Protein AF-A0A6M3KDP4-F1 (afdb_monomer_lite)

pLDDT: mean 88.23, std 10.34, range [30.34, 98.0]

Secondary structure (DSSP, 8-state):
------EEEEE---TTEE--SS-TTSPPTTEES-EESEESS-TTT--TT-EEPPEEEESSSPPPTTTPPEEEEEEEEEEEEEEEEEEEE---SSS--TTEEE-TTSSBPPPPPPSSTTSS--S---EEEEE----B-TTS-EEEEEEEE-BTTBEEEEEEEEEEE-SSS--TTTSEEEEEEEEEESEEEEEEEEEEEETTEEEEEEEEEEEEEEE---EEEEEEEETTEEEEEETTEEEEEEEE-TTTS-TT--SEEEEEEEE-STT---EEEEEEEEEEEEEEEEEEEEEEEEEETTEEEEE-SSSEEE-B-SS----SSSPPEEEEETTEEEEE---S--EEEEEEEEEETEEE-TT--TTT--TTTEEEEEES--TT---EEEEEEEE-SSEEEESS--EEEEEEEEEEEPPEEEETTTTEEEE---SEE-PPTT--EEEEETTEEEEEETTEEEEPBTTBTTEE-SS--STTS-EESS-TT--S----S-EEEEEEETTTEEEEEESS-EEEEES-GGGT-EEEEEESS--PPTT-EEEETTTEEEEE-SSSEEEE-TT-SS-EESSTTT-TTTTSS--TTTEEEEEEEETTTTEEEEEEEESSS----EEEEEEEE-TTS-EEEEEEEE---TTT-EEEEEE---TTS-TTPEEEEETTS-EEEEETT-SEETTEEPP-EEEEEEE-SSSTTEEEEEEEEEEEE-TTPPPEEEEEEEESSHHHHHHHHHHS--SEEEEE-SSBPP-B---EEESEEEEEEEESTT---BEEEEEEEEEEEEEPP-

Structure (mmCIF, N/CA/C/O backbone):
data_AF-A0A6M3KDP4-F1
#
_entry.id   AF-A0A6M3KDP4-F1
#
loop_
_atom_site.group_PDB
_atom_site.id
_atom_site.type_symbol
_atom_site.label_atom_id
_atom_site.label_alt_id
_atom_site.label_comp_id
_atom_site.label_asym_id
_atom_site.label_entity_id
_atom_site.label_seq_id
_atom_site.pdbx_PDB_ins_code
_atom_site.Cartn_x
_atom_site.Cartn_y
_atom_site.Cartn_z
_atom_site.occupancy
_atom_site.B_iso_or_equiv
_atom_site.auth_seq_id
_atom_site.auth_comp_id
_atom_site.auth_asym_id
_atom_site.auth_atom_id
_atom_site.pdbx_PDB_model_num
ATOM 1 N N . MET A 1 1 ? 9.951 15.901 -61.927 1.00 41.66 1 MET A N 1
ATOM 2 C CA . MET A 1 1 ? 9.231 15.889 -60.633 1.00 41.66 1 MET A CA 1
ATOM 3 C C . MET A 1 1 ? 10.253 16.107 -59.529 1.00 41.66 1 MET A C 1
ATOM 5 O O . MET A 1 1 ? 11.297 15.463 -59.609 1.00 41.66 1 MET A O 1
ATOM 9 N N . PRO A 1 2 ? 10.034 17.003 -58.552 1.00 43.00 2 PRO A N 1
ATOM 10 C CA . PRO A 1 2 ? 10.955 17.128 -57.426 1.00 43.00 2 PRO A CA 1
ATOM 11 C C . PRO A 1 2 ? 10.996 15.786 -56.688 1.00 43.00 2 PRO A C 1
ATOM 13 O O . PRO A 1 2 ? 9.946 15.179 -56.471 1.00 43.00 2 PRO A O 1
ATOM 16 N N . LYS A 1 3 ? 12.190 15.289 -56.341 1.00 48.66 3 LYS A N 1
ATOM 17 C CA . LYS A 1 3 ? 12.324 14.108 -55.476 1.00 48.66 3 LYS A CA 1
ATOM 18 C C . LYS A 1 3 ? 11.539 14.387 -54.195 1.00 48.66 3 LYS A C 1
ATOM 20 O O . LYS A 1 3 ? 11.833 15.364 -53.514 1.00 48.66 3 LYS A O 1
ATOM 25 N N . SER A 1 4 ? 10.559 13.538 -53.889 1.00 58.06 4 SER A N 1
ATOM 26 C CA . SER A 1 4 ? 9.878 13.513 -52.593 1.00 58.06 4 SER A CA 1
ATOM 27 C C . SER A 1 4 ? 10.952 13.506 -51.497 1.00 58.06 4 SER A C 1
ATOM 29 O O . SER A 1 4 ? 11.669 12.511 -51.353 1.00 58.06 4 SER A O 1
ATOM 31 N N . GLN A 1 5 ? 11.131 14.624 -50.790 1.00 78.31 5 GLN A N 1
ATOM 32 C CA . GLN A 1 5 ? 12.099 14.704 -49.702 1.00 78.31 5 GLN A CA 1
ATOM 33 C C . GLN A 1 5 ? 11.575 13.870 -48.535 1.00 78.31 5 GLN A C 1
ATOM 35 O O . GLN A 1 5 ? 10.487 14.118 -48.017 1.00 78.31 5 GLN A O 1
ATOM 40 N N . LYS A 1 6 ? 12.358 12.862 -48.148 1.00 86.50 6 LYS A N 1
ATOM 41 C CA . LYS A 1 6 ? 12.145 12.120 -46.908 1.00 86.50 6 LYS A CA 1
ATOM 42 C C . LYS A 1 6 ? 12.259 13.080 -45.730 1.00 86.50 6 LYS A C 1
ATOM 44 O O . LYS A 1 6 ? 13.181 13.894 -45.697 1.00 86.50 6 LYS A O 1
ATOM 49 N N . ARG A 1 7 ? 11.361 12.950 -44.760 1.00 89.00 7 ARG A N 1
ATOM 50 C CA . ARG A 1 7 ? 11.374 13.725 -43.518 1.00 89.00 7 ARG A CA 1
ATOM 51 C C . ARG A 1 7 ? 11.596 12.788 -42.339 1.00 89.00 7 ARG A C 1
ATOM 53 O O . ARG A 1 7 ? 10.929 11.764 -42.245 1.00 89.00 7 ARG A O 1
ATOM 60 N N . ALA A 1 8 ? 12.508 13.155 -41.445 1.00 89.62 8 ALA A N 1
ATOM 61 C CA . ALA A 1 8 ? 12.658 12.496 -40.154 1.00 89.62 8 ALA A CA 1
ATOM 62 C C . ALA A 1 8 ? 11.718 13.135 -39.116 1.00 89.62 8 ALA A C 1
ATOM 64 O O . ALA A 1 8 ? 11.529 14.353 -39.111 1.00 89.62 8 ALA A O 1
ATOM 65 N N . LEU A 1 9 ? 11.132 12.310 -38.256 1.00 90.62 9 LEU A N 1
ATOM 66 C CA . LEU A 1 9 ? 10.279 12.682 -37.132 1.00 90.62 9 LEU A CA 1
ATOM 67 C C . LEU A 1 9 ? 10.865 12.056 -35.862 1.00 90.62 9 LEU A C 1
ATOM 69 O O . LEU A 1 9 ? 11.166 10.861 -35.867 1.00 90.62 9 LEU A O 1
ATOM 73 N N . SER A 1 10 ? 11.012 12.852 -34.802 1.00 91.69 10 SER A N 1
ATOM 74 C CA . SER A 1 10 ? 11.234 12.328 -33.450 1.00 91.69 10 SER A CA 1
ATOM 75 C C . SER A 1 10 ? 9.881 11.921 -32.881 1.00 91.69 10 SER A C 1
ATOM 77 O O . SER A 1 10 ? 8.933 12.712 -32.936 1.00 91.69 10 SER A O 1
ATOM 79 N N . LEU A 1 11 ? 9.768 10.681 -32.420 1.00 91.69 11 LEU A N 1
ATOM 80 C CA . LEU A 1 11 ? 8.598 10.189 -31.709 1.00 91.69 11 LEU A CA 1
ATOM 81 C C . LEU A 1 11 ? 8.951 10.158 -30.223 1.00 91.69 11 LEU A C 1
ATOM 83 O O . LEU A 1 11 ? 9.748 9.330 -29.792 1.00 91.69 11 LEU A O 1
ATOM 87 N N . GLU A 1 12 ? 8.371 11.089 -29.474 1.00 90.69 12 GLU A N 1
ATOM 88 C CA . GLU A 1 12 ? 8.623 11.242 -28.041 1.00 90.69 12 GLU A CA 1
ATOM 89 C C . GLU A 1 12 ? 7.745 10.295 -27.217 1.00 90.69 12 GLU A C 1
ATOM 91 O O . GLU A 1 12 ? 6.618 9.971 -27.616 1.00 90.69 12 GLU A O 1
ATOM 96 N N . TRP A 1 13 ? 8.238 9.909 -26.037 1.00 92.38 13 TRP A N 1
ATOM 97 C CA . TRP A 1 13 ? 7.420 9.238 -25.030 1.00 92.38 13 TRP A CA 1
ATOM 98 C C . TRP A 1 13 ? 6.218 10.122 -24.645 1.00 92.38 13 TRP A C 1
ATOM 100 O O . TRP A 1 13 ? 6.388 11.328 -24.420 1.00 92.38 13 TRP A O 1
ATOM 110 N N . PRO A 1 14 ? 4.994 9.568 -24.556 1.00 93.00 14 PRO A N 1
ATOM 111 C CA . PRO A 1 14 ? 3.808 10.338 -24.210 1.00 93.00 14 PRO A CA 1
ATOM 112 C C . PRO A 1 14 ? 3.736 10.625 -22.698 1.00 93.00 14 PRO A C 1
ATOM 114 O O . PRO A 1 14 ? 2.867 10.116 -21.997 1.00 93.00 14 PRO A O 1
ATOM 117 N N . ALA A 1 15 ? 4.629 11.479 -22.189 1.00 91.12 15 ALA A N 1
ATOM 118 C CA . ALA A 1 15 ? 4.729 11.831 -20.766 1.00 91.12 15 ALA A CA 1
ATOM 119 C C . ALA A 1 15 ? 3.471 12.504 -20.169 1.00 91.12 15 ALA A C 1
ATOM 121 O O . ALA A 1 15 ? 3.297 12.508 -18.954 1.00 91.12 15 ALA A O 1
ATOM 122 N N . GLY A 1 16 ? 2.578 13.046 -21.001 1.00 90.56 16 GLY A N 1
ATOM 123 C CA . GLY A 1 16 ? 1.261 13.554 -20.600 1.00 90.56 16 GLY A CA 1
ATOM 124 C C . GLY A 1 16 ? 0.251 12.454 -20.247 1.00 90.56 16 GLY A C 1
ATOM 125 O O . GLY A 1 16 ? -0.832 12.762 -19.753 1.00 90.56 16 GLY A O 1
ATOM 126 N N . GLY A 1 17 ? 0.602 11.184 -20.463 1.00 93.94 17 GLY A N 1
ATOM 127 C CA . GLY A 1 17 ? -0.197 10.033 -20.067 1.00 93.94 17 GLY A CA 1
ATOM 128 C C . GLY A 1 17 ? -1.457 9.839 -20.910 1.00 93.94 17 GLY A C 1
ATOM 129 O O . GLY A 1 17 ? -1.611 10.375 -22.011 1.00 93.94 17 GLY A O 1
ATOM 130 N N . PHE A 1 18 ? -2.354 9.011 -20.393 1.00 94.56 18 PHE A N 1
ATOM 131 C CA . PHE A 1 18 ? -3.574 8.588 -21.064 1.00 94.56 18 PHE A CA 1
ATOM 132 C C . PHE A 1 18 ? -4.620 9.709 -21.136 1.00 94.56 18 PHE A C 1
ATOM 134 O O . PHE A 1 18 ? -4.973 10.310 -20.120 1.00 94.56 18 PHE A O 1
ATOM 141 N N . HIS A 1 19 ? -5.162 9.960 -22.333 1.00 93.25 19 HIS A N 1
ATOM 142 C CA . HIS A 1 19 ? -6.102 11.054 -22.577 1.00 93.25 19 HIS A CA 1
ATOM 143 C C . HIS A 1 19 ? -7.257 10.657 -23.509 1.00 93.25 19 HIS A C 1
ATOM 145 O O . HIS A 1 19 ? -7.076 10.395 -24.702 1.00 93.25 19 HIS A O 1
ATOM 151 N N . ARG A 1 20 ? -8.490 10.702 -22.988 1.00 90.69 20 ARG A N 1
ATOM 152 C CA . ARG A 1 20 ? -9.722 10.400 -23.740 1.00 90.69 20 ARG A CA 1
ATOM 153 C C . ARG A 1 20 ? -10.638 11.593 -23.994 1.00 90.69 20 ARG A C 1
ATOM 155 O O . ARG A 1 20 ? -11.568 11.449 -24.781 1.00 90.69 20 ARG A O 1
ATOM 162 N N . GLY A 1 21 ? -10.411 12.749 -23.369 1.00 86.38 21 GLY A N 1
ATOM 163 C CA . GLY A 1 21 ? -11.327 13.888 -23.529 1.00 86.38 21 GLY A CA 1
ATOM 164 C C . GLY A 1 21 ? -11.230 14.626 -24.864 1.00 86.38 21 GLY A C 1
ATOM 165 O O . GLY A 1 21 ? -12.202 15.229 -25.309 1.00 86.38 21 GLY A O 1
ATOM 166 N N . ALA A 1 22 ? -10.084 14.555 -25.541 1.00 86.81 22 ALA A N 1
ATOM 167 C CA . ALA A 1 22 ? -9.859 15.233 -26.811 1.00 86.81 22 ALA A CA 1
ATOM 168 C C . ALA A 1 22 ? -10.123 14.298 -27.994 1.00 86.81 22 ALA A C 1
ATOM 170 O O . ALA A 1 22 ? -9.804 13.108 -27.956 1.00 86.81 22 ALA A O 1
ATOM 171 N N . ALA A 1 23 ? -10.619 14.860 -29.098 1.00 85.31 23 ALA A N 1
ATOM 172 C CA . ALA A 1 23 ? -10.694 14.137 -30.363 1.00 85.31 23 ALA A CA 1
ATOM 173 C C . ALA A 1 23 ? -9.300 13.630 -30.776 1.00 85.31 23 ALA A C 1
ATOM 175 O O . ALA A 1 23 ? -8.302 14.317 -30.557 1.00 85.31 23 ALA A O 1
ATOM 176 N N . TYR A 1 24 ? -9.212 12.501 -31.489 1.00 84.62 24 TYR A N 1
ATOM 177 C CA . TYR A 1 24 ? -7.933 11.977 -32.006 1.00 84.62 24 TYR A CA 1
ATOM 178 C C . TYR A 1 24 ? -7.146 13.002 -32.845 1.00 84.62 24 TYR A C 1
ATOM 180 O O . TYR A 1 24 ? -5.925 12.923 -32.978 1.00 84.62 24 TYR A O 1
ATOM 188 N N . ARG A 1 25 ? -7.830 14.010 -33.406 1.00 82.31 25 ARG A N 1
ATOM 189 C CA . ARG A 1 25 ? -7.205 15.122 -34.134 1.00 82.31 25 ARG A CA 1
ATOM 190 C C . ARG A 1 25 ? -6.612 16.220 -33.236 1.00 82.31 25 ARG A C 1
ATOM 192 O O . ARG A 1 25 ? -5.725 16.939 -33.684 1.00 82.31 25 ARG A O 1
ATOM 199 N N . GLN A 1 26 ? -7.081 16.363 -32.010 1.00 86.00 26 GLN A N 1
ATOM 200 C CA . GLN A 1 26 ? -6.706 17.441 -31.091 1.00 86.00 26 GLN A CA 1
ATOM 201 C C . GLN A 1 26 ? -6.114 16.890 -29.791 1.00 86.00 26 GLN A C 1
ATOM 203 O O . GLN A 1 26 ? -6.204 17.537 -28.754 1.00 86.00 26 GLN A O 1
ATOM 208 N N . GLN A 1 27 ? -5.516 15.697 -29.851 1.00 85.19 27 GLN A N 1
ATOM 209 C CA . GLN A 1 27 ? -4.798 15.119 -28.721 1.00 85.19 27 GLN A CA 1
ATOM 210 C C . GLN A 1 27 ? -3.760 16.122 -28.194 1.00 85.19 27 GLN A C 1
ATOM 212 O O . GLN A 1 27 ? -3.010 16.685 -29.006 1.00 85.19 27 GLN A O 1
ATOM 217 N N . PRO A 1 28 ? -3.731 16.382 -26.874 1.00 86.31 28 PRO A N 1
ATOM 218 C CA . PRO A 1 28 ? -2.738 17.261 -26.288 1.00 86.31 28 PRO A CA 1
ATOM 219 C C . PRO A 1 28 ? -1.314 16.779 -26.588 1.00 86.31 28 PRO A C 1
ATOM 221 O O . PRO A 1 28 ? -1.090 15.584 -26.813 1.00 86.31 28 PRO A O 1
ATOM 224 N N . PRO A 1 29 ? -0.327 17.689 -26.591 1.00 85.44 29 PRO A N 1
ATOM 225 C CA . PRO A 1 29 ? 1.070 17.302 -26.709 1.00 85.44 29 PRO A CA 1
ATOM 226 C C . PRO A 1 29 ? 1.442 16.242 -25.669 1.00 85.44 29 PRO A C 1
ATOM 228 O O . PRO A 1 29 ? 1.066 16.356 -24.505 1.00 85.44 29 PRO A O 1
ATOM 231 N N . TRP A 1 30 ? 2.195 15.231 -26.107 1.00 88.44 30 TRP A N 1
ATOM 232 C CA . TRP A 1 30 ? 2.697 14.143 -25.262 1.00 88.44 30 TRP A CA 1
ATOM 233 C C . TRP A 1 30 ? 1.613 13.291 -24.587 1.00 88.44 30 TRP A C 1
ATOM 235 O O . TRP A 1 30 ? 1.922 12.599 -23.632 1.00 88.44 30 TRP A O 1
ATOM 245 N N . ALA A 1 31 ? 0.367 13.297 -25.057 1.00 92.75 31 ALA A N 1
ATOM 246 C CA . ALA A 1 31 ? -0.656 12.372 -24.576 1.00 92.75 31 ALA A CA 1
ATOM 247 C C . ALA A 1 31 ? -0.672 11.063 -25.383 1.00 92.75 31 ALA A C 1
ATOM 249 O O . ALA A 1 31 ? -0.193 11.007 -26.520 1.00 92.75 31 ALA A O 1
ATOM 250 N N . THR A 1 32 ? -1.274 10.020 -24.813 1.00 93.25 32 THR A N 1
ATOM 251 C CA . THR A 1 32 ? -1.564 8.763 -25.507 1.00 93.25 32 THR A CA 1
ATOM 252 C C . THR A 1 32 ? -3.054 8.410 -25.451 1.00 93.25 32 THR A C 1
ATOM 254 O O . THR A 1 32 ? -3.699 8.584 -24.415 1.00 93.25 32 THR A O 1
ATOM 257 N N . PRO A 1 33 ? -3.636 7.900 -26.552 1.00 91.62 33 PRO A N 1
ATOM 258 C CA . PRO A 1 33 ? -4.995 7.372 -26.546 1.00 91.62 33 PRO A CA 1
ATOM 259 C C . PRO A 1 33 ? -5.111 5.988 -25.889 1.00 91.62 33 PRO A C 1
ATOM 261 O O . PRO A 1 33 ? -6.238 5.586 -25.591 1.00 91.62 33 PRO A O 1
ATOM 264 N N . ASP A 1 34 ? -4.001 5.256 -25.706 1.00 92.12 34 ASP A N 1
ATOM 265 C CA . ASP A 1 34 ? -4.009 3.918 -25.103 1.00 92.12 34 ASP A CA 1
ATOM 266 C C . ASP A 1 34 ? -2.667 3.520 -24.482 1.00 92.12 34 ASP A C 1
ATOM 268 O O . ASP A 1 34 ? -1.609 3.644 -25.102 1.00 92.12 34 ASP A O 1
ATOM 272 N N . CYS A 1 35 ? -2.723 3.018 -23.256 1.00 94.62 35 CYS A N 1
ATOM 273 C CA . CYS A 1 35 ? -1.593 2.436 -22.547 1.00 94.62 35 CYS A CA 1
ATOM 274 C C . CYS A 1 35 ? -2.090 1.574 -21.382 1.00 94.62 35 CYS A C 1
ATOM 276 O O . CYS A 1 35 ? -3.256 1.672 -20.992 1.00 94.62 35 CYS A O 1
ATOM 278 N N . LEU A 1 36 ? -1.207 0.740 -20.833 1.00 95.31 36 LEU A N 1
ATOM 279 C CA . LEU A 1 36 ? -1.455 -0.074 -19.644 1.00 95.31 36 LEU A CA 1
ATOM 280 C C . LEU A 1 36 ? -0.134 -0.474 -18.982 1.00 95.31 36 LEU A C 1
ATOM 282 O O . LEU A 1 36 ? 0.796 -0.862 -19.688 1.00 95.31 36 LEU A O 1
ATOM 286 N N . ASN A 1 37 ? -0.075 -0.434 -17.644 1.00 95.12 37 ASN A N 1
ATOM 287 C CA . ASN A 1 37 ? 1.069 -0.896 -16.842 1.00 95.12 37 ASN A CA 1
ATOM 288 C C . ASN A 1 37 ? 2.414 -0.288 -17.288 1.00 95.12 37 ASN A C 1
ATOM 290 O O . ASN A 1 37 ? 3.452 -0.950 -17.279 1.00 95.12 37 ASN A O 1
ATOM 294 N N . VAL A 1 38 ? 2.390 0.983 -17.689 1.00 95.00 38 VAL A N 1
ATOM 295 C CA . VAL A 1 38 ? 3.571 1.767 -18.070 1.00 95.00 38 VAL A CA 1
ATOM 296 C C . VAL A 1 38 ? 3.624 3.057 -17.273 1.00 95.00 38 VAL A C 1
ATOM 298 O O . VAL A 1 38 ? 2.578 3.653 -17.013 1.00 95.00 38 VAL A O 1
ATOM 301 N N . TRP A 1 39 ? 4.827 3.496 -16.917 1.00 92.50 39 TRP A N 1
ATOM 302 C CA . TRP A 1 39 ? 5.093 4.699 -16.129 1.00 92.50 39 TRP A CA 1
ATOM 303 C C . TRP A 1 39 ? 5.998 5.675 -16.890 1.00 92.50 39 TRP A C 1
ATOM 305 O O . TRP A 1 39 ? 6.665 5.284 -17.851 1.00 92.50 39 TRP A O 1
ATOM 315 N N . PRO A 1 40 ? 6.002 6.967 -16.508 1.00 90.31 40 PRO A N 1
ATOM 316 C CA . PRO A 1 40 ? 6.829 7.977 -17.165 1.00 90.31 40 PRO A CA 1
ATOM 317 C C . PRO A 1 40 ? 8.316 7.877 -16.801 1.00 90.31 40 PRO A C 1
ATOM 319 O O . PRO A 1 40 ? 9.163 8.264 -17.605 1.00 90.31 40 PRO A O 1
ATOM 322 N N . ASP A 1 41 ? 8.618 7.361 -15.613 1.00 88.12 41 ASP A N 1
ATOM 323 C CA . ASP A 1 41 ? 9.963 7.266 -15.060 1.00 88.12 41 ASP A CA 1
ATOM 324 C C . ASP A 1 41 ? 10.426 5.801 -15.095 1.00 88.12 41 ASP A C 1
ATOM 326 O O . ASP A 1 41 ? 9.638 4.884 -14.864 1.00 88.12 41 ASP A O 1
ATOM 330 N N . ASP A 1 42 ? 11.692 5.583 -15.446 1.00 84.88 42 ASP A N 1
ATOM 331 C CA . ASP A 1 42 ? 12.331 4.271 -15.399 1.00 84.88 42 ASP A CA 1
ATOM 332 C C . ASP A 1 42 ? 12.532 3.835 -13.941 1.00 84.88 42 ASP A C 1
ATOM 334 O O . ASP A 1 42 ? 13.229 4.554 -13.218 1.00 84.88 42 ASP A O 1
ATOM 338 N N . PRO A 1 43 ? 12.009 2.663 -13.538 1.00 73.12 43 PRO A N 1
ATOM 339 C CA . PRO A 1 43 ? 12.153 2.146 -12.181 1.00 73.12 43 PRO A CA 1
ATOM 340 C C . PRO A 1 43 ? 13.597 2.113 -11.666 1.00 73.12 43 PRO A C 1
ATOM 342 O O . PRO A 1 43 ? 13.847 2.450 -10.519 1.00 73.12 43 PRO A O 1
ATOM 345 N N . ILE A 1 44 ? 14.573 1.746 -12.503 1.00 73.88 44 ILE A N 1
ATOM 346 C CA . ILE A 1 44 ? 15.948 1.507 -12.028 1.00 73.88 44 ILE A CA 1
ATOM 347 C C . ILE A 1 44 ? 16.737 2.809 -11.922 1.00 73.88 44 ILE A C 1
ATOM 349 O O . ILE A 1 44 ? 17.430 3.058 -10.939 1.00 73.88 44 ILE A O 1
ATOM 353 N N . THR A 1 45 ? 16.697 3.630 -12.975 1.00 74.62 45 THR A N 1
ATOM 354 C CA . THR A 1 45 ? 17.549 4.828 -13.054 1.00 74.62 45 THR A CA 1
ATOM 355 C C . THR A 1 45 ? 16.852 6.101 -12.580 1.00 74.62 45 THR A C 1
ATOM 357 O O . THR A 1 45 ? 17.501 7.144 -12.480 1.00 74.62 45 THR A O 1
ATOM 360 N N . GLY A 1 46 ? 15.534 6.055 -12.353 1.00 76.31 46 GLY A N 1
ATOM 361 C CA . GLY A 1 46 ? 14.704 7.215 -12.020 1.00 76.31 46 GLY A CA 1
ATOM 362 C C . GLY A 1 46 ? 14.585 8.247 -13.148 1.00 76.31 46 GLY A C 1
ATOM 363 O O . GLY A 1 46 ? 14.101 9.358 -12.929 1.00 76.31 46 GLY A O 1
ATOM 364 N N . ARG A 1 47 ? 15.060 7.936 -14.361 1.00 82.62 47 ARG A N 1
ATOM 365 C CA . ARG A 1 47 ? 15.036 8.865 -15.499 1.00 82.62 47 ARG A CA 1
ATOM 366 C C . ARG A 1 47 ? 13.672 8.869 -16.178 1.00 82.62 47 ARG A C 1
ATOM 368 O O . ARG A 1 47 ? 13.120 7.812 -16.468 1.00 82.62 47 ARG A O 1
ATOM 375 N N . SER A 1 48 ? 13.191 10.051 -16.555 1.00 85.44 48 SER A N 1
ATOM 376 C CA . SER A 1 48 ? 11.937 10.232 -17.301 1.00 85.44 48 SER A CA 1
ATOM 377 C C . SER A 1 48 ? 12.064 9.840 -18.778 1.00 85.44 48 SER A C 1
ATOM 379 O O . SER A 1 48 ? 12.075 10.695 -19.664 1.00 85.44 48 SER A O 1
ATOM 381 N N . ARG A 1 49 ? 12.207 8.540 -19.042 1.00 85.50 49 ARG A N 1
ATOM 382 C CA . ARG A 1 49 ? 12.347 7.962 -20.390 1.00 85.50 49 ARG A CA 1
ATOM 383 C C . ARG A 1 49 ? 11.182 7.038 -20.775 1.00 85.50 49 ARG A C 1
ATOM 385 O O . ARG A 1 49 ? 10.970 6.743 -21.946 1.00 85.50 49 ARG A O 1
ATOM 392 N N . GLY A 1 50 ? 10.351 6.679 -19.798 1.00 90.25 50 GLY A N 1
ATOM 393 C CA . GLY A 1 50 ? 9.184 5.837 -19.998 1.00 90.25 50 GLY A CA 1
ATOM 394 C C . GLY A 1 50 ? 9.504 4.351 -20.120 1.00 90.25 50 GLY A C 1
ATOM 395 O O . GLY A 1 50 ? 10.560 3.950 -20.621 1.00 90.25 50 GLY A O 1
ATOM 396 N N . GLY A 1 51 ? 8.572 3.522 -19.663 1.00 91.81 51 GLY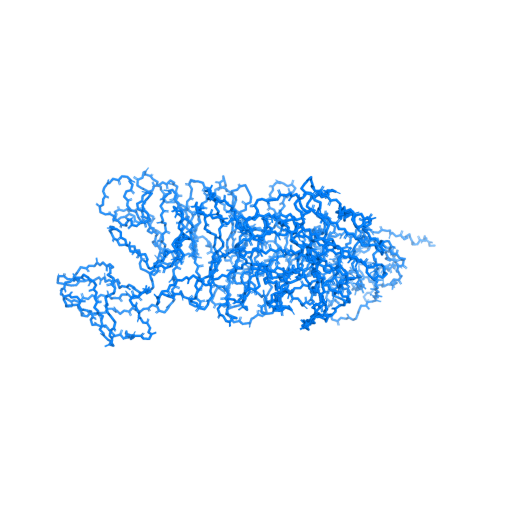 A N 1
ATOM 397 C CA . GLY A 1 51 ? 8.734 2.075 -19.660 1.00 91.81 51 GLY A CA 1
ATOM 398 C C . GLY A 1 51 ? 7.613 1.351 -18.933 1.00 91.81 51 GLY A C 1
ATOM 399 O O . GLY A 1 51 ? 6.608 1.958 -18.563 1.00 91.81 51 GLY A O 1
ATOM 400 N N . SER A 1 52 ? 7.783 0.048 -18.734 1.00 92.94 52 SER A N 1
ATOM 401 C CA . SER A 1 52 ? 6.919 -0.743 -17.854 1.00 92.94 52 SER A CA 1
ATOM 402 C C . SER A 1 52 ? 6.973 -0.229 -16.413 1.00 92.94 52 SER A C 1
ATOM 404 O O . SER A 1 52 ? 8.015 0.239 -15.955 1.00 92.94 52 SER A O 1
ATOM 406 N N . ARG A 1 53 ? 5.862 -0.351 -15.682 1.00 92.50 53 ARG A N 1
ATOM 407 C CA . ARG A 1 53 ? 5.850 -0.105 -14.233 1.00 92.50 53 ARG A CA 1
ATOM 408 C C . ARG A 1 53 ? 6.723 -1.129 -13.478 1.00 92.50 53 ARG A C 1
ATOM 410 O O . ARG A 1 53 ? 6.931 -2.221 -14.011 1.00 92.50 53 ARG A O 1
ATOM 417 N N . PRO A 1 54 ? 7.157 -0.827 -12.242 1.00 89.81 54 PRO A N 1
ATOM 418 C CA . PRO A 1 54 ? 7.736 -1.819 -11.342 1.00 89.81 54 PRO A CA 1
ATOM 419 C C . PRO A 1 54 ? 6.775 -2.983 -11.070 1.00 89.81 54 PRO A C 1
ATOM 421 O O . PRO A 1 54 ? 5.544 -2.813 -11.083 1.00 89.81 54 PRO A O 1
ATOM 424 N N . GLY A 1 55 ? 7.343 -4.149 -10.773 1.00 89.81 55 GLY A N 1
ATOM 425 C CA . GLY A 1 55 ? 6.594 -5.309 -10.307 1.00 89.81 55 GLY A CA 1
ATOM 426 C C . GLY A 1 55 ? 6.205 -5.233 -8.832 1.00 89.81 55 GLY A C 1
ATOM 427 O O . GLY A 1 55 ? 6.724 -4.417 -8.065 1.00 89.81 55 GLY A O 1
ATOM 428 N N . LEU A 1 56 ? 5.264 -6.088 -8.434 1.00 91.44 56 LEU A N 1
ATOM 429 C CA . LEU A 1 56 ? 4.879 -6.284 -7.038 1.00 91.44 56 LEU A CA 1
ATOM 430 C C . LEU A 1 56 ? 5.688 -7.397 -6.375 1.00 91.44 56 LEU A C 1
ATOM 432 O O . LEU A 1 56 ? 5.882 -8.463 -6.946 1.00 91.44 56 LEU A O 1
ATOM 436 N N . VAL A 1 57 ? 6.065 -7.177 -5.119 1.00 90.12 57 VAL A N 1
ATOM 437 C CA . VAL A 1 57 ? 6.688 -8.187 -4.253 1.00 90.12 57 VAL A CA 1
ATOM 438 C C . VAL A 1 57 ? 5.979 -8.233 -2.907 1.00 90.12 57 VAL A C 1
ATOM 440 O O . VAL A 1 57 ? 5.414 -7.233 -2.445 1.00 90.12 57 VAL A O 1
ATOM 443 N N . LYS A 1 58 ? 6.028 -9.386 -2.239 1.00 91.44 58 LYS A N 1
ATOM 444 C CA . LYS A 1 58 ? 5.546 -9.525 -0.861 1.00 91.44 58 LYS A CA 1
ATOM 445 C C . LYS A 1 58 ? 6.402 -8.661 0.074 1.00 91.44 58 LYS A C 1
ATOM 447 O O . LYS A 1 58 ? 7.618 -8.815 0.148 1.00 91.44 58 LYS A O 1
ATOM 452 N N . ALA A 1 59 ? 5.767 -7.729 0.787 1.00 91.25 59 ALA A N 1
ATOM 453 C CA . ALA A 1 59 ? 6.432 -6.941 1.829 1.00 91.25 59 ALA A CA 1
ATOM 454 C C . ALA A 1 59 ? 6.639 -7.777 3.104 1.00 91.25 59 ALA A C 1
ATOM 456 O O . ALA A 1 59 ? 7.610 -7.583 3.833 1.00 91.25 59 ALA A O 1
ATOM 457 N N . PHE A 1 60 ? 5.727 -8.723 3.329 1.00 91.38 60 PHE A N 1
ATOM 458 C CA . PHE A 1 60 ? 5.677 -9.655 4.448 1.00 91.38 60 PHE A CA 1
ATOM 459 C C . PHE A 1 60 ? 5.356 -11.054 3.906 1.00 91.38 60 PHE A C 1
ATOM 461 O O . PHE A 1 60 ? 4.543 -11.176 2.988 1.00 91.38 60 PHE A O 1
ATOM 468 N N . ASP A 1 61 ? 5.983 -12.100 4.454 1.00 89.69 61 ASP A N 1
ATOM 469 C CA . ASP A 1 61 ? 5.756 -13.478 3.987 1.00 89.69 61 ASP A CA 1
ATOM 470 C C . ASP A 1 61 ? 4.415 -14.029 4.507 1.00 89.69 61 ASP A C 1
ATOM 472 O O . ASP A 1 61 ? 3.846 -14.957 3.927 1.00 89.69 61 ASP A O 1
ATOM 476 N N . ALA A 1 62 ? 3.898 -13.461 5.602 1.00 91.94 62 ALA A N 1
ATOM 477 C CA . ALA A 1 62 ? 2.656 -13.880 6.226 1.00 91.94 62 ALA A CA 1
ATOM 478 C C . ALA A 1 62 ? 1.434 -13.645 5.325 1.00 91.94 62 ALA A C 1
ATOM 480 O O . ALA A 1 62 ? 1.145 -12.528 4.892 1.00 91.94 62 ALA A O 1
ATOM 481 N N . VAL A 1 63 ? 0.645 -14.706 5.141 1.00 94.69 63 VAL A N 1
ATOM 482 C CA . VAL A 1 63 ? -0.723 -14.610 4.624 1.00 94.69 63 VAL A CA 1
ATOM 483 C C . VAL A 1 63 ? -1.686 -14.300 5.769 1.00 94.69 63 VAL A C 1
ATOM 485 O O . VAL A 1 63 ? -1.791 -15.044 6.749 1.00 94.69 63 VAL A O 1
ATOM 488 N N . LEU A 1 64 ? -2.415 -13.195 5.658 1.00 95.56 64 LEU A N 1
ATOM 489 C CA . LEU A 1 64 ? -3.328 -12.734 6.697 1.00 95.56 64 LEU A CA 1
ATOM 490 C C . LEU A 1 64 ? -4.727 -13.338 6.520 1.00 95.56 64 LEU A C 1
ATOM 492 O O . LEU A 1 64 ? -5.182 -13.642 5.417 1.00 95.56 64 LEU A O 1
ATOM 496 N N . GLY A 1 65 ? -5.439 -13.534 7.631 1.00 92.81 65 GLY A N 1
ATOM 497 C CA . GLY A 1 65 ? -6.855 -13.904 7.639 1.00 92.81 65 GLY A CA 1
ATOM 498 C C . GLY A 1 65 ? -7.199 -15.231 6.953 1.00 92.81 65 GLY A C 1
ATOM 499 O O . GLY A 1 65 ? -8.365 -15.429 6.616 1.00 92.81 65 GLY A O 1
ATOM 500 N N . SER A 1 66 ? -6.227 -16.135 6.762 1.00 92.75 66 SER A N 1
ATOM 501 C CA . SER A 1 66 ? -6.360 -17.353 5.935 1.00 92.75 66 SER A CA 1
ATOM 502 C C . SER A 1 66 ? -6.689 -17.058 4.465 1.00 92.75 66 SER A C 1
ATOM 504 O O . SER A 1 66 ? -7.555 -17.703 3.878 1.00 92.75 66 SER A O 1
ATOM 506 N N . GLY A 1 67 ? -6.022 -16.062 3.880 1.00 93.12 67 GLY A N 1
ATOM 507 C CA . GLY A 1 67 ? -6.209 -15.683 2.479 1.00 93.12 67 GLY A CA 1
ATOM 508 C C . GLY A 1 67 ? -7.367 -14.707 2.251 1.00 93.12 67 GLY A C 1
ATOM 509 O O . GLY A 1 67 ? -7.881 -14.587 1.141 1.00 93.12 67 GLY A O 1
ATOM 510 N N . ALA A 1 68 ? -7.842 -14.058 3.315 1.00 92.94 68 ALA A N 1
ATOM 511 C CA . ALA A 1 68 ? -8.929 -13.094 3.238 1.00 92.94 68 ALA A CA 1
ATOM 512 C C . ALA A 1 68 ? -8.390 -11.691 2.961 1.00 92.94 68 ALA A C 1
ATOM 514 O O . ALA A 1 68 ? -7.335 -11.322 3.471 1.00 92.94 68 ALA A O 1
ATOM 515 N N . LYS A 1 69 ? -9.181 -10.877 2.255 1.00 93.81 69 LYS A N 1
ATOM 516 C CA . LYS A 1 69 ? -8.831 -9.488 1.938 1.00 93.81 69 LYS A CA 1
ATOM 517 C C . LYS A 1 69 ? -8.363 -8.707 3.165 1.00 93.81 69 LYS A C 1
ATOM 519 O O . LYS A 1 69 ? -9.012 -8.733 4.216 1.00 93.81 69 LYS A O 1
ATOM 524 N N . VAL A 1 70 ? -7.281 -7.957 2.991 1.00 96.06 70 VAL A N 1
ATOM 525 C CA . VAL A 1 70 ? -6.797 -7.012 3.999 1.00 96.06 70 VAL A CA 1
ATOM 526 C C . VAL A 1 70 ? -7.726 -5.797 4.019 1.00 96.06 70 VAL A C 1
ATOM 528 O O . VAL A 1 70 ? -7.870 -5.090 3.022 1.00 96.06 70 VAL A O 1
ATOM 531 N N . ASN A 1 71 ? -8.390 -5.547 5.148 1.00 95.19 71 ASN A N 1
ATOM 532 C CA . ASN A 1 71 ? -9.385 -4.478 5.289 1.00 95.19 71 ASN A CA 1
ATOM 533 C C . ASN A 1 71 ? -8.962 -3.338 6.227 1.00 95.19 71 ASN A C 1
ATOM 535 O O . ASN A 1 71 ? -9.714 -2.369 6.349 1.00 95.19 71 ASN A O 1
ATOM 539 N N . LEU A 1 72 ? -7.765 -3.415 6.811 1.00 96.50 72 LEU A N 1
ATOM 540 C CA . LEU A 1 72 ? -7.079 -2.335 7.524 1.00 96.50 72 LEU A CA 1
ATOM 541 C C . LEU A 1 72 ? -5.581 -2.408 7.222 1.00 96.50 72 LEU A C 1
ATOM 543 O O . LEU A 1 72 ? -5.014 -3.496 7.270 1.00 96.50 72 LEU A O 1
ATOM 547 N N . LEU A 1 73 ? -4.961 -1.257 6.974 1.00 96.31 73 LEU A N 1
ATOM 548 C CA . LEU A 1 73 ? -3.523 -1.037 7.111 1.00 96.31 73 LEU A CA 1
ATOM 549 C C . LEU A 1 73 ? -3.338 0.302 7.822 1.00 96.31 73 LEU A C 1
ATOM 551 O O . LEU A 1 73 ? -3.918 1.295 7.381 1.00 96.31 73 LEU A O 1
ATOM 555 N N . ALA A 1 74 ? -2.583 0.326 8.914 1.00 95.31 74 ALA A N 1
ATOM 556 C CA . ALA A 1 74 ? -2.344 1.540 9.685 1.00 95.31 74 ALA A CA 1
ATOM 557 C C . ALA A 1 74 ? -1.001 1.474 10.408 1.00 95.31 74 ALA A C 1
ATOM 559 O O . ALA A 1 74 ? -0.590 0.410 10.862 1.00 95.31 74 ALA A O 1
ATOM 560 N N . ASN A 1 75 ? -0.344 2.618 10.554 1.00 93.75 75 ASN A N 1
ATOM 561 C CA . ASN A 1 75 ? 0.882 2.729 11.333 1.00 93.75 75 ASN A CA 1
ATOM 562 C C . ASN A 1 75 ? 0.562 3.165 12.765 1.00 93.75 75 ASN A C 1
ATOM 564 O O . ASN A 1 75 ? -0.391 3.904 12.992 1.00 93.75 75 ASN A O 1
ATOM 568 N N . CYS A 1 76 ? 1.383 2.743 13.722 1.00 93.75 76 CYS A N 1
ATOM 569 C CA . CYS A 1 76 ? 1.333 3.223 15.098 1.00 93.75 76 CYS A CA 1
ATOM 570 C C . CYS A 1 76 ? 2.741 3.537 15.584 1.00 93.75 76 CYS A C 1
ATOM 572 O O . CYS A 1 76 ? 3.608 2.659 15.580 1.00 93.75 76 CYS A O 1
ATOM 574 N N . THR A 1 77 ? 2.962 4.767 16.046 1.00 92.62 77 THR A N 1
ATOM 575 C CA . THR A 1 77 ? 4.246 5.165 16.629 1.00 92.62 77 THR A CA 1
ATOM 576 C C . THR A 1 77 ? 4.206 5.042 18.146 1.00 92.62 77 THR A C 1
ATOM 578 O O . THR A 1 77 ? 3.337 5.615 18.791 1.00 92.62 77 THR A O 1
ATOM 581 N N . TYR A 1 78 ? 5.154 4.318 18.737 1.00 91.62 78 TYR A N 1
ATOM 582 C CA . TYR A 1 78 ? 5.270 4.146 20.185 1.00 91.62 78 TYR A CA 1
ATOM 583 C C . TYR A 1 78 ? 6.729 4.153 20.639 1.00 91.62 78 TYR A C 1
ATOM 585 O O . TYR A 1 78 ? 7.650 3.944 19.851 1.00 91.62 78 TYR A O 1
ATOM 593 N N . VAL A 1 79 ? 6.964 4.395 21.927 1.00 90.88 79 VAL A N 1
ATOM 594 C CA . VAL A 1 79 ? 8.301 4.312 22.516 1.00 90.88 79 VAL A CA 1
ATOM 595 C C . VAL A 1 79 ? 8.492 2.925 23.119 1.00 90.88 79 VAL A C 1
ATOM 597 O O . VAL A 1 79 ? 8.042 2.646 24.230 1.00 90.88 79 VAL A O 1
ATOM 600 N N . GLY A 1 80 ? 9.191 2.060 22.385 1.00 83.56 80 GLY A N 1
ATOM 601 C CA . GLY A 1 80 ? 9.561 0.730 22.859 1.00 83.56 80 GLY A CA 1
ATOM 602 C C . GLY A 1 80 ? 10.683 0.786 23.896 1.00 83.56 80 GLY A C 1
ATOM 603 O O . GLY A 1 80 ? 11.599 1.608 23.795 1.00 83.56 80 GLY A O 1
ATOM 604 N N . VAL A 1 81 ? 10.617 -0.104 24.889 1.00 84.88 81 VAL A N 1
ATOM 605 C CA . VAL A 1 81 ? 11.707 -0.384 25.837 1.00 84.88 81 VAL A CA 1
ATOM 606 C C . VAL A 1 81 ? 11.978 -1.880 25.797 1.00 84.88 81 VAL A C 1
ATOM 608 O O . VAL A 1 81 ? 11.426 -2.654 26.576 1.00 84.88 81 VAL A O 1
ATOM 611 N N . ASP A 1 82 ? 12.819 -2.300 24.861 1.00 81.88 82 ASP A N 1
ATOM 612 C CA . ASP A 1 82 ? 13.148 -3.709 24.683 1.00 81.88 82 ASP A CA 1
ATOM 613 C C . ASP A 1 82 ? 14.610 -3.894 24.260 1.00 81.88 82 ASP A C 1
ATOM 615 O O . ASP A 1 82 ? 15.399 -2.946 24.207 1.00 81.88 82 ASP A O 1
ATOM 619 N N . LYS A 1 83 ? 14.990 -5.154 24.052 1.00 85.94 83 LYS A N 1
ATOM 620 C CA . LYS A 1 83 ? 16.342 -5.545 23.649 1.00 85.94 83 LYS A CA 1
ATOM 621 C C . LYS A 1 83 ? 16.482 -5.708 22.139 1.00 85.94 83 LYS A C 1
ATOM 623 O O . LYS A 1 83 ? 17.559 -6.067 21.683 1.00 85.94 83 LYS A O 1
ATOM 628 N N . TRP A 1 84 ? 15.416 -5.528 21.368 1.00 85.06 84 TRP A N 1
ATOM 629 C CA . TRP A 1 84 ? 15.437 -5.778 19.935 1.00 85.06 84 TRP A CA 1
ATOM 630 C C . TRP A 1 84 ? 16.199 -4.669 19.206 1.00 85.06 84 TRP A C 1
ATOM 632 O O . TRP A 1 84 ? 16.046 -3.475 19.485 1.00 85.06 84 TRP A O 1
ATOM 642 N N . ALA A 1 85 ? 17.034 -5.084 18.265 1.00 85.56 85 ALA A N 1
ATOM 643 C CA . ALA A 1 85 ? 17.808 -4.231 17.391 1.00 85.56 85 ALA A CA 1
ATOM 644 C C . ALA A 1 85 ? 17.837 -4.828 15.983 1.00 85.56 85 ALA A C 1
ATOM 646 O O . ALA A 1 85 ? 17.655 -6.030 15.773 1.00 85.56 85 ALA A O 1
ATOM 647 N N . MET A 1 86 ? 18.086 -3.959 15.014 1.00 87.50 86 MET A N 1
ATOM 648 C CA . MET A 1 86 ? 18.217 -4.346 13.627 1.00 87.50 86 MET A CA 1
ATOM 649 C C . MET A 1 86 ? 19.278 -3.490 12.960 1.00 87.50 86 MET A C 1
ATOM 651 O O . MET A 1 86 ? 19.293 -2.270 13.126 1.00 87.50 86 MET A O 1
ATOM 655 N N . PHE A 1 87 ? 20.139 -4.156 12.204 1.00 89.38 87 PHE A N 1
ATOM 656 C CA . PHE A 1 87 ? 20.972 -3.541 11.188 1.00 89.38 87 PHE A CA 1
ATOM 657 C C . PHE A 1 87 ? 20.346 -3.843 9.828 1.00 89.38 87 PHE A C 1
ATOM 659 O O . PHE A 1 87 ? 19.944 -4.981 9.570 1.00 89.38 87 PHE A O 1
ATOM 666 N N . GLN A 1 88 ? 20.255 -2.837 8.967 1.00 87.38 88 GLN A N 1
ATOM 667 C CA . GLN A 1 88 ? 19.718 -2.981 7.623 1.00 87.38 88 GLN A CA 1
ATOM 668 C C . GLN A 1 88 ? 20.473 -2.058 6.678 1.00 87.38 88 GLN A C 1
ATOM 670 O O . GLN A 1 88 ? 20.752 -0.914 7.032 1.00 87.38 88 GLN A O 1
ATOM 675 N N . ASP A 1 89 ? 20.785 -2.567 5.494 1.00 86.94 89 ASP A N 1
ATOM 676 C CA . ASP A 1 89 ? 21.444 -1.819 4.430 1.00 86.94 89 ASP A CA 1
ATOM 677 C C . ASP A 1 89 ? 20.797 -2.213 3.100 1.00 86.94 89 ASP A C 1
ATOM 679 O O . ASP A 1 89 ? 20.710 -3.402 2.795 1.00 86.94 89 ASP A O 1
ATOM 683 N N . PHE A 1 90 ? 20.304 -1.230 2.346 1.00 82.38 90 PHE A N 1
ATOM 684 C CA . PHE A 1 90 ? 19.760 -1.423 0.995 1.00 82.38 90 PHE A CA 1
ATOM 685 C C . PHE A 1 90 ? 20.785 -1.107 -0.099 1.00 82.38 90 PHE A C 1
ATOM 687 O O . PHE A 1 90 ? 20.440 -1.035 -1.273 1.00 82.38 90 PHE A O 1
ATOM 694 N N . PHE A 1 91 ? 22.052 -0.927 0.287 1.00 83.69 91 PHE A N 1
ATOM 695 C CA . PHE A 1 91 ? 23.168 -0.653 -0.612 1.00 83.69 91 PHE A CA 1
ATOM 696 C C . PHE A 1 91 ? 22.916 0.571 -1.501 1.00 83.69 91 PHE A C 1
ATOM 698 O O . PHE A 1 91 ? 23.200 0.567 -2.696 1.00 83.69 91 PHE A O 1
ATOM 705 N N . GLU A 1 92 ? 22.378 1.633 -0.903 1.00 73.00 92 GLU A N 1
ATOM 706 C CA . GLU A 1 92 ? 22.200 2.913 -1.580 1.00 73.00 92 GLU A CA 1
ATOM 707 C C . GLU A 1 92 ? 23.563 3.599 -1.793 1.00 73.00 92 GLU A C 1
ATOM 709 O O . GLU A 1 92 ? 24.418 3.609 -0.904 1.00 73.00 92 GLU A O 1
ATOM 714 N N . GLY A 1 93 ? 23.765 4.212 -2.964 1.00 73.12 93 GLY A N 1
ATOM 715 C CA . GLY A 1 93 ? 24.974 4.974 -3.298 1.00 73.12 93 GLY A CA 1
ATOM 716 C C . GLY A 1 93 ? 25.806 4.356 -4.423 1.00 73.12 93 GLY A C 1
ATOM 717 O O . GLY A 1 93 ? 25.290 3.636 -5.269 1.00 73.12 93 GLY A O 1
ATOM 718 N N . GLU A 1 94 ? 27.101 4.686 -4.469 1.00 76.62 94 GLU A N 1
ATOM 719 C CA . GLU A 1 94 ? 28.031 4.217 -5.517 1.00 76.62 94 GLU A CA 1
ATOM 720 C C . GLU A 1 94 ? 29.039 3.173 -5.003 1.00 76.62 94 GLU A C 1
ATOM 722 O O . GLU A 1 94 ? 29.660 2.451 -5.784 1.00 76.62 94 GLU A O 1
ATOM 727 N N . THR A 1 95 ? 29.214 3.077 -3.684 1.00 81.12 95 THR A N 1
ATOM 728 C CA . THR A 1 95 ? 30.146 2.157 -3.020 1.00 81.12 95 THR A CA 1
ATOM 729 C C . THR A 1 95 ? 29.540 1.631 -1.729 1.00 81.12 95 THR A C 1
ATOM 731 O O . THR A 1 95 ? 28.796 2.356 -1.071 1.00 81.12 95 THR A O 1
ATOM 734 N N . LEU A 1 96 ? 29.895 0.402 -1.334 1.00 84.06 96 LEU A N 1
ATOM 735 C CA . LEU A 1 96 ? 29.500 -0.139 -0.030 1.00 84.06 96 LEU A CA 1
ATOM 736 C C . LEU A 1 96 ? 29.900 0.827 1.091 1.00 84.06 96 LEU A C 1
ATOM 738 O O . LEU A 1 96 ? 30.988 1.404 1.058 1.00 84.06 96 LEU A O 1
ATOM 742 N N . SER A 1 97 ? 29.013 0.989 2.071 1.00 86.56 97 SER A N 1
ATOM 743 C CA . SER A 1 97 ? 29.258 1.831 3.240 1.00 86.56 97 SER A CA 1
ATOM 744 C C . SER A 1 97 ? 30.444 1.319 4.072 1.00 86.56 97 SER A C 1
ATOM 746 O O . SER A 1 97 ? 30.811 0.143 4.007 1.00 86.56 97 SER A O 1
ATOM 748 N N . ASP A 1 98 ? 31.004 2.180 4.927 1.00 90.56 98 ASP A N 1
ATOM 749 C CA . ASP A 1 98 ? 32.112 1.830 5.836 1.00 90.56 98 ASP A CA 1
ATOM 750 C C . ASP A 1 98 ? 31.747 0.736 6.862 1.00 90.56 98 ASP A C 1
ATOM 752 O O . ASP A 1 98 ? 32.613 0.206 7.563 1.00 90.56 98 ASP A O 1
ATOM 756 N N . SER A 1 99 ? 30.466 0.365 6.957 1.00 91.38 99 SER A N 1
ATOM 757 C CA . SER A 1 99 ? 30.010 -0.795 7.724 1.00 91.38 99 SER A CA 1
ATOM 758 C C . SER A 1 99 ? 30.477 -2.123 7.119 1.00 91.38 99 SER A C 1
ATOM 760 O O . SER A 1 99 ? 30.460 -3.139 7.815 1.00 91.38 99 SER A O 1
ATOM 762 N N . TRP A 1 100 ? 30.919 -2.141 5.861 1.00 93.25 100 TRP A N 1
ATOM 763 C CA . TRP A 1 100 ? 31.314 -3.349 5.147 1.00 93.25 100 TRP A CA 1
ATOM 764 C C . TRP A 1 100 ? 32.819 -3.434 4.918 1.00 93.25 100 TRP A C 1
ATOM 766 O O . TRP A 1 100 ? 33.521 -2.454 4.694 1.00 93.25 100 TRP A O 1
ATOM 776 N N . THR A 1 101 ? 33.340 -4.657 4.927 1.00 94.69 101 THR A N 1
ATOM 777 C CA . THR A 1 101 ? 34.720 -4.948 4.527 1.00 94.69 101 THR A CA 1
ATOM 778 C C . THR A 1 101 ? 34.730 -6.141 3.588 1.00 94.69 101 THR A C 1
ATOM 780 O O . THR A 1 101 ? 34.071 -7.143 3.877 1.00 94.69 101 THR A O 1
ATOM 783 N N . ALA A 1 102 ? 35.491 -6.058 2.492 1.00 93.94 102 ALA A N 1
ATOM 784 C CA . ALA A 1 102 ? 35.694 -7.180 1.576 1.00 93.94 102 ALA A CA 1
ATOM 785 C C . ALA A 1 102 ? 36.090 -8.445 2.353 1.00 93.94 102 ALA A C 1
ATOM 787 O O . ALA A 1 102 ? 36.991 -8.413 3.195 1.00 93.94 102 ALA A O 1
ATOM 788 N N . ALA A 1 103 ? 35.405 -9.555 2.087 1.00 94.12 103 ALA A N 1
ATOM 789 C CA . ALA A 1 103 ? 35.729 -10.830 2.708 1.00 94.12 103 ALA A CA 1
ATOM 790 C C . ALA A 1 103 ? 37.112 -11.289 2.221 1.00 94.12 103 ALA A C 1
ATOM 792 O O . ALA A 1 103 ? 37.307 -11.551 1.038 1.00 94.12 103 ALA A O 1
ATOM 793 N N . SER A 1 104 ? 38.083 -11.394 3.130 1.00 93.75 104 SER A N 1
ATOM 794 C CA . SER A 1 104 ? 39.500 -11.615 2.791 1.00 93.75 104 SER A CA 1
ATOM 795 C C . SER A 1 104 ? 39.813 -12.972 2.147 1.00 93.75 104 SER A C 1
ATOM 797 O O . SER A 1 104 ? 40.909 -13.161 1.625 1.00 93.75 104 SER A O 1
ATOM 799 N N . TRP A 1 105 ? 38.872 -13.916 2.191 1.00 93.44 105 TRP A N 1
ATOM 800 C CA . TRP A 1 105 ? 38.967 -15.239 1.566 1.00 93.44 105 TRP A CA 1
ATOM 801 C C . TRP A 1 105 ? 38.213 -15.327 0.232 1.00 93.44 105 TRP A C 1
ATOM 803 O O . TRP A 1 105 ? 38.171 -16.394 -0.378 1.00 93.44 105 TRP A O 1
ATOM 813 N N . LEU A 1 106 ? 37.603 -14.224 -0.209 1.00 92.56 106 LEU A N 1
ATOM 814 C CA . LEU A 1 106 ? 36.905 -14.095 -1.484 1.00 92.56 106 LEU A CA 1
ATOM 815 C C . LEU A 1 106 ? 37.684 -13.171 -2.424 1.00 92.56 106 LEU A C 1
ATOM 817 O O . LEU A 1 106 ? 38.652 -12.525 -2.028 1.00 92.56 106 LEU A O 1
ATOM 821 N N . SER A 1 107 ? 37.295 -13.143 -3.700 1.00 89.38 107 SER A N 1
ATOM 822 C CA . SER A 1 107 ? 38.062 -12.443 -4.736 1.00 89.38 107 SER A CA 1
ATOM 823 C C . SER A 1 107 ? 38.027 -10.922 -4.575 1.00 89.38 107 SER A C 1
ATOM 825 O O . SER A 1 107 ? 39.044 -10.268 -4.794 1.00 89.38 107 SER A O 1
ATOM 827 N N . ALA A 1 108 ? 36.875 -10.367 -4.192 1.00 89.25 108 ALA A N 1
ATOM 828 C CA . ALA A 1 108 ? 36.678 -8.949 -3.901 1.00 89.25 108 ALA A CA 1
ATOM 829 C C . ALA A 1 108 ? 35.342 -8.725 -3.163 1.00 89.25 108 ALA A C 1
ATOM 831 O O . ALA A 1 108 ? 34.543 -9.652 -2.996 1.00 89.25 108 ALA A O 1
ATOM 832 N N . ALA A 1 109 ? 35.088 -7.482 -2.745 1.00 86.88 109 ALA A N 1
ATOM 833 C CA . ALA A 1 109 ? 33.751 -7.061 -2.334 1.00 86.88 109 ALA A CA 1
ATOM 834 C C . ALA A 1 109 ? 32.812 -6.937 -3.552 1.00 86.88 109 ALA A C 1
ATOM 836 O O . ALA A 1 109 ? 33.283 -6.621 -4.649 1.00 86.88 109 ALA A O 1
ATOM 837 N N . PRO A 1 110 ? 31.495 -7.137 -3.373 1.00 86.00 110 PRO A N 1
ATOM 838 C CA . PRO A 1 110 ? 30.504 -6.770 -4.376 1.00 86.00 110 PRO A CA 1
ATOM 839 C C . PRO A 1 110 ? 30.555 -5.277 -4.714 1.00 86.00 110 PRO A C 1
ATOM 841 O O . PRO A 1 110 ? 30.783 -4.447 -3.834 1.00 86.00 110 PRO A O 1
ATOM 844 N N . GLY A 1 111 ? 30.318 -4.939 -5.982 1.00 79.50 111 GLY A N 1
ATOM 845 C CA . GLY A 1 111 ? 30.058 -3.560 -6.398 1.00 79.50 111 GLY A CA 1
ATOM 846 C C . GLY A 1 111 ? 28.590 -3.187 -6.194 1.00 79.50 111 GLY A C 1
ATOM 847 O O . GLY A 1 111 ? 27.728 -4.066 -6.222 1.00 79.50 111 GLY A O 1
ATOM 848 N N . ILE A 1 112 ? 28.309 -1.895 -6.023 1.00 75.19 112 ILE A N 1
ATOM 849 C CA . ILE A 1 112 ? 26.943 -1.363 -6.106 1.00 75.19 112 ILE A CA 1
ATOM 850 C C . ILE A 1 112 ? 26.657 -1.048 -7.574 1.00 75.19 112 ILE A C 1
ATOM 852 O O . ILE A 1 112 ? 27.526 -0.519 -8.269 1.00 75.19 112 ILE A O 1
ATOM 856 N N . LEU A 1 113 ? 25.462 -1.403 -8.054 1.00 66.19 113 LEU A N 1
ATOM 857 C CA . LEU A 1 113 ? 25.031 -1.052 -9.404 1.00 66.19 113 LEU A CA 1
ATOM 858 C C . LEU A 1 113 ? 25.041 0.480 -9.533 1.00 66.19 113 LEU A C 1
ATOM 860 O O . LEU A 1 113 ? 24.307 1.143 -8.800 1.00 66.19 113 LEU A O 1
ATOM 864 N N . PRO A 1 114 ? 25.834 1.076 -10.441 1.00 54.16 114 PRO A N 1
ATOM 865 C CA . PRO A 1 114 ? 25.669 2.490 -10.734 1.00 54.16 114 PRO A CA 1
ATOM 866 C C . PRO A 1 114 ? 24.273 2.719 -11.328 1.00 54.16 114 PRO A C 1
ATOM 868 O O . PRO A 1 114 ? 23.682 1.805 -11.903 1.00 54.16 114 PRO A O 1
ATOM 871 N N . LEU A 1 115 ? 23.813 3.975 -11.356 1.00 51.97 115 LEU A N 1
ATOM 872 C CA . LEU A 1 115 ? 22.639 4.457 -12.124 1.00 51.97 115 LEU A CA 1
ATOM 873 C C . LEU A 1 115 ? 22.689 4.149 -13.648 1.00 51.97 115 LEU A C 1
ATOM 875 O O . LEU A 1 115 ? 21.874 4.636 -14.430 1.00 51.97 115 LEU A O 1
ATOM 879 N N . SER A 1 116 ? 23.684 3.385 -14.087 1.00 36.97 116 SER A N 1
ATOM 880 C CA . SER A 1 116 ? 23.752 2.653 -15.339 1.00 36.97 116 SER A CA 1
ATOM 881 C C . SER A 1 116 ? 24.313 1.268 -15.017 1.00 36.97 116 SER A C 1
ATOM 883 O O . SER A 1 116 ? 25.449 1.168 -14.546 1.00 36.97 116 SER A O 1
ATOM 885 N N . SER A 1 117 ? 23.589 0.204 -15.329 1.00 37.88 117 SER A N 1
ATOM 886 C CA . SER A 1 117 ? 24.044 -1.190 -15.208 1.00 37.88 117 SER A CA 1
ATOM 887 C C . SER A 1 117 ? 25.310 -1.564 -15.989 1.00 37.88 117 SER A C 1
ATOM 889 O O . SER A 1 117 ? 25.753 -2.706 -15.948 1.00 37.88 117 SER A O 1
ATOM 891 N N . ALA A 1 118 ? 25.947 -0.633 -16.696 1.00 31.58 118 ALA A N 1
ATOM 892 C CA . ALA A 1 118 ? 27.176 -0.907 -17.428 1.00 31.58 118 ALA A CA 1
ATOM 893 C C . ALA A 1 118 ? 28.407 -1.159 -16.520 1.00 31.58 118 ALA A C 1
ATOM 895 O O . ALA A 1 118 ? 29.521 -1.269 -17.030 1.00 31.58 118 ALA A O 1
ATOM 896 N N . ALA A 1 119 ? 28.239 -1.295 -15.199 1.00 30.34 119 ALA A N 1
ATOM 897 C CA . ALA A 1 119 ? 29.264 -1.833 -14.306 1.00 30.34 119 ALA A CA 1
ATOM 898 C C . ALA A 1 119 ? 28.658 -2.832 -13.307 1.00 30.34 119 ALA A C 1
ATOM 900 O O . ALA A 1 119 ? 28.430 -2.520 -12.142 1.00 30.34 119 ALA A O 1
ATOM 901 N N . VAL A 1 120 ? 28.418 -4.056 -13.777 1.00 41.44 120 VAL A N 1
ATOM 902 C CA . VAL A 1 120 ? 28.141 -5.214 -12.919 1.00 41.44 120 VAL A CA 1
ATOM 903 C C . VAL A 1 120 ? 29.314 -6.184 -12.978 1.00 41.44 120 VAL A C 1
ATOM 905 O O . VAL A 1 120 ? 30.036 -6.237 -13.977 1.00 41.44 120 VAL A O 1
ATOM 908 N N . SER A 1 121 ? 29.506 -6.976 -11.920 1.00 40.62 121 SER A N 1
ATOM 909 C CA . SER A 1 121 ? 30.393 -8.139 -11.960 1.00 40.62 121 SER A CA 1
ATOM 910 C C . SER A 1 121 ? 29.877 -9.150 -12.989 1.00 40.62 121 SER A C 1
ATOM 912 O O . SER A 1 121 ? 29.153 -10.083 -12.662 1.00 40.62 121 SER A O 1
ATOM 914 N N . THR A 1 122 ? 30.313 -8.983 -14.234 1.00 43.88 122 THR A N 1
ATOM 915 C CA . THR A 1 122 ? 30.294 -10.003 -15.295 1.00 43.88 122 THR A CA 1
ATOM 916 C C . THR A 1 122 ? 31.346 -11.091 -15.052 1.00 43.88 122 THR A C 1
ATOM 918 O O . THR A 1 122 ? 31.478 -12.047 -15.817 1.00 43.88 122 THR A O 1
ATOM 921 N N . THR A 1 123 ? 32.135 -10.944 -13.989 1.00 50.22 123 THR A N 1
ATOM 922 C CA . THR A 1 123 ? 33.155 -11.892 -13.575 1.00 50.22 123 THR A CA 1
ATOM 923 C C . THR A 1 123 ? 32.531 -13.074 -12.839 1.00 50.22 123 THR A C 1
ATOM 925 O O . THR A 1 123 ? 31.875 -12.897 -11.815 1.00 50.22 123 THR A O 1
ATOM 928 N N . TYR A 1 124 ? 32.803 -14.284 -13.339 1.00 61.09 124 TYR A N 1
ATOM 929 C CA . TYR A 1 124 ? 32.598 -15.577 -12.668 1.00 61.09 124 TYR A CA 1
ATOM 930 C C . TYR A 1 124 ? 33.526 -15.709 -11.449 1.00 61.09 124 TYR A C 1
ATOM 932 O O . TYR A 1 124 ? 34.450 -16.525 -11.419 1.00 61.09 124 TYR A O 1
ATOM 940 N N . GLN A 1 125 ? 33.368 -14.804 -10.493 1.00 69.19 125 GLN A N 1
ATOM 941 C CA . GLN A 1 125 ? 34.185 -14.703 -9.300 1.00 69.19 125 GLN A CA 1
ATOM 942 C C . GLN A 1 125 ? 33.293 -14.755 -8.072 1.00 69.19 125 GLN A C 1
ATOM 944 O O . GLN A 1 125 ? 32.168 -14.260 -8.065 1.00 69.19 125 GLN A O 1
ATOM 949 N N . ASN A 1 126 ? 33.843 -15.346 -7.018 1.00 83.25 126 ASN A N 1
ATOM 950 C CA . ASN A 1 126 ? 33.186 -15.412 -5.731 1.00 83.25 126 ASN A CA 1
ATOM 951 C C . ASN A 1 126 ? 33.451 -14.096 -4.992 1.00 83.25 126 ASN A C 1
ATOM 953 O O . ASN A 1 126 ? 34.590 -13.817 -4.606 1.00 83.25 126 ASN A O 1
ATOM 957 N N . LEU A 1 127 ? 32.415 -13.274 -4.860 1.00 90.38 127 LEU A N 1
ATOM 958 C CA . LEU A 1 127 ? 32.462 -11.961 -4.227 1.00 90.38 127 LEU A CA 1
ATOM 959 C C . LEU A 1 127 ? 31.766 -12.010 -2.872 1.00 90.38 127 LEU A C 1
ATOM 961 O O . LEU A 1 127 ? 30.829 -12.780 -2.674 1.00 90.38 127 LEU A O 1
ATOM 965 N N . GLY A 1 128 ? 32.176 -11.158 -1.938 1.00 92.06 128 GLY A N 1
ATOM 966 C CA . GLY A 1 128 ? 31.437 -11.004 -0.690 1.00 92.06 128 GLY A CA 1
ATOM 967 C C . GLY A 1 128 ? 32.044 -10.010 0.285 1.00 92.06 128 GLY A C 1
ATOM 968 O O . GLY A 1 128 ? 33.182 -9.557 0.141 1.00 92.06 128 GLY A O 1
ATOM 969 N N . ALA A 1 129 ? 31.250 -9.660 1.285 1.00 94.50 129 ALA A N 1
ATOM 970 C CA . ALA A 1 129 ? 31.595 -8.684 2.301 1.00 94.50 129 ALA A CA 1
ATOM 971 C C . ALA A 1 129 ? 31.175 -9.171 3.690 1.00 94.50 129 ALA A C 1
ATOM 973 O O . ALA A 1 129 ? 30.250 -9.969 3.853 1.00 94.50 129 ALA A O 1
ATOM 974 N N . THR A 1 130 ? 31.869 -8.673 4.708 1.00 96.12 130 THR A N 1
ATOM 975 C CA . THR A 1 130 ? 31.555 -8.913 6.118 1.00 96.12 130 THR A CA 1
ATOM 976 C C . THR A 1 130 ? 31.147 -7.613 6.788 1.00 96.12 130 THR A C 1
ATOM 978 O O . THR A 1 130 ? 31.788 -6.581 6.578 1.00 96.12 130 THR A O 1
ATOM 981 N N . LEU A 1 131 ? 30.092 -7.679 7.594 1.00 94.75 131 LEU A N 1
ATOM 982 C CA . LEU A 1 131 ? 29.556 -6.547 8.340 1.00 94.75 131 LEU A CA 1
ATOM 983 C C . LEU A 1 131 ? 30.420 -6.263 9.566 1.00 94.75 131 LEU A C 1
ATOM 985 O O . LEU A 1 131 ? 30.818 -7.215 10.232 1.00 94.75 131 LEU A O 1
ATOM 989 N N . ALA A 1 132 ? 30.656 -4.987 9.884 1.00 90.44 132 ALA A N 1
ATOM 990 C CA . ALA A 1 132 ? 31.291 -4.492 11.104 1.00 90.44 132 ALA A CA 1
ATOM 991 C C . ALA A 1 132 ? 30.821 -5.226 12.382 1.00 90.44 132 ALA A C 1
ATOM 993 O O . ALA A 1 132 ? 29.744 -5.811 12.445 1.00 90.44 132 ALA A O 1
ATOM 994 N N . ALA A 1 133 ? 31.676 -5.271 13.410 1.00 83.44 133 ALA A N 1
ATOM 995 C CA . ALA A 1 133 ? 31.372 -6.050 14.607 1.00 83.44 133 ALA A CA 1
ATOM 996 C C . ALA A 1 133 ? 30.235 -5.390 15.399 1.00 83.44 133 ALA A C 1
ATOM 998 O O . ALA A 1 133 ? 30.395 -4.280 15.895 1.00 83.44 133 ALA A O 1
ATOM 999 N N . GLU A 1 134 ? 29.127 -6.113 15.551 1.00 80.06 134 GLU A N 1
ATOM 1000 C CA . GLU A 1 134 ? 27.959 -5.699 16.327 1.00 80.06 134 GLU A CA 1
ATOM 1001 C C . GLU A 1 134 ? 27.892 -6.434 17.671 1.00 80.06 134 GLU A C 1
ATOM 1003 O O . GLU A 1 134 ? 28.338 -7.579 17.809 1.00 80.06 134 GLU A O 1
ATOM 1008 N N . THR A 1 135 ? 27.299 -5.796 18.683 1.00 83.19 135 THR A N 1
ATOM 1009 C CA . THR A 1 135 ? 27.139 -6.409 20.016 1.00 83.19 135 THR A CA 1
ATOM 1010 C C . THR A 1 135 ? 25.857 -7.244 20.063 1.00 83.19 135 THR A C 1
ATOM 1012 O O . THR A 1 135 ? 24.836 -6.829 20.613 1.00 83.19 135 THR A O 1
ATOM 1015 N N . VAL A 1 136 ? 25.905 -8.421 19.444 1.00 86.94 136 VAL A N 1
ATOM 1016 C CA . VAL A 1 136 ? 24.778 -9.362 19.355 1.00 86.94 136 VAL A CA 1
ATOM 1017 C C . VAL A 1 136 ? 24.754 -10.300 20.565 1.00 86.94 136 VAL A C 1
ATOM 1019 O O . VAL A 1 136 ? 25.757 -10.945 20.879 1.00 86.94 136 VAL A O 1
ATOM 1022 N N . ASP A 1 137 ? 23.599 -10.437 21.218 1.00 87.81 137 ASP A N 1
ATOM 1023 C CA . ASP A 1 137 ? 23.344 -11.523 22.166 1.00 87.81 137 ASP A CA 1
ATOM 1024 C C . ASP A 1 137 ? 23.103 -12.828 21.399 1.00 87.81 137 ASP A C 1
ATOM 1026 O O . ASP A 1 137 ? 22.003 -13.105 20.924 1.00 87.81 137 ASP A O 1
ATOM 1030 N N . THR A 1 138 ? 24.153 -13.636 21.274 1.00 85.12 138 THR A N 1
ATOM 1031 C CA . THR A 1 138 ? 24.102 -14.920 20.560 1.00 85.12 138 THR A CA 1
ATOM 1032 C C . THR A 1 138 ? 23.385 -16.036 21.329 1.00 85.12 138 THR A C 1
ATOM 1034 O O . THR A 1 138 ? 23.248 -17.139 20.795 1.00 85.12 138 THR A O 1
ATOM 1037 N N . THR A 1 139 ? 22.939 -15.784 22.567 1.00 85.81 139 THR A N 1
ATOM 1038 C CA . THR A 1 139 ? 22.128 -16.738 23.344 1.00 85.81 139 THR A CA 1
ATOM 1039 C C . THR A 1 139 ? 20.648 -16.669 22.980 1.00 85.81 139 THR A C 1
ATOM 1041 O O . THR A 1 139 ? 19.922 -17.649 23.147 1.00 85.81 139 THR A O 1
ATOM 1044 N N . ALA A 1 140 ? 20.211 -15.535 22.437 1.00 90.38 140 ALA A N 1
ATOM 1045 C CA . ALA A 1 140 ? 18.878 -15.339 21.902 1.00 90.38 140 ALA A CA 1
ATOM 1046 C C . ALA A 1 140 ? 18.871 -15.507 20.376 1.00 90.38 140 ALA A C 1
ATOM 1048 O O . ALA A 1 140 ? 19.896 -15.428 19.696 1.00 90.38 140 ALA A O 1
ATOM 1049 N N . ALA A 1 141 ? 17.690 -15.797 19.832 1.00 92.25 141 ALA A N 1
ATOM 1050 C CA . ALA A 1 141 ? 17.553 -16.083 18.415 1.00 92.25 141 ALA A CA 1
ATOM 1051 C C . ALA A 1 141 ? 17.718 -14.813 17.566 1.00 92.25 141 ALA A C 1
ATOM 1053 O O . ALA A 1 141 ? 17.046 -13.810 17.810 1.00 92.25 141 ALA A O 1
ATOM 1054 N N . TYR A 1 142 ? 18.521 -14.890 16.508 1.00 93.38 142 TYR A N 1
ATOM 1055 C CA . TYR A 1 142 ? 18.743 -13.792 15.568 1.00 93.38 142 TYR A CA 1
ATOM 1056 C C . TYR A 1 142 ? 18.616 -14.269 14.115 1.00 93.38 142 TYR A C 1
ATOM 1058 O O . TYR A 1 142 ? 18.784 -15.451 13.813 1.00 93.38 142 TYR A O 1
ATOM 1066 N N . GLU A 1 143 ? 18.273 -13.349 13.220 1.00 94.25 143 GLU A N 1
ATOM 1067 C CA . GLU A 1 143 ? 18.093 -13.601 11.788 1.00 94.25 143 GLU A CA 1
ATOM 1068 C C . GLU A 1 143 ? 19.137 -12.821 10.990 1.00 94.25 143 GLU A C 1
ATOM 1070 O O . GLU A 1 143 ? 19.427 -11.666 11.303 1.00 94.25 143 GLU A O 1
ATOM 1075 N N . ILE A 1 144 ? 19.686 -13.457 9.958 1.00 95.75 144 ILE A N 1
ATOM 1076 C CA . ILE A 1 144 ? 20.474 -12.816 8.906 1.00 95.75 144 ILE A CA 1
ATOM 1077 C C . ILE A 1 144 ? 19.728 -13.052 7.599 1.00 95.75 144 ILE A C 1
ATOM 1079 O O . ILE A 1 144 ? 19.348 -14.187 7.319 1.00 95.75 144 ILE A O 1
ATOM 1083 N N . ALA A 1 145 ? 19.519 -12.016 6.801 1.00 94.62 145 ALA A N 1
ATOM 1084 C CA . ALA A 1 145 ? 18.784 -12.131 5.556 1.00 94.62 145 ALA A CA 1
ATOM 1085 C C . ALA A 1 145 ? 19.409 -11.286 4.448 1.00 94.62 145 ALA A C 1
ATOM 1087 O O . ALA A 1 145 ? 19.934 -10.201 4.702 1.00 94.62 145 ALA A O 1
ATOM 1088 N N . ILE A 1 146 ? 19.313 -11.787 3.218 1.00 93.81 146 ILE A N 1
ATOM 1089 C CA . ILE A 1 146 ? 19.642 -11.045 1.999 1.00 93.81 146 ILE A CA 1
ATOM 1090 C C . ILE A 1 146 ? 18.434 -11.018 1.068 1.00 93.81 146 ILE A C 1
ATOM 1092 O O . ILE A 1 146 ? 17.771 -12.040 0.889 1.00 93.81 146 ILE A O 1
ATOM 1096 N N . TRP A 1 147 ? 18.130 -9.850 0.510 1.00 89.81 147 TRP A N 1
ATOM 1097 C CA . TRP A 1 147 ? 17.091 -9.688 -0.499 1.00 89.81 147 TRP A CA 1
ATOM 1098 C C . TRP A 1 147 ? 17.694 -9.976 -1.863 1.00 89.81 147 TRP A C 1
ATOM 1100 O O . TRP A 1 147 ? 18.538 -9.213 -2.326 1.00 89.81 147 TRP A O 1
ATOM 1110 N N . ILE A 1 148 ? 17.280 -11.067 -2.493 1.00 90.12 148 ILE A N 1
ATOM 1111 C CA . ILE A 1 148 ? 17.775 -11.502 -3.796 1.00 90.12 148 ILE A CA 1
ATOM 1112 C C . ILE A 1 148 ? 16.743 -11.116 -4.849 1.00 90.12 148 ILE A C 1
ATOM 1114 O O . ILE A 1 148 ? 15.565 -11.436 -4.686 1.00 90.12 148 ILE A O 1
ATOM 1118 N N . SER A 1 149 ? 17.199 -10.479 -5.926 1.00 86.19 149 SER A N 1
ATOM 1119 C CA . SER A 1 149 ? 16.359 -10.125 -7.074 1.00 86.19 149 SER A CA 1
ATOM 1120 C C . SER A 1 149 ? 16.843 -10.842 -8.341 1.00 86.19 149 SER A C 1
ATOM 1122 O O . SER A 1 149 ? 18.059 -10.995 -8.529 1.00 86.19 149 SER A O 1
ATOM 1124 N N . PRO A 1 150 ? 15.921 -11.283 -9.215 1.00 84.69 150 PRO A N 1
ATOM 1125 C CA . PRO A 1 150 ? 16.266 -11.738 -10.550 1.00 84.69 150 PRO A CA 1
ATOM 1126 C C . PRO A 1 150 ? 16.743 -10.550 -11.397 1.00 84.69 150 PRO A C 1
ATOM 1128 O O . PRO A 1 150 ? 16.487 -9.384 -11.094 1.00 84.69 150 PRO A O 1
ATOM 1131 N N . PHE A 1 151 ? 17.434 -10.858 -12.483 1.00 80.38 151 PHE A N 1
ATOM 1132 C CA . PHE A 1 151 ? 17.772 -9.905 -13.531 1.00 80.38 151 PHE A CA 1
ATOM 1133 C C . PHE A 1 151 ? 17.249 -10.465 -14.850 1.00 80.38 151 PHE A C 1
ATOM 1135 O O . PHE A 1 151 ? 17.393 -11.659 -15.090 1.00 80.38 151 PHE A O 1
ATOM 1142 N N . ASP A 1 152 ? 16.635 -9.637 -15.692 1.00 77.62 152 ASP A N 1
ATOM 1143 C CA . ASP A 1 152 ? 16.139 -10.055 -17.013 1.00 77.62 152 ASP A CA 1
ATOM 1144 C C . ASP A 1 152 ? 15.204 -11.289 -16.958 1.00 77.62 152 ASP A C 1
ATOM 1146 O O . ASP A 1 152 ? 15.267 -12.205 -17.778 1.00 77.62 152 ASP A O 1
ATOM 1150 N N . GLY A 1 153 ? 14.351 -11.350 -15.930 1.00 80.31 153 GLY A N 1
ATOM 1151 C CA . GLY A 1 153 ? 13.438 -12.468 -15.687 1.00 80.31 153 GLY A CA 1
ATOM 1152 C C . GLY A 1 153 ? 14.071 -13.770 -15.165 1.00 80.31 153 GLY A C 1
ATOM 1153 O O . GLY A 1 153 ? 13.370 -14.782 -15.098 1.00 80.31 153 GLY A O 1
ATOM 1154 N N . ALA A 1 154 ? 15.358 -13.793 -14.790 1.00 86.44 154 ALA A N 1
ATOM 1155 C CA . ALA A 1 154 ? 16.044 -15.000 -14.313 1.00 86.44 154 ALA A CA 1
ATOM 1156 C C . ALA A 1 154 ? 17.002 -14.769 -13.128 1.00 86.44 154 ALA A C 1
ATOM 1158 O O . ALA A 1 154 ? 17.599 -13.706 -12.958 1.00 86.44 154 ALA A O 1
ATOM 1159 N N . HIS A 1 155 ? 17.214 -15.817 -12.325 1.00 89.50 155 HIS A N 1
ATOM 1160 C CA . HIS A 1 155 ? 18.347 -15.889 -11.391 1.00 89.50 155 HIS A CA 1
ATOM 1161 C C . HIS A 1 155 ? 19.581 -16.474 -12.097 1.00 89.50 155 HIS A C 1
ATOM 1163 O O . HIS A 1 155 ? 19.454 -17.258 -13.041 1.00 89.50 155 HIS A O 1
ATOM 1169 N N . HIS A 1 156 ? 20.790 -16.124 -11.647 1.00 89.50 156 HIS A N 1
ATOM 1170 C CA . HIS A 1 156 ? 22.024 -16.404 -12.404 1.00 89.50 156 HIS A CA 1
ATOM 1171 C C . HIS A 1 156 ? 23.157 -17.072 -11.610 1.00 89.50 156 HIS A C 1
ATOM 1173 O O . HIS A 1 156 ? 24.261 -17.256 -12.137 1.00 89.50 156 HIS A O 1
ATOM 1179 N N . GLY A 1 157 ? 22.932 -17.490 -10.364 1.00 91.50 157 GLY A N 1
ATOM 1180 C CA . GLY A 1 157 ? 24.004 -18.133 -9.610 1.00 91.50 157 GLY A CA 1
ATOM 1181 C C . GLY A 1 157 ? 23.722 -18.428 -8.153 1.00 91.50 157 GLY A C 1
ATOM 1182 O O . GLY A 1 157 ? 22.648 -18.896 -7.783 1.00 91.50 157 GLY A O 1
ATOM 1183 N N . THR A 1 158 ? 24.752 -18.251 -7.331 1.00 93.62 158 THR A N 1
ATOM 1184 C CA . THR A 1 158 ? 24.710 -18.615 -5.916 1.00 93.62 158 THR A CA 1
ATOM 1185 C C . THR A 1 158 ? 24.802 -17.389 -5.028 1.00 93.62 158 THR A C 1
ATOM 1187 O O . THR A 1 158 ? 25.609 -16.494 -5.282 1.00 93.62 158 THR A O 1
ATOM 1190 N N . TYR A 1 159 ? 24.036 -17.410 -3.948 1.00 94.75 159 TYR A N 1
ATOM 1191 C CA . TYR A 1 159 ? 23.928 -16.359 -2.950 1.00 94.75 159 TYR A CA 1
ATOM 1192 C C . TYR A 1 159 ? 24.208 -16.975 -1.587 1.00 94.75 159 TYR A C 1
ATOM 1194 O O . TYR A 1 159 ? 23.610 -17.991 -1.230 1.00 94.75 159 TYR A O 1
ATOM 1202 N N . SER A 1 160 ? 25.119 -16.385 -0.825 1.00 96.50 160 SER A N 1
ATOM 1203 C CA . SER A 1 160 ? 25.584 -16.958 0.434 1.00 96.50 160 SER A CA 1
ATOM 1204 C C . SER A 1 160 ? 25.396 -15.988 1.590 1.00 96.50 160 SER A C 1
ATOM 1206 O O . SER A 1 160 ? 25.673 -14.799 1.467 1.00 96.50 160 SER A O 1
ATOM 1208 N N . ILE A 1 161 ? 24.982 -16.517 2.736 1.00 98.00 161 ILE A N 1
ATOM 1209 C CA . ILE A 1 161 ? 25.008 -15.842 4.030 1.00 98.00 161 ILE A CA 1
ATOM 1210 C C . ILE A 1 161 ? 26.123 -16.464 4.866 1.00 98.00 161 ILE A C 1
ATOM 1212 O O . ILE A 1 161 ? 26.215 -17.687 5.006 1.00 98.00 161 ILE A O 1
ATOM 1216 N N . PHE A 1 162 ? 26.952 -15.604 5.446 1.00 97.12 162 PHE A N 1
ATOM 1217 C CA . PHE A 1 162 ? 28.010 -15.973 6.376 1.00 97.12 162 PHE A CA 1
ATOM 1218 C C . PHE A 1 162 ? 27.573 -15.611 7.790 1.00 97.12 162 PHE A C 1
ATOM 1220 O O . PHE A 1 162 ? 27.132 -14.486 8.034 1.00 97.12 162 PHE A O 1
ATOM 1227 N N . GLY A 1 163 ? 27.722 -16.530 8.738 1.00 95.19 163 GLY A N 1
ATOM 1228 C CA . GLY A 1 163 ? 27.340 -16.277 10.123 1.00 95.19 163 GLY A CA 1
ATOM 1229 C C . GLY A 1 163 ? 28.236 -16.978 11.129 1.00 95.19 163 GLY A C 1
ATOM 1230 O O . GLY A 1 163 ? 29.020 -17.860 10.784 1.00 95.19 163 GLY A O 1
ATOM 1231 N N . ARG A 1 164 ? 28.125 -16.553 12.393 1.00 93.62 164 ARG A N 1
ATOM 1232 C CA . ARG A 1 164 ? 28.913 -17.071 13.527 1.00 93.62 164 ARG A CA 1
ATOM 1233 C C . ARG A 1 164 ? 30.429 -16.944 13.338 1.00 93.62 164 ARG A C 1
ATOM 1235 O O . ARG A 1 164 ? 31.195 -17.683 13.951 1.00 93.62 164 ARG A O 1
ATOM 1242 N N . MET A 1 165 ? 30.874 -15.992 12.520 1.00 94.88 165 MET A N 1
ATOM 1243 C CA . MET A 1 165 ? 32.297 -15.783 12.270 1.00 94.88 165 MET A CA 1
ATOM 1244 C C . MET A 1 165 ? 33.003 -15.208 13.500 1.00 94.88 165 MET A C 1
ATOM 1246 O O . MET A 1 165 ? 32.383 -14.524 14.322 1.00 94.88 165 MET A O 1
ATOM 1250 N N . ASN A 1 166 ? 34.308 -15.453 13.619 1.00 92.62 166 ASN A N 1
ATOM 1251 C CA . ASN A 1 166 ? 35.133 -14.849 14.665 1.00 92.62 166 ASN A CA 1
ATOM 1252 C C . ASN A 1 166 ? 35.059 -13.307 14.623 1.00 92.62 166 ASN A C 1
ATOM 1254 O O . ASN A 1 166 ? 35.094 -12.702 13.553 1.00 92.62 166 ASN A O 1
ATOM 1258 N N . ASN A 1 167 ? 34.989 -12.665 15.794 1.00 90.75 167 ASN A N 1
ATOM 1259 C CA . ASN A 1 167 ? 34.802 -11.211 15.901 1.00 90.75 167 ASN A CA 1
ATOM 1260 C C . ASN A 1 167 ? 36.020 -10.373 15.482 1.00 90.75 167 ASN A C 1
ATOM 1262 O O . ASN A 1 167 ? 35.866 -9.195 15.169 1.00 90.75 167 ASN A O 1
ATOM 1266 N N . THR A 1 168 ? 37.213 -10.965 15.479 1.00 90.81 168 THR A N 1
ATOM 1267 C CA . THR A 1 168 ? 38.483 -10.302 15.156 1.00 90.81 168 THR A CA 1
ATOM 1268 C C . THR A 1 168 ? 38.994 -10.695 13.771 1.00 90.81 168 THR A C 1
ATOM 1270 O O . THR A 1 168 ? 39.481 -9.843 13.035 1.00 90.81 168 THR A O 1
ATOM 1273 N N . THR A 1 169 ? 38.860 -11.967 13.391 1.00 92.50 169 THR A N 1
ATOM 1274 C CA . THR A 1 169 ? 39.288 -12.511 12.092 1.00 92.50 169 THR A CA 1
ATOM 1275 C C . THR A 1 169 ? 38.110 -13.200 11.399 1.00 92.50 169 THR A C 1
ATOM 1277 O O . THR A 1 169 ? 38.008 -14.428 11.446 1.00 92.50 169 THR A O 1
ATOM 1280 N N . PRO A 1 170 ? 37.180 -12.440 10.797 1.00 94.69 170 PRO A N 1
ATOM 1281 C CA . PRO A 1 170 ? 35.869 -12.947 10.404 1.00 94.69 170 PRO A CA 1
ATOM 1282 C C . PRO A 1 170 ? 35.930 -13.780 9.118 1.00 94.69 170 PRO A C 1
ATOM 1284 O O . PRO A 1 170 ? 35.486 -13.298 8.093 1.00 94.69 170 PRO A O 1
ATOM 1287 N N . ILE A 1 171 ? 36.476 -15.001 9.156 1.00 95.31 171 ILE A N 1
ATOM 1288 C CA . ILE A 1 171 ? 36.592 -15.915 8.004 1.00 95.31 171 ILE A CA 1
ATOM 1289 C C . ILE A 1 171 ? 35.646 -17.104 8.195 1.00 95.31 171 ILE A C 1
ATOM 1291 O O . ILE A 1 171 ? 35.920 -17.991 9.004 1.00 95.31 171 ILE A O 1
ATOM 1295 N N . ALA A 1 172 ? 34.557 -17.147 7.420 1.00 94.19 172 ALA A N 1
ATOM 1296 C CA . ALA A 1 172 ? 33.501 -18.158 7.565 1.00 94.19 172 ALA A CA 1
ATOM 1297 C C . ALA A 1 172 ? 33.979 -19.600 7.366 1.00 94.19 172 ALA A C 1
ATOM 1299 O O . ALA A 1 172 ? 33.468 -20.504 8.018 1.00 94.19 172 ALA A O 1
ATOM 1300 N N . THR A 1 173 ? 34.966 -19.812 6.492 1.00 94.31 173 THR A N 1
ATOM 1301 C CA . THR A 1 173 ? 35.539 -21.138 6.215 1.00 94.31 173 THR A CA 1
ATOM 1302 C C . THR A 1 173 ? 36.580 -21.576 7.243 1.00 94.31 173 THR A C 1
ATOM 1304 O O . THR A 1 173 ? 37.045 -22.710 7.180 1.00 94.31 173 THR A O 1
ATOM 1307 N N . THR A 1 174 ? 36.980 -20.692 8.163 1.00 94.12 174 THR A N 1
ATOM 1308 C CA . THR A 1 174 ? 37.860 -21.038 9.286 1.00 94.12 174 THR A CA 1
ATOM 1309 C C . THR A 1 174 ? 37.018 -21.381 10.506 1.00 94.12 174 THR A C 1
ATOM 1311 O O . THR A 1 174 ? 37.091 -22.507 10.982 1.00 94.12 174 THR A O 1
ATOM 1314 N N . ASP A 1 175 ? 36.188 -20.444 10.967 1.00 91.69 175 ASP A N 1
ATOM 1315 C CA . ASP A 1 175 ? 35.282 -20.629 12.102 1.00 91.69 175 ASP A CA 1
ATOM 1316 C C . ASP A 1 175 ? 33.973 -19.885 11.817 1.00 91.69 175 ASP A C 1
ATOM 1318 O O . ASP A 1 175 ? 33.970 -18.655 11.715 1.00 91.69 175 ASP A O 1
ATOM 1322 N N . GLY A 1 176 ? 32.866 -20.617 11.680 1.00 94.69 176 GLY A N 1
ATOM 1323 C CA . GLY A 1 176 ? 31.551 -20.058 11.356 1.00 94.69 176 GLY A CA 1
ATOM 1324 C C . GLY A 1 176 ? 30.706 -21.009 10.512 1.00 94.69 176 GLY A C 1
ATOM 1325 O O . GLY A 1 176 ? 30.939 -22.214 10.502 1.00 94.69 176 GLY A O 1
ATOM 1326 N N . PHE A 1 177 ? 29.716 -20.472 9.803 1.00 96.44 177 PHE A N 1
ATOM 1327 C CA . PHE A 1 177 ? 28.949 -21.220 8.810 1.00 96.44 177 PHE A CA 1
ATOM 1328 C C . PHE A 1 177 ? 28.759 -20.432 7.514 1.00 96.44 177 PHE A C 1
ATOM 1330 O O . PHE A 1 177 ? 28.775 -19.197 7.500 1.00 96.44 177 PHE A O 1
ATOM 1337 N N . VAL A 1 178 ? 28.509 -21.174 6.435 1.00 97.44 178 VAL A N 1
ATOM 1338 C CA . VAL A 1 178 ? 28.097 -20.664 5.128 1.00 97.44 178 VAL A CA 1
ATOM 1339 C C . VAL A 1 178 ? 26.785 -21.337 4.733 1.00 97.44 178 VAL A C 1
ATOM 1341 O O . VAL A 1 178 ? 26.739 -22.549 4.522 1.00 97.44 178 VAL A O 1
ATOM 1344 N N . ALA A 1 179 ? 25.717 -20.549 4.622 1.00 97.88 179 ALA A N 1
ATOM 1345 C CA . ALA A 1 179 ? 24.444 -20.978 4.051 1.00 97.88 179 ALA A CA 1
ATOM 1346 C C . ALA A 1 179 ? 24.355 -20.453 2.616 1.00 97.88 179 ALA A C 1
ATOM 1348 O O . ALA A 1 179 ? 24.477 -19.252 2.410 1.00 97.88 179 ALA A O 1
ATOM 1349 N N . THR A 1 180 ? 24.161 -21.323 1.629 1.00 96.94 180 THR A N 1
ATOM 1350 C CA . THR A 1 180 ? 24.148 -20.961 0.205 1.00 96.94 180 THR A CA 1
ATOM 1351 C C . THR A 1 180 ? 22.832 -21.355 -0.440 1.00 96.94 180 THR A C 1
ATOM 1353 O O . THR A 1 180 ? 22.436 -22.515 -0.358 1.00 96.94 180 THR A O 1
ATOM 1356 N N . LEU A 1 181 ? 22.198 -20.407 -1.122 1.00 95.62 181 LEU A N 1
ATOM 1357 C CA . LEU A 1 181 ? 21.119 -20.627 -2.074 1.00 95.62 181 LEU A CA 1
ATOM 1358 C C . LEU A 1 181 ? 21.704 -20.622 -3.489 1.00 95.62 181 LEU A C 1
ATOM 1360 O O . LEU A 1 181 ? 22.393 -19.690 -3.885 1.00 95.62 181 LEU A O 1
ATOM 1364 N N . THR A 1 182 ? 21.427 -21.665 -4.256 1.00 93.62 182 THR A N 1
ATOM 1365 C CA . THR A 1 182 ? 21.719 -21.774 -5.687 1.00 93.62 182 THR A CA 1
ATOM 1366 C C . THR A 1 182 ? 20.419 -21.580 -6.452 1.00 93.62 182 THR A C 1
ATOM 1368 O O . THR A 1 182 ? 19.528 -22.433 -6.380 1.00 93.62 182 THR A O 1
ATOM 1371 N N . ALA A 1 183 ? 20.323 -20.465 -7.172 1.00 90.56 183 ALA A N 1
ATOM 1372 C CA . ALA A 1 183 ? 19.172 -20.101 -7.980 1.00 90.56 183 ALA A CA 1
ATOM 1373 C C . ALA A 1 183 ? 19.619 -19.734 -9.401 1.00 90.56 183 ALA A C 1
ATOM 1375 O O . ALA A 1 183 ? 20.369 -18.778 -9.606 1.00 90.56 183 ALA A O 1
ATOM 1376 N N . THR A 1 184 ? 19.169 -20.511 -10.388 1.00 88.81 184 THR A N 1
ATOM 1377 C CA . THR A 1 184 ? 19.457 -20.275 -11.806 1.00 88.81 184 THR A CA 1
ATOM 1378 C C . THR A 1 184 ? 18.213 -20.476 -12.666 1.00 88.81 184 THR A C 1
ATOM 1380 O O . THR A 1 184 ? 17.404 -21.365 -12.410 1.00 88.81 184 THR A O 1
ATOM 1383 N N . GLY A 1 185 ? 18.084 -19.669 -13.719 1.00 86.44 185 GLY A N 1
ATOM 1384 C CA . GLY A 1 185 ? 17.003 -19.766 -14.696 1.00 86.44 185 GLY A CA 1
ATOM 1385 C C . GLY A 1 185 ? 15.749 -18.973 -14.325 1.00 86.44 185 GLY A C 1
ATOM 1386 O O . GLY A 1 185 ? 15.728 -18.207 -13.363 1.00 86.44 185 GLY A O 1
ATOM 1387 N N . THR A 1 186 ? 14.711 -19.156 -15.141 1.00 83.06 186 THR A N 1
ATOM 1388 C CA . THR A 1 186 ? 13.448 -18.401 -15.100 1.00 83.06 186 THR A CA 1
ATOM 1389 C C . THR A 1 186 ? 12.370 -19.053 -14.230 1.00 83.06 186 THR A C 1
ATOM 1391 O O . THR A 1 186 ? 11.301 -18.482 -14.052 1.00 83.06 186 THR A O 1
ATOM 1394 N N . VAL A 1 187 ? 12.617 -20.257 -13.695 1.00 77.00 187 VAL A N 1
ATOM 1395 C CA . VAL A 1 187 ? 11.616 -21.060 -12.971 1.00 77.00 187 VAL A CA 1
ATOM 1396 C C . VAL A 1 187 ? 12.137 -21.480 -11.599 1.00 77.00 187 VAL A C 1
ATOM 1398 O O . VAL A 1 187 ? 13.296 -21.859 -11.449 1.00 77.00 187 VAL A O 1
ATOM 1401 N N . GLY A 1 188 ? 11.232 -21.469 -10.619 1.00 67.00 188 GLY A N 1
ATOM 1402 C CA . GLY A 1 188 ? 11.453 -21.609 -9.179 1.00 67.00 188 GLY A CA 1
ATOM 1403 C C . GLY A 1 188 ? 12.096 -22.881 -8.596 1.00 67.00 188 GLY A C 1
ATOM 1404 O O . GLY A 1 188 ? 11.912 -23.137 -7.405 1.00 67.00 188 GLY A O 1
ATOM 1405 N N . VAL A 1 189 ? 12.818 -23.714 -9.354 1.00 77.12 189 VAL A N 1
ATOM 1406 C CA . VAL A 1 189 ? 13.496 -24.890 -8.770 1.00 77.12 189 VAL A CA 1
ATOM 1407 C C . VAL A 1 189 ? 14.880 -24.491 -8.280 1.00 77.12 189 VAL A C 1
ATOM 1409 O O . VAL A 1 189 ? 15.822 -24.357 -9.057 1.00 77.12 189 VAL A O 1
ATOM 1412 N N . TYR A 1 190 ? 15.003 -24.335 -6.967 1.00 88.44 190 TYR A N 1
ATOM 1413 C CA . TYR A 1 190 ? 16.227 -23.876 -6.323 1.00 88.44 190 TYR A CA 1
ATOM 1414 C C . TYR A 1 190 ? 16.786 -24.949 -5.397 1.00 88.44 190 TYR A C 1
ATOM 1416 O O . TYR A 1 190 ? 16.071 -25.807 -4.879 1.00 88.44 190 TYR A O 1
ATOM 1424 N N . SER A 1 191 ? 18.086 -24.903 -5.151 1.00 92.62 191 SER A N 1
ATOM 1425 C CA . SER A 1 191 ? 18.748 -25.805 -4.206 1.00 92.62 191 SER A CA 1
ATOM 1426 C C . SER A 1 191 ? 19.699 -25.030 -3.325 1.00 92.62 191 SER A C 1
ATOM 1428 O O . SER A 1 191 ? 20.030 -23.892 -3.628 1.00 92.62 191 SER A O 1
ATOM 1430 N N . GLY A 1 192 ? 20.173 -25.624 -2.246 1.00 95.06 192 GLY A N 1
ATOM 1431 C CA . GLY A 1 192 ? 21.176 -24.972 -1.430 1.00 95.06 192 GLY A CA 1
ATOM 1432 C C . GLY A 1 192 ? 21.807 -25.893 -0.414 1.00 95.06 192 GLY A C 1
ATOM 1433 O O . GLY A 1 192 ? 21.536 -27.096 -0.379 1.00 95.06 192 GLY A O 1
ATOM 1434 N N . SER A 1 193 ? 22.682 -25.318 0.398 1.00 96.50 193 SER A N 1
ATOM 1435 C CA . SER A 1 193 ? 23.410 -26.044 1.428 1.00 96.50 193 SER A CA 1
ATOM 1436 C C . SER A 1 193 ? 23.764 -25.165 2.618 1.00 96.50 193 SER A C 1
ATOM 1438 O O . SER A 1 193 ? 24.030 -23.977 2.451 1.00 96.50 193 SER A O 1
ATOM 1440 N N . LEU A 1 194 ? 23.874 -25.770 3.794 1.00 97.69 194 LEU A N 1
ATOM 1441 C CA . LEU A 1 194 ? 24.526 -25.208 4.974 1.00 97.69 194 LEU A CA 1
ATOM 1442 C C . LEU A 1 194 ? 25.773 -26.040 5.299 1.00 97.69 194 LEU A C 1
ATOM 1444 O O . LEU A 1 194 ? 25.693 -27.268 5.347 1.00 97.69 194 LEU A O 1
ATOM 1448 N N . ILE A 1 195 ? 26.905 -25.370 5.522 1.00 97.00 195 ILE A N 1
ATOM 1449 C CA . ILE A 1 195 ? 28.163 -25.986 5.971 1.00 97.00 195 ILE A CA 1
ATOM 1450 C C . ILE A 1 195 ? 28.716 -25.157 7.132 1.00 97.00 195 ILE A C 1
ATOM 1452 O O . ILE A 1 195 ? 28.884 -23.942 6.991 1.00 97.00 195 ILE A O 1
ATOM 1456 N N . ALA A 1 196 ? 29.005 -25.797 8.264 1.00 96.44 196 ALA A N 1
ATOM 1457 C CA . ALA A 1 196 ? 29.729 -25.194 9.383 1.00 96.44 196 ALA A CA 1
ATOM 1458 C C . ALA A 1 196 ? 31.222 -25.561 9.340 1.00 96.44 196 ALA A C 1
ATOM 1460 O O . ALA A 1 196 ? 31.606 -26.572 8.752 1.00 96.44 196 ALA A O 1
ATOM 1461 N N . TYR A 1 197 ? 32.066 -24.722 9.938 1.00 95.00 197 TYR A N 1
ATOM 1462 C CA . TYR A 1 197 ? 33.519 -24.864 9.931 1.00 95.00 197 TYR A CA 1
ATOM 1463 C C . TYR A 1 197 ? 34.107 -24.724 11.339 1.00 95.00 197 TYR A C 1
ATOM 1465 O O . TYR A 1 197 ? 33.708 -23.852 12.122 1.00 95.00 197 TYR A O 1
ATOM 1473 N N . ASN A 1 198 ? 35.113 -25.556 11.615 1.00 94.44 198 ASN A N 1
ATOM 1474 C CA . ASN A 1 198 ? 35.900 -25.547 12.845 1.00 94.44 198 ASN A CA 1
ATOM 1475 C C . ASN A 1 198 ? 37.392 -25.569 12.505 1.00 94.44 198 ASN A C 1
ATOM 1477 O O . ASN A 1 198 ? 37.889 -26.547 11.936 1.00 94.44 198 ASN A O 1
ATOM 1481 N N . ALA A 1 199 ? 38.102 -24.490 12.841 1.00 90.81 199 ALA A N 1
ATOM 1482 C CA . ALA A 1 199 ? 39.530 -24.323 12.582 1.00 90.81 199 ALA A CA 1
ATOM 1483 C C . ALA A 1 199 ? 39.956 -24.676 11.135 1.00 90.81 199 ALA A C 1
ATOM 1485 O O . ALA A 1 199 ? 40.988 -25.311 10.911 1.00 90.81 199 ALA A O 1
ATOM 1486 N N . GLY A 1 200 ? 39.150 -24.292 10.140 1.00 91.56 200 GLY A N 1
ATOM 1487 C CA . GLY A 1 200 ? 39.411 -24.540 8.715 1.00 91.56 200 GLY A CA 1
ATOM 1488 C C . GLY A 1 200 ? 38.889 -25.873 8.177 1.00 91.56 200 GLY A C 1
ATOM 1489 O O . GLY A 1 200 ? 38.955 -26.110 6.971 1.00 91.56 200 GLY A O 1
ATOM 1490 N N . SER A 1 201 ? 38.368 -26.748 9.040 1.00 93.69 201 SER A N 1
ATOM 1491 C CA . SER A 1 201 ? 37.788 -28.033 8.638 1.00 93.69 201 SER A CA 1
ATOM 1492 C C . SER A 1 201 ? 36.285 -27.891 8.417 1.00 93.69 201 SER A C 1
ATOM 1494 O O . SER A 1 201 ? 35.578 -27.419 9.306 1.00 93.69 201 SER A O 1
ATOM 1496 N N . ALA A 1 202 ? 35.797 -28.305 7.246 1.00 94.62 202 ALA A N 1
ATOM 1497 C CA . ALA A 1 202 ? 34.369 -28.332 6.939 1.00 94.62 202 ALA A CA 1
ATOM 1498 C C . ALA A 1 202 ? 33.665 -29.480 7.681 1.00 94.62 202 ALA A C 1
ATOM 1500 O O . ALA A 1 202 ? 34.154 -30.612 7.678 1.00 94.62 202 ALA A O 1
ATOM 1501 N N . GLY A 1 203 ? 32.519 -29.179 8.289 1.00 93.31 203 GLY A N 1
ATOM 1502 C CA . GLY A 1 203 ? 31.590 -30.149 8.859 1.00 93.31 203 GLY A CA 1
ATOM 1503 C C . GLY A 1 203 ? 30.717 -30.823 7.800 1.00 93.31 203 GLY A C 1
ATOM 1504 O O . GLY A 1 203 ? 31.077 -30.921 6.621 1.00 93.31 203 GLY A O 1
ATOM 1505 N N . SER A 1 204 ? 29.547 -31.299 8.219 1.00 94.38 204 SER A N 1
ATOM 1506 C CA . SER A 1 204 ? 28.584 -31.933 7.322 1.00 94.38 204 SER A CA 1
ATOM 1507 C C . SER A 1 204 ? 27.999 -30.915 6.341 1.00 94.38 204 SER A C 1
ATOM 1509 O O . SER A 1 204 ? 27.787 -29.746 6.659 1.00 94.38 204 SER A O 1
ATOM 1511 N N . THR A 1 205 ? 27.708 -31.361 5.116 1.00 95.81 205 THR A N 1
ATOM 1512 C CA . THR A 1 205 ? 26.951 -30.551 4.152 1.00 95.81 205 THR A CA 1
ATOM 1513 C C . THR A 1 205 ? 25.470 -30.873 4.274 1.00 95.81 205 THR A C 1
ATOM 1515 O O . THR A 1 205 ? 25.027 -31.953 3.884 1.00 95.81 205 THR A O 1
ATOM 1518 N N . HIS A 1 206 ? 24.692 -29.925 4.784 1.00 95.56 206 HIS A N 1
ATOM 1519 C CA . HIS A 1 206 ? 23.244 -30.052 4.908 1.00 95.56 206 HIS A CA 1
ATOM 1520 C C . HIS A 1 206 ? 22.572 -29.443 3.683 1.00 95.56 206 HIS A C 1
ATOM 1522 O O . HIS A 1 206 ? 22.447 -28.225 3.581 1.00 95.56 206 HIS A O 1
ATOM 1528 N N . THR A 1 207 ? 22.177 -30.278 2.727 1.00 96.19 207 THR A N 1
ATOM 1529 C CA . THR A 1 207 ? 21.563 -29.827 1.472 1.00 96.19 207 THR A CA 1
ATOM 1530 C C . THR A 1 207 ? 20.056 -29.659 1.593 1.00 96.19 207 THR A C 1
ATOM 1532 O O . THR A 1 207 ? 19.399 -30.419 2.302 1.00 96.19 207 THR A O 1
ATOM 1535 N N . PHE A 1 208 ? 19.498 -28.740 0.813 1.00 94.00 208 PHE A N 1
ATOM 1536 C CA . PHE A 1 208 ? 18.059 -28.568 0.662 1.00 94.00 208 PHE A CA 1
ATOM 1537 C C . PHE A 1 208 ? 17.657 -28.298 -0.789 1.00 94.00 208 PHE A C 1
ATOM 1539 O O . PHE A 1 208 ? 18.467 -27.890 -1.624 1.00 94.00 208 PHE A O 1
ATOM 1546 N N . THR A 1 209 ? 16.378 -28.509 -1.086 1.00 90.06 209 THR A N 1
ATOM 1547 C CA . THR A 1 209 ? 15.765 -28.202 -2.381 1.00 90.06 209 THR A CA 1
ATOM 1548 C C . THR A 1 209 ? 14.439 -27.503 -2.145 1.00 90.06 209 THR A C 1
ATOM 1550 O O . THR A 1 209 ? 13.687 -27.870 -1.245 1.00 90.06 209 THR A O 1
ATOM 1553 N N . ILE A 1 210 ? 14.163 -26.492 -2.956 1.00 84.44 210 ILE A N 1
ATOM 1554 C CA . ILE A 1 210 ? 12.934 -25.715 -2.944 1.00 84.44 210 ILE A CA 1
ATOM 1555 C C . ILE A 1 210 ? 12.298 -25.888 -4.314 1.00 84.44 210 ILE A C 1
ATOM 1557 O O . ILE A 1 210 ? 12.942 -25.688 -5.340 1.00 84.44 210 ILE A O 1
ATOM 1561 N N . THR A 1 211 ? 11.027 -26.265 -4.329 1.00 75.25 211 THR A N 1
ATOM 1562 C CA . THR A 1 211 ? 10.207 -26.195 -5.537 1.00 75.25 211 THR A CA 1
ATOM 1563 C C . THR A 1 211 ? 9.278 -25.006 -5.367 1.00 75.25 211 THR A C 1
ATOM 1565 O O . THR A 1 211 ? 8.215 -25.142 -4.769 1.00 75.25 211 THR A O 1
ATOM 1568 N N . ALA A 1 212 ? 9.704 -23.831 -5.820 1.00 67.12 212 ALA A N 1
ATOM 1569 C CA . ALA A 1 212 ? 8.806 -22.698 -5.960 1.00 67.12 212 ALA A CA 1
ATOM 1570 C C . ALA A 1 212 ? 8.022 -22.863 -7.269 1.00 67.12 212 ALA A C 1
ATOM 1572 O O . ALA A 1 212 ? 8.572 -23.209 -8.317 1.00 67.12 212 ALA A O 1
ATOM 1573 N N . THR A 1 213 ? 6.710 -22.678 -7.188 1.00 63.34 213 THR A N 1
ATOM 1574 C CA . THR A 1 213 ? 5.834 -22.596 -8.355 1.00 63.34 213 THR A CA 1
ATOM 1575 C C . THR A 1 213 ? 5.917 -21.181 -8.913 1.00 63.34 213 THR A C 1
ATOM 1577 O O . THR A 1 213 ? 5.758 -20.247 -8.141 1.00 63.34 213 THR A O 1
ATOM 1580 N N . GLY A 1 214 ? 6.154 -21.020 -10.217 1.00 74.31 214 GLY A N 1
ATOM 1581 C CA . GLY A 1 214 ? 6.128 -19.705 -10.872 1.00 74.31 214 GLY A CA 1
ATOM 1582 C C . GLY A 1 214 ? 7.471 -19.233 -11.434 1.00 74.31 214 GLY A C 1
ATOM 1583 O O . GLY A 1 214 ? 8.411 -20.024 -11.590 1.00 74.31 214 GLY A O 1
ATOM 1584 N N . GLN A 1 215 ? 7.504 -17.950 -11.801 1.00 82.75 215 GLN A N 1
ATOM 1585 C CA . GLN A 1 215 ? 8.664 -17.267 -12.383 1.00 82.75 215 GLN A CA 1
ATOM 1586 C C . GLN A 1 215 ? 9.754 -16.993 -11.333 1.00 82.75 215 GLN A C 1
ATOM 1588 O O . GLN A 1 215 ? 9.547 -17.160 -10.129 1.00 82.75 215 GLN A O 1
ATOM 1593 N N . ALA A 1 216 ? 10.936 -16.580 -11.788 1.00 85.25 216 ALA A N 1
ATOM 1594 C CA . ALA A 1 216 ? 11.999 -16.111 -10.911 1.00 85.25 216 ALA A CA 1
ATOM 1595 C C . ALA A 1 216 ? 11.545 -14.848 -10.159 1.00 85.25 216 ALA A C 1
ATOM 1597 O O . ALA A 1 216 ? 11.414 -13.789 -10.762 1.00 85.25 216 ALA A O 1
ATOM 1598 N N . ASP A 1 217 ? 11.298 -14.973 -8.854 1.00 83.12 217 ASP A N 1
ATOM 1599 C CA . ASP A 1 217 ? 10.786 -13.883 -8.016 1.00 83.12 217 ASP A CA 1
ATOM 1600 C C . ASP A 1 217 ? 11.869 -13.290 -7.102 1.00 83.12 217 ASP A C 1
ATOM 1602 O O . ASP A 1 217 ? 12.905 -13.919 -6.842 1.00 83.12 217 ASP A O 1
ATOM 1606 N N . SER A 1 218 ? 11.612 -12.074 -6.623 1.00 85.81 218 SER A N 1
ATOM 1607 C CA . SER A 1 218 ? 12.437 -11.361 -5.651 1.00 85.81 218 SER A CA 1
ATOM 1608 C C . SER A 1 218 ? 12.000 -11.668 -4.223 1.00 85.81 218 SER A C 1
ATOM 1610 O O . SER A 1 218 ? 10.810 -11.724 -3.923 1.00 85.81 218 SER A O 1
ATOM 1612 N N . GLY A 1 219 ? 12.945 -11.776 -3.295 1.00 87.88 219 GLY A N 1
ATOM 1613 C CA . GLY A 1 219 ? 12.587 -11.867 -1.883 1.00 87.88 219 GLY A CA 1
ATOM 1614 C C . GLY A 1 219 ? 13.749 -12.155 -0.954 1.00 87.88 219 GLY A C 1
ATOM 1615 O O . GLY A 1 219 ? 14.915 -12.110 -1.337 1.00 87.88 219 GLY A O 1
ATOM 1616 N N . TRP A 1 220 ? 13.427 -12.439 0.306 1.00 90.88 220 TRP A N 1
ATOM 1617 C CA . TRP A 1 220 ? 14.423 -12.684 1.344 1.00 90.88 220 TRP A CA 1
ATOM 1618 C C . TRP A 1 220 ? 14.864 -14.153 1.384 1.00 90.88 220 TRP A C 1
ATOM 1620 O O . TRP A 1 220 ? 14.049 -15.050 1.615 1.00 90.88 220 TRP A O 1
ATOM 1630 N N . PHE A 1 221 ? 16.172 -14.393 1.269 1.00 94.44 221 PHE A N 1
ATOM 1631 C CA . PHE A 1 221 ? 16.808 -15.614 1.764 1.00 94.44 221 PHE A CA 1
ATOM 1632 C C . PHE A 1 221 ? 17.218 -15.372 3.210 1.00 94.44 221 PHE A C 1
ATOM 1634 O O . PHE A 1 221 ? 18.053 -14.508 3.478 1.00 94.44 221 PHE A O 1
ATOM 1641 N N . LYS A 1 222 ? 16.590 -16.089 4.142 1.00 95.12 222 LYS A N 1
ATOM 1642 C CA . LYS A 1 222 ? 16.728 -15.870 5.585 1.00 95.12 222 LYS A CA 1
ATOM 1643 C C . LYS A 1 222 ? 17.428 -17.055 6.228 1.00 95.12 222 LYS A C 1
ATOM 1645 O O . LYS A 1 222 ? 17.103 -18.207 5.948 1.00 95.12 222 LYS A O 1
ATOM 1650 N N . VAL A 1 223 ? 18.338 -16.760 7.146 1.00 96.81 223 VAL A N 1
ATOM 1651 C CA . VAL A 1 223 ? 18.992 -17.722 8.029 1.00 96.81 223 VAL A CA 1
ATOM 1652 C C . VAL A 1 223 ? 18.676 -17.342 9.466 1.00 96.81 223 VAL A C 1
ATOM 1654 O O . VAL A 1 223 ? 19.118 -16.307 9.966 1.00 96.81 223 VAL A O 1
ATOM 1657 N N . LEU A 1 224 ? 17.921 -18.201 10.139 1.00 95.44 224 LEU A N 1
ATOM 1658 C CA . LEU A 1 224 ? 17.597 -18.067 11.549 1.00 95.44 224 LEU A CA 1
ATOM 1659 C C . LEU A 1 224 ? 18.551 -18.924 12.377 1.00 95.44 224 LEU A C 1
ATOM 1661 O O . LEU A 1 224 ? 18.589 -20.146 12.221 1.00 95.44 224 LEU A O 1
ATOM 1665 N N . VAL A 1 225 ? 19.258 -18.275 13.298 1.00 94.50 225 VAL A N 1
ATOM 1666 C CA . VAL A 1 225 ? 20.129 -18.906 14.289 1.00 94.50 225 VAL A CA 1
ATOM 1667 C C . VAL A 1 225 ? 19.455 -18.837 15.658 1.00 94.50 225 VAL A C 1
ATOM 1669 O O . VAL A 1 225 ? 19.138 -17.755 16.148 1.00 94.50 225 VAL A O 1
ATOM 1672 N N . ASN A 1 226 ? 19.227 -19.990 16.284 1.00 93.31 226 ASN A N 1
ATOM 1673 C CA . ASN A 1 226 ? 18.672 -20.110 17.631 1.00 93.31 226 ASN A CA 1
ATOM 1674 C C . ASN A 1 226 ? 19.571 -21.019 18.480 1.00 93.31 226 ASN A C 1
ATOM 1676 O O . ASN A 1 226 ? 19.505 -22.249 18.390 1.00 93.31 226 ASN A O 1
ATOM 1680 N N . GLY A 1 227 ? 20.464 -20.409 19.262 1.00 89.12 227 GLY A N 1
ATOM 1681 C CA . GLY A 1 227 ? 21.584 -21.123 19.870 1.00 89.12 227 GLY A CA 1
ATOM 1682 C C . GLY A 1 227 ? 22.498 -21.699 18.785 1.00 89.12 227 GLY A C 1
ATOM 1683 O O . GLY A 1 227 ? 23.052 -20.949 17.985 1.00 89.12 227 GLY A O 1
ATOM 1684 N N . ASN A 1 228 ? 22.623 -23.028 18.740 1.00 90.19 228 ASN A N 1
ATOM 1685 C CA . ASN A 1 228 ? 23.373 -23.742 17.698 1.00 90.19 228 ASN A CA 1
ATOM 1686 C C . ASN A 1 228 ? 22.477 -24.323 16.595 1.00 90.19 228 ASN A C 1
ATOM 1688 O O . ASN A 1 228 ? 22.987 -24.932 15.662 1.00 90.19 228 ASN A O 1
ATOM 1692 N N . ASN A 1 229 ? 21.155 -24.145 16.685 1.00 94.50 229 ASN A N 1
ATOM 1693 C CA . ASN A 1 229 ? 20.250 -24.570 15.627 1.00 94.50 229 ASN A CA 1
ATOM 1694 C C . ASN A 1 229 ? 20.179 -23.504 14.539 1.00 94.50 229 ASN A C 1
ATOM 1696 O O . ASN A 1 229 ? 19.834 -22.353 14.817 1.00 94.50 229 ASN A O 1
ATOM 1700 N N . VAL A 1 230 ? 20.447 -23.905 13.302 1.00 96.06 230 VAL A N 1
ATOM 1701 C CA . VAL A 1 230 ? 20.337 -23.052 12.119 1.00 96.06 230 VAL A CA 1
ATOM 1702 C C . VAL A 1 230 ? 19.209 -23.559 11.232 1.00 96.06 230 VAL A C 1
ATOM 1704 O O . VAL A 1 230 ? 19.072 -24.756 10.998 1.00 96.06 230 VAL A O 1
ATOM 1707 N N . SER A 1 231 ? 18.383 -22.643 10.743 1.00 95.94 231 SER A N 1
ATOM 1708 C CA . SER A 1 231 ? 17.321 -22.926 9.774 1.00 95.94 231 SER A CA 1
ATOM 1709 C C . SER A 1 231 ? 17.358 -21.897 8.655 1.00 95.94 231 SER A C 1
ATOM 1711 O O . SER A 1 231 ? 17.792 -20.767 8.874 1.00 95.94 231 SER A O 1
ATOM 1713 N N . CYS A 1 232 ? 16.927 -22.296 7.462 1.00 96.00 232 CYS A N 1
ATOM 1714 C CA . CYS A 1 232 ? 16.913 -21.438 6.283 1.00 96.00 232 CYS A CA 1
ATOM 1715 C C . CYS A 1 232 ? 15.501 -21.367 5.690 1.00 96.00 232 CYS A C 1
ATOM 1717 O O . CYS A 1 232 ? 14.765 -22.363 5.695 1.00 96.00 232 CYS A O 1
ATOM 1719 N N . SER A 1 233 ? 15.135 -20.210 5.143 1.00 93.44 233 SER A N 1
ATOM 1720 C CA . SER A 1 233 ? 13.922 -20.032 4.345 1.00 93.44 233 SER A CA 1
ATOM 1721 C C . SER A 1 233 ? 14.162 -19.140 3.129 1.00 93.44 233 SER A C 1
ATOM 1723 O O . SER A 1 233 ? 15.056 -18.295 3.121 1.00 93.44 233 SER A O 1
ATOM 1725 N N . TRP A 1 234 ? 13.362 -19.354 2.088 1.00 91.75 234 TRP A N 1
ATOM 1726 C CA . TRP A 1 234 ? 13.367 -18.598 0.837 1.00 91.75 234 TRP A CA 1
ATOM 1727 C C . TRP A 1 234 ? 11.921 -18.369 0.395 1.00 91.75 234 TRP A C 1
ATOM 1729 O O . TRP A 1 234 ? 11.143 -19.324 0.391 1.00 91.75 234 TRP A O 1
ATOM 1739 N N . LEU A 1 235 ? 11.558 -17.125 0.059 1.00 86.25 235 LEU A N 1
ATOM 1740 C CA . LEU A 1 235 ? 10.188 -16.732 -0.331 1.00 86.25 235 LEU A CA 1
ATOM 1741 C C . LEU A 1 235 ? 9.126 -17.248 0.662 1.00 86.25 235 LEU A C 1
ATOM 1743 O O . LEU A 1 235 ? 8.183 -17.948 0.292 1.00 86.25 235 LEU A O 1
ATOM 1747 N N . GLY A 1 236 ? 9.354 -17.019 1.959 1.00 84.75 236 GLY A N 1
ATOM 1748 C CA . GLY A 1 236 ? 8.485 -17.498 3.042 1.00 84.75 236 GLY A CA 1
ATOM 1749 C C . GLY A 1 236 ? 8.468 -19.018 3.269 1.00 84.75 236 GLY A C 1
ATOM 1750 O O . GLY A 1 236 ? 7.895 -19.486 4.251 1.00 84.75 236 GLY A O 1
ATOM 1751 N N . THR A 1 237 ? 9.124 -19.811 2.419 1.00 87.94 237 THR A N 1
ATOM 1752 C CA . THR A 1 237 ? 9.129 -21.276 2.503 1.00 87.94 237 THR A CA 1
ATOM 1753 C C . THR A 1 237 ? 10.358 -21.766 3.258 1.00 87.94 237 THR A C 1
ATOM 1755 O O . THR A 1 237 ? 11.490 -21.434 2.904 1.00 87.94 237 THR A O 1
ATOM 1758 N N . SER A 1 238 ? 10.164 -22.583 4.300 1.00 91.06 238 SER A N 1
ATOM 1759 C CA . SER A 1 238 ? 11.284 -23.234 4.993 1.00 91.06 238 SER A CA 1
ATOM 1760 C C . SER A 1 238 ? 11.981 -24.205 4.043 1.00 91.06 238 SER A C 1
ATOM 1762 O O . SER A 1 238 ? 11.359 -25.135 3.534 1.00 91.06 238 SER A O 1
ATOM 1764 N N . CYS A 1 239 ? 13.270 -23.978 3.799 1.00 91.69 239 CYS A N 1
ATOM 1765 C CA . CYS A 1 239 ? 14.083 -24.820 2.931 1.00 91.69 239 CYS A CA 1
ATOM 1766 C C . CYS A 1 239 ? 15.016 -25.734 3.729 1.00 91.69 239 CYS A C 1
ATOM 1768 O O . CYS A 1 239 ? 15.224 -26.878 3.342 1.00 91.69 239 CYS A O 1
ATOM 1770 N N . LEU A 1 240 ? 15.498 -25.283 4.889 1.00 94.19 240 LEU A N 1
ATOM 1771 C CA . LEU A 1 240 ? 16.238 -26.107 5.839 1.00 94.19 240 LEU A CA 1
ATOM 1772 C C . LEU A 1 240 ? 15.618 -25.956 7.227 1.00 94.19 240 LEU A C 1
ATOM 1774 O O . LEU A 1 240 ? 15.565 -24.853 7.777 1.00 94.19 240 LEU A O 1
ATOM 1778 N N . THR A 1 241 ? 15.165 -27.064 7.805 1.00 91.56 241 THR A N 1
ATOM 1779 C CA . THR A 1 241 ? 14.669 -27.098 9.184 1.00 91.56 241 THR A CA 1
ATOM 1780 C C . THR A 1 241 ? 15.817 -26.972 10.186 1.00 91.56 241 THR A C 1
ATOM 1782 O O . THR A 1 241 ? 16.977 -27.175 9.834 1.00 91.56 241 THR A O 1
ATOM 1785 N N . ALA A 1 242 ? 15.490 -26.660 11.445 1.00 90.12 242 ALA A N 1
ATOM 1786 C CA . ALA A 1 242 ? 16.462 -26.499 12.526 1.00 90.12 242 ALA A CA 1
ATOM 1787 C C . ALA A 1 242 ? 17.505 -27.636 12.548 1.00 90.12 242 ALA A C 1
ATOM 1789 O O . ALA A 1 242 ? 17.172 -28.792 12.800 1.00 90.12 242 ALA A O 1
ATOM 1790 N N . THR A 1 243 ? 18.753 -27.276 12.253 1.00 93.44 243 THR A N 1
ATOM 1791 C CA . THR A 1 243 ? 19.912 -28.164 12.163 1.00 93.44 243 THR A CA 1
ATOM 1792 C C . THR A 1 243 ? 20.923 -27.745 13.220 1.00 93.44 243 THR A C 1
ATOM 1794 O O . THR A 1 243 ? 21.390 -26.606 13.198 1.00 93.44 243 THR A O 1
ATOM 1797 N N . ASP A 1 244 ? 21.241 -28.641 14.152 1.00 92.94 244 ASP A N 1
ATOM 1798 C CA . ASP A 1 244 ? 22.237 -28.383 15.192 1.00 92.94 244 ASP A CA 1
ATOM 1799 C C . ASP A 1 244 ? 23.653 -28.501 14.616 1.00 92.94 244 ASP A C 1
ATOM 1801 O O . ASP A 1 244 ? 24.069 -29.580 14.201 1.00 92.94 244 ASP A O 1
ATOM 1805 N N . ILE A 1 245 ? 24.393 -27.392 14.617 1.00 92.69 245 ILE A N 1
ATOM 1806 C CA . ILE A 1 245 ? 25.785 -27.323 14.145 1.00 92.69 245 ILE A CA 1
ATOM 1807 C C . ILE A 1 245 ? 26.800 -27.262 15.300 1.00 92.69 245 ILE A C 1
ATOM 1809 O O . ILE A 1 245 ? 27.962 -26.907 15.103 1.00 92.69 245 ILE A O 1
ATOM 1813 N N . SER A 1 246 ? 26.389 -27.586 16.530 1.00 87.88 246 SER A N 1
ATOM 1814 C CA . SER A 1 246 ? 27.223 -27.456 17.733 1.00 87.88 246 SER A CA 1
ATOM 1815 C C . SER A 1 246 ? 28.530 -28.252 17.688 1.00 87.88 246 SER A C 1
ATOM 1817 O O . SER A 1 246 ? 29.553 -27.757 18.154 1.00 87.88 246 SER A O 1
ATOM 1819 N N . SER A 1 247 ? 28.528 -29.455 17.104 1.00 86.94 247 SER A N 1
ATOM 1820 C CA . SER A 1 247 ? 29.732 -30.286 16.946 1.00 86.94 247 SER A CA 1
ATOM 1821 C C . SER A 1 247 ? 30.665 -29.820 15.827 1.00 86.94 247 SER A C 1
ATOM 1823 O O . SER A 1 247 ? 31.781 -30.323 15.710 1.00 86.94 247 SER A O 1
ATOM 1825 N N . GLU A 1 248 ? 30.205 -28.891 14.992 1.00 88.81 248 GLU A N 1
ATOM 1826 C CA . GLU A 1 248 ? 30.865 -28.470 13.753 1.00 88.81 248 GLU A CA 1
ATOM 1827 C C . GLU A 1 248 ? 31.363 -27.022 13.812 1.00 88.81 248 GLU A C 1
ATOM 1829 O O . GLU A 1 248 ? 32.155 -26.612 12.968 1.00 88.81 248 GLU A O 1
ATOM 1834 N N . LEU A 1 249 ? 30.929 -26.250 14.812 1.00 86.62 249 LEU A N 1
ATOM 1835 C CA . LEU A 1 249 ? 31.399 -24.892 15.064 1.00 86.62 249 LEU A CA 1
ATOM 1836 C C . LEU A 1 249 ? 32.682 -24.898 15.900 1.00 86.62 249 LEU A C 1
ATOM 1838 O O . LEU A 1 249 ? 32.749 -25.507 16.970 1.00 86.62 249 LEU A O 1
ATOM 1842 N N . GLY A 1 250 ? 33.693 -24.158 15.447 1.00 78.44 250 GLY A N 1
ATOM 1843 C CA . GLY A 1 250 ? 34.904 -23.936 16.234 1.00 78.44 250 GLY A CA 1
ATOM 1844 C C . GLY A 1 250 ? 34.674 -23.068 17.473 1.00 78.44 250 GLY A C 1
ATOM 1845 O O . GLY A 1 250 ? 33.802 -22.200 17.507 1.00 78.44 250 GLY A O 1
ATOM 1846 N N . GLY A 1 251 ? 35.501 -23.264 18.507 1.00 80.75 251 GLY A N 1
ATOM 1847 C CA . GLY A 1 251 ? 35.420 -22.505 19.767 1.00 80.75 251 GLY A CA 1
ATOM 1848 C C . GLY A 1 251 ? 35.697 -21.000 19.623 1.00 80.75 251 GLY A C 1
ATOM 1849 O O . GLY A 1 251 ? 35.396 -20.228 20.530 1.00 80.75 251 GLY A O 1
ATOM 1850 N N . SER A 1 252 ? 36.242 -20.586 18.478 1.00 83.75 252 SER A N 1
ATOM 1851 C CA . SER A 1 252 ? 36.497 -19.192 18.103 1.00 83.75 252 SER A CA 1
ATOM 1852 C C . SER A 1 252 ? 35.320 -18.532 17.368 1.00 83.75 252 SER A C 1
ATOM 1854 O O . SER A 1 252 ? 35.439 -17.364 16.982 1.00 83.75 252 SER A O 1
ATOM 1856 N N . ALA A 1 253 ? 34.211 -19.251 17.147 1.00 83.12 253 ALA A N 1
ATOM 1857 C CA . ALA A 1 253 ? 33.007 -18.729 16.506 1.00 83.12 253 ALA A CA 1
ATOM 1858 C C . ALA A 1 253 ? 32.406 -17.569 17.318 1.00 83.12 253 ALA A C 1
ATOM 1860 O O . ALA A 1 253 ? 32.217 -17.661 18.531 1.00 83.12 253 ALA A O 1
ATOM 1861 N N . GLY A 1 254 ? 32.112 -16.464 16.635 1.00 89.12 254 GLY A N 1
ATOM 1862 C CA . GLY A 1 254 ? 31.632 -15.222 17.234 1.00 89.12 254 GLY A CA 1
ATOM 1863 C C . GLY A 1 254 ? 30.246 -14.828 16.734 1.00 89.12 254 GLY A C 1
ATOM 1864 O O . GLY A 1 254 ? 29.378 -15.670 16.506 1.00 89.12 254 GLY A O 1
ATOM 1865 N N . ALA A 1 255 ? 30.039 -13.524 16.572 1.00 89.69 255 ALA A N 1
ATOM 1866 C CA . ALA A 1 255 ? 28.789 -12.917 16.128 1.00 89.69 255 ALA A CA 1
ATOM 1867 C C . ALA A 1 255 ? 28.906 -12.223 14.760 1.00 89.69 255 ALA A C 1
ATOM 1869 O O . ALA A 1 255 ? 27.937 -11.622 14.299 1.00 89.69 255 ALA A O 1
ATOM 1870 N N . ARG A 1 256 ? 30.074 -12.282 14.105 1.00 93.62 256 ARG A N 1
ATOM 1871 C CA . ARG A 1 256 ? 30.278 -11.638 12.802 1.00 93.62 256 ARG A CA 1
ATOM 1872 C C . ARG A 1 256 ? 29.448 -12.318 11.719 1.00 93.62 256 ARG A C 1
ATOM 1874 O O . ARG A 1 256 ? 29.331 -13.547 11.676 1.00 93.62 256 ARG A O 1
ATOM 1881 N N . VAL A 1 257 ? 28.904 -11.488 10.834 1.00 96.44 257 VAL A N 1
ATOM 1882 C CA . VAL A 1 257 ? 28.030 -11.890 9.729 1.00 96.44 257 VAL A CA 1
ATOM 1883 C C . VAL A 1 257 ? 28.483 -11.246 8.422 1.00 96.44 257 VAL A C 1
ATOM 1885 O O . VAL A 1 257 ? 29.314 -10.335 8.412 1.00 96.44 257 VAL A O 1
ATOM 1888 N N . GLY A 1 258 ? 27.976 -11.748 7.307 1.00 95.94 258 GLY A N 1
ATOM 1889 C CA . GLY A 1 258 ? 28.277 -11.225 5.984 1.00 95.94 258 GLY A CA 1
ATOM 1890 C C . GLY A 1 258 ? 27.457 -11.911 4.907 1.00 95.94 258 GLY A C 1
ATOM 1891 O O . GLY A 1 258 ? 26.618 -12.765 5.198 1.00 95.94 258 GLY A O 1
ATOM 1892 N N . PHE A 1 259 ? 27.728 -11.548 3.663 1.00 96.88 259 PHE A N 1
ATOM 1893 C CA . PHE A 1 259 ? 27.087 -12.155 2.508 1.00 96.88 259 PHE A CA 1
ATOM 1894 C C . PHE A 1 259 ? 28.054 -12.273 1.334 1.00 96.88 259 PHE A C 1
ATOM 1896 O O . PHE A 1 259 ? 29.074 -11.581 1.272 1.00 96.88 259 PHE A O 1
ATOM 1903 N N . GLY A 1 260 ? 27.718 -13.151 0.396 1.00 93.88 260 GLY A N 1
ATOM 1904 C CA . GLY A 1 260 ? 28.461 -13.341 -0.838 1.00 93.88 260 GLY A CA 1
ATOM 1905 C C . GLY A 1 260 ? 27.567 -13.692 -2.016 1.00 93.88 260 GLY A C 1
ATOM 1906 O O . GLY A 1 260 ? 26.406 -14.066 -1.856 1.00 93.88 260 GLY A O 1
ATOM 1907 N N . LEU A 1 261 ? 28.133 -13.546 -3.205 1.00 92.12 261 LEU A N 1
ATOM 1908 C CA . LEU A 1 261 ? 27.486 -13.796 -4.482 1.00 92.12 261 LEU A CA 1
ATOM 1909 C C . LEU A 1 261 ? 28.501 -14.304 -5.497 1.00 92.12 261 LEU A C 1
ATOM 1911 O O . LEU A 1 261 ? 29.655 -13.877 -5.523 1.00 92.12 261 LEU A O 1
ATOM 1915 N N . ASN A 1 262 ? 28.051 -15.216 -6.347 1.00 90.81 262 ASN A N 1
ATOM 1916 C CA . ASN A 1 262 ? 28.852 -15.768 -7.426 1.00 90.81 262 ASN A CA 1
ATOM 1917 C C . ASN A 1 262 ? 27.944 -16.042 -8.626 1.00 90.81 262 ASN A C 1
ATOM 1919 O O . ASN A 1 262 ? 27.074 -16.916 -8.570 1.00 90.81 262 ASN A O 1
ATOM 1923 N N . CYS A 1 263 ? 28.148 -15.280 -9.702 1.00 88.44 263 CYS A N 1
ATOM 1924 C CA . CYS A 1 263 ? 27.429 -15.488 -10.950 1.00 88.44 263 CYS A CA 1
ATOM 1925 C C . CYS A 1 263 ? 27.981 -16.728 -11.658 1.00 88.44 263 CYS A C 1
ATOM 1927 O O . CYS A 1 263 ? 29.184 -16.855 -11.890 1.00 88.44 263 CYS A O 1
ATOM 1929 N N . THR A 1 264 ? 27.088 -17.653 -11.997 1.00 88.25 264 THR A N 1
ATOM 1930 C CA . THR A 1 264 ? 27.436 -18.935 -12.632 1.00 88.25 264 THR A CA 1
ATOM 1931 C C . THR A 1 264 ? 26.959 -19.027 -14.080 1.00 88.25 264 THR A C 1
ATOM 1933 O O . THR A 1 264 ? 27.302 -19.982 -14.776 1.00 88.25 264 THR A O 1
ATOM 1936 N N . VAL A 1 265 ? 26.193 -18.037 -14.547 1.00 85.12 265 VAL A N 1
ATOM 1937 C CA . VAL A 1 265 ? 25.606 -17.992 -15.890 1.00 85.12 265 VAL A CA 1
ATOM 1938 C C . VAL A 1 265 ? 26.270 -16.895 -16.719 1.00 85.12 265 VAL A C 1
ATOM 1940 O O . VAL A 1 265 ? 26.415 -15.757 -16.279 1.00 85.12 265 VAL A O 1
ATOM 1943 N N . ALA A 1 266 ? 26.663 -17.232 -17.946 1.00 82.00 266 ALA A N 1
ATOM 1944 C CA . ALA A 1 266 ? 27.277 -16.290 -18.875 1.00 82.00 266 ALA A CA 1
ATOM 1945 C C . ALA A 1 266 ? 26.352 -15.119 -19.207 1.00 82.00 266 ALA A C 1
ATOM 1947 O O . ALA A 1 266 ? 25.226 -15.340 -19.638 1.00 82.00 266 ALA A O 1
ATOM 1948 N N . GLY A 1 267 ? 26.839 -13.887 -19.035 1.00 75.56 267 GLY A N 1
ATOM 1949 C CA . GLY A 1 267 ? 26.039 -12.676 -19.256 1.00 75.56 267 GLY A CA 1
ATOM 1950 C C . GLY A 1 267 ? 24.978 -12.421 -18.181 1.00 75.56 267 GLY A C 1
ATOM 1951 O O . GLY A 1 267 ? 24.322 -11.389 -18.224 1.00 75.56 267 GLY A O 1
ATOM 1952 N N . GLY A 1 268 ? 24.837 -13.327 -17.210 1.00 78.00 268 GLY A N 1
ATOM 1953 C CA . GLY A 1 268 ? 23.929 -13.175 -16.088 1.00 78.00 268 GLY A CA 1
ATOM 1954 C C . GLY A 1 268 ? 24.471 -12.239 -15.015 1.00 78.00 268 GLY A C 1
ATOM 1955 O O . GLY A 1 268 ? 25.678 -11.996 -14.911 1.00 78.00 268 GLY A O 1
ATOM 1956 N N . ILE A 1 269 ? 23.562 -11.761 -14.170 1.00 80.50 269 ILE A N 1
ATOM 1957 C CA . ILE A 1 269 ? 23.864 -10.904 -13.025 1.00 80.50 269 ILE A CA 1
ATOM 1958 C C . ILE A 1 269 ? 23.188 -11.477 -11.774 1.00 80.50 269 ILE A C 1
ATOM 1960 O O . ILE A 1 269 ? 22.005 -11.818 -11.794 1.00 80.50 269 ILE A O 1
ATOM 1964 N N . CYS A 1 270 ? 23.941 -11.552 -10.673 1.00 85.94 270 CYS A N 1
ATOM 1965 C CA . CYS A 1 270 ? 23.403 -11.812 -9.338 1.00 85.94 270 CYS A CA 1
ATOM 1966 C C . CYS A 1 270 ? 23.181 -10.486 -8.607 1.00 85.94 270 CYS A C 1
ATOM 1968 O O . CYS A 1 270 ? 24.133 -9.726 -8.429 1.00 85.94 270 CYS A O 1
ATOM 1970 N N . ILE A 1 271 ? 21.952 -10.238 -8.152 1.00 84.94 271 ILE A N 1
ATOM 1971 C CA . ILE A 1 271 ? 21.571 -9.008 -7.451 1.00 84.94 271 ILE A CA 1
ATOM 1972 C C . ILE A 1 271 ? 21.204 -9.320 -6.001 1.00 84.94 271 ILE A C 1
ATOM 1974 O O . ILE A 1 271 ? 20.432 -10.243 -5.733 1.00 84.94 271 ILE A O 1
ATOM 1978 N N . VAL A 1 272 ? 21.745 -8.522 -5.078 1.00 88.81 272 VAL A N 1
ATOM 1979 C CA . VAL A 1 272 ? 21.297 -8.449 -3.685 1.00 88.81 272 VAL A CA 1
ATOM 1980 C C . VAL A 1 272 ? 20.940 -6.993 -3.377 1.00 88.81 272 VAL A C 1
ATOM 1982 O O . VAL A 1 272 ? 21.840 -6.165 -3.281 1.00 88.81 272 VAL A O 1
ATOM 1985 N N . ASN A 1 273 ? 19.650 -6.681 -3.220 1.00 83.94 273 ASN A N 1
ATOM 1986 C CA . ASN A 1 273 ? 19.173 -5.304 -2.980 1.00 83.94 273 ASN A CA 1
ATOM 1987 C C . ASN A 1 273 ? 19.141 -4.919 -1.505 1.00 83.94 273 ASN A C 1
ATOM 1989 O O . ASN A 1 273 ? 18.866 -3.776 -1.162 1.00 83.94 273 ASN A O 1
ATOM 1993 N N . GLY A 1 274 ? 19.352 -5.874 -0.608 1.00 87.69 274 GLY A N 1
ATOM 1994 C CA . GLY A 1 274 ? 19.247 -5.598 0.808 1.00 87.69 274 GLY A CA 1
ATOM 1995 C C . GLY A 1 274 ? 19.925 -6.648 1.651 1.00 87.69 274 GLY A C 1
ATOM 1996 O O . GLY A 1 274 ? 19.928 -7.833 1.323 1.00 87.69 274 GLY A O 1
ATOM 1997 N N . PHE A 1 275 ? 20.470 -6.202 2.767 1.00 91.56 275 PHE A N 1
ATOM 1998 C CA . PHE A 1 275 ? 20.941 -7.038 3.849 1.00 91.56 275 PHE A CA 1
ATOM 1999 C C . PHE A 1 275 ? 20.235 -6.628 5.132 1.00 91.56 275 PHE A C 1
ATOM 2001 O O . PHE A 1 275 ? 20.051 -5.442 5.408 1.00 91.56 275 PHE A O 1
ATOM 2008 N N . ARG A 1 276 ? 19.878 -7.617 5.946 1.00 91.25 276 ARG A N 1
ATOM 2009 C CA . ARG A 1 276 ? 19.246 -7.393 7.239 1.00 91.25 276 ARG A CA 1
ATOM 2010 C C . ARG A 1 276 ? 19.812 -8.341 8.282 1.00 91.25 276 ARG A C 1
ATOM 2012 O O . ARG A 1 276 ? 19.890 -9.546 8.060 1.00 91.25 276 ARG A O 1
ATOM 2019 N N . GLN A 1 277 ? 20.148 -7.803 9.447 1.00 92.62 277 GLN A N 1
ATOM 2020 C CA . GLN A 1 277 ? 20.435 -8.576 10.647 1.00 92.62 277 GLN A CA 1
ATOM 2021 C C . GLN A 1 277 ? 19.489 -8.130 11.756 1.00 92.62 277 GLN A C 1
ATOM 2023 O O . GLN A 1 277 ? 19.504 -6.971 12.158 1.00 92.62 277 GLN A O 1
ATOM 2028 N N . GLN A 1 278 ? 18.686 -9.053 12.275 1.00 91.38 278 GLN A N 1
ATOM 2029 C CA . GLN A 1 278 ? 17.716 -8.783 13.338 1.00 91.38 278 GLN A CA 1
ATOM 2030 C C . GLN A 1 278 ? 18.114 -9.563 14.576 1.00 91.38 278 GLN A C 1
ATOM 2032 O O . GLN A 1 278 ? 18.236 -10.787 14.522 1.00 91.38 278 GLN A O 1
ATOM 2037 N N . TYR A 1 279 ? 18.343 -8.870 15.683 1.00 90.81 279 TYR A N 1
ATOM 2038 C CA . TYR A 1 279 ? 18.994 -9.456 16.844 1.00 90.81 279 TYR A CA 1
ATOM 2039 C C . TYR A 1 279 ? 18.544 -8.813 18.149 1.00 90.81 279 TYR A C 1
ATOM 2041 O O . TYR A 1 279 ? 17.911 -7.761 18.187 1.00 90.81 279 TYR A O 1
ATOM 2049 N N . THR A 1 280 ? 18.890 -9.464 19.250 1.00 89.00 280 THR A N 1
ATOM 2050 C CA . THR A 1 280 ? 18.786 -8.893 20.589 1.00 89.00 280 THR A CA 1
ATOM 2051 C C . THR A 1 280 ? 20.130 -8.332 21.029 1.00 89.00 280 THR A C 1
ATOM 2053 O O . THR A 1 280 ? 21.172 -8.963 20.856 1.00 89.00 280 THR A O 1
ATOM 2056 N N . TYR A 1 281 ? 20.105 -7.139 21.607 1.00 83.94 281 TYR A N 1
ATOM 2057 C CA . TYR A 1 281 ? 21.249 -6.456 22.188 1.00 83.94 281 TYR A CA 1
ATOM 2058 C C . TYR A 1 281 ? 21.405 -6.814 23.674 1.00 83.94 281 TYR A C 1
ATOM 2060 O O . TYR A 1 281 ? 20.425 -7.047 24.391 1.00 83.94 281 TYR A O 1
ATOM 2068 N N . ASN A 1 282 ? 22.643 -6.786 24.174 1.00 76.25 282 ASN A N 1
ATOM 2069 C CA . ASN A 1 282 ? 22.953 -6.929 25.599 1.00 76.25 282 ASN A CA 1
ATOM 2070 C C . ASN A 1 282 ? 22.623 -5.632 26.367 1.00 76.25 282 ASN A C 1
ATOM 2072 O O . ASN A 1 282 ? 23.506 -4.904 26.813 1.00 76.25 282 ASN A O 1
ATOM 2076 N N . GLY A 1 283 ? 21.333 -5.309 26.488 1.00 79.00 283 GLY A N 1
ATOM 2077 C CA . GLY A 1 283 ? 20.834 -4.107 27.163 1.00 79.00 283 GLY A CA 1
ATOM 2078 C C . GLY A 1 283 ? 19.451 -3.686 26.665 1.00 79.00 283 GLY A C 1
ATOM 2079 O O . GLY A 1 283 ? 18.950 -4.237 25.691 1.00 79.00 283 GLY A O 1
ATOM 2080 N N . PHE A 1 284 ? 18.831 -2.712 27.334 1.00 79.31 284 PHE A N 1
ATOM 2081 C CA . PHE A 1 284 ? 17.566 -2.123 26.886 1.00 79.31 284 PHE A CA 1
ATOM 2082 C C . PHE A 1 284 ? 17.829 -0.878 26.045 1.00 79.31 284 PHE A C 1
ATOM 2084 O O . PHE A 1 284 ? 18.599 -0.005 26.450 1.00 79.31 284 PHE A O 1
ATOM 2091 N N . LYS A 1 285 ? 17.146 -0.768 24.905 1.00 77.12 285 LYS A N 1
ATOM 2092 C CA . LYS A 1 285 ? 17.130 0.437 24.080 1.00 77.12 285 LYS A CA 1
ATOM 2093 C C . LYS A 1 285 ? 15.748 1.071 24.183 1.00 77.12 285 LYS A C 1
ATOM 2095 O O . LYS A 1 285 ? 14.748 0.449 23.839 1.00 77.12 285 LYS A O 1
ATOM 2100 N N . ARG A 1 286 ? 15.701 2.319 24.656 1.00 83.94 286 ARG A N 1
ATOM 2101 C CA . ARG A 1 286 ? 14.504 3.158 24.552 1.00 83.94 286 ARG A CA 1
ATOM 2102 C C . ARG A 1 286 ? 14.555 3.876 23.213 1.00 83.94 286 ARG A C 1
ATOM 2104 O O . ARG A 1 286 ? 15.449 4.694 23.007 1.00 83.94 286 ARG A O 1
ATOM 2111 N N . ALA A 1 287 ? 13.635 3.563 22.311 1.00 83.12 287 ALA A N 1
ATOM 2112 C CA . ALA A 1 287 ? 13.593 4.190 20.996 1.00 83.12 287 ALA A CA 1
ATOM 2113 C C . ALA A 1 287 ? 12.148 4.363 20.515 1.00 83.12 287 ALA A C 1
ATOM 2115 O O . ALA A 1 287 ? 11.332 3.465 20.743 1.00 83.12 287 ALA A O 1
ATOM 2116 N N . PRO A 1 288 ? 11.825 5.488 19.851 1.00 86.44 288 PRO A N 1
ATOM 2117 C CA . PRO A 1 288 ? 10.593 5.576 19.089 1.00 86.44 288 PRO A CA 1
ATOM 2118 C C . PRO A 1 288 ? 10.632 4.539 17.964 1.00 86.44 288 PRO A C 1
ATOM 2120 O O . PRO A 1 288 ? 11.665 4.339 17.320 1.00 86.44 288 PRO A O 1
ATOM 2123 N N . ARG A 1 289 ? 9.509 3.864 17.761 1.00 84.50 289 ARG A N 1
ATOM 2124 C CA . ARG A 1 289 ? 9.293 2.892 16.699 1.00 84.50 289 ARG A CA 1
ATOM 2125 C C . ARG A 1 289 ? 7.948 3.145 16.078 1.00 84.50 289 ARG A C 1
ATOM 2127 O O . ARG A 1 289 ? 6.983 3.382 16.800 1.00 84.50 289 ARG A O 1
ATOM 2134 N N . THR A 1 290 ? 7.889 3.019 14.767 1.00 88.81 290 THR A N 1
ATOM 2135 C CA . THR A 1 290 ? 6.625 2.963 14.055 1.00 88.81 290 THR A CA 1
ATOM 2136 C C . THR A 1 290 ? 6.453 1.553 13.526 1.00 88.81 290 THR A C 1
ATOM 2138 O O . THR A 1 290 ? 7.366 1.004 12.912 1.00 88.81 290 THR A O 1
ATOM 2141 N N . ILE A 1 291 ? 5.317 0.948 13.858 1.00 89.94 291 ILE A N 1
ATOM 2142 C CA . ILE A 1 291 ? 4.980 -0.423 13.480 1.00 89.94 291 ILE A CA 1
ATOM 2143 C C . ILE A 1 291 ? 3.711 -0.441 12.646 1.00 89.94 291 ILE A C 1
ATOM 2145 O O . ILE A 1 291 ? 2.804 0.369 12.862 1.00 89.94 291 ILE A O 1
ATOM 2149 N N . LEU A 1 292 ? 3.640 -1.396 11.727 1.00 94.00 292 LEU A N 1
ATOM 2150 C CA . LEU A 1 292 ? 2.451 -1.647 10.934 1.00 94.00 292 LEU A CA 1
ATOM 2151 C C . LEU A 1 292 ? 1.441 -2.516 11.691 1.00 94.00 292 LEU A C 1
ATOM 2153 O O . LEU A 1 292 ? 1.780 -3.544 12.276 1.00 94.00 292 LEU A O 1
ATOM 2157 N N . TYR A 1 293 ? 0.174 -2.141 11.587 1.00 95.69 293 TYR A N 1
ATOM 2158 C CA . TYR A 1 293 ? -0.974 -2.980 11.882 1.00 95.69 293 TYR A CA 1
ATOM 2159 C C . TYR A 1 293 ? -1.733 -3.302 10.599 1.00 95.69 293 TYR A C 1
ATOM 2161 O O . TYR A 1 293 ? -1.917 -2.446 9.731 1.00 95.69 293 TYR A O 1
ATOM 2169 N N . ALA A 1 294 ? -2.228 -4.531 10.513 1.00 96.44 294 ALA A N 1
ATOM 2170 C CA . ALA A 1 294 ? -3.081 -4.993 9.428 1.00 96.44 294 ALA A CA 1
ATOM 2171 C C . ALA A 1 294 ? -4.281 -5.758 9.989 1.00 96.44 294 ALA A C 1
ATOM 2173 O O . ALA A 1 294 ? -4.159 -6.424 11.011 1.00 96.44 294 ALA A O 1
ATOM 2174 N N . ALA A 1 295 ? -5.437 -5.710 9.332 1.00 96.81 295 ALA A N 1
ATOM 2175 C CA . ALA A 1 295 ? -6.570 -6.563 9.695 1.00 96.81 295 ALA A CA 1
ATOM 2176 C C . ALA A 1 295 ? -7.051 -7.369 8.493 1.00 96.81 295 ALA A C 1
ATOM 2178 O O . ALA A 1 295 ? -7.102 -6.863 7.371 1.00 96.81 295 ALA A O 1
ATOM 2179 N N . ALA A 1 296 ? -7.396 -8.629 8.749 1.00 96.25 296 ALA A N 1
ATOM 2180 C CA . ALA A 1 296 ? -8.005 -9.526 7.778 1.00 96.25 296 ALA A CA 1
ATOM 2181 C C . ALA A 1 296 ? -8.842 -10.583 8.509 1.00 96.25 296 ALA A C 1
ATOM 2183 O O . ALA A 1 296 ? -8.449 -11.078 9.566 1.00 96.25 296 ALA A O 1
ATOM 2184 N N . ASN A 1 297 ? -10.010 -10.929 7.958 1.00 94.75 297 ASN A N 1
ATOM 2185 C CA . ASN A 1 297 ? -10.939 -11.929 8.519 1.00 94.75 297 ASN A CA 1
ATOM 2186 C C . ASN A 1 297 ? -11.299 -11.724 10.010 1.00 94.75 297 ASN A C 1
ATOM 2188 O O . ASN A 1 297 ? -11.622 -12.670 10.729 1.00 94.75 297 ASN A O 1
ATOM 2192 N N . GLY A 1 298 ? -11.266 -10.476 10.481 1.00 94.00 298 GLY A N 1
ATOM 2193 C CA . GLY A 1 298 ? -11.567 -10.129 11.868 1.00 94.00 298 GLY A CA 1
ATOM 2194 C C . GLY A 1 298 ? -10.438 -10.395 12.864 1.00 94.00 298 GLY A C 1
ATOM 2195 O O . GLY A 1 298 ? -10.670 -10.300 14.067 1.00 94.00 298 GLY A O 1
ATOM 2196 N N . THR A 1 299 ? -9.229 -10.688 12.392 1.00 95.31 299 THR A N 1
ATOM 2197 C CA . THR A 1 299 ? -8.018 -10.755 13.214 1.00 95.31 299 THR A CA 1
ATOM 2198 C C . THR A 1 299 ? -7.167 -9.516 12.961 1.00 95.31 299 THR A C 1
ATOM 2200 O O . THR A 1 299 ? -6.991 -9.109 11.811 1.00 95.31 299 THR A O 1
ATOM 2203 N N . LEU A 1 300 ? -6.650 -8.919 14.038 1.00 96.56 300 LEU A N 1
ATOM 2204 C CA . LEU A 1 300 ? -5.646 -7.862 13.969 1.00 96.56 300 LEU A CA 1
ATOM 2205 C C . LEU A 1 300 ? -4.251 -8.494 13.974 1.00 96.56 300 LEU A C 1
ATOM 2207 O O . LEU A 1 300 ? -3.957 -9.371 14.785 1.00 96.56 300 LEU A O 1
ATOM 2211 N N . TYR A 1 301 ? -3.396 -8.018 13.087 1.00 95.81 301 TYR A N 1
ATOM 2212 C CA . TYR A 1 301 ? -2.001 -8.393 12.941 1.00 95.81 301 TYR A CA 1
ATOM 2213 C C . TYR A 1 301 ? -1.128 -7.175 13.212 1.00 95.81 301 TYR A C 1
ATOM 2215 O O . TYR A 1 301 ? -1.525 -6.047 12.920 1.00 95.81 301 TYR A O 1
ATOM 2223 N N . VAL A 1 302 ? 0.054 -7.413 13.761 1.00 94.12 302 VAL A N 1
ATOM 2224 C CA . VAL A 1 302 ? 1.043 -6.396 14.099 1.00 94.12 302 VAL A CA 1
ATOM 2225 C C . VAL A 1 302 ? 2.410 -6.821 13.588 1.00 94.12 302 VAL A C 1
ATOM 2227 O O . VAL A 1 302 ? 2.753 -8.006 13.597 1.00 94.12 302 VAL A O 1
ATOM 2230 N N . GLU A 1 303 ? 3.189 -5.849 13.137 1.00 91.56 303 GLU A N 1
ATOM 2231 C CA . GLU A 1 303 ? 4.596 -6.018 12.799 1.00 91.56 303 GLU A CA 1
ATOM 2232 C C . GLU A 1 303 ? 5.364 -6.548 14.010 1.00 91.56 303 GLU A C 1
ATOM 2234 O O . GLU A 1 303 ? 5.508 -5.880 15.035 1.00 91.56 303 GLU A O 1
ATOM 2239 N N . GLY A 1 304 ? 5.825 -7.791 13.897 1.00 85.62 304 GLY A N 1
ATOM 2240 C CA . GLY A 1 304 ? 6.731 -8.400 14.851 1.00 85.62 304 GLY A CA 1
ATOM 2241 C C . GLY A 1 304 ? 8.185 -8.154 14.469 1.00 85.62 304 GLY A C 1
ATOM 2242 O O . GLY A 1 304 ? 8.512 -7.390 13.571 1.00 85.62 304 GLY A O 1
ATOM 2243 N N . ALA A 1 305 ? 9.090 -8.883 15.117 1.00 78.06 305 ALA A N 1
ATOM 2244 C CA . ALA A 1 305 ? 10.517 -8.768 14.841 1.00 78.06 305 ALA A CA 1
ATOM 2245 C C . ALA A 1 305 ? 10.922 -9.197 13.421 1.00 78.06 305 ALA A C 1
ATOM 2247 O O . ALA A 1 305 ? 12.035 -8.885 13.035 1.00 78.06 305 ALA A O 1
ATOM 2248 N N . ARG A 1 306 ? 10.105 -9.970 12.690 1.00 80.56 306 ARG A N 1
ATOM 2249 C CA . ARG A 1 306 ? 10.509 -10.645 11.433 1.00 80.56 306 ARG A CA 1
ATOM 2250 C C . ARG A 1 306 ? 9.433 -10.662 10.350 1.00 80.56 306 ARG A C 1
ATOM 2252 O O . ARG A 1 306 ? 9.767 -10.769 9.171 1.00 80.56 306 ARG A O 1
ATOM 2259 N N . ASP A 1 307 ? 8.169 -10.610 10.765 1.00 88.50 307 ASP A N 1
ATOM 2260 C CA . ASP A 1 307 ? 6.983 -10.712 9.915 1.00 88.50 307 ASP A CA 1
ATOM 2261 C C . ASP A 1 307 ? 5.747 -10.162 10.660 1.00 88.50 307 ASP A C 1
ATOM 2263 O O . ASP A 1 307 ? 5.850 -9.801 11.839 1.00 88.50 307 ASP A O 1
ATOM 2267 N N . LEU A 1 308 ? 4.582 -10.131 10.009 1.00 92.38 308 LEU A N 1
ATOM 2268 C CA . LEU A 1 308 ? 3.297 -9.822 10.641 1.00 92.38 308 LEU A CA 1
ATOM 2269 C C . LEU A 1 308 ? 2.787 -11.011 11.469 1.00 92.38 308 LEU A C 1
ATOM 2271 O O . LEU A 1 308 ? 2.577 -12.111 10.960 1.00 92.38 308 LEU A O 1
ATOM 2275 N N . GLY A 1 309 ? 2.544 -10.778 12.759 1.00 92.88 309 GLY A N 1
ATOM 2276 C CA . GLY A 1 309 ? 1.982 -11.759 13.689 1.00 92.88 309 GLY A CA 1
ATOM 2277 C C . GLY A 1 309 ? 0.601 -11.343 14.185 1.00 92.88 309 GLY A C 1
ATOM 2278 O O . GLY A 1 309 ? 0.313 -10.156 14.301 1.00 92.88 309 GLY A O 1
ATOM 2279 N N . ALA A 1 310 ? -0.269 -12.306 14.494 1.00 93.38 310 ALA A N 1
ATOM 2280 C CA . ALA A 1 310 ? -1.564 -11.997 15.097 1.00 93.38 310 ALA A CA 1
ATOM 2281 C C . ALA A 1 310 ? -1.375 -11.355 16.484 1.00 93.38 310 ALA A C 1
ATOM 2283 O O . ALA A 1 310 ? -0.606 -11.852 17.310 1.00 93.38 310 ALA A O 1
ATOM 2284 N N . VAL A 1 311 ? -2.097 -10.266 16.746 1.00 91.44 311 VAL A N 1
ATOM 2285 C CA . VAL A 1 311 ? -2.139 -9.626 18.065 1.00 91.44 311 VAL A CA 1
ATOM 2286 C C . VAL A 1 311 ? -2.792 -10.584 19.053 1.00 91.44 311 VAL A C 1
ATOM 2288 O O . VAL A 1 311 ? -3.811 -11.208 18.754 1.00 91.44 311 VAL A O 1
ATOM 2291 N N . THR A 1 312 ? -2.228 -10.695 20.255 1.00 82.00 312 THR A N 1
ATOM 2292 C CA . THR A 1 312 ? -2.802 -11.568 21.280 1.00 82.00 312 THR A CA 1
ATOM 2293 C C . THR A 1 312 ? -4.055 -10.916 21.852 1.00 82.00 312 THR A C 1
ATOM 2295 O O . THR A 1 312 ? -3.999 -9.867 22.491 1.00 82.00 312 THR A O 1
ATOM 2298 N N . HIS A 1 313 ? -5.208 -11.542 21.640 1.00 75.12 313 HIS A N 1
ATOM 2299 C CA . HIS A 1 313 ? -6.459 -11.135 22.264 1.00 75.12 313 HIS A CA 1
ATOM 2300 C C . HIS A 1 313 ? -7.346 -12.351 22.534 1.00 75.12 313 HIS A C 1
ATOM 2302 O O . HIS A 1 313 ? -7.348 -13.327 21.784 1.00 75.12 313 HIS A O 1
ATOM 2308 N N . THR A 1 314 ? -8.146 -12.276 23.595 1.00 70.88 314 THR A N 1
ATOM 2309 C CA . THR A 1 314 ? -9.170 -13.280 23.894 1.00 70.88 314 THR A CA 1
ATOM 2310 C C . THR A 1 314 ? -10.524 -12.699 23.495 1.00 70.88 314 THR A C 1
ATOM 2312 O O . THR A 1 314 ? -10.931 -11.667 24.020 1.00 70.88 314 THR A O 1
ATOM 2315 N N . ASN A 1 315 ? -11.223 -13.353 22.567 1.00 85.44 315 ASN A N 1
ATOM 2316 C CA . ASN A 1 315 ? -12.619 -13.095 22.171 1.00 85.44 315 ASN A CA 1
ATOM 2317 C C . ASN A 1 315 ? -12.954 -11.795 21.410 1.00 85.44 315 ASN A C 1
ATOM 2319 O O . ASN A 1 315 ? -14.005 -11.755 20.774 1.00 85.44 315 ASN A O 1
ATOM 2323 N N . TYR A 1 316 ? -12.107 -10.762 21.426 1.00 92.00 316 TYR A N 1
ATOM 2324 C CA . TYR A 1 316 ? -12.289 -9.605 20.537 1.00 92.00 316 TYR A CA 1
ATOM 2325 C C . TYR A 1 316 ? -12.109 -10.024 19.071 1.00 92.00 316 TYR A C 1
ATOM 2327 O O . TYR A 1 316 ? -11.279 -10.873 18.772 1.00 92.00 316 TYR A O 1
ATOM 2335 N N . THR A 1 317 ? -12.859 -9.444 18.143 1.00 94.00 317 THR A N 1
ATOM 2336 C CA . THR A 1 317 ? -12.669 -9.658 16.690 1.00 94.00 317 THR A CA 1
ATOM 2337 C C . THR A 1 317 ? -12.748 -8.328 15.966 1.00 94.00 317 THR A C 1
ATOM 2339 O O . THR A 1 317 ? -13.217 -7.389 16.560 1.00 94.00 317 THR A O 1
ATOM 2342 N N . LEU A 1 318 ? -12.340 -8.166 14.719 1.00 94.94 318 LEU A N 1
ATOM 2343 C CA . LEU A 1 318 ? -12.668 -6.973 13.923 1.00 94.94 318 LEU A CA 1
ATOM 2344 C C . LEU A 1 318 ? -13.756 -7.293 12.891 1.00 94.94 318 LEU A C 1
ATOM 2346 O O . LEU A 1 318 ? -14.023 -8.460 12.593 1.00 94.94 318 LEU A O 1
ATOM 2350 N N . SER A 1 319 ? -14.389 -6.264 12.333 1.00 93.81 319 SER A N 1
ATOM 2351 C CA . SER A 1 319 ? -15.258 -6.408 11.170 1.00 93.81 319 SER A CA 1
ATOM 2352 C C . SER A 1 319 ? -14.496 -7.109 10.045 1.00 93.81 319 SER A C 1
ATOM 2354 O O . SER A 1 319 ? -13.330 -6.810 9.778 1.00 93.81 319 SER A O 1
ATOM 2356 N N . LYS A 1 320 ? -15.137 -8.091 9.407 1.00 91.94 320 LYS A N 1
ATOM 2357 C CA . LYS A 1 320 ? -14.507 -8.960 8.393 1.00 91.94 320 LYS A CA 1
ATOM 2358 C C . LYS A 1 320 ? -14.706 -8.454 6.968 1.00 91.94 320 LYS A C 1
ATOM 2360 O O . LYS A 1 320 ? -13.971 -8.815 6.048 1.00 91.94 320 LYS A O 1
ATOM 2365 N N . THR A 1 321 ? -15.782 -7.709 6.768 1.00 82.69 321 THR A N 1
ATOM 2366 C CA . THR A 1 321 ? -16.278 -7.296 5.458 1.00 82.69 321 THR A CA 1
ATOM 2367 C C . THR A 1 321 ? -15.928 -5.850 5.194 1.00 82.69 321 THR A C 1
ATOM 2369 O O . THR A 1 321 ? -15.436 -5.543 4.106 1.00 82.69 321 THR A O 1
ATOM 2372 N N . GLU A 1 322 ? -16.141 -5.005 6.201 1.00 89.50 322 GLU A N 1
ATOM 2373 C CA . GLU A 1 322 ? -16.054 -3.571 6.036 1.00 89.50 322 GLU A CA 1
ATOM 2374 C C . GLU A 1 322 ? -14.612 -3.067 6.058 1.00 89.50 322 GLU A C 1
ATOM 2376 O O . GLU A 1 322 ? -13.749 -3.568 6.784 1.00 89.50 322 GLU A O 1
ATOM 2381 N N . PRO A 1 323 ? -14.351 -2.034 5.264 1.00 92.06 323 PRO A N 1
ATOM 2382 C CA . PRO A 1 323 ? -13.238 -1.155 5.401 1.00 92.06 323 PRO A CA 1
ATOM 2383 C C . PRO A 1 323 ? -13.145 -0.544 6.801 1.00 92.06 323 PRO A C 1
ATOM 2385 O O . PRO A 1 323 ? -14.032 0.191 7.208 1.00 92.06 323 PRO A O 1
ATOM 2388 N N . LEU A 1 324 ? -12.046 -0.805 7.505 1.00 95.38 324 LEU A N 1
ATOM 2389 C CA . LEU A 1 324 ? -11.725 -0.128 8.754 1.00 95.38 324 LEU A CA 1
ATOM 2390 C C . LEU A 1 324 ? -10.811 1.084 8.530 1.00 95.38 324 LEU A C 1
ATOM 2392 O O . LEU A 1 324 ? -10.010 1.114 7.584 1.00 95.38 324 LEU A O 1
ATOM 2396 N N . GLU A 1 325 ? -10.923 2.048 9.434 1.00 95.19 325 GLU A N 1
ATOM 2397 C CA . GLU A 1 325 ? -10.018 3.185 9.589 1.00 95.19 325 GLU A CA 1
ATOM 2398 C C . GLU A 1 325 ? -9.427 3.163 10.999 1.00 95.19 325 GLU A C 1
ATOM 2400 O O . GLU A 1 325 ? -10.047 2.664 11.944 1.00 95.19 325 GLU A O 1
ATOM 2405 N N . ALA A 1 326 ? -8.203 3.656 11.133 1.00 96.88 326 ALA A N 1
ATOM 2406 C CA . ALA A 1 326 ? -7.531 3.739 12.411 1.00 96.88 326 ALA A CA 1
ATOM 2407 C C . ALA A 1 326 ? -6.585 4.935 12.440 1.00 96.88 326 ALA A C 1
ATOM 2409 O O . ALA A 1 326 ? -6.100 5.370 11.395 1.00 96.88 326 ALA A O 1
ATOM 2410 N N . VAL A 1 327 ? -6.306 5.431 13.639 1.00 96.50 327 VAL A N 1
ATOM 2411 C CA . VAL A 1 327 ? -5.401 6.556 13.856 1.00 96.50 327 VAL A CA 1
ATOM 2412 C C . VAL A 1 327 ? -4.496 6.304 15.051 1.00 96.50 327 VAL A C 1
ATOM 2414 O O . VAL A 1 327 ? -4.926 5.722 16.053 1.00 96.50 327 VAL A O 1
ATOM 2417 N N . ASP A 1 328 ? -3.237 6.720 14.942 1.00 95.44 328 ASP A N 1
ATOM 2418 C CA . ASP A 1 328 ? -2.312 6.715 16.062 1.00 95.44 328 ASP A CA 1
ATOM 2419 C C . ASP A 1 328 ? -2.487 7.975 16.912 1.00 95.44 328 ASP A C 1
ATOM 2421 O O . ASP A 1 328 ? -2.544 9.099 16.421 1.00 95.44 328 ASP A O 1
ATOM 2425 N N . LEU A 1 329 ? -2.609 7.787 18.222 1.00 95.94 329 LEU A N 1
ATOM 2426 C CA . LEU A 1 329 ? -2.717 8.885 19.174 1.00 95.94 329 LEU A CA 1
ATOM 2427 C C . LEU A 1 329 ? -2.164 8.422 20.521 1.00 95.94 329 LEU A C 1
ATOM 2429 O O . LEU A 1 329 ? -2.482 7.331 20.993 1.00 95.94 329 LEU A O 1
ATOM 2433 N N . LEU A 1 330 ? -1.303 9.235 21.137 1.00 94.44 330 LEU A N 1
ATOM 2434 C CA . LEU A 1 330 ? -0.693 8.948 22.444 1.00 94.44 330 LEU A CA 1
ATOM 2435 C C . LEU A 1 330 ? -0.104 7.523 22.557 1.00 94.44 330 LEU A C 1
ATOM 2437 O O . LEU A 1 330 ? -0.276 6.839 23.564 1.00 94.44 330 LEU A O 1
ATOM 2441 N N . GLN A 1 331 ? 0.620 7.084 21.519 1.00 94.50 331 GLN A N 1
ATOM 2442 C CA . GLN A 1 331 ? 1.291 5.776 21.434 1.00 94.50 331 GLN A CA 1
ATOM 2443 C C . GLN A 1 331 ? 0.370 4.546 21.373 1.00 94.50 331 GLN A C 1
ATOM 2445 O O . GLN A 1 331 ? 0.816 3.425 21.625 1.00 94.50 331 GLN A O 1
ATOM 2450 N N . LYS A 1 332 ? -0.904 4.738 21.025 1.00 96.06 332 LYS A N 1
ATOM 2451 C CA . LYS A 1 332 ? -1.875 3.662 20.802 1.00 96.06 332 LYS A CA 1
ATOM 2452 C C . LYS A 1 332 ? -2.551 3.828 19.452 1.00 96.06 332 LYS A C 1
ATOM 2454 O O . LYS A 1 332 ? -2.643 4.938 18.934 1.00 96.06 332 LYS A O 1
ATOM 2459 N N . LEU A 1 333 ? -3.056 2.722 18.914 1.00 97.06 333 LEU A N 1
ATOM 2460 C CA . LEU A 1 333 ? -3.849 2.729 17.691 1.00 97.06 333 LEU A CA 1
ATOM 2461 C C . LEU A 1 333 ? -5.336 2.642 18.044 1.00 97.06 333 LEU A C 1
ATOM 2463 O O . LEU A 1 333 ? -5.784 1.648 18.619 1.00 97.06 333 LEU A O 1
ATOM 2467 N N . TYR A 1 334 ? -6.100 3.666 17.674 1.00 98.00 334 TYR A N 1
ATOM 2468 C CA . TYR A 1 334 ? -7.553 3.706 17.821 1.00 98.00 334 TYR A CA 1
ATOM 2469 C C . TYR A 1 334 ? -8.210 3.281 16.514 1.00 98.00 334 TYR A C 1
ATOM 2471 O O . TYR A 1 334 ? -7.913 3.848 15.469 1.00 98.00 334 TYR A O 1
ATOM 2479 N N . ILE A 1 335 ? -9.090 2.282 16.561 1.00 97.81 335 ILE A N 1
ATOM 2480 C CA . ILE A 1 335 ? -9.686 1.647 15.380 1.00 97.81 335 ILE A CA 1
ATOM 2481 C C . ILE A 1 335 ? -11.199 1.887 15.376 1.00 97.81 335 ILE A C 1
ATOM 2483 O O . ILE A 1 335 ? -11.895 1.516 16.329 1.00 97.81 335 ILE A O 1
ATOM 2487 N N . ALA A 1 336 ? -11.709 2.445 14.277 1.00 97.06 336 ALA A N 1
ATOM 2488 C CA . ALA A 1 336 ? -13.132 2.494 13.961 1.00 97.06 336 ALA A CA 1
ATOM 2489 C C . ALA A 1 336 ? -13.598 1.128 13.443 1.00 97.06 336 ALA A C 1
ATOM 2491 O O . ALA A 1 336 ? -13.562 0.863 12.244 1.00 97.06 336 ALA A O 1
ATOM 2492 N N . ASP A 1 337 ? -14.006 0.235 14.350 1.00 95.81 337 ASP A N 1
ATOM 2493 C CA . ASP A 1 337 ? -14.451 -1.128 14.023 1.00 95.81 337 ASP A CA 1
ATOM 2494 C C . ASP A 1 337 ? -15.889 -1.165 13.471 1.00 95.81 337 ASP A C 1
ATOM 2496 O O . ASP A 1 337 ? -16.776 -1.810 14.028 1.00 95.81 337 ASP A O 1
ATOM 2500 N N . TYR A 1 338 ? -16.146 -0.432 12.391 1.00 94.38 338 TYR A N 1
ATOM 2501 C CA . TYR A 1 338 ? -17.475 -0.309 11.804 1.00 94.38 338 TYR A CA 1
ATOM 2502 C C . TYR A 1 338 ? -17.977 -1.609 11.160 1.00 94.38 338 TYR A C 1
ATOM 2504 O O . TYR A 1 338 ? -17.239 -2.357 10.515 1.00 94.38 338 TYR A O 1
ATOM 2512 N N . SER A 1 339 ? -19.282 -1.850 11.281 1.00 92.06 339 SER A N 1
ATOM 2513 C CA . SER A 1 339 ? -19.994 -2.894 10.547 1.00 92.06 339 SER A CA 1
ATOM 2514 C C . SER A 1 339 ? -21.368 -2.389 10.120 1.00 92.06 339 SER A C 1
ATOM 2516 O O . SER A 1 339 ? -22.034 -1.670 10.867 1.00 92.06 339 SER A O 1
ATOM 2518 N N . SER A 1 340 ? -21.782 -2.783 8.917 1.00 88.06 340 SER A N 1
ATOM 2519 C CA . SER A 1 340 ? -23.124 -2.541 8.390 1.00 88.06 340 SER A CA 1
ATOM 2520 C C . SER A 1 340 ? -24.196 -3.440 9.030 1.00 88.06 340 SER A C 1
ATOM 2522 O O . SER A 1 340 ? -25.377 -3.110 8.946 1.00 88.06 340 SER A O 1
ATOM 2524 N N . ASP A 1 341 ? -23.805 -4.509 9.736 1.00 87.62 341 ASP A N 1
ATOM 2525 C CA . ASP A 1 341 ? -24.697 -5.491 10.376 1.00 87.62 341 ASP A CA 1
ATOM 2526 C C . ASP A 1 341 ? -25.225 -5.033 11.757 1.00 87.62 341 ASP A C 1
ATOM 2528 O O . ASP A 1 341 ? -25.416 -5.833 12.675 1.00 87.62 341 ASP A O 1
ATOM 2532 N N . GLU A 1 342 ? -25.440 -3.730 11.945 1.00 91.00 342 GLU A N 1
ATOM 2533 C CA . GLU A 1 342 ? -25.969 -3.181 13.198 1.00 91.00 342 GLU A CA 1
ATOM 2534 C C . GLU A 1 342 ? -27.453 -3.527 13.409 1.00 91.00 342 GLU A C 1
ATOM 2536 O O . GLU A 1 342 ? -28.256 -3.549 12.475 1.00 91.00 342 GLU A O 1
ATOM 2541 N N . ILE A 1 343 ? -27.845 -3.758 14.663 1.00 93.31 343 ILE A N 1
ATOM 2542 C CA . ILE A 1 343 ? -29.239 -4.046 15.021 1.00 93.31 343 ILE A CA 1
ATOM 2543 C C . ILE A 1 343 ? -29.902 -2.740 15.442 1.00 93.31 343 ILE A C 1
ATOM 2545 O O . ILE A 1 343 ? -29.453 -2.099 16.391 1.00 93.31 343 ILE A O 1
ATOM 2549 N N . LYS A 1 344 ? -30.989 -2.364 14.767 1.00 93.44 344 LYS A N 1
ATOM 2550 C CA . LYS A 1 344 ? -31.827 -1.210 15.115 1.00 93.44 344 LYS A CA 1
ATOM 2551 C C . LYS A 1 344 ? -33.253 -1.674 15.355 1.00 93.44 344 LYS A C 1
ATOM 2553 O O . LYS A 1 344 ? -33.833 -2.328 14.490 1.00 93.44 344 LYS A O 1
ATOM 2558 N N . VAL A 1 345 ? -33.805 -1.350 16.519 1.00 94.88 345 VAL A N 1
ATOM 2559 C CA . VAL A 1 345 ? -35.192 -1.672 16.871 1.00 94.88 345 VAL A CA 1
ATOM 2560 C C . VAL A 1 345 ? -35.845 -0.441 17.483 1.00 94.88 345 VAL A C 1
ATOM 2562 O O . VAL A 1 345 ? -35.360 0.097 18.478 1.00 94.88 345 VAL A O 1
ATOM 2565 N N . ASP A 1 346 ? -36.967 -0.022 16.901 1.00 94.50 346 ASP A N 1
ATOM 2566 C CA . ASP A 1 346 ? -37.672 1.209 17.279 1.00 94.50 346 ASP A CA 1
ATOM 2567 C C . ASP A 1 346 ? -38.213 1.174 18.713 1.00 94.50 346 ASP A C 1
ATOM 2569 O O . ASP A 1 346 ? -38.359 2.216 19.351 1.00 94.50 346 ASP A O 1
ATOM 2573 N N . THR A 1 347 ? -38.509 -0.019 19.235 1.00 94.12 347 THR A N 1
ATOM 2574 C CA . THR A 1 347 ? -39.032 -0.205 20.592 1.00 94.12 347 THR A CA 1
ATOM 2575 C C . THR A 1 347 ? -38.468 -1.467 21.244 1.00 94.12 347 THR A C 1
ATOM 2577 O O . THR A 1 347 ? -38.667 -2.580 20.759 1.00 94.12 347 THR A O 1
ATOM 2580 N N . CYS A 1 348 ? -37.806 -1.292 22.383 1.00 95.44 348 CYS A N 1
ATOM 2581 C CA . CYS A 1 348 ? -37.379 -2.338 23.306 1.00 95.44 348 CYS A CA 1
ATOM 2582 C C . CYS A 1 348 ? -37.967 -2.089 24.704 1.00 95.44 348 CYS A C 1
ATOM 2584 O O . CYS A 1 348 ? -38.407 -0.982 25.021 1.00 95.44 348 CYS A O 1
ATOM 2586 N N . THR A 1 349 ? -37.974 -3.119 25.552 1.00 97.50 349 THR A N 1
ATOM 2587 C CA . THR A 1 349 ? -38.348 -2.979 26.970 1.00 97.50 349 THR A CA 1
ATOM 2588 C C . THR A 1 349 ? -37.096 -2.951 27.830 1.00 97.50 349 THR A C 1
ATOM 2590 O O . THR A 1 349 ? -36.253 -3.842 27.717 1.00 97.50 349 THR A O 1
ATOM 2593 N N . VAL A 1 350 ? -37.002 -1.966 28.719 1.00 97.62 350 VAL A N 1
ATOM 2594 C CA . VAL A 1 350 ? -35.894 -1.785 29.658 1.00 97.62 350 VAL A CA 1
ATOM 2595 C C . VAL A 1 350 ? -36.400 -2.042 31.075 1.00 97.62 350 VAL A C 1
ATOM 2597 O O . VAL A 1 350 ? -37.396 -1.458 31.504 1.00 97.62 350 VAL A O 1
ATOM 2600 N N . SER A 1 351 ? -35.724 -2.922 31.812 1.00 97.00 351 SER A N 1
ATOM 2601 C CA . SER A 1 351 ? -36.012 -3.188 33.221 1.00 97.00 351 SER A CA 1
ATOM 2602 C C . SER A 1 351 ? -34.733 -3.438 34.012 1.00 97.00 351 SER A C 1
ATOM 2604 O O . SER A 1 351 ? -34.064 -4.463 33.850 1.00 97.00 351 SER A O 1
ATOM 2606 N N . GLY A 1 352 ? -34.380 -2.491 34.882 1.00 96.12 352 GLY A N 1
ATOM 2607 C CA . GLY A 1 352 ? -33.143 -2.535 35.653 1.00 96.12 352 GLY A CA 1
ATOM 2608 C C . GLY A 1 352 ? -31.936 -2.532 34.722 1.00 96.12 352 GLY A C 1
ATOM 2609 O O . GLY A 1 352 ? -31.679 -1.535 34.069 1.00 96.12 352 GLY A O 1
ATOM 2610 N N . THR A 1 353 ? -31.196 -3.638 34.657 1.00 96.69 353 THR A N 1
ATOM 2611 C CA . THR A 1 353 ? -30.065 -3.845 33.731 1.00 96.69 353 THR A CA 1
ATOM 2612 C C . THR A 1 353 ? -30.436 -4.657 32.489 1.00 96.69 353 THR A C 1
ATOM 2614 O O . THR A 1 353 ? -29.574 -4.924 31.656 1.00 96.69 353 THR A O 1
ATOM 2617 N N . THR A 1 354 ? -31.689 -5.096 32.362 1.00 97.25 354 THR A N 1
ATOM 2618 C CA . THR A 1 354 ? -32.132 -5.990 31.287 1.00 97.25 354 THR A CA 1
ATOM 2619 C C . THR A 1 354 ? -32.815 -5.208 30.174 1.00 97.25 354 THR A C 1
ATOM 2621 O O . THR A 1 354 ? -33.712 -4.408 30.431 1.00 97.25 354 THR A O 1
ATOM 2624 N N . ILE A 1 355 ? -32.427 -5.485 28.932 1.00 96.75 355 ILE A N 1
ATOM 2625 C CA . ILE A 1 355 ? -33.043 -4.948 27.718 1.00 96.75 355 ILE A CA 1
ATOM 2626 C C . ILE A 1 355 ? -33.615 -6.124 26.929 1.00 96.75 355 ILE A C 1
ATOM 2628 O O . ILE A 1 355 ? -32.880 -7.025 26.529 1.00 96.75 355 ILE A O 1
ATOM 2632 N N . THR A 1 356 ? -34.925 -6.129 26.702 1.00 96.44 356 THR A N 1
ATOM 2633 C CA . THR A 1 356 ? -35.606 -7.131 25.869 1.00 96.44 356 THR A CA 1
ATOM 2634 C C . THR A 1 356 ? -35.793 -6.563 24.470 1.00 96.44 356 THR A C 1
ATOM 2636 O O . THR A 1 356 ? -36.449 -5.535 24.302 1.00 96.44 356 THR A O 1
ATOM 2639 N N . VAL A 1 357 ? -35.192 -7.211 23.473 1.00 94.31 357 VAL A N 1
ATOM 2640 C CA . VAL A 1 357 ? -35.057 -6.693 22.106 1.00 94.31 357 VAL A CA 1
ATOM 2641 C C . VAL A 1 357 ? -35.066 -7.836 21.091 1.00 94.31 357 VAL A C 1
ATOM 2643 O O . VAL A 1 357 ? -34.433 -8.871 21.281 1.00 94.31 357 VAL A O 1
ATOM 2646 N N . THR A 1 358 ? -35.781 -7.660 19.983 1.00 92.25 358 THR A N 1
ATOM 2647 C CA . THR A 1 358 ? -35.851 -8.652 18.900 1.00 92.25 358 THR A CA 1
ATOM 2648 C C . THR A 1 358 ? -34.579 -8.679 18.050 1.00 92.25 358 THR A C 1
ATOM 2650 O O . THR A 1 358 ? -33.909 -7.665 17.893 1.00 92.25 358 THR A O 1
ATOM 2653 N N . GLY A 1 359 ? -34.262 -9.828 17.443 1.00 87.25 359 GLY A N 1
ATOM 2654 C CA . GLY A 1 359 ? -33.156 -9.952 16.479 1.00 87.25 359 GLY A CA 1
ATOM 2655 C C . GLY A 1 359 ? -31.764 -10.141 17.093 1.00 87.25 359 GLY A C 1
ATOM 2656 O O . GLY A 1 359 ? -30.806 -10.384 16.363 1.00 87.25 359 GLY A O 1
ATOM 2657 N N . VAL A 1 360 ? -31.645 -10.095 18.421 1.00 92.12 360 VAL A N 1
ATOM 2658 C CA . VAL A 1 360 ? -30.391 -10.344 19.142 1.00 92.12 360 VAL A CA 1
ATOM 2659 C C . VAL A 1 360 ? -30.188 -11.830 19.413 1.00 92.12 360 VAL A C 1
ATOM 2661 O O . VAL A 1 360 ? -31.062 -12.504 19.966 1.00 92.12 360 VAL A O 1
ATOM 2664 N N . THR A 1 361 ? -28.996 -12.323 19.081 1.00 90.12 361 THR A N 1
ATOM 2665 C CA . THR A 1 361 ? -28.526 -13.681 19.366 1.00 90.12 361 THR A CA 1
ATOM 2666 C C . THR A 1 361 ? -27.044 -13.666 19.754 1.00 90.12 361 THR A C 1
ATOM 2668 O O . THR A 1 361 ? -26.315 -12.724 19.451 1.00 90.12 361 THR A O 1
ATOM 2671 N N . ALA A 1 362 ? -26.549 -14.756 20.344 1.00 86.31 362 ALA A N 1
ATOM 2672 C CA . ALA A 1 362 ? -25.112 -14.921 20.589 1.00 86.31 362 ALA A CA 1
ATOM 2673 C C . ALA A 1 362 ? -24.275 -15.069 19.296 1.00 86.31 362 ALA A C 1
ATOM 2675 O O . ALA A 1 362 ? -23.050 -15.026 19.355 1.00 86.31 362 ALA A O 1
ATOM 2676 N N . ALA A 1 363 ? -24.913 -15.262 18.133 1.00 86.00 363 ALA A N 1
ATOM 2677 C CA . ALA A 1 363 ? -24.228 -15.394 16.847 1.00 86.00 363 ALA A CA 1
ATOM 2678 C C . ALA A 1 363 ? -23.921 -14.038 16.190 1.00 86.00 363 ALA A C 1
ATOM 2680 O O . ALA A 1 363 ? -22.924 -13.919 15.484 1.00 86.00 363 ALA A O 1
ATOM 2681 N N . ASN A 1 364 ? -24.762 -13.024 16.420 1.00 88.81 364 ASN A N 1
ATOM 2682 C CA . ASN A 1 364 ? -24.633 -11.691 15.822 1.00 88.81 364 ASN A CA 1
ATOM 2683 C C . ASN A 1 364 ? -24.296 -10.587 16.837 1.00 88.81 364 ASN A C 1
ATOM 2685 O O . ASN A 1 364 ? -24.088 -9.445 16.447 1.00 88.81 364 ASN A O 1
ATOM 2689 N N . THR A 1 365 ? -24.240 -10.886 18.136 1.00 93.06 365 THR A N 1
ATOM 2690 C CA . THR A 1 365 ? -23.893 -9.910 19.177 1.00 93.06 365 THR A CA 1
ATOM 2691 C C . THR A 1 365 ? -23.038 -10.566 20.254 1.00 93.06 365 THR A C 1
ATOM 2693 O O . THR A 1 365 ? -23.274 -11.701 20.660 1.00 93.06 365 THR A O 1
ATOM 2696 N N . ASN A 1 366 ? -22.028 -9.844 20.738 1.00 93.62 366 ASN A N 1
ATOM 2697 C CA . ASN A 1 366 ? -21.143 -10.304 21.805 1.00 93.62 366 ASN A CA 1
ATOM 2698 C C . ASN A 1 366 ? -20.657 -9.126 22.666 1.00 93.62 366 ASN A C 1
ATOM 2700 O O . ASN A 1 366 ? -20.626 -7.984 22.204 1.00 93.62 366 ASN A O 1
ATOM 2704 N N . ILE A 1 367 ? -20.242 -9.421 23.899 1.00 94.12 367 ILE A N 1
ATOM 2705 C CA . ILE A 1 367 ? -19.838 -8.417 24.900 1.00 94.12 367 ILE A CA 1
ATOM 2706 C C . ILE A 1 367 ? -18.497 -7.731 24.596 1.00 94.12 367 ILE A C 1
ATOM 2708 O O . ILE A 1 367 ? -18.210 -6.661 25.136 1.00 94.12 367 ILE A O 1
ATOM 2712 N N . TYR A 1 368 ? -17.670 -8.349 23.754 1.00 92.62 368 TYR A N 1
ATOM 2713 C CA . TYR A 1 368 ? -16.309 -7.909 23.457 1.00 92.62 368 TYR A CA 1
ATOM 2714 C C . TYR A 1 368 ? -16.295 -6.837 22.372 1.00 92.62 368 TYR A C 1
ATOM 2716 O O . TYR A 1 368 ? -15.548 -5.871 22.469 1.00 92.62 368 TYR A O 1
ATOM 2724 N N . ASP A 1 369 ? -17.162 -6.970 21.375 1.00 93.62 369 ASP A N 1
ATOM 2725 C CA . ASP A 1 369 ? -17.166 -6.110 20.199 1.00 93.62 369 ASP A CA 1
ATOM 2726 C C . ASP A 1 369 ? -18.295 -5.082 20.214 1.00 93.62 369 ASP A C 1
ATOM 2728 O O . ASP A 1 369 ? -18.130 -4.012 19.636 1.00 93.62 369 ASP A O 1
ATOM 2732 N N . HIS A 1 370 ? -19.424 -5.386 20.862 1.00 94.62 370 HIS A N 1
ATOM 2733 C CA . HIS A 1 370 ? -20.640 -4.582 20.749 1.00 94.62 370 HIS A CA 1
ATOM 2734 C C . HIS A 1 370 ? -20.923 -3.747 22.001 1.00 94.62 370 HIS A C 1
ATOM 2736 O O . HIS A 1 370 ? -20.507 -4.074 23.123 1.00 94.62 370 HIS A O 1
ATOM 2742 N N . VAL A 1 371 ? -21.661 -2.664 21.774 1.00 94.50 371 VAL A N 1
ATOM 2743 C CA . VAL A 1 371 ? -22.265 -1.777 22.775 1.00 94.50 371 VAL A CA 1
ATOM 2744 C C . VAL A 1 371 ? -23.713 -1.495 22.387 1.00 94.50 371 VAL A C 1
ATOM 2746 O O . VAL A 1 371 ? -24.112 -1.731 21.244 1.00 94.50 371 VAL A O 1
ATOM 2749 N N . VAL A 1 372 ? -24.499 -1.018 23.348 1.00 94.56 372 VAL A N 1
ATOM 2750 C CA . VAL A 1 372 ? -25.914 -0.696 23.155 1.00 94.56 372 VAL A CA 1
ATOM 2751 C C . VAL A 1 372 ? -26.125 0.792 23.362 1.00 94.56 372 VAL A C 1
ATOM 2753 O O . VAL A 1 372 ? -25.791 1.310 24.418 1.00 94.56 372 VAL A O 1
ATOM 2756 N N . GLU A 1 373 ? -26.714 1.460 22.385 1.00 94.56 373 GLU A N 1
ATOM 2757 C CA . GLU A 1 373 ? -27.203 2.830 22.487 1.00 94.56 373 GLU A CA 1
ATOM 2758 C C . GLU A 1 373 ? -28.717 2.806 22.708 1.00 94.56 373 GLU A C 1
ATOM 2760 O O . GLU A 1 373 ? -29.452 2.146 21.963 1.00 94.56 373 GLU A O 1
ATOM 2765 N N . LEU A 1 374 ? -29.174 3.515 23.741 1.00 94.94 374 LEU A N 1
ATOM 2766 C CA . LEU A 1 374 ? -30.587 3.758 24.006 1.00 94.94 374 LEU A CA 1
ATOM 2767 C C . LEU A 1 374 ? -30.926 5.215 23.705 1.00 94.94 374 LEU A C 1
ATOM 2769 O O . LEU A 1 374 ? -30.263 6.135 24.184 1.00 94.94 374 LEU A O 1
ATOM 2773 N N . THR A 1 375 ? -31.989 5.413 22.935 1.00 94.25 375 THR A N 1
ATOM 2774 C CA . THR A 1 375 ? -32.555 6.727 22.608 1.00 94.25 375 THR A CA 1
ATOM 2775 C C . THR A 1 375 ? -34.067 6.701 22.808 1.00 94.25 375 THR A C 1
ATOM 2777 O O . THR A 1 375 ? -34.667 5.630 22.885 1.00 94.25 375 THR A O 1
ATOM 2780 N N . ASN A 1 376 ? -34.704 7.872 22.904 1.00 94.75 376 ASN A N 1
ATOM 2781 C CA . ASN A 1 376 ? -36.154 7.993 23.118 1.00 94.75 376 ASN A CA 1
ATOM 2782 C C . ASN A 1 376 ? -36.674 7.201 24.338 1.00 94.75 376 ASN A C 1
ATOM 2784 O O . ASN A 1 376 ? -37.765 6.634 24.298 1.00 94.75 376 ASN A O 1
ATOM 2788 N N . GLY A 1 377 ? -35.879 7.140 25.408 1.00 94.06 377 GLY A N 1
ATOM 2789 C CA . GLY A 1 377 ? -36.231 6.487 26.662 1.00 94.06 377 GLY A CA 1
ATOM 2790 C C . GLY A 1 377 ? -37.487 7.079 27.304 1.00 94.06 377 GLY A C 1
ATOM 2791 O O . GLY A 1 377 ? -37.665 8.297 27.347 1.00 94.06 377 GLY A O 1
ATOM 2792 N N . THR A 1 378 ? -38.352 6.210 27.826 1.00 95.88 378 THR A N 1
ATOM 2793 C CA . THR A 1 378 ? -39.534 6.580 28.616 1.00 95.88 378 THR A CA 1
ATOM 2794 C C . THR A 1 378 ? -39.330 6.294 30.102 1.00 95.88 378 THR A C 1
ATOM 2796 O O . THR A 1 378 ? -38.466 5.504 30.500 1.00 95.88 378 THR A O 1
ATOM 2799 N N . ASP A 1 379 ? -40.179 6.904 30.931 1.00 95.06 379 ASP A N 1
ATOM 2800 C CA . ASP A 1 379 ? -40.201 6.749 32.387 1.00 95.06 379 ASP A CA 1
ATOM 2801 C C . ASP A 1 379 ? -38.856 7.111 33.040 1.00 95.06 379 ASP A C 1
ATOM 2803 O O . ASP A 1 379 ? -38.469 8.276 33.036 1.00 95.06 379 ASP A O 1
ATOM 2807 N N . SER A 1 380 ? -38.144 6.135 33.613 1.00 95.19 380 SER A N 1
ATOM 2808 C CA . SER A 1 380 ? -36.822 6.348 34.226 1.00 95.19 380 SER A CA 1
ATOM 2809 C C . SER A 1 380 ? -35.667 5.888 33.336 1.00 95.19 380 SER A C 1
ATOM 2811 O O . SER A 1 380 ? -34.531 5.852 33.801 1.00 95.19 380 SER A O 1
ATOM 2813 N N . THR A 1 381 ? -35.945 5.509 32.084 1.00 95.56 381 THR A N 1
ATOM 2814 C CA . THR A 1 381 ? -34.924 5.056 31.131 1.00 95.56 381 THR A CA 1
ATOM 2815 C C . THR A 1 381 ? -34.071 6.230 30.659 1.00 95.56 381 THR A C 1
ATOM 2817 O O . THR A 1 381 ? -34.581 7.174 30.060 1.00 95.56 381 THR A O 1
ATOM 2820 N N . VAL A 1 382 ? -32.766 6.156 30.905 1.00 93.69 382 VAL A N 1
ATOM 2821 C CA . VAL A 1 382 ? -31.790 7.173 30.507 1.00 93.69 382 VAL A CA 1
ATOM 2822 C C . VAL A 1 382 ? -31.268 6.889 29.095 1.00 93.69 382 VAL A C 1
ATOM 2824 O O . VAL A 1 382 ? -30.904 5.760 28.766 1.00 93.69 382 VAL A O 1
ATOM 2827 N N . ASN A 1 383 ? -31.219 7.930 28.258 1.00 91.88 383 ASN A N 1
ATOM 2828 C CA . ASN A 1 383 ? -30.597 7.865 26.936 1.00 91.88 383 ASN A CA 1
ATOM 2829 C C . ASN A 1 383 ? -29.078 7.930 27.092 1.00 91.88 383 ASN A C 1
ATOM 2831 O O . ASN A 1 383 ? -28.553 8.955 27.525 1.00 91.88 383 ASN A O 1
ATOM 2835 N N . ALA A 1 384 ? -28.387 6.845 26.759 1.00 89.94 384 ALA A N 1
ATOM 2836 C CA . ALA A 1 384 ? -26.934 6.759 26.808 1.00 89.94 384 ALA A CA 1
ATOM 2837 C C . ALA A 1 384 ? -26.438 5.509 26.069 1.00 89.94 384 ALA A C 1
ATOM 2839 O O . ALA A 1 384 ? -27.221 4.660 25.624 1.00 89.94 384 ALA A O 1
ATOM 2840 N N . THR A 1 385 ? -25.116 5.379 26.000 1.00 91.69 385 THR A N 1
ATOM 2841 C CA . THR A 1 385 ? -24.440 4.157 25.574 1.00 91.69 385 THR A CA 1
ATOM 2842 C C . THR A 1 385 ? -24.105 3.293 26.785 1.00 91.69 385 THR A C 1
ATOM 2844 O O . THR A 1 385 ? -23.556 3.761 27.780 1.00 91.69 385 THR A O 1
ATOM 2847 N N . TYR A 1 386 ? -24.382 1.999 26.682 1.00 92.50 386 TYR A N 1
ATOM 2848 C CA . TYR A 1 386 ? -24.187 1.017 27.737 1.00 92.50 386 TYR A CA 1
ATOM 2849 C C . TYR A 1 386 ? -23.297 -0.134 27.267 1.00 92.50 386 TYR A C 1
ATOM 2851 O O . TYR A 1 386 ? -23.433 -0.659 26.155 1.00 92.50 386 TYR A O 1
ATOM 2859 N N . GLN A 1 387 ? -22.398 -0.572 28.151 1.00 92.94 387 GLN A N 1
ATOM 2860 C CA . GLN A 1 387 ? -21.576 -1.755 27.915 1.00 92.94 387 GLN A CA 1
ATOM 2861 C C . GLN A 1 387 ? -22.398 -3.022 28.157 1.00 92.94 387 GLN A C 1
ATOM 2863 O O . GLN A 1 387 ? -23.144 -3.124 29.131 1.00 92.94 387 GLN A O 1
ATOM 2868 N N . LEU A 1 388 ? -22.241 -4.010 27.280 1.00 94.12 388 LEU A N 1
ATOM 2869 C CA . LEU A 1 388 ? -22.867 -5.319 27.439 1.00 94.12 388 LEU A CA 1
ATOM 2870 C C . LEU A 1 388 ? -22.150 -6.144 28.514 1.00 94.12 388 LEU A C 1
ATOM 2872 O O . LEU A 1 388 ? -20.933 -6.311 28.462 1.00 94.12 388 LEU A O 1
ATOM 2876 N N . ALA A 1 389 ? -22.921 -6.704 29.443 1.00 94.94 389 ALA A N 1
ATOM 2877 C CA . ALA A 1 389 ? -22.464 -7.661 30.447 1.00 94.94 389 ALA A CA 1
ATOM 2878 C C . ALA A 1 389 ? -22.760 -9.109 30.026 1.00 94.94 389 ALA A C 1
ATOM 2880 O O . ALA A 1 389 ? -21.916 -9.987 30.196 1.00 94.94 389 ALA A O 1
ATOM 2881 N N . THR A 1 390 ? -23.935 -9.368 29.440 1.00 94.19 390 THR A N 1
ATOM 2882 C CA . THR A 1 390 ? -24.311 -10.684 28.894 1.00 94.19 390 THR A CA 1
ATOM 2883 C C . THR A 1 390 ? -25.193 -10.540 27.650 1.00 94.19 390 THR A C 1
ATOM 2885 O O . THR A 1 390 ? -25.875 -9.530 27.459 1.00 94.19 390 THR A O 1
ATOM 2888 N N . VAL A 1 391 ? -25.183 -11.572 26.800 1.00 93.69 391 VAL A N 1
ATOM 2889 C CA . VAL A 1 391 ? -26.021 -11.667 25.596 1.00 93.69 391 VAL A CA 1
ATOM 2890 C C . VAL A 1 391 ? -26.820 -12.967 25.652 1.00 93.69 391 VAL A C 1
ATOM 2892 O O . VAL A 1 391 ? -26.242 -14.053 25.681 1.00 93.69 391 VAL A O 1
ATOM 2895 N N . GLY A 1 392 ? -28.146 -12.854 25.673 1.00 90.25 392 GLY A N 1
ATOM 2896 C CA . GLY A 1 392 ? -29.093 -13.958 25.536 1.00 90.25 392 GLY A CA 1
ATOM 2897 C C . GLY A 1 392 ? -29.896 -13.853 24.238 1.00 90.25 392 GLY A C 1
ATOM 2898 O O . GLY A 1 392 ? -29.796 -12.880 23.493 1.00 90.25 392 GLY A O 1
ATOM 2899 N N . SER A 1 393 ? -30.717 -14.864 23.953 1.00 89.88 393 SER A N 1
ATOM 2900 C CA . SER A 1 393 ? -31.641 -14.816 22.814 1.00 89.88 393 SER A CA 1
ATOM 2901 C C . SER A 1 393 ? -32.806 -13.881 23.136 1.00 89.88 393 SER A C 1
ATOM 2903 O O . SER A 1 393 ? -33.636 -14.206 23.981 1.00 89.88 393 SER A O 1
ATOM 2905 N N . GLY A 1 394 ? -32.875 -12.731 22.465 1.00 90.62 394 GLY A N 1
ATOM 2906 C CA . GLY A 1 394 ? -33.929 -11.732 22.679 1.00 90.62 394 GLY A CA 1
ATOM 2907 C C . GLY A 1 394 ? -33.775 -10.861 23.936 1.00 90.62 394 GLY A C 1
ATOM 2908 O O . GLY A 1 394 ? -34.623 -10.010 24.202 1.00 90.62 394 GLY A O 1
ATOM 2909 N N . THR A 1 395 ? -32.706 -11.054 24.714 1.00 93.75 395 THR A N 1
ATOM 2910 C CA . THR A 1 395 ? -32.443 -10.316 25.959 1.00 93.75 395 THR A CA 1
ATOM 2911 C C . THR A 1 395 ? -30.965 -9.976 26.095 1.00 93.75 395 THR A C 1
ATOM 2913 O O . THR A 1 395 ? -30.106 -10.832 25.887 1.00 93.75 395 THR A O 1
ATOM 2916 N N . LEU A 1 396 ? -30.666 -8.759 26.528 1.00 95.75 396 LEU A N 1
ATOM 2917 C CA . LEU A 1 396 ? -29.328 -8.272 26.848 1.00 95.75 396 LEU A CA 1
ATOM 2918 C C . LEU A 1 396 ? -29.283 -7.858 28.314 1.00 95.75 396 LEU A C 1
ATOM 2920 O O . LEU A 1 396 ? -30.262 -7.315 28.825 1.00 95.75 396 LEU A O 1
ATOM 2924 N N . THR A 1 397 ? -28.146 -8.051 28.976 1.00 95.94 397 THR A N 1
ATOM 2925 C CA . THR A 1 397 ? -27.877 -7.392 30.259 1.00 95.94 397 THR A CA 1
ATOM 2926 C C . THR A 1 397 ? -26.732 -6.412 30.076 1.00 95.94 397 THR A C 1
ATOM 2928 O O . THR A 1 397 ? -25.697 -6.773 29.515 1.00 95.94 397 THR A O 1
ATOM 2931 N N . VAL A 1 398 ? -26.907 -5.180 30.543 1.00 95.38 398 VAL A N 1
ATOM 2932 C CA . VAL A 1 398 ? -25.890 -4.122 30.504 1.00 95.38 398 VAL A CA 1
ATOM 2933 C C . VAL A 1 398 ? -25.201 -3.942 31.859 1.00 95.38 398 VAL A C 1
ATOM 2935 O O . VAL A 1 398 ? -25.724 -4.347 32.896 1.00 95.38 398 VAL A O 1
ATOM 2938 N N . SER A 1 399 ? -24.003 -3.356 31.853 1.00 92.44 399 SER A N 1
ATOM 2939 C CA . SER A 1 399 ? -23.140 -3.204 33.035 1.00 92.44 399 SER A CA 1
ATOM 2940 C C . SER A 1 399 ? -23.665 -2.222 34.084 1.00 92.44 399 SER A C 1
ATOM 2942 O O . SER A 1 399 ? -23.294 -2.316 35.251 1.00 92.44 399 SER A O 1
ATOM 2944 N N . SER A 1 400 ? -24.504 -1.272 33.680 1.00 92.75 400 SER A N 1
ATOM 2945 C CA . SER A 1 400 ? -25.143 -0.276 34.541 1.00 92.75 400 SER A CA 1
ATOM 2946 C C . SER A 1 400 ? -26.629 -0.194 34.202 1.00 92.75 400 SER A C 1
ATOM 2948 O O . SER A 1 400 ? -27.007 -0.357 33.047 1.00 92.75 400 SER A O 1
ATOM 2950 N N . ALA A 1 401 ? -27.481 0.002 35.212 1.00 94.75 401 ALA A N 1
ATOM 2951 C CA . ALA A 1 401 ? -28.931 0.003 35.032 1.00 94.75 401 ALA A CA 1
ATOM 2952 C C . ALA A 1 401 ? -29.386 1.264 34.274 1.00 94.75 401 ALA A C 1
ATOM 2954 O O . ALA A 1 401 ? -29.231 2.356 34.824 1.00 94.75 401 ALA A O 1
ATOM 2955 N N . PRO A 1 402 ? -29.976 1.152 33.065 1.00 93.62 402 PRO A N 1
ATOM 2956 C CA . PRO A 1 402 ? -30.487 2.317 32.352 1.00 93.62 402 PRO A CA 1
ATOM 2957 C C . PRO A 1 402 ? -31.772 2.876 32.964 1.00 93.62 402 PRO A C 1
ATOM 2959 O O . PRO A 1 402 ? -32.134 4.004 32.660 1.00 93.62 402 PRO A O 1
ATOM 2962 N N . GLY A 1 403 ? -32.469 2.096 33.799 1.00 95.75 403 GLY A N 1
ATOM 2963 C CA . GLY A 1 403 ? -33.745 2.466 34.407 1.00 95.75 403 GLY A CA 1
ATOM 2964 C C . GLY A 1 403 ? -34.838 1.443 34.110 1.00 95.75 403 GLY A C 1
ATOM 2965 O O . GLY A 1 403 ? -34.567 0.254 33.941 1.00 95.75 403 GLY A O 1
ATOM 2966 N N . ASN A 1 404 ? -36.089 1.893 34.081 1.00 97.25 404 ASN A N 1
ATOM 2967 C CA . ASN A 1 404 ? -37.236 1.084 33.670 1.00 97.25 404 ASN A CA 1
ATOM 2968 C C . ASN A 1 404 ? -38.100 1.893 32.704 1.00 97.25 404 ASN A C 1
ATOM 2970 O O . ASN A 1 404 ? -38.324 3.074 32.973 1.00 97.25 404 ASN A O 1
ATOM 2974 N N . GLY A 1 405 ? -38.590 1.257 31.638 1.00 96.94 405 GLY A N 1
ATOM 2975 C CA . GLY A 1 405 ? -39.430 1.883 30.615 1.00 96.94 405 GLY A CA 1
ATOM 2976 C C . GLY A 1 405 ? -39.269 1.224 29.243 1.00 96.94 405 GLY A C 1
ATOM 2977 O O . GLY A 1 405 ? -39.021 0.020 29.129 1.00 96.94 405 GLY A O 1
ATOM 2978 N N . THR A 1 406 ? -39.410 2.021 28.189 1.00 97.12 406 THR A N 1
ATOM 2979 C CA . THR A 1 406 ? -39.169 1.628 26.793 1.00 97.12 406 THR A CA 1
ATOM 2980 C C . THR A 1 406 ? -38.159 2.564 26.149 1.00 97.12 406 THR A C 1
ATOM 2982 O O . THR A 1 406 ? -37.982 3.683 26.621 1.00 97.12 406 THR A O 1
ATOM 2985 N N . ALA A 1 407 ? -37.478 2.110 25.101 1.00 97.00 407 ALA A N 1
ATOM 2986 C CA . ALA A 1 407 ? -36.535 2.928 24.341 1.00 97.00 407 ALA A CA 1
ATOM 2987 C C . ALA A 1 407 ? -36.410 2.426 22.898 1.00 97.00 407 ALA A C 1
ATOM 2989 O O . ALA A 1 407 ? -36.754 1.284 22.591 1.00 97.00 407 ALA A O 1
ATOM 2990 N N . THR A 1 408 ? -35.869 3.262 22.022 1.00 96.44 408 THR A N 1
ATOM 2991 C CA . THR A 1 408 ? -35.279 2.839 20.752 1.00 96.44 408 THR A CA 1
ATOM 2992 C C . THR A 1 408 ? -33.870 2.325 21.027 1.00 96.44 408 THR A C 1
ATOM 2994 O O . THR A 1 408 ? -33.107 2.953 21.762 1.00 96.44 408 THR A O 1
ATOM 2997 N N . VAL A 1 409 ? -33.515 1.180 20.446 1.00 94.94 409 VAL A N 1
ATOM 2998 C CA . VAL A 1 409 ? -32.222 0.534 20.681 1.00 94.94 409 VAL A CA 1
ATOM 2999 C C . VAL A 1 409 ? -31.428 0.390 19.395 1.00 94.94 409 VAL A C 1
ATOM 3001 O O . VAL A 1 409 ? -31.944 -0.050 18.364 1.00 94.94 409 VAL A O 1
ATOM 3004 N N . ARG A 1 410 ? -30.142 0.719 19.489 1.00 94.25 410 ARG A N 1
ATOM 3005 C CA . ARG A 1 410 ? -29.145 0.462 18.457 1.00 94.25 410 ARG A CA 1
ATOM 3006 C C . ARG A 1 410 ? -27.988 -0.328 19.052 1.00 94.25 410 ARG A C 1
ATOM 3008 O O . ARG A 1 410 ? -27.439 0.037 20.084 1.00 94.25 410 ARG A O 1
ATOM 3015 N N . ILE A 1 411 ? -27.620 -1.426 18.406 1.00 94.75 411 ILE A N 1
ATOM 3016 C CA . ILE A 1 411 ? -26.520 -2.296 18.820 1.00 94.75 411 ILE A CA 1
ATOM 3017 C C . ILE A 1 411 ? -25.522 -2.314 17.682 1.00 94.75 411 ILE A C 1
ATOM 3019 O O . ILE A 1 411 ? -25.832 -2.780 16.584 1.00 94.75 411 ILE A O 1
ATOM 3023 N N . ALA A 1 412 ? -24.328 -1.810 17.948 1.00 94.75 412 ALA A N 1
ATOM 3024 C CA . ALA A 1 412 ? -23.270 -1.757 16.957 1.00 94.75 412 ALA A CA 1
ATOM 3025 C C . ALA A 1 412 ? -21.924 -2.080 17.594 1.00 94.75 412 ALA A C 1
ATOM 3027 O O . ALA A 1 412 ? -21.775 -2.166 18.818 1.00 94.75 412 ALA A O 1
ATOM 3028 N N . ARG A 1 413 ? -20.939 -2.277 16.727 1.00 94.00 413 ARG A N 1
ATOM 3029 C CA . ARG A 1 413 ? -19.554 -2.473 17.126 1.00 94.00 413 ARG A CA 1
ATOM 3030 C C . ARG A 1 413 ? -18.977 -1.169 17.684 1.00 94.00 413 ARG A C 1
ATOM 3032 O O . ARG A 1 413 ? -19.343 -0.075 17.252 1.00 94.00 413 ARG A O 1
ATOM 3039 N N . SER A 1 414 ? -18.110 -1.298 18.679 1.00 93.50 414 SER A N 1
ATOM 3040 C CA . SER A 1 414 ? -17.484 -0.179 19.388 1.00 93.50 414 SER A CA 1
ATOM 3041 C C . SER A 1 414 ? -16.077 0.103 18.870 1.00 93.50 414 SER A C 1
ATOM 3043 O O . SER A 1 414 ? -15.406 -0.800 18.372 1.00 93.50 414 SER A O 1
ATOM 3045 N N . LEU A 1 415 ? -15.601 1.335 19.085 1.00 95.94 415 LEU A N 1
ATOM 3046 C CA . LEU A 1 415 ? -14.192 1.697 18.922 1.00 95.94 415 LEU A CA 1
ATOM 3047 C C . LEU A 1 415 ? -13.275 0.739 19.690 1.00 95.94 415 LEU A C 1
ATOM 3049 O O . LEU A 1 415 ? -13.639 0.222 20.756 1.00 95.94 415 LEU A O 1
ATOM 3053 N N . LYS A 1 416 ? -12.070 0.532 19.158 1.00 95.75 416 LYS A N 1
ATOM 3054 C CA . LYS A 1 416 ? -11.050 -0.345 19.744 1.00 95.75 416 LYS A CA 1
ATOM 3055 C C . LYS A 1 416 ? -9.729 0.352 19.915 1.00 95.75 416 LYS A C 1
ATOM 3057 O O . LYS A 1 416 ? -9.426 1.300 19.203 1.00 95.75 416 LYS A O 1
ATOM 3062 N N . VAL A 1 417 ? -8.953 -0.164 20.856 1.00 96.19 417 VAL A N 1
ATOM 3063 C CA . VAL A 1 417 ? -7.619 0.318 21.173 1.00 96.19 417 VAL A CA 1
ATOM 3064 C C . VAL A 1 417 ? -6.664 -0.859 21.069 1.00 96.19 417 VAL A C 1
ATOM 3066 O O . VAL A 1 417 ? -6.836 -1.857 21.774 1.00 96.19 417 VAL A O 1
ATOM 3069 N N . ALA A 1 418 ? -5.681 -0.750 20.181 1.00 96.31 418 ALA A N 1
ATOM 3070 C CA . ALA A 1 418 ? -4.538 -1.646 20.148 1.00 96.31 418 ALA A CA 1
ATOM 3071 C C . ALA A 1 418 ? -3.345 -0.976 20.838 1.00 96.31 418 ALA A C 1
ATOM 3073 O O . ALA A 1 418 ? -2.997 0.172 20.547 1.00 96.31 418 ALA A O 1
ATOM 3074 N N . ASP A 1 419 ? -2.748 -1.700 21.781 1.00 94.06 419 ASP A N 1
ATOM 3075 C CA . ASP A 1 419 ? -1.614 -1.244 22.575 1.00 94.06 419 ASP A CA 1
ATOM 3076 C C . ASP A 1 419 ? -0.354 -2.016 22.147 1.00 94.06 419 ASP A C 1
ATOM 3078 O O . ASP A 1 419 ? -0.265 -3.225 22.404 1.00 94.06 419 ASP A O 1
ATOM 3082 N N . PRO A 1 420 ? 0.620 -1.348 21.502 1.00 90.75 420 PRO A N 1
ATOM 3083 C CA . PRO A 1 420 ? 1.834 -1.994 21.011 1.00 90.75 420 PRO A CA 1
ATOM 3084 C C . PRO A 1 420 ? 2.777 -2.453 22.130 1.00 90.75 420 PRO A C 1
ATOM 3086 O O . PRO A 1 420 ? 3.564 -3.370 21.917 1.00 90.75 420 PRO A O 1
ATOM 3089 N N . ILE A 1 421 ? 2.708 -1.846 23.320 1.00 88.88 421 ILE A N 1
ATOM 3090 C CA . ILE A 1 421 ? 3.551 -2.214 24.465 1.00 88.88 421 ILE A CA 1
ATOM 3091 C C . ILE A 1 421 ? 2.985 -3.464 25.136 1.00 88.88 421 ILE A C 1
ATOM 3093 O O . ILE A 1 421 ? 3.729 -4.392 25.449 1.00 88.88 421 ILE A O 1
ATOM 3097 N N . ALA A 1 422 ? 1.668 -3.498 25.347 1.00 89.69 422 ALA A N 1
ATOM 3098 C CA . ALA A 1 422 ? 1.000 -4.662 25.921 1.00 89.69 422 ALA A CA 1
ATOM 3099 C C . ALA A 1 422 ? 0.847 -5.816 24.913 1.00 89.69 422 ALA A C 1
ATOM 3101 O O . ALA A 1 422 ? 0.662 -6.960 25.323 1.00 89.69 422 ALA A O 1
ATOM 3102 N N . GLY A 1 423 ? 0.896 -5.530 23.607 1.00 89.12 423 GLY A N 1
ATOM 3103 C CA . GLY A 1 423 ? 0.660 -6.511 22.547 1.00 89.12 423 GLY A CA 1
ATOM 3104 C C . GLY A 1 423 ? -0.792 -6.996 22.502 1.00 89.12 423 GLY A C 1
ATOM 3105 O O . GLY A 1 423 ? -1.038 -8.171 22.221 1.00 89.12 423 GLY A O 1
ATOM 3106 N N . THR A 1 424 ? -1.749 -6.114 22.814 1.00 93.25 424 THR A N 1
ATOM 3107 C CA . THR A 1 424 ? -3.176 -6.459 22.956 1.00 93.25 424 THR A CA 1
ATOM 3108 C C . THR A 1 424 ? -4.086 -5.548 22.139 1.00 93.25 424 THR A C 1
ATOM 3110 O O . THR A 1 424 ? -3.716 -4.430 21.789 1.00 93.25 424 THR A O 1
ATOM 3113 N N . MET A 1 425 ? -5.304 -6.024 21.870 1.00 95.06 425 MET A N 1
ATOM 3114 C CA . MET A 1 425 ? -6.412 -5.227 21.341 1.00 95.06 425 MET A CA 1
ATOM 3115 C C . MET A 1 425 ? -7.629 -5.397 22.247 1.00 95.06 425 MET A C 1
ATOM 3117 O O . MET A 1 425 ? -8.032 -6.525 22.538 1.00 95.06 425 MET A O 1
ATOM 3121 N N . VAL A 1 426 ? -8.232 -4.283 22.658 1.00 94.38 426 VAL A N 1
ATOM 3122 C CA . VAL A 1 426 ? -9.417 -4.255 23.525 1.00 94.38 426 VAL A CA 1
ATOM 3123 C C . VAL A 1 426 ? -10.462 -3.271 23.007 1.00 94.38 426 VAL A C 1
ATOM 3125 O O . VAL A 1 426 ? -10.165 -2.365 22.228 1.00 94.38 426 VAL A O 1
ATOM 3128 N N . LYS A 1 427 ? -11.707 -3.431 23.457 1.00 93.06 427 LYS A N 1
ATOM 3129 C CA . LYS A 1 427 ? -12.760 -2.426 23.266 1.00 93.06 427 LYS A CA 1
ATOM 3130 C C . LYS A 1 427 ? -12.423 -1.151 24.043 1.00 93.06 427 LYS A C 1
ATOM 3132 O O . LYS A 1 427 ? -12.030 -1.232 25.207 1.00 93.06 427 LYS A O 1
ATOM 3137 N N . LEU A 1 428 ? -12.609 0.010 23.413 1.00 93.69 428 LEU A N 1
ATOM 3138 C CA . LEU A 1 428 ? -12.451 1.305 24.069 1.00 93.69 428 LEU A CA 1
ATOM 3139 C C . LEU A 1 428 ? -13.438 1.405 25.234 1.00 93.69 428 LEU A C 1
ATOM 3141 O O . LEU A 1 428 ? -14.643 1.226 25.061 1.00 93.69 428 LEU A O 1
ATOM 3145 N N . THR A 1 429 ? -12.906 1.672 26.423 1.00 91.44 429 THR A N 1
ATOM 3146 C CA . THR A 1 429 ? -13.693 1.871 27.641 1.00 91.44 429 THR A CA 1
ATOM 3147 C C . THR A 1 429 ? -13.466 3.309 28.095 1.00 91.44 429 THR A C 1
ATOM 3149 O O . THR A 1 429 ? -12.334 3.621 28.467 1.00 91.44 429 THR A O 1
ATOM 3152 N N . PRO A 1 430 ? -14.481 4.187 28.006 1.00 92.69 430 PRO A N 1
ATOM 3153 C CA . PRO A 1 430 ? -14.325 5.587 28.378 1.00 92.69 430 PRO A CA 1
ATOM 3154 C C . PRO A 1 430 ? -14.108 5.736 29.888 1.00 92.69 430 PRO A C 1
ATOM 3156 O O . PRO A 1 430 ? -14.642 4.952 30.678 1.00 92.69 430 PRO A O 1
ATOM 3159 N N . THR A 1 431 ? -13.333 6.744 30.280 1.00 94.56 431 THR A N 1
ATOM 3160 C CA . THR A 1 431 ? -13.164 7.171 31.678 1.00 94.56 431 THR A CA 1
ATOM 3161 C C . THR A 1 431 ? -14.310 8.080 32.117 1.00 94.56 431 THR A C 1
ATOM 3163 O O . THR A 1 431 ? -14.760 7.973 33.258 1.00 94.56 431 THR A O 1
ATOM 3166 N N . ALA A 1 432 ? -14.822 8.903 31.198 1.00 92.06 432 ALA A N 1
ATOM 3167 C CA . ALA A 1 432 ? -15.980 9.771 31.378 1.00 92.06 432 ALA A CA 1
ATOM 3168 C C . ALA A 1 432 ? -16.769 9.924 30.063 1.00 92.06 432 ALA A C 1
ATOM 3170 O O . ALA A 1 432 ? -16.254 9.678 28.970 1.00 92.06 432 ALA A O 1
ATOM 3171 N N . GLY A 1 433 ? -18.052 10.277 30.177 1.00 90.25 433 GLY A N 1
ATOM 3172 C CA . GLY A 1 433 ? -18.962 10.406 29.039 1.00 90.25 433 GLY A CA 1
ATOM 3173 C C . GLY A 1 433 ? -19.198 9.111 28.251 1.00 90.25 433 GLY A C 1
ATOM 3174 O O . GLY A 1 433 ? -19.088 7.997 28.769 1.00 90.25 433 GLY A O 1
ATOM 3175 N N . SER A 1 434 ? -19.610 9.247 26.989 1.00 89.25 434 SER A N 1
ATOM 3176 C CA . SER A 1 434 ? -19.915 8.109 26.114 1.00 89.25 434 SER A CA 1
ATOM 3177 C C . SER A 1 434 ? -19.404 8.346 24.692 1.00 89.25 434 SER A C 1
ATOM 3179 O O . SER A 1 434 ? -19.850 9.293 24.046 1.00 89.25 434 SER A O 1
ATOM 3181 N N . PRO A 1 435 ? -18.516 7.480 24.167 1.00 91.50 435 PRO A N 1
ATOM 3182 C CA . PRO A 1 435 ? -18.075 7.568 22.785 1.00 91.50 435 PRO A CA 1
ATOM 3183 C C . PRO A 1 435 ? -19.228 7.223 21.832 1.00 91.50 4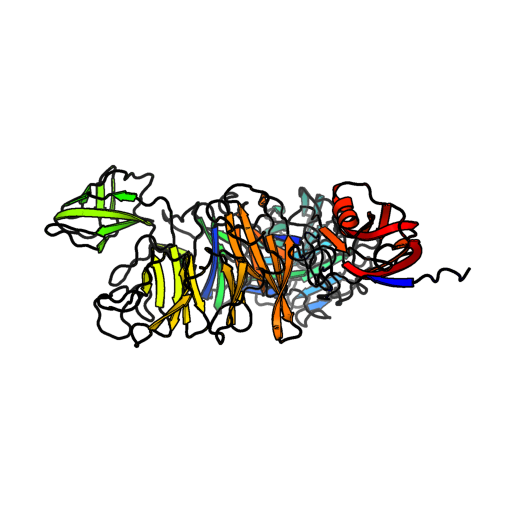35 PRO A C 1
ATOM 3185 O O . PRO A 1 435 ? -20.155 6.490 22.210 1.00 91.50 435 PRO A O 1
ATOM 3188 N N . PRO A 1 436 ? -19.164 7.689 20.575 1.00 91.06 436 PRO A N 1
ATOM 3189 C CA . PRO A 1 436 ? -20.211 7.415 19.606 1.00 91.06 436 PRO A CA 1
ATOM 3190 C C . PRO A 1 436 ? -20.283 5.932 19.222 1.00 91.06 436 PRO A C 1
ATOM 3192 O O . PRO A 1 436 ? -19.269 5.253 19.035 1.00 91.06 436 PRO A O 1
ATOM 3195 N N . VAL A 1 437 ? -21.509 5.430 19.058 1.00 90.88 437 VAL A N 1
ATOM 3196 C CA . VAL A 1 437 ? -21.775 4.031 18.700 1.00 90.88 437 VAL A CA 1
ATOM 3197 C C . VAL A 1 437 ? -21.764 3.841 17.185 1.00 90.88 437 VAL A C 1
ATOM 3199 O O . VAL A 1 437 ? -22.439 4.557 16.442 1.00 90.88 437 VAL A O 1
ATOM 3202 N N . GLY A 1 438 ? -21.011 2.843 16.710 1.00 90.94 438 GLY A N 1
ATOM 3203 C CA . GLY A 1 438 ? -20.893 2.538 15.283 1.00 90.94 438 GLY A CA 1
ATOM 3204 C C . GLY A 1 438 ? -20.136 3.606 14.489 1.00 90.94 438 GLY A C 1
ATOM 3205 O O . GLY A 1 438 ? -20.531 3.915 13.365 1.00 90.94 438 GLY A O 1
ATOM 3206 N N . ALA A 1 439 ? -19.085 4.185 15.080 1.00 93.88 439 ALA A N 1
ATOM 3207 C CA . ALA A 1 439 ? -18.185 5.115 14.401 1.00 93.88 439 ALA A CA 1
ATOM 3208 C C . ALA A 1 439 ? -17.562 4.470 13.160 1.00 93.88 439 ALA A C 1
ATOM 3210 O O . ALA A 1 439 ? -17.015 3.370 13.242 1.00 93.88 439 ALA A O 1
ATOM 3211 N N . ARG A 1 440 ? -17.662 5.163 12.020 1.00 93.25 440 ARG A N 1
ATOM 3212 C CA . ARG A 1 440 ? -17.136 4.698 10.727 1.00 93.25 440 ARG A CA 1
ATOM 3213 C C . ARG A 1 440 ? -15.765 5.267 10.403 1.00 93.25 440 ARG A C 1
ATOM 3215 O O . ARG A 1 440 ? -14.949 4.554 9.831 1.00 93.25 440 ARG A O 1
ATOM 3222 N N . PHE A 1 441 ? -15.528 6.512 10.802 1.00 95.69 441 PHE A N 1
ATOM 3223 C CA . PHE A 1 441 ? -14.279 7.216 10.535 1.00 95.69 441 PHE A CA 1
ATOM 3224 C C . PHE A 1 441 ? -13.671 7.730 11.827 1.00 95.69 441 PHE A C 1
ATOM 3226 O O . PHE A 1 441 ? -14.407 8.147 12.728 1.00 95.69 441 PHE A O 1
ATOM 3233 N N . VAL A 1 442 ? -12.342 7.708 11.898 1.00 97.12 442 VAL A N 1
ATOM 3234 C CA . VAL A 1 442 ? -11.571 8.244 13.024 1.00 97.12 442 VAL A CA 1
ATOM 3235 C C . VAL A 1 442 ? -10.349 9.002 12.537 1.00 97.12 442 VAL A C 1
ATOM 3237 O O . VAL A 1 442 ? -9.686 8.588 11.591 1.00 97.12 442 VAL A O 1
ATOM 3240 N N . CYS A 1 443 ? -10.017 10.088 13.224 1.00 96.50 443 CYS A N 1
ATOM 3241 C CA . CYS A 1 443 ? -8.764 10.804 13.022 1.00 96.50 443 CYS A CA 1
ATOM 3242 C C . CYS A 1 443 ? -8.312 11.482 14.320 1.00 96.50 443 CYS A C 1
ATOM 3244 O O . CYS A 1 443 ? -9.069 11.581 15.285 1.00 96.50 443 CYS A O 1
ATOM 3246 N N . ALA A 1 444 ? -7.076 11.968 14.332 1.00 95.44 444 ALA A N 1
ATOM 3247 C CA . ALA A 1 444 ? -6.541 12.801 15.393 1.00 95.44 444 ALA A CA 1
ATOM 3248 C C . ALA A 1 444 ? -6.509 14.242 14.890 1.00 95.44 444 ALA A C 1
ATOM 3250 O O . ALA A 1 444 ? -6.022 14.508 13.790 1.00 95.44 444 ALA A O 1
ATOM 3251 N N . TYR A 1 445 ? -7.042 15.164 15.678 1.00 94.81 445 TYR A N 1
ATOM 3252 C CA . TYR A 1 445 ? -7.029 16.585 15.353 1.00 94.81 445 TYR A CA 1
ATOM 3253 C C . TYR A 1 445 ? -6.929 17.386 16.647 1.00 94.81 445 TYR A C 1
ATOM 3255 O O . TYR A 1 445 ? -7.690 17.136 17.575 1.00 94.81 445 TYR A O 1
ATOM 3263 N N . MET A 1 446 ? -5.953 18.298 16.723 1.00 91.25 446 MET A N 1
ATOM 3264 C CA . MET A 1 446 ? -5.687 19.133 17.906 1.00 91.25 446 MET A CA 1
ATOM 3265 C C . MET A 1 446 ? -5.662 18.341 19.227 1.00 91.25 446 MET A C 1
ATOM 3267 O O . MET A 1 446 ? -6.327 18.696 20.192 1.00 91.25 446 MET A O 1
ATOM 3271 N N . SER A 1 447 ? -4.912 17.231 19.258 1.00 92.25 447 SER A N 1
ATOM 3272 C CA . SER A 1 447 ? -4.816 16.330 20.423 1.00 92.25 447 SER A CA 1
ATOM 3273 C C . SER A 1 447 ? -6.128 15.657 20.864 1.00 92.25 447 SER A C 1
ATOM 3275 O O . SER A 1 447 ? -6.176 15.050 21.933 1.00 92.25 447 SER A O 1
ATOM 3277 N N . ARG A 1 448 ? -7.182 15.691 20.042 1.00 94.06 448 ARG A N 1
ATOM 3278 C CA . ARG A 1 448 ? -8.443 14.980 20.286 1.00 94.06 448 ARG A CA 1
ATOM 3279 C C . ARG A 1 448 ? -8.558 13.750 19.399 1.00 94.06 448 ARG A C 1
ATOM 3281 O O . ARG A 1 448 ? -8.179 13.776 18.223 1.00 94.06 448 ARG A O 1
ATOM 3288 N N . LEU A 1 449 ? -9.158 12.691 19.935 1.00 97.06 449 LEU A N 1
ATOM 3289 C CA . LEU A 1 449 ? -9.676 11.595 19.128 1.00 97.06 449 LEU A CA 1
ATOM 3290 C C . LEU A 1 449 ? -11.024 12.019 18.545 1.00 97.06 449 LEU A C 1
ATOM 3292 O O . LEU A 1 449 ? -11.992 12.226 19.275 1.00 97.06 449 LEU A O 1
ATOM 3296 N N . CYS A 1 450 ? -11.087 12.141 17.225 1.00 96.31 450 CYS A N 1
ATOM 3297 C CA . CYS A 1 450 ? -12.308 12.460 16.498 1.00 96.31 450 CYS A CA 1
ATOM 3298 C C . CYS A 1 450 ? -12.925 11.173 15.947 1.00 96.31 450 CYS A C 1
ATOM 3300 O O . CYS A 1 450 ? -12.219 10.360 15.352 1.00 96.31 450 CYS A O 1
ATOM 3302 N N . ALA A 1 451 ? -14.233 10.993 16.119 1.00 96.31 451 ALA A N 1
ATOM 3303 C CA . ALA A 1 451 ? -14.977 9.832 15.646 1.00 96.31 451 ALA A CA 1
ATOM 3304 C C . ALA A 1 451 ? -16.311 10.256 15.016 1.00 96.31 451 ALA A C 1
ATOM 3306 O O . ALA A 1 451 ? -17.111 10.957 15.635 1.00 96.31 451 ALA A O 1
ATOM 3307 N N . ALA A 1 452 ? -16.569 9.811 13.786 1.00 93.62 452 ALA A N 1
ATOM 3308 C CA . ALA A 1 452 ? -17.755 10.192 13.019 1.00 93.62 452 ALA A CA 1
ATOM 3309 C C . ALA A 1 452 ? -18.814 9.086 12.944 1.00 93.62 452 ALA A C 1
ATOM 3311 O O . ALA A 1 452 ? -18.518 7.939 12.591 1.00 93.62 452 ALA A O 1
ATOM 3312 N N . VAL A 1 453 ? -20.072 9.472 13.181 1.00 89.88 453 VAL A N 1
ATOM 3313 C CA . VAL A 1 453 ? -21.278 8.656 12.977 1.00 89.88 453 VAL A CA 1
ATOM 3314 C C . VAL A 1 453 ? -22.326 9.487 12.247 1.00 89.88 453 VAL A C 1
ATOM 3316 O O . VAL A 1 453 ? -22.723 10.552 12.713 1.00 89.88 453 VAL A O 1
ATOM 3319 N N . GLY A 1 454 ? -22.813 8.990 11.107 1.00 88.25 454 GLY A N 1
ATOM 3320 C CA . GLY A 1 454 ? -23.811 9.709 10.314 1.00 88.25 454 GLY A CA 1
ATOM 3321 C C . GLY A 1 454 ? -23.269 11.060 9.846 1.00 88.25 454 GLY A C 1
ATOM 3322 O O . GLY A 1 454 ? -22.348 11.093 9.037 1.00 88.25 454 GLY A O 1
ATOM 3323 N N . SER A 1 455 ? -23.843 12.148 10.353 1.00 89.38 455 SER A N 1
ATOM 3324 C CA . SER A 1 455 ? -23.458 13.532 10.046 1.00 89.38 455 SER A CA 1
ATOM 3325 C C . SER A 1 455 ? -22.858 14.279 11.248 1.00 89.38 455 SER A C 1
ATOM 3327 O O . SER A 1 455 ? -22.752 15.504 11.231 1.00 89.38 455 SER A O 1
ATOM 3329 N N . VAL A 1 456 ? -22.491 13.554 12.312 1.00 89.94 456 VAL A N 1
ATOM 3330 C CA . VAL A 1 456 ? -21.934 14.125 13.546 1.00 89.94 456 VAL A CA 1
ATOM 3331 C C . VAL A 1 456 ? -20.536 13.571 13.788 1.00 89.94 456 VAL A C 1
ATOM 3333 O O . VAL A 1 456 ? -20.300 12.363 13.711 1.00 89.94 456 VAL A O 1
ATOM 3336 N N . CYS A 1 457 ? -19.599 14.471 14.073 1.00 92.62 457 CYS A N 1
ATOM 3337 C CA . CYS A 1 457 ? -18.245 14.146 14.483 1.00 92.62 457 CYS A CA 1
ATOM 3338 C C . CYS A 1 457 ? -18.125 14.478 15.961 1.00 92.62 457 CYS A C 1
ATOM 3340 O O . CYS A 1 457 ? -18.263 15.636 16.347 1.00 92.62 457 CYS A O 1
ATOM 3342 N N . TYR A 1 458 ? -17.863 13.462 16.767 1.00 94.06 458 TYR A N 1
ATOM 3343 C CA . TYR A 1 458 ? -17.601 13.583 18.191 1.00 94.06 458 TYR A CA 1
ATOM 3344 C C . TYR A 1 458 ? -16.094 13.720 18.381 1.00 94.06 458 TYR A C 1
ATOM 3346 O O . TYR A 1 458 ? -15.328 13.044 17.695 1.00 94.06 458 TYR A O 1
ATOM 3354 N N . GLN A 1 459 ? -15.665 14.580 19.291 1.00 94.94 459 GLN A N 1
ATOM 3355 C CA . GLN A 1 459 ? -14.262 14.845 19.586 1.00 94.94 459 GLN A CA 1
ATOM 3356 C C . GLN A 1 459 ? -14.057 14.651 21.088 1.00 94.94 459 GLN A C 1
ATOM 3358 O O . GLN A 1 459 ? -14.754 15.281 21.882 1.00 94.94 459 GLN A O 1
ATOM 3363 N N . SER A 1 460 ? -13.131 13.771 21.475 1.00 96.25 460 SER A N 1
ATOM 3364 C CA . SER A 1 460 ? -12.776 13.550 22.883 1.00 96.25 460 SER A CA 1
ATOM 3365 C C . SER A 1 460 ? -12.235 14.824 23.535 1.00 96.25 460 SER A C 1
ATOM 3367 O O . SER A 1 460 ? -11.921 15.796 22.839 1.00 96.25 460 SER A O 1
ATOM 3369 N N . ARG A 1 461 ? -12.046 14.805 24.856 1.00 95.50 461 ARG A N 1
ATOM 3370 C CA . ARG A 1 461 ? -11.267 15.823 25.570 1.00 95.50 461 ARG A CA 1
ATOM 3371 C C . ARG A 1 461 ? -9.861 15.967 24.962 1.00 95.50 461 ARG A C 1
ATOM 3373 O O . ARG A 1 461 ? -9.312 15.004 24.410 1.00 95.50 461 ARG A O 1
ATOM 3380 N N . VAL A 1 462 ? -9.291 17.171 25.030 1.00 94.69 462 VAL A N 1
ATOM 3381 C CA . VAL A 1 462 ? -7.898 17.427 24.614 1.00 94.69 462 VAL A CA 1
ATOM 3382 C C . VAL A 1 462 ? -6.948 16.580 25.461 1.00 94.69 462 VAL A C 1
ATOM 3384 O O . VAL A 1 462 ? -7.081 16.541 26.680 1.00 94.69 462 VAL A O 1
ATOM 3387 N N . ASP A 1 463 ? -6.005 15.894 24.810 1.00 94.56 463 ASP A N 1
ATOM 3388 C CA . ASP A 1 463 ? -4.979 15.037 25.428 1.00 94.56 463 ASP A CA 1
ATOM 3389 C C . ASP A 1 463 ? -5.513 13.840 26.254 1.00 94.56 463 ASP A C 1
ATOM 3391 O O . ASP A 1 463 ? -4.716 13.046 26.760 1.00 94.56 463 ASP A O 1
ATOM 3395 N N . ASP A 1 464 ? -6.835 13.633 26.323 1.00 96.12 464 ASP A N 1
ATOM 3396 C CA . ASP A 1 464 ? -7.466 12.442 26.901 1.00 96.12 464 ASP A CA 1
ATOM 3397 C C . ASP A 1 464 ? -8.484 11.809 25.924 1.00 96.12 464 ASP A C 1
ATOM 3399 O O . ASP A 1 464 ? -9.658 12.184 25.883 1.00 96.12 464 ASP A O 1
ATOM 3403 N N . PRO A 1 465 ? -8.070 10.803 25.129 1.00 96.25 465 PRO A N 1
ATOM 3404 C CA . PRO A 1 465 ? -8.938 10.124 24.165 1.00 96.25 465 PRO A CA 1
ATOM 3405 C C . PRO A 1 465 ? -9.999 9.206 24.798 1.00 96.25 465 PRO A C 1
ATOM 3407 O O . PRO A 1 465 ? -10.808 8.612 24.075 1.00 96.25 465 PRO A O 1
ATOM 3410 N N . LEU A 1 466 ? -9.988 9.031 26.124 1.00 96.19 466 LEU A N 1
ATOM 3411 C CA . LEU A 1 466 ? -10.964 8.214 26.850 1.00 96.19 466 LEU A CA 1
ATOM 3412 C C . LEU A 1 466 ? -12.065 9.048 27.509 1.00 96.19 466 LEU A C 1
ATOM 3414 O O . LEU A 1 466 ? -13.058 8.465 27.951 1.00 96.19 466 LEU A O 1
ATOM 3418 N N . ASP A 1 467 ? -11.924 10.369 27.526 1.00 96.00 467 ASP A N 1
ATOM 3419 C CA . ASP A 1 467 ? -12.918 11.286 28.061 1.00 96.00 467 ASP A CA 1
ATOM 3420 C C . ASP A 1 467 ? -13.806 11.846 26.939 1.00 96.00 467 ASP A C 1
ATOM 3422 O O . ASP A 1 467 ? -13.356 12.525 26.011 1.00 96.00 467 ASP A O 1
ATOM 3426 N N . TRP A 1 468 ? -15.089 11.504 27.020 1.00 94.12 468 TRP A N 1
ATOM 3427 C CA . TRP A 1 468 ? -16.143 11.892 26.087 1.00 94.12 468 TRP A CA 1
ATOM 3428 C C . TRP A 1 468 ? -17.252 12.682 26.794 1.00 94.12 468 TRP A C 1
ATOM 3430 O O . TRP A 1 468 ? -18.400 12.668 26.338 1.00 94.12 468 TRP A O 1
ATOM 3440 N N . ASP A 1 469 ? -16.964 13.297 27.945 1.00 92.19 469 ASP A N 1
ATOM 3441 C CA . ASP A 1 469 ? -17.948 14.072 28.694 1.00 92.19 469 ASP A CA 1
ATOM 3442 C C . ASP A 1 469 ? -18.161 15.455 28.067 1.00 92.19 469 ASP A C 1
ATOM 3444 O O . ASP A 1 469 ? -17.322 16.350 28.130 1.00 92.19 469 ASP A O 1
ATOM 3448 N N . ILE A 1 470 ? -19.321 15.615 27.434 1.00 88.44 470 ILE A N 1
ATOM 3449 C CA . ILE A 1 470 ? -19.748 16.868 26.801 1.00 88.44 470 ILE A CA 1
ATOM 3450 C C . ILE A 1 470 ? -20.433 17.829 27.783 1.00 88.44 470 ILE A C 1
ATOM 3452 O O . ILE A 1 470 ? -20.856 18.911 27.382 1.00 88.44 470 ILE A O 1
ATOM 3456 N N . SER A 1 471 ? -20.646 17.414 29.036 1.00 88.50 471 SER A N 1
ATOM 3457 C CA . SER A 1 471 ? -21.315 18.236 30.050 1.00 88.50 471 SER A CA 1
ATOM 3458 C C . SER A 1 471 ? -20.359 19.172 30.788 1.00 88.50 471 SER A C 1
ATOM 3460 O O . SER A 1 471 ? -20.806 20.113 31.451 1.00 88.50 471 SER A O 1
ATOM 3462 N N . GLU A 1 472 ? -19.054 18.940 30.654 1.00 88.88 472 GLU A N 1
ATOM 3463 C CA . GLU A 1 472 ? -18.028 19.828 31.180 1.00 88.88 472 GLU A CA 1
ATOM 3464 C C . GLU A 1 472 ? -18.002 21.159 30.414 1.00 88.88 472 GLU A C 1
ATOM 3466 O O . GLU A 1 472 ? -18.261 21.231 29.214 1.00 88.88 472 GLU A O 1
ATOM 3471 N N . THR A 1 473 ? -17.715 22.248 31.130 1.00 86.94 473 THR A N 1
ATOM 3472 C CA . THR A 1 473 ? -17.807 23.618 30.594 1.00 86.94 473 THR A CA 1
ATOM 3473 C C . THR A 1 473 ? -16.450 24.271 30.343 1.00 86.94 473 THR A C 1
ATOM 3475 O O . THR A 1 473 ? -16.394 25.460 30.028 1.00 86.94 473 THR A O 1
ATOM 3478 N N . ASP A 1 474 ? -15.350 23.558 30.577 1.00 90.19 474 ASP A N 1
ATOM 3479 C CA . ASP A 1 474 ? -14.013 24.070 30.294 1.00 90.19 474 ASP A CA 1
ATOM 3480 C C . ASP A 1 474 ? -13.660 23.929 28.804 1.00 90.19 474 ASP A C 1
ATOM 3482 O O . ASP A 1 474 ? -14.305 23.201 28.054 1.00 90.19 474 ASP A O 1
ATOM 3486 N N . ALA A 1 475 ? -12.631 24.650 28.361 1.00 87.44 475 ALA A N 1
ATOM 3487 C CA . ALA A 1 475 ? -12.286 24.728 26.943 1.00 87.44 475 ALA A CA 1
ATOM 3488 C C . ALA A 1 475 ? -11.732 23.414 26.356 1.00 87.44 475 ALA A C 1
ATOM 3490 O O . ALA A 1 475 ? -11.722 23.242 25.138 1.00 87.44 475 ALA A O 1
ATOM 3491 N N . GLU A 1 476 ? -11.261 22.491 27.195 1.00 92.44 476 GLU A N 1
ATOM 3492 C CA . GLU A 1 476 ? -10.682 21.222 26.753 1.00 92.44 476 GLU A CA 1
ATOM 3493 C C . GLU A 1 476 ? -11.727 20.104 26.687 1.00 92.44 476 GLU A C 1
ATOM 3495 O O . GLU A 1 476 ? -11.457 19.088 26.044 1.00 92.44 476 GLU A O 1
ATOM 3500 N N . ALA A 1 477 ? -12.905 20.298 27.297 1.00 92.50 477 ALA A N 1
ATOM 3501 C CA . ALA A 1 477 ? -14.014 19.345 27.367 1.00 92.50 477 ALA A CA 1
ATOM 3502 C C . ALA A 1 477 ? -14.352 18.720 26.008 1.00 92.50 477 ALA A C 1
ATOM 3504 O O . ALA A 1 477 ? -14.100 19.323 24.957 1.00 92.50 477 ALA A O 1
ATOM 3505 N N . ALA A 1 478 ? -14.934 17.518 26.010 1.00 92.44 478 ALA A N 1
ATOM 3506 C CA . ALA A 1 478 ? -15.336 16.842 24.780 1.00 92.44 478 ALA A CA 1
ATOM 3507 C C . ALA A 1 478 ? -16.359 17.676 23.985 1.00 92.44 478 ALA A C 1
ATOM 3509 O O . ALA A 1 478 ? -17.186 18.391 24.547 1.00 92.44 478 ALA A O 1
ATOM 3510 N N . GLN A 1 479 ? -16.300 17.587 22.656 1.00 90.94 479 GLN A N 1
ATOM 3511 C CA . GLN A 1 479 ? -17.087 18.415 21.737 1.00 90.94 479 GLN A CA 1
ATOM 3512 C C . GLN A 1 479 ? -17.754 17.566 20.656 1.00 90.94 479 GLN A C 1
ATOM 3514 O O . GLN A 1 479 ? -17.434 16.394 20.450 1.00 90.94 479 GLN A O 1
ATOM 3519 N N . PHE A 1 480 ? -18.672 18.173 19.909 1.00 87.06 480 PHE A N 1
ATOM 3520 C CA . PHE A 1 480 ? -19.236 17.570 18.709 1.00 87.06 480 PHE A CA 1
ATOM 3521 C C . PHE A 1 480 ? -19.557 18.634 17.658 1.00 87.06 480 PHE A C 1
ATOM 3523 O O . PHE A 1 480 ? -19.828 19.788 17.979 1.00 87.06 480 PHE A O 1
ATOM 3530 N N . SER A 1 481 ? -19.527 18.245 16.383 1.00 80.88 481 SER A N 1
ATOM 3531 C CA . SER A 1 481 ? -19.619 19.148 15.222 1.00 80.88 481 SER A CA 1
ATOM 3532 C C . SER A 1 481 ? -20.978 19.837 15.021 1.00 80.88 481 SER A C 1
ATOM 3534 O O . SER A 1 481 ? -21.204 20.463 13.989 1.00 80.88 481 SER A O 1
ATOM 3536 N N . THR A 1 482 ? -21.906 19.705 15.966 1.00 68.81 482 THR A N 1
ATOM 3537 C CA . THR A 1 482 ? -23.229 20.336 15.936 1.00 68.81 482 THR A CA 1
ATOM 3538 C C . THR A 1 482 ? -23.538 20.867 17.330 1.00 68.81 482 THR A C 1
ATOM 3540 O O . THR A 1 482 ? -24.117 20.142 18.122 1.00 68.81 482 THR A O 1
ATOM 3543 N N . ALA A 1 483 ? -23.151 22.093 17.684 1.00 48.44 483 ALA A N 1
ATOM 3544 C CA . ALA A 1 483 ? -23.480 22.623 19.011 1.00 48.44 483 ALA A CA 1
ATOM 3545 C C . ALA A 1 483 ? -25.005 22.584 19.256 1.00 48.44 483 ALA A C 1
ATOM 3547 O O . ALA A 1 483 ? -25.790 22.906 18.361 1.00 48.44 483 ALA A O 1
ATOM 3548 N N . ALA A 1 484 ? -25.414 22.196 20.469 1.00 41.25 484 ALA A N 1
ATOM 3549 C CA . ALA A 1 484 ? -26.813 21.981 20.857 1.00 41.25 484 ALA A CA 1
ATOM 3550 C C . ALA A 1 484 ? -27.728 23.215 20.675 1.00 41.25 484 ALA A C 1
ATOM 3552 O O . ALA A 1 484 ? -28.942 23.047 20.613 1.00 41.25 484 ALA A O 1
ATOM 3553 N N . ASP A 1 485 ? -27.153 24.414 20.501 1.00 41.50 485 ASP A N 1
ATOM 3554 C CA . ASP A 1 485 ? -27.872 25.694 20.421 1.00 41.50 485 ASP A CA 1
ATOM 3555 C C . ASP A 1 485 ? -27.503 26.570 19.196 1.00 41.50 485 ASP A C 1
ATOM 3557 O O . ASP A 1 485 ? -27.811 27.763 19.170 1.00 41.50 485 ASP A O 1
ATOM 3561 N N . SER A 1 486 ? -26.832 26.047 18.159 1.00 41.88 486 SER A N 1
ATOM 3562 C CA . SER A 1 486 ? -26.446 26.884 17.007 1.00 41.88 486 SER A CA 1
ATOM 3563 C C . SER A 1 486 ? -27.544 26.977 15.934 1.00 41.88 486 SER A C 1
ATOM 3565 O O . SER A 1 486 ? -27.778 26.022 15.193 1.00 41.88 486 SER A O 1
ATOM 3567 N N . GLU A 1 487 ? -28.135 28.167 15.763 1.00 38.97 487 GLU A N 1
ATOM 3568 C CA . GLU A 1 487 ? -29.013 28.550 14.632 1.00 38.97 487 GLU A CA 1
ATOM 3569 C C . GLU A 1 487 ? -28.266 28.679 13.278 1.00 38.97 487 GLU A C 1
ATOM 3571 O O . GLU A 1 487 ? -28.869 29.016 12.259 1.00 38.97 487 GLU A O 1
ATOM 3576 N N . SER A 1 488 ? -26.960 28.386 13.232 1.00 38.94 488 SER A N 1
ATOM 3577 C CA . SER A 1 488 ? -26.124 28.486 12.029 1.00 38.94 488 SER A CA 1
ATOM 3578 C C . SER A 1 488 ? -25.514 27.132 11.639 1.00 38.94 488 SER A C 1
ATOM 3580 O O . SER A 1 488 ? -24.692 26.593 12.368 1.00 38.94 488 SER A O 1
ATOM 3582 N N . GLY A 1 489 ? -25.885 26.624 10.455 1.00 51.03 489 GLY A N 1
ATOM 3583 C CA . GLY A 1 489 ? -25.083 25.696 9.639 1.00 51.03 489 GLY A CA 1
ATOM 3584 C C . GLY A 1 489 ? -24.825 24.289 10.190 1.00 51.03 489 GLY A C 1
ATOM 3585 O O . GLY A 1 489 ? -23.674 23.908 10.364 1.00 51.03 489 GLY A O 1
ATOM 3586 N N . GLN A 1 490 ? -25.865 23.478 10.401 1.00 65.44 490 GLN A N 1
ATOM 3587 C CA . GLN A 1 490 ? -25.678 22.047 10.675 1.00 65.44 490 GLN A CA 1
ATOM 3588 C C . GLN A 1 490 ? -25.184 21.306 9.425 1.00 65.44 490 GLN A C 1
ATOM 3590 O O . GLN A 1 490 ? -25.726 21.488 8.329 1.00 65.44 490 GLN A O 1
ATOM 3595 N N . ILE A 1 491 ? -24.206 20.412 9.592 1.00 79.12 491 ILE A N 1
ATOM 3596 C CA . ILE A 1 491 ? -23.842 19.470 8.534 1.00 79.12 491 ILE A CA 1
ATOM 3597 C C . ILE A 1 491 ? -24.951 18.415 8.453 1.00 79.12 491 ILE A C 1
ATOM 3599 O O . ILE A 1 491 ? -25.039 17.514 9.280 1.00 79.12 491 ILE A O 1
ATOM 3603 N N . GLY A 1 492 ? -25.851 18.566 7.481 1.00 76.88 492 GLY A N 1
ATOM 3604 C CA . GLY A 1 492 ? -26.987 17.656 7.279 1.00 76.88 492 GLY A CA 1
ATOM 3605 C C . GLY A 1 492 ? -26.681 16.442 6.395 1.00 76.88 492 GLY A C 1
ATOM 3606 O O . GLY A 1 492 ? -27.566 15.629 6.144 1.00 76.88 492 GLY A O 1
ATOM 3607 N N . ASP A 1 493 ? -25.455 16.337 5.881 1.00 86.81 493 ASP A N 1
ATOM 3608 C CA . ASP A 1 493 ? -25.032 15.296 4.944 1.00 86.81 493 ASP A CA 1
ATOM 3609 C C . ASP A 1 493 ? -24.170 14.235 5.641 1.00 86.81 493 ASP A C 1
ATOM 3611 O O . ASP A 1 493 ? -23.479 14.513 6.619 1.00 86.81 493 ASP A O 1
ATOM 3615 N N . ILE A 1 494 ? -24.223 12.999 5.149 1.00 89.69 494 ILE A N 1
ATOM 3616 C CA . ILE A 1 494 ? -23.542 11.861 5.772 1.00 89.69 494 ILE A CA 1
ATOM 3617 C C . ILE A 1 494 ? -22.047 11.945 5.476 1.00 89.69 494 ILE A C 1
ATOM 3619 O O . ILE A 1 494 ? -21.649 12.087 4.316 1.00 89.69 494 ILE A O 1
ATOM 3623 N N . PHE A 1 495 ? -21.228 11.787 6.512 1.00 93.81 495 PHE A N 1
ATOM 3624 C CA . PHE A 1 495 ? -19.780 11.745 6.391 1.00 93.81 495 PHE A CA 1
ATOM 3625 C C . PHE A 1 495 ? -19.294 10.514 5.630 1.00 93.81 495 PHE A C 1
ATOM 3627 O O . PHE A 1 495 ? -19.840 9.414 5.730 1.00 93.81 495 PHE A O 1
ATOM 3634 N N . THR A 1 496 ? -18.239 10.727 4.859 1.00 94.75 496 THR A N 1
ATOM 3635 C CA . THR A 1 496 ? -17.522 9.739 4.049 1.00 94.75 496 THR A CA 1
ATOM 3636 C C . THR A 1 496 ? -16.012 9.788 4.286 1.00 94.75 496 THR A C 1
ATOM 3638 O O . THR A 1 496 ? -15.311 8.869 3.863 1.00 94.75 496 THR A O 1
ATOM 3641 N N . ALA A 1 497 ? -15.502 10.845 4.928 1.00 94.88 497 ALA A N 1
ATOM 3642 C CA . ALA A 1 497 ? -14.108 10.970 5.334 1.00 94.88 497 ALA A CA 1
ATOM 3643 C C . ALA A 1 497 ? -13.943 12.006 6.459 1.00 94.88 497 ALA A C 1
ATOM 3645 O O . ALA A 1 497 ? -14.609 13.044 6.451 1.00 94.88 497 ALA A O 1
ATOM 3646 N N . LEU A 1 498 ? -12.996 11.750 7.365 1.00 95.50 498 LEU A N 1
ATOM 3647 C CA . LEU A 1 498 ? -12.430 12.741 8.281 1.00 95.50 498 LEU A CA 1
ATOM 3648 C C . LEU A 1 498 ? -10.955 12.931 7.931 1.00 95.50 498 LEU A C 1
ATOM 3650 O O . LEU A 1 498 ? -10.190 11.972 7.966 1.00 95.50 498 LEU A O 1
ATOM 3654 N N . ILE A 1 499 ? -10.559 14.149 7.559 1.00 95.88 499 ILE A N 1
ATOM 3655 C CA . ILE A 1 499 ? -9.208 14.409 7.044 1.00 95.88 499 ILE A CA 1
ATOM 3656 C C . ILE A 1 499 ? -8.588 15.575 7.814 1.00 95.88 499 ILE A C 1
ATOM 3658 O O . ILE A 1 499 ? -8.947 16.728 7.552 1.00 95.88 499 ILE A O 1
ATOM 3662 N N . PRO A 1 500 ? -7.647 15.320 8.739 1.00 93.94 500 PRO A N 1
ATOM 3663 C CA . PRO A 1 500 ? -6.810 16.372 9.301 1.00 93.94 500 PRO A CA 1
ATOM 3664 C C . PRO A 1 500 ? -6.033 17.036 8.166 1.00 93.94 500 PRO A C 1
ATOM 3666 O O . PRO A 1 500 ? -5.355 16.360 7.399 1.00 93.94 500 PRO A O 1
ATOM 3669 N N . PHE A 1 501 ? -6.145 18.347 8.006 1.00 90.19 501 PHE A N 1
ATOM 3670 C CA . PHE A 1 501 ? -5.561 19.066 6.884 1.00 90.19 501 PHE A CA 1
ATOM 3671 C C . PHE A 1 501 ? -4.639 20.167 7.388 1.00 90.19 501 PHE A C 1
ATOM 3673 O O . PHE A 1 501 ? -5.081 21.222 7.844 1.00 90.19 501 PHE A O 1
ATOM 3680 N N . LYS A 1 502 ? -3.330 19.898 7.282 1.00 82.69 502 LYS A N 1
ATOM 3681 C CA . LYS A 1 502 ? -2.286 20.669 7.969 1.00 82.69 502 LYS A CA 1
ATOM 3682 C C . LYS A 1 502 ? -2.541 20.632 9.491 1.00 82.69 502 LYS A C 1
ATOM 3684 O O . LYS A 1 502 ? -3.037 19.630 9.993 1.00 82.69 502 LYS A O 1
ATOM 3689 N N . GLU A 1 503 ? -2.167 21.676 10.218 1.00 78.38 503 GLU A N 1
ATOM 3690 C CA . GLU A 1 503 ? -2.334 21.771 11.675 1.00 78.38 503 GLU A CA 1
ATOM 3691 C C . GLU A 1 503 ? -3.651 22.467 12.062 1.00 78.38 503 GLU A C 1
ATOM 3693 O O . GLU A 1 503 ? -4.169 22.244 13.150 1.00 78.38 503 GLU A O 1
ATOM 3698 N N . ASP A 1 504 ? -4.212 23.276 11.155 1.00 84.81 504 ASP A N 1
ATOM 3699 C CA . ASP A 1 504 ? -5.259 24.254 11.481 1.00 84.81 504 ASP A CA 1
ATOM 3700 C C . ASP A 1 504 ? -6.680 23.818 11.090 1.00 84.81 504 ASP A C 1
ATOM 3702 O O . ASP A 1 504 ? -7.649 24.472 11.489 1.00 84.81 504 ASP A O 1
ATOM 3706 N N . TYR A 1 505 ? -6.812 22.770 10.264 1.00 91.06 505 TYR A N 1
ATOM 3707 C CA . TYR A 1 505 ? -8.092 22.383 9.674 1.00 91.06 505 TYR A CA 1
ATOM 3708 C C . TYR A 1 505 ? -8.417 20.904 9.861 1.00 91.06 505 TYR A C 1
ATOM 3710 O O . TYR A 1 505 ? -7.559 20.036 9.715 1.00 91.06 505 TYR A O 1
ATOM 3718 N N . LEU A 1 506 ? -9.699 20.614 10.068 1.00 93.94 506 LEU A N 1
ATOM 3719 C CA . LEU A 1 506 ? -10.270 19.276 9.919 1.00 93.94 506 LEU A CA 1
ATOM 3720 C C . LEU A 1 506 ? -11.321 19.317 8.811 1.00 93.94 506 LEU A C 1
ATOM 3722 O O . LEU A 1 506 ? -12.282 20.079 8.887 1.00 93.94 506 LEU A O 1
ATOM 3726 N N . ILE A 1 507 ? -11.139 18.519 7.763 1.00 94.75 507 ILE A N 1
ATOM 3727 C CA . ILE A 1 507 ? -12.087 18.429 6.653 1.00 94.75 507 ILE A CA 1
ATOM 3728 C C . ILE A 1 507 ? -13.100 17.324 6.932 1.00 94.75 507 ILE A C 1
ATOM 3730 O O . ILE A 1 507 ? -12.740 16.169 7.168 1.00 94.75 507 ILE A O 1
ATOM 3734 N N . TYR A 1 508 ? -14.371 17.690 6.815 1.00 95.06 508 TYR A N 1
ATOM 3735 C CA . TYR A 1 508 ? -15.503 16.780 6.798 1.00 95.06 508 TYR A CA 1
ATOM 3736 C C . TYR A 1 508 ? -15.886 16.499 5.345 1.00 95.06 508 TYR A C 1
ATOM 3738 O O . TYR A 1 508 ? -16.596 17.278 4.697 1.00 95.06 508 TYR A O 1
ATOM 3746 N N . GLY A 1 509 ? -15.392 15.381 4.816 1.00 95.12 509 GLY A N 1
ATOM 3747 C CA . GLY A 1 509 ? -15.862 14.859 3.541 1.00 95.12 509 GLY A CA 1
ATOM 3748 C C . GLY A 1 509 ? -17.255 14.278 3.735 1.00 95.12 509 GLY A C 1
ATOM 3749 O O . GLY A 1 509 ? -17.427 13.378 4.556 1.00 95.12 509 GLY A O 1
ATOM 3750 N N . CYS A 1 510 ? -18.246 14.794 3.011 1.00 94.56 510 CYS A N 1
ATOM 3751 C CA . CYS A 1 510 ? -19.608 14.265 3.030 1.00 94.56 510 CYS A CA 1
ATOM 3752 C C . CYS A 1 510 ? -19.934 13.589 1.699 1.00 94.56 510 CYS A C 1
ATOM 3754 O O . CYS A 1 510 ? -19.152 13.648 0.745 1.00 94.56 510 CYS A O 1
ATOM 3756 N N . ARG A 1 511 ? -21.116 12.968 1.610 1.00 91.75 511 ARG A N 1
ATOM 3757 C CA . ARG A 1 511 ? -21.572 12.342 0.371 1.00 91.75 511 ARG A CA 1
ATOM 3758 C C . ARG A 1 511 ? -21.612 13.350 -0.767 1.00 91.75 511 ARG A C 1
ATOM 3760 O O . ARG A 1 511 ? -21.028 13.040 -1.784 1.00 91.75 511 ARG A O 1
ATOM 3767 N N . ASN A 1 512 ? -22.242 14.511 -0.620 1.00 92.12 512 ASN A N 1
ATOM 3768 C CA . ASN A 1 512 ? -22.454 15.519 -1.669 1.00 92.12 512 ASN A CA 1
ATOM 3769 C C . ASN A 1 512 ? -21.980 16.931 -1.267 1.00 92.12 512 ASN A C 1
ATOM 3771 O O . ASN A 1 512 ? -22.313 17.901 -1.938 1.00 92.12 512 ASN A O 1
ATOM 3775 N N . SER A 1 513 ? -21.240 17.070 -0.169 1.00 93.19 513 SER A N 1
ATOM 3776 C CA . SER A 1 513 ? -20.711 18.356 0.290 1.00 93.19 513 SER A CA 1
ATOM 3777 C C . SER A 1 513 ? -19.347 18.198 0.959 1.00 93.19 513 SER A C 1
ATOM 3779 O O . SER A 1 513 ? -18.928 17.091 1.310 1.00 93.19 513 SER A O 1
ATOM 3781 N N . ILE A 1 514 ? -18.640 19.312 1.130 1.00 94.56 514 ILE A N 1
ATOM 3782 C CA . ILE A 1 514 ? -17.382 19.379 1.876 1.00 94.56 514 ILE A CA 1
ATOM 3783 C C . ILE A 1 514 ? -17.482 20.539 2.858 1.00 94.56 514 ILE A C 1
ATOM 3785 O O . ILE A 1 514 ? -17.851 21.654 2.483 1.00 94.56 514 ILE A O 1
ATOM 3789 N N . TRP A 1 515 ? -17.117 20.277 4.108 1.00 92.88 515 TRP A N 1
ATOM 3790 C CA . TRP A 1 515 ? -17.021 21.280 5.164 1.00 92.88 515 TRP A CA 1
ATOM 3791 C C . TRP A 1 515 ? -15.623 21.251 5.770 1.00 92.88 515 TRP A C 1
ATOM 3793 O O . TRP A 1 515 ? -14.935 20.232 5.708 1.00 92.88 515 TRP A O 1
ATOM 3803 N N . ARG A 1 516 ? -15.199 22.360 6.369 1.00 90.69 516 ARG A N 1
ATOM 3804 C CA . ARG A 1 516 ? -13.954 22.437 7.134 1.00 90.69 516 ARG A CA 1
ATOM 3805 C C . ARG A 1 516 ? -14.223 23.016 8.512 1.00 90.69 516 ARG A C 1
ATOM 3807 O O . ARG A 1 516 ? -14.918 24.021 8.619 1.00 90.69 516 ARG A O 1
ATOM 3814 N N . GLN A 1 517 ? -13.651 22.413 9.540 1.00 91.81 517 GLN A N 1
ATOM 3815 C CA . GLN A 1 517 ? -13.465 23.048 10.834 1.00 91.81 517 GLN A CA 1
ATOM 3816 C C . GLN A 1 517 ? -12.157 23.834 10.817 1.00 91.81 517 GLN A C 1
ATOM 3818 O O . GLN A 1 517 ? -11.148 23.330 10.326 1.00 91.81 517 GLN A O 1
ATOM 3823 N N . VAL A 1 518 ? -12.187 25.051 11.350 1.00 90.25 518 VAL A N 1
ATOM 3824 C CA . VAL A 1 518 ? -11.030 25.919 11.566 1.00 90.25 518 VAL A CA 1
ATOM 3825 C C . VAL A 1 518 ? -10.827 26.058 13.070 1.00 90.25 518 VAL A C 1
ATOM 3827 O O . VAL A 1 518 ? -11.708 26.574 13.756 1.00 90.25 518 VAL A O 1
ATOM 3830 N N . GLY A 1 519 ? -9.681 25.609 13.584 1.00 88.81 519 GLY A N 1
ATOM 3831 C CA . GLY A 1 519 ? -9.388 25.665 15.020 1.00 88.81 519 GLY A CA 1
ATOM 3832 C C . GLY A 1 519 ? -10.114 24.606 15.862 1.00 88.81 519 GLY A C 1
ATOM 3833 O O . GLY A 1 519 ? -10.722 23.671 15.331 1.00 88.81 519 GLY A O 1
ATOM 3834 N N . ASP A 1 520 ? -10.027 24.742 17.186 1.00 88.19 520 ASP A N 1
ATOM 3835 C CA . ASP A 1 520 ? -10.695 23.878 18.170 1.00 88.19 520 ASP A CA 1
ATOM 3836 C C . ASP A 1 520 ? -12.068 24.459 18.537 1.00 88.19 520 ASP A C 1
ATOM 3838 O O . ASP A 1 520 ? -12.170 25.647 18.846 1.00 88.19 520 ASP A O 1
ATOM 3842 N N . LEU A 1 521 ? -13.128 23.642 18.517 1.00 86.50 521 LEU A N 1
ATOM 3843 C CA . LEU A 1 521 ? -14.495 24.111 18.792 1.00 86.50 521 LEU A CA 1
ATOM 3844 C C . LEU A 1 521 ? -14.665 24.645 20.224 1.00 86.50 521 LEU A C 1
ATOM 3846 O O . LEU A 1 521 ? -15.372 25.631 20.420 1.00 86.50 521 LEU A O 1
ATOM 3850 N N . GLY A 1 522 ? -13.978 24.056 21.208 1.00 82.44 522 GLY A N 1
ATOM 3851 C CA . GLY A 1 522 ? -13.984 24.516 22.600 1.00 82.44 522 GLY A CA 1
ATOM 3852 C C . GLY A 1 522 ? -13.254 25.850 22.804 1.00 82.44 522 GLY A C 1
ATOM 3853 O O . GLY A 1 522 ? -13.488 26.542 23.794 1.00 82.44 522 GLY A O 1
ATOM 3854 N N . LEU A 1 523 ? -12.420 26.258 21.840 1.00 86.06 523 LEU A N 1
ATOM 3855 C CA . LEU A 1 523 ? -11.669 27.520 21.832 1.00 86.06 523 LEU A CA 1
ATOM 3856 C C . LEU A 1 523 ? -12.170 28.508 20.762 1.00 86.06 523 LEU A C 1
ATOM 3858 O O . LEU A 1 523 ? -11.413 29.355 20.287 1.00 86.06 523 LEU A O 1
ATOM 3862 N N . GLY A 1 524 ? -13.451 28.426 20.391 1.00 82.75 524 GLY A N 1
ATOM 3863 C CA . GLY A 1 524 ? -14.078 29.369 19.458 1.00 82.75 524 GLY A CA 1
ATOM 3864 C C . GLY A 1 524 ? -13.782 29.098 17.981 1.00 82.75 524 GLY A C 1
ATOM 3865 O O . GLY A 1 524 ? -13.920 30.003 17.159 1.00 82.75 524 GLY A O 1
ATOM 3866 N N . GLY A 1 525 ? -13.369 27.875 17.641 1.00 87.19 525 GLY A N 1
ATOM 3867 C CA . GLY A 1 525 ? -13.270 27.402 16.266 1.00 87.19 525 GLY A CA 1
ATOM 3868 C C . GLY A 1 525 ? -14.625 27.368 15.559 1.00 87.19 525 GLY A C 1
ATOM 3869 O O . GLY A 1 525 ? -15.684 27.317 16.184 1.00 87.19 525 GLY A O 1
ATOM 3870 N N . GLU A 1 526 ? -14.590 27.386 14.230 1.00 87.19 526 GLU A N 1
ATOM 3871 C CA . GLU A 1 526 ? -15.787 27.468 13.390 1.00 87.19 526 GLU A CA 1
ATOM 3872 C C . GLU A 1 526 ? -15.837 26.350 12.352 1.00 87.19 526 GLU A C 1
ATOM 3874 O O . GLU A 1 526 ? -14.808 25.845 11.904 1.00 87.19 526 GLU A O 1
ATOM 3879 N N . ILE A 1 527 ? -17.048 25.981 11.936 1.00 88.25 527 ILE A N 1
ATOM 3880 C CA . ILE A 1 527 ? -17.279 25.043 10.839 1.00 88.25 527 ILE A CA 1
ATOM 3881 C C . ILE A 1 527 ? -17.838 25.826 9.656 1.00 88.25 527 ILE A C 1
ATOM 3883 O O . ILE A 1 527 ? -18.871 26.484 9.757 1.00 88.25 527 ILE A O 1
ATOM 3887 N N . VAL A 1 528 ? -17.155 25.738 8.518 1.00 88.75 528 VAL A N 1
ATOM 3888 C CA . VAL A 1 528 ? -17.461 26.510 7.313 1.00 88.75 528 VAL A CA 1
ATOM 3889 C C . VAL A 1 528 ? -17.681 25.567 6.138 1.00 88.75 528 VAL A C 1
ATOM 3891 O O . VAL A 1 528 ? -16.926 24.611 5.936 1.00 88.75 528 VAL A O 1
ATOM 3894 N N . ASN A 1 529 ? -18.713 25.840 5.339 1.00 90.06 529 ASN A N 1
ATOM 3895 C CA . ASN A 1 529 ? -18.936 25.111 4.098 1.00 90.06 529 ASN A CA 1
ATOM 3896 C C . ASN A 1 529 ? -17.864 25.467 3.059 1.00 90.06 529 ASN A C 1
ATOM 3898 O O . ASN A 1 529 ? -17.547 26.636 2.848 1.00 90.06 529 ASN A O 1
ATOM 3902 N N . VAL A 1 530 ? -17.336 24.443 2.393 1.00 91.75 530 VAL A N 1
ATOM 3903 C CA . VAL A 1 530 ? -16.408 24.576 1.263 1.00 91.75 530 VAL A CA 1
ATOM 3904 C C . VAL A 1 530 ? -17.135 24.317 -0.051 1.00 91.75 530 VAL A C 1
ATOM 3906 O O . VAL A 1 530 ? -16.835 24.937 -1.054 1.00 91.75 530 VAL A O 1
ATOM 3909 N N . THR A 1 531 ? -18.078 23.387 -0.111 1.00 92.31 531 THR A N 1
ATOM 3910 C CA . THR A 1 531 ? -18.942 23.253 -1.291 1.00 92.31 531 THR A CA 1
ATOM 3911 C C . THR A 1 531 ? -20.175 22.420 -0.963 1.00 92.31 531 THR A C 1
ATOM 3913 O O . THR A 1 531 ? -20.155 21.590 -0.050 1.00 92.31 531 THR A O 1
ATOM 3916 N N . HIS A 1 532 ? -21.247 22.639 -1.723 1.00 91.50 532 HIS A N 1
ATOM 3917 C CA . HIS A 1 532 ? -22.462 21.821 -1.743 1.00 91.50 532 HIS A CA 1
ATOM 3918 C C . HIS A 1 532 ? -22.643 21.054 -3.065 1.00 91.50 532 HIS A C 1
ATOM 3920 O O . HIS A 1 532 ? -23.661 20.389 -3.249 1.00 91.50 532 HIS A O 1
ATOM 3926 N N . ASP A 1 533 ? -21.690 21.170 -3.993 1.00 91.31 533 ASP A N 1
ATOM 3927 C CA . ASP A 1 533 ? -21.831 20.638 -5.352 1.00 91.31 533 ASP A CA 1
ATOM 3928 C C . ASP A 1 533 ? -21.311 19.200 -5.474 1.00 91.31 533 ASP A C 1
ATOM 3930 O O . ASP A 1 533 ? -21.792 18.423 -6.301 1.00 91.31 533 ASP A O 1
ATOM 3934 N N . TYR A 1 534 ? -20.312 18.841 -4.666 1.00 93.44 534 TYR A N 1
ATOM 3935 C CA . TYR A 1 534 ? -19.667 17.532 -4.675 1.00 93.44 534 TYR A CA 1
ATOM 3936 C C . TYR A 1 534 ? -19.102 17.181 -3.296 1.00 93.44 534 TYR A C 1
ATOM 3938 O O . TYR A 1 534 ? -18.858 18.046 -2.456 1.00 93.44 534 TYR A O 1
ATOM 3946 N N . GLY A 1 535 ? -18.897 15.884 -3.070 1.00 94.31 535 GLY A N 1
ATOM 3947 C CA . GLY A 1 535 ? -18.368 15.327 -1.830 1.00 94.31 535 GLY A CA 1
ATOM 3948 C C . GLY A 1 535 ? -17.170 14.410 -2.066 1.00 94.31 535 GLY A C 1
ATOM 3949 O O . GLY A 1 535 ? -16.814 14.099 -3.203 1.00 94.31 535 GLY A O 1
ATOM 3950 N N . ILE A 1 536 ? -16.541 13.962 -0.983 1.00 96.31 536 ILE A N 1
ATOM 3951 C CA . ILE A 1 536 ? -15.373 13.073 -1.044 1.00 96.31 536 ILE A CA 1
ATOM 3952 C C . ILE A 1 536 ? -15.856 11.623 -1.045 1.00 96.31 536 ILE A C 1
ATOM 3954 O O . ILE A 1 536 ? -16.684 11.231 -0.223 1.00 96.31 536 ILE A O 1
ATOM 3958 N N . LYS A 1 537 ? -15.353 10.791 -1.957 1.00 95.38 537 LYS A N 1
ATOM 3959 C CA . LYS A 1 537 ? -15.651 9.355 -1.944 1.00 95.38 537 LYS A CA 1
ATOM 3960 C C . LYS A 1 537 ? -14.896 8.668 -0.805 1.00 95.38 537 LYS A C 1
ATOM 3962 O O . LYS A 1 537 ? -13.739 8.968 -0.523 1.00 95.38 537 LYS A O 1
ATOM 3967 N N . GLU A 1 538 ? -15.557 7.706 -0.174 1.00 92.81 538 GLU A N 1
ATOM 3968 C CA . GLU A 1 538 ? -15.044 6.996 0.998 1.00 92.81 538 GLU A CA 1
ATOM 3969 C C . GLU A 1 538 ? -13.689 6.317 0.730 1.00 92.81 538 GLU A C 1
ATOM 3971 O O . GLU A 1 538 ? -13.572 5.513 -0.197 1.00 92.81 538 GLU A O 1
ATOM 3976 N N . HIS A 1 539 ? -12.673 6.634 1.543 1.00 92.00 539 HIS A N 1
ATOM 3977 C CA . HIS A 1 539 ? -11.268 6.211 1.370 1.00 92.00 539 HIS A CA 1
ATOM 3978 C C . HIS A 1 539 ? -10.634 6.557 0.004 1.00 92.00 539 HIS A C 1
ATOM 3980 O O . HIS A 1 539 ? -9.582 6.029 -0.359 1.00 92.00 539 HIS A O 1
ATOM 3986 N N . GLY A 1 540 ? -11.269 7.441 -0.764 1.00 95.38 540 GLY A N 1
ATOM 3987 C CA . GLY A 1 540 ? -10.765 7.973 -2.023 1.00 95.38 540 GLY A CA 1
ATOM 3988 C C . GLY A 1 540 ? -10.016 9.274 -1.820 1.00 95.38 540 GLY A C 1
ATOM 3989 O O . GLY A 1 540 ? -10.320 10.241 -2.504 1.00 95.38 540 GLY A O 1
ATOM 3990 N N . TRP A 1 541 ? -9.091 9.325 -0.866 1.00 96.50 541 TRP A N 1
ATOM 3991 C CA . TRP A 1 541 ? -8.282 10.508 -0.594 1.00 96.50 541 TRP A CA 1
ATOM 3992 C C . TRP A 1 541 ? -6.905 10.121 -0.053 1.00 96.50 541 TRP A C 1
ATOM 3994 O O . TRP A 1 541 ? -6.735 9.035 0.497 1.00 96.50 541 TRP A O 1
ATOM 4004 N N . CYS A 1 542 ? -5.917 11.003 -0.209 1.00 95.69 542 CYS A N 1
ATOM 4005 C CA . CYS A 1 542 ? -4.608 10.855 0.424 1.00 95.69 542 CYS A CA 1
ATOM 4006 C C . CYS A 1 542 ? -3.900 12.204 0.614 1.00 95.69 542 CYS A C 1
ATOM 4008 O O . CYS A 1 542 ? -4.160 13.177 -0.104 1.00 95.69 542 CYS A O 1
ATOM 4010 N N . HIS A 1 543 ? -2.950 12.244 1.549 1.00 94.19 543 HIS A N 1
ATOM 4011 C CA . HIS A 1 543 ? -2.013 13.357 1.683 1.00 94.19 543 HIS A CA 1
ATOM 4012 C C . HIS A 1 543 ? -0.975 13.355 0.563 1.00 94.19 543 HIS A C 1
ATOM 4014 O O . HIS A 1 543 ? -0.534 12.303 0.106 1.00 94.19 543 HIS A O 1
ATOM 4020 N N . LEU A 1 544 ? -0.566 14.551 0.154 1.00 92.44 544 LEU A N 1
ATOM 4021 C CA . LEU A 1 544 ? 0.505 14.796 -0.800 1.00 92.44 544 LEU A CA 1
ATOM 4022 C C . LEU A 1 544 ? 1.617 15.632 -0.145 1.00 92.44 544 LEU A C 1
ATOM 4024 O O . LEU A 1 544 ? 1.359 16.372 0.813 1.00 92.44 544 LEU A O 1
ATOM 4028 N N . PRO A 1 545 ? 2.837 15.629 -0.709 1.00 87.12 545 PRO A N 1
ATOM 4029 C CA . PRO A 1 545 ? 3.897 16.525 -0.268 1.00 87.12 545 PRO A CA 1
ATOM 4030 C C . PRO A 1 545 ? 3.484 18.002 -0.322 1.00 87.12 545 PRO A C 1
ATOM 4032 O O . PRO A 1 545 ? 2.779 18.447 -1.242 1.00 87.12 545 PRO A O 1
ATOM 4035 N N . GLY A 1 546 ? 3.968 18.768 0.659 1.00 83.56 546 GLY A N 1
ATOM 4036 C CA . GLY A 1 546 ? 3.656 20.192 0.818 1.00 83.56 546 GLY A CA 1
ATOM 4037 C C . GLY A 1 546 ? 2.311 20.471 1.494 1.00 83.56 546 GLY A C 1
ATOM 4038 O O . GLY A 1 546 ? 1.778 21.563 1.340 1.00 83.56 546 GLY A O 1
ATOM 4039 N N . GLY A 1 547 ? 1.738 19.492 2.205 1.00 85.81 547 GLY A N 1
ATOM 4040 C CA . GLY A 1 547 ? 0.490 19.667 2.957 1.00 85.81 547 GLY A CA 1
ATOM 4041 C C . GLY A 1 547 ? -0.766 19.727 2.087 1.00 85.81 547 GLY A C 1
ATOM 4042 O O . GLY A 1 547 ? -1.802 20.179 2.556 1.00 85.81 547 GLY A O 1
ATOM 4043 N N . ARG A 1 548 ? -0.685 19.291 0.824 1.00 91.44 548 ARG A N 1
ATOM 4044 C CA . ARG A 1 548 ? -1.837 19.177 -0.082 1.00 91.44 548 ARG A CA 1
ATOM 4045 C C . ARG A 1 548 ? -2.585 17.871 0.168 1.00 91.44 548 ARG A C 1
ATOM 4047 O O . ARG A 1 548 ? -2.016 16.913 0.689 1.00 91.44 548 ARG A O 1
ATOM 4054 N N . ILE A 1 549 ? -3.831 17.810 -0.279 1.00 94.94 549 ILE A N 1
ATOM 4055 C CA . ILE A 1 549 ? -4.590 16.561 -0.373 1.00 94.94 549 ILE A CA 1
ATOM 4056 C C . ILE A 1 549 ? -5.057 16.339 -1.805 1.00 94.94 549 ILE A C 1
ATOM 4058 O O . ILE A 1 549 ? -5.312 17.293 -2.542 1.00 94.94 549 ILE A O 1
ATOM 4062 N N . ALA A 1 550 ? -5.171 15.076 -2.194 1.00 96.44 550 ALA A N 1
ATOM 4063 C CA . ALA A 1 550 ? -5.909 14.678 -3.381 1.00 96.44 550 ALA A CA 1
ATOM 4064 C C . ALA A 1 550 ? -7.092 13.813 -2.967 1.00 96.44 550 ALA A C 1
ATOM 4066 O O . ALA A 1 550 ? -6.985 13.040 -2.015 1.00 96.44 550 ALA A O 1
ATOM 4067 N N . PHE A 1 551 ? -8.207 13.941 -3.678 1.00 97.12 551 PHE A N 1
ATOM 4068 C CA . PHE A 1 551 ? -9.393 13.141 -3.409 1.00 97.12 551 PHE A CA 1
ATOM 4069 C C . PHE A 1 551 ? -10.245 12.922 -4.657 1.00 97.12 551 PHE A C 1
ATOM 4071 O O . PHE A 1 551 ? -10.271 13.743 -5.572 1.00 97.12 551 PHE A O 1
ATOM 4078 N N . LEU A 1 552 ? -10.955 11.801 -4.686 1.00 97.19 552 LEU A N 1
ATOM 4079 C CA . LEU A 1 552 ? -11.930 11.453 -5.706 1.00 97.19 552 LEU A CA 1
ATOM 4080 C C . LEU A 1 552 ? -13.319 11.934 -5.272 1.00 97.19 552 LEU A C 1
ATOM 4082 O O . LEU A 1 552 ? -13.774 11.618 -4.172 1.00 97.19 552 LEU A O 1
ATOM 4086 N N . ALA A 1 553 ? -13.998 12.657 -6.155 1.00 95.81 553 ALA A N 1
ATOM 4087 C CA . ALA A 1 553 ? -15.369 13.131 -5.993 1.00 95.81 553 ALA A CA 1
ATOM 4088 C C . ALA A 1 553 ? -16.315 12.467 -7.014 1.00 95.81 553 ALA A C 1
ATOM 4090 O O . ALA A 1 553 ? -15.936 11.544 -7.737 1.00 95.81 553 ALA A O 1
ATOM 4091 N N . GLN A 1 554 ? -17.578 12.901 -7.074 1.00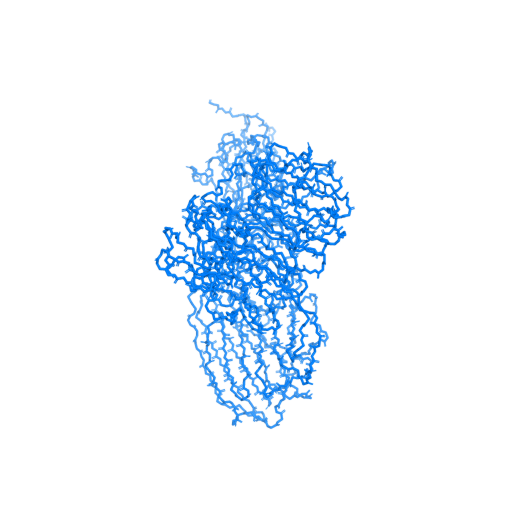 91.50 554 GLN A N 1
ATOM 4092 C CA . GLN A 1 554 ? -18.565 12.427 -8.056 1.00 91.50 554 GLN A CA 1
ATOM 4093 C C . GLN A 1 554 ? -18.150 12.681 -9.503 1.00 91.50 554 GLN A C 1
ATOM 4095 O O . GLN A 1 554 ? -18.508 11.908 -10.384 1.00 91.50 554 GLN A O 1
ATOM 4100 N N . ASP A 1 555 ? -17.467 13.782 -9.779 1.00 91.75 555 ASP A N 1
ATOM 4101 C CA . ASP A 1 555 ? -17.213 14.271 -11.133 1.00 91.75 555 ASP A CA 1
ATOM 4102 C C . ASP A 1 555 ? -15.727 14.265 -11.517 1.00 91.75 555 ASP A C 1
ATOM 4104 O O . ASP A 1 555 ? -15.366 14.728 -12.601 1.00 91.75 555 ASP A O 1
ATOM 4108 N N . GLY A 1 556 ? -14.868 13.689 -10.675 1.00 94.38 556 GLY A N 1
ATOM 4109 C CA . GLY A 1 556 ? -13.470 13.436 -10.999 1.00 94.38 556 GLY A CA 1
ATOM 4110 C C . GLY A 1 556 ? -12.530 13.513 -9.804 1.00 94.38 556 GLY A C 1
ATOM 4111 O O . GLY A 1 556 ? -12.945 13.523 -8.647 1.00 94.38 556 GLY A O 1
ATOM 4112 N N . LEU A 1 557 ? -11.236 13.543 -10.107 1.00 96.12 557 LEU A N 1
ATOM 4113 C CA . LEU A 1 557 ? -10.148 13.684 -9.151 1.00 96.12 557 LEU A CA 1
ATOM 4114 C C . LEU A 1 557 ? -9.831 15.162 -8.917 1.00 96.12 557 LEU A C 1
ATOM 4116 O O . LEU A 1 557 ? -9.666 15.925 -9.870 1.00 96.12 557 LEU A O 1
ATOM 4120 N N . TYR A 1 558 ? -9.669 15.527 -7.652 1.00 95.88 558 TYR A N 1
ATOM 4121 C CA . TYR A 1 558 ? -9.343 16.868 -7.196 1.00 95.88 558 TYR A CA 1
ATOM 4122 C C . TYR A 1 558 ? -8.007 16.901 -6.463 1.00 95.88 558 TYR A C 1
ATOM 4124 O O . TYR A 1 558 ? -7.607 15.929 -5.821 1.00 95.88 558 TYR A O 1
ATOM 4132 N N . VAL A 1 559 ? -7.348 18.057 -6.520 1.00 94.75 559 VAL A N 1
ATOM 4133 C CA . VAL A 1 559 ? -6.212 18.419 -5.669 1.00 94.75 559 VAL A CA 1
ATOM 4134 C C . VAL A 1 559 ? -6.567 19.697 -4.922 1.00 94.75 559 VAL A C 1
ATOM 4136 O O . VAL A 1 559 ? -7.143 20.620 -5.499 1.00 94.75 559 VAL A O 1
ATOM 4139 N N . TRP A 1 560 ? -6.221 19.757 -3.640 1.00 93.19 560 TRP A N 1
ATOM 4140 C CA . TRP A 1 560 ? -6.485 20.917 -2.801 1.00 93.19 560 TRP A CA 1
ATOM 4141 C C . TRP A 1 560 ? -5.253 21.294 -1.980 1.00 93.19 560 TRP A C 1
ATOM 4143 O O . TRP A 1 560 ? -4.679 20.469 -1.263 1.00 93.19 560 TRP A O 1
ATOM 4153 N N . HIS A 1 561 ? -4.831 22.550 -2.116 1.00 89.44 561 HIS A N 1
ATOM 4154 C CA . HIS A 1 561 ? -3.791 23.159 -1.300 1.00 89.44 561 HIS A CA 1
ATOM 4155 C C . HIS A 1 561 ? -4.412 23.961 -0.144 1.00 89.44 561 HIS A C 1
ATOM 4157 O O . HIS A 1 561 ? -5.434 24.611 -0.345 1.00 89.44 561 HIS A O 1
ATOM 4163 N N . PRO A 1 562 ? -3.809 23.961 1.060 1.00 83.50 562 PRO A N 1
ATOM 4164 C CA . PRO A 1 562 ? -4.402 24.588 2.246 1.00 83.50 562 PRO A CA 1
ATOM 4165 C C . PRO A 1 562 ? -4.598 26.101 2.134 1.00 83.50 562 PRO A C 1
ATOM 4167 O O . PRO A 1 562 ? -5.460 26.657 2.804 1.00 83.50 562 PRO A O 1
ATOM 4170 N N . SER A 1 563 ? -3.818 26.775 1.288 1.00 84.38 563 SER A N 1
ATOM 4171 C CA . SER A 1 563 ? -3.993 28.209 1.012 1.00 84.38 563 SER A CA 1
ATOM 4172 C C . SER A 1 563 ? -5.070 28.514 -0.032 1.00 84.38 563 SER A C 1
ATOM 4174 O O . SER A 1 563 ? -5.419 29.680 -0.201 1.00 84.38 563 SER A O 1
ATOM 4176 N N . ASP A 1 564 ? -5.582 27.502 -0.735 1.00 86.62 564 ASP A N 1
ATOM 4177 C CA . ASP A 1 564 ? -6.618 27.695 -1.742 1.00 86.62 564 ASP A CA 1
ATOM 4178 C C . ASP A 1 564 ? -7.995 27.634 -1.084 1.00 86.62 564 ASP A C 1
ATOM 4180 O O . ASP A 1 564 ? -8.283 26.763 -0.260 1.00 86.62 564 ASP A O 1
ATOM 4184 N N . ASN A 1 565 ? -8.886 28.533 -1.497 1.00 84.75 565 ASN A N 1
ATOM 4185 C CA . ASN A 1 565 ? -10.253 28.550 -0.980 1.00 84.75 565 ASN A CA 1
ATOM 4186 C C . ASN A 1 565 ? -11.078 27.344 -1.447 1.00 84.75 565 ASN A C 1
ATOM 4188 O O . ASN A 1 565 ? -12.006 26.951 -0.746 1.00 84.75 565 ASN A O 1
ATOM 4192 N N . TRP A 1 566 ? -10.747 26.764 -2.606 1.00 88.25 566 TRP A N 1
ATOM 4193 C CA . TRP A 1 566 ? -11.528 25.693 -3.220 1.00 88.25 566 TRP A CA 1
ATOM 4194 C C . TRP A 1 566 ? -10.616 24.627 -3.850 1.00 88.25 566 TRP A C 1
ATOM 4196 O O . TRP A 1 566 ? -9.576 24.976 -4.413 1.00 88.25 566 TRP A O 1
ATOM 4206 N N . PRO A 1 567 ? -11.010 23.342 -3.815 1.00 92.94 567 PRO A N 1
ATOM 4207 C CA . PRO A 1 567 ? -10.335 22.272 -4.548 1.00 92.94 567 PRO A CA 1
ATOM 4208 C C . PRO A 1 567 ? -10.381 22.461 -6.073 1.00 92.94 567 PRO A C 1
ATOM 4210 O O . PRO A 1 567 ? -11.382 22.929 -6.615 1.00 92.94 567 PRO A O 1
ATOM 4213 N N . MET A 1 568 ? -9.352 21.995 -6.788 1.00 92.31 568 MET A N 1
ATOM 4214 C CA . MET A 1 568 ? -9.286 22.039 -8.254 1.00 92.31 568 MET A CA 1
ATOM 4215 C C . MET A 1 568 ? -9.395 20.640 -8.870 1.00 92.31 568 MET A C 1
ATOM 4217 O O . MET A 1 568 ? -8.646 19.739 -8.495 1.00 92.31 568 MET A O 1
ATOM 4221 N N . ASN A 1 569 ? -10.295 20.466 -9.844 1.00 93.25 569 ASN A N 1
ATOM 4222 C CA . ASN A 1 569 ? -10.442 19.211 -10.587 1.00 93.25 569 ASN A CA 1
ATOM 4223 C C . ASN A 1 569 ? -9.302 19.059 -11.606 1.00 93.25 569 ASN A C 1
ATOM 4225 O O . ASN A 1 569 ? -9.093 19.944 -12.433 1.00 93.25 569 ASN A O 1
ATOM 4229 N N . VAL A 1 570 ? -8.596 17.929 -11.568 1.00 93.31 570 VAL A N 1
ATOM 4230 C CA . VAL A 1 570 ? -7.444 17.635 -12.438 1.00 93.31 570 VAL A CA 1
ATOM 4231 C C . VAL A 1 570 ? -7.702 16.501 -13.434 1.00 93.31 570 VAL A C 1
ATOM 4233 O O . VAL A 1 570 ? -6.860 16.251 -14.293 1.00 93.31 570 VAL A O 1
ATOM 4236 N N . SER A 1 571 ? -8.840 15.798 -13.352 1.00 93.94 571 SER A N 1
ATOM 4237 C CA . SER A 1 571 ? -9.144 14.675 -14.257 1.00 93.94 571 SER A CA 1
ATOM 4238 C C . SER A 1 571 ? -10.178 14.976 -15.330 1.00 93.94 571 SER A C 1
ATOM 4240 O O . SER A 1 571 ? -10.225 14.244 -16.313 1.00 93.94 571 SER A O 1
ATOM 4242 N N . LYS A 1 572 ? -11.026 15.994 -15.156 1.00 89.19 572 LYS A N 1
ATOM 4243 C CA . LYS A 1 572 ? -12.194 16.246 -16.018 1.00 89.19 572 LYS A CA 1
ATOM 4244 C C . LYS A 1 572 ? -11.858 16.310 -17.510 1.00 89.19 572 LYS A C 1
ATOM 4246 O O . LYS A 1 572 ? -12.596 15.752 -18.319 1.00 89.19 572 LYS A O 1
ATOM 4251 N N . ASP A 1 573 ? -10.742 16.945 -17.857 1.00 87.00 573 ASP A N 1
ATOM 4252 C CA . ASP A 1 573 ? -10.336 17.128 -19.252 1.00 87.00 573 ASP A CA 1
ATOM 4253 C C . ASP A 1 573 ? -9.691 15.867 -19.847 1.00 87.00 573 ASP A C 1
ATOM 4255 O O . ASP A 1 573 ? -9.945 15.526 -21.001 1.00 87.00 573 ASP A O 1
ATOM 4259 N N . ALA A 1 574 ? -8.901 15.130 -19.060 1.00 87.69 574 ALA A N 1
ATOM 4260 C CA . ALA A 1 574 ? -8.211 13.931 -19.534 1.00 87.69 574 ALA A CA 1
ATOM 4261 C C . ALA A 1 574 ? -9.112 12.684 -19.536 1.00 87.69 574 ALA A C 1
ATOM 4263 O O . ALA A 1 574 ? -9.106 11.908 -20.498 1.00 87.69 574 ALA A O 1
ATOM 4264 N N . LEU A 1 575 ? -9.910 12.504 -18.478 1.00 89.81 575 LEU A N 1
ATOM 4265 C CA . LEU A 1 575 ? -10.720 11.321 -18.173 1.00 89.81 575 LEU A CA 1
ATOM 4266 C C . LEU A 1 575 ? -12.189 11.692 -17.900 1.00 89.81 575 LEU A C 1
ATOM 4268 O O . LEU A 1 575 ? -12.672 11.529 -16.777 1.00 89.81 575 LEU A O 1
ATOM 4272 N N . PRO A 1 576 ? -12.948 12.146 -18.910 1.00 79.25 576 PRO A N 1
ATOM 4273 C CA . PRO A 1 576 ? -14.309 12.644 -18.696 1.00 79.25 576 PRO A CA 1
ATOM 4274 C C . PRO A 1 576 ? -15.317 11.575 -18.235 1.00 79.25 576 PRO A C 1
ATOM 4276 O O . PRO A 1 576 ? -16.386 11.926 -17.735 1.00 79.25 576 PRO A O 1
ATOM 4279 N N . GLY A 1 577 ? -15.019 10.282 -18.429 1.00 85.19 577 GLY A N 1
ATOM 4280 C CA . GLY A 1 577 ? -15.933 9.182 -18.096 1.00 85.19 577 GLY A CA 1
ATOM 4281 C C . GLY A 1 577 ? -15.410 8.188 -17.058 1.00 85.19 577 GLY A C 1
ATOM 4282 O O . GLY A 1 577 ? -16.201 7.629 -16.313 1.00 85.19 577 GLY A O 1
ATOM 4283 N N . GLN A 1 578 ? -14.099 7.951 -16.993 1.00 86.00 578 GLN A N 1
ATOM 4284 C CA . GLN A 1 578 ? -13.528 6.810 -16.264 1.00 86.00 578 GLN A CA 1
ATOM 4285 C C . GLN A 1 578 ? -13.509 6.994 -14.747 1.00 86.00 578 GLN A C 1
ATOM 4287 O O . GLN A 1 578 ? -13.650 6.019 -14.017 1.00 86.00 578 GLN A O 1
ATOM 4292 N N . LEU A 1 579 ? -13.323 8.231 -14.282 1.00 90.00 579 LEU A N 1
ATOM 4293 C CA . LEU A 1 579 ? -13.314 8.576 -12.856 1.00 90.00 579 LEU A CA 1
ATOM 4294 C C . LEU A 1 579 ? -14.604 9.280 -12.420 1.00 90.00 579 LEU A C 1
ATOM 4296 O O . LEU A 1 579 ? -14.695 9.772 -11.299 1.00 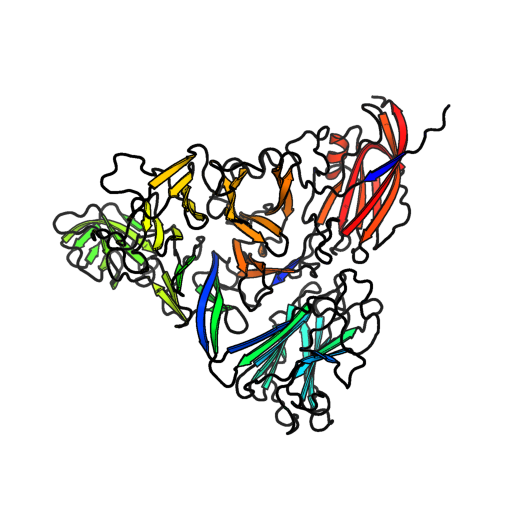90.00 579 LEU A O 1
ATOM 4300 N N . LYS A 1 580 ? -15.602 9.335 -13.307 1.00 90.62 580 LYS A N 1
ATOM 4301 C CA . LYS A 1 580 ? -16.892 9.956 -13.032 1.00 90.62 580 LYS A CA 1
ATOM 4302 C C . LYS A 1 580 ? -17.846 8.934 -12.420 1.00 90.62 580 LYS A C 1
ATOM 4304 O O . LYS A 1 580 ? -17.987 7.827 -12.923 1.00 90.62 580 LYS A O 1
ATOM 4309 N N . ASP A 1 581 ? -18.511 9.352 -11.353 1.00 87.44 581 ASP A N 1
ATOM 4310 C CA . ASP A 1 581 ? -19.551 8.639 -10.614 1.00 87.44 581 ASP A CA 1
ATOM 4311 C C . ASP A 1 581 ? -19.200 7.182 -10.282 1.00 87.44 581 ASP A C 1
ATOM 4313 O O . ASP A 1 581 ? -19.981 6.249 -10.469 1.00 87.44 581 ASP A O 1
ATOM 4317 N N . VAL A 1 582 ? -17.982 6.978 -9.771 1.00 90.56 582 VAL A N 1
ATOM 4318 C CA . VAL A 1 582 ? -17.556 5.662 -9.290 1.00 90.56 582 VAL A CA 1
ATOM 4319 C C . VAL A 1 582 ? -18.517 5.192 -8.190 1.00 90.56 582 VAL A C 1
ATOM 4321 O O . VAL A 1 582 ? -18.654 5.820 -7.132 1.00 90.56 582 VAL A O 1
ATOM 4324 N N . ASN A 1 583 ? -19.187 4.068 -8.451 1.00 89.38 583 ASN A N 1
ATOM 4325 C CA . ASN A 1 583 ? -20.197 3.505 -7.564 1.00 89.38 583 ASN A CA 1
ATOM 4326 C C . ASN A 1 583 ? -19.555 2.731 -6.400 1.00 89.38 583 ASN A C 1
ATOM 4328 O O . ASN A 1 583 ? -19.096 1.599 -6.567 1.00 89.38 583 ASN A O 1
ATOM 4332 N N . THR A 1 584 ? -19.596 3.297 -5.196 1.00 89.25 584 THR A N 1
ATOM 4333 C CA . THR A 1 584 ? -18.984 2.710 -3.992 1.00 89.25 584 THR A CA 1
ATOM 4334 C C . THR A 1 584 ? -19.699 1.464 -3.459 1.00 89.25 584 THR A C 1
ATOM 4336 O O . THR A 1 584 ? -19.134 0.730 -2.654 1.00 89.25 584 THR A O 1
ATOM 4339 N N . THR A 1 585 ? -20.909 1.153 -3.938 1.00 88.31 585 THR A N 1
ATOM 4340 C CA . THR A 1 585 ? -21.623 -0.085 -3.556 1.00 88.31 585 THR A CA 1
ATOM 4341 C C . THR A 1 585 ? -21.058 -1.328 -4.242 1.00 88.31 585 THR A C 1
ATOM 4343 O O . THR A 1 585 ? -21.208 -2.436 -3.743 1.00 88.31 585 THR A O 1
ATOM 4346 N N . THR A 1 586 ? -20.382 -1.152 -5.382 1.00 90.06 586 THR A N 1
ATOM 4347 C CA . THR A 1 586 ? -19.741 -2.239 -6.150 1.00 90.06 586 THR A CA 1
ATOM 4348 C C . THR A 1 586 ? -18.218 -2.129 -6.164 1.00 90.06 586 THR A C 1
ATOM 4350 O O . THR A 1 586 ? -17.539 -3.093 -6.510 1.00 90.06 586 THR A O 1
ATOM 4353 N N . THR A 1 587 ? -17.693 -0.979 -5.741 1.00 91.38 587 THR A N 1
ATOM 4354 C CA . THR A 1 587 ? -16.275 -0.626 -5.803 1.00 91.38 587 THR A CA 1
ATOM 4355 C C . THR A 1 587 ? -15.788 -0.175 -4.448 1.00 91.38 587 THR A C 1
ATOM 4357 O O . THR A 1 587 ? -16.322 0.768 -3.868 1.00 91.38 587 THR A O 1
ATOM 4360 N N . LYS A 1 588 ? -14.705 -0.777 -3.999 1.00 91.69 588 LYS A N 1
ATOM 4361 C CA . LYS A 1 588 ? -13.868 -0.259 -2.949 1.00 91.69 588 LYS A CA 1
ATOM 4362 C C . LYS A 1 588 ? -12.826 0.696 -3.532 1.00 91.69 588 LYS A C 1
ATOM 4364 O O . LYS A 1 588 ? -12.066 0.326 -4.414 1.00 91.69 588 LYS A O 1
ATOM 4369 N N . ILE A 1 589 ? -12.773 1.917 -3.013 1.00 94.69 589 ILE A N 1
ATOM 4370 C CA . ILE A 1 589 ? -11.720 2.874 -3.360 1.00 94.69 589 ILE A CA 1
ATOM 4371 C C . ILE A 1 589 ? -10.628 2.809 -2.289 1.00 94.69 589 ILE A C 1
ATOM 4373 O O . ILE A 1 589 ? -10.930 2.699 -1.096 1.00 94.69 589 ILE A O 1
ATOM 4377 N N . SER A 1 590 ? -9.372 2.856 -2.726 1.00 95.12 590 SER A N 1
ATOM 4378 C CA . SER A 1 590 ? -8.203 3.048 -1.870 1.00 95.12 590 SER A CA 1
ATOM 4379 C C . SER A 1 590 ? -7.220 3.971 -2.579 1.00 95.12 590 SER A C 1
ATOM 4381 O O . SER A 1 590 ? -6.948 3.785 -3.765 1.00 95.12 590 SER A O 1
ATOM 4383 N N . MET A 1 591 ? -6.684 4.959 -1.868 1.00 96.25 591 MET A N 1
ATOM 4384 C CA . MET A 1 591 ? -5.819 5.979 -2.454 1.00 96.25 591 MET A CA 1
ATOM 4385 C C . MET A 1 591 ? -4.621 6.258 -1.550 1.00 96.25 591 MET A C 1
ATOM 4387 O O . MET A 1 591 ? -4.763 6.327 -0.332 1.00 96.25 591 MET A O 1
ATOM 4391 N N . GLY A 1 592 ? -3.431 6.377 -2.133 1.00 95.56 592 GLY A N 1
ATOM 4392 C CA . GLY A 1 592 ? -2.193 6.563 -1.380 1.00 95.56 592 GLY A CA 1
ATOM 4393 C C . GLY A 1 592 ? -1.117 7.230 -2.220 1.00 95.56 592 GLY A C 1
ATOM 4394 O O . GLY A 1 592 ? -1.002 6.957 -3.414 1.00 95.56 592 GLY A O 1
ATOM 4395 N N . TYR A 1 593 ? -0.336 8.111 -1.599 1.00 94.88 593 TYR A N 1
ATOM 4396 C CA . TYR A 1 593 ? 0.817 8.720 -2.247 1.00 94.88 593 TYR A CA 1
ATOM 4397 C C . TYR A 1 593 ? 2.048 7.844 -2.035 1.00 94.88 593 TYR A C 1
ATOM 4399 O O . TYR A 1 593 ? 2.409 7.521 -0.905 1.00 94.88 593 TYR A O 1
ATOM 4407 N N . ASP A 1 594 ? 2.678 7.467 -3.135 1.00 92.12 594 ASP A N 1
ATOM 4408 C CA . ASP A 1 594 ? 3.938 6.748 -3.165 1.00 92.12 594 ASP A CA 1
ATOM 4409 C C . ASP A 1 594 ? 5.069 7.768 -3.235 1.00 92.12 594 ASP A C 1
ATOM 4411 O O . ASP A 1 594 ? 5.235 8.480 -4.230 1.00 92.12 594 ASP A O 1
ATOM 4415 N N . LEU A 1 595 ? 5.800 7.888 -2.127 1.00 86.88 595 LEU A N 1
ATOM 4416 C CA . LEU A 1 595 ? 6.872 8.862 -1.994 1.00 86.88 595 LEU A CA 1
ATOM 4417 C C . LEU A 1 595 ? 8.124 8.432 -2.765 1.00 86.88 595 LEU A C 1
ATOM 4419 O O . LEU A 1 595 ? 8.807 9.309 -3.287 1.00 86.88 595 LEU A O 1
ATOM 4423 N N . ALA A 1 596 ? 8.382 7.126 -2.879 1.00 82.88 596 ALA A N 1
ATOM 4424 C CA . ALA A 1 596 ? 9.503 6.595 -3.649 1.00 82.88 596 ALA A CA 1
ATOM 4425 C C . ALA A 1 596 ? 9.342 6.914 -5.144 1.00 82.88 596 ALA A C 1
ATOM 4427 O O . ALA A 1 596 ? 10.234 7.498 -5.754 1.00 82.88 596 ALA A O 1
ATOM 4428 N N . ASN A 1 597 ? 8.158 6.647 -5.702 1.00 84.62 597 ASN A N 1
ATOM 4429 C CA . ASN A 1 597 ? 7.876 6.871 -7.127 1.00 84.62 597 ASN A CA 1
ATOM 4430 C C . ASN A 1 597 ? 7.293 8.260 -7.439 1.00 84.62 597 ASN A C 1
ATOM 4432 O O . ASN A 1 597 ? 7.114 8.648 -8.595 1.00 84.62 597 AS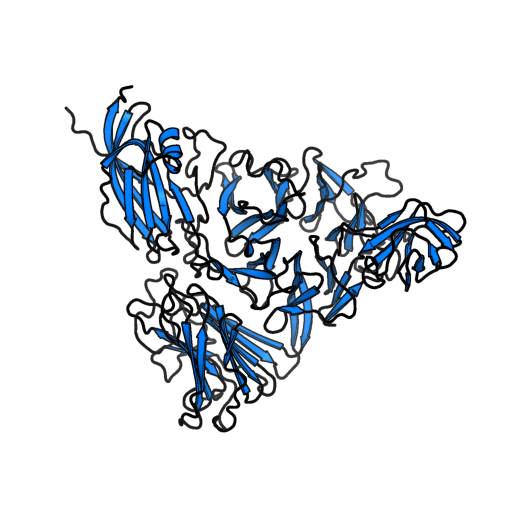N A O 1
ATOM 4436 N N . GLY A 1 598 ? 6.974 9.043 -6.408 1.00 88.88 598 GLY A N 1
ATOM 4437 C CA . GLY A 1 598 ? 6.485 10.412 -6.532 1.00 88.88 598 GLY A CA 1
ATOM 4438 C C . GLY A 1 598 ? 5.114 10.537 -7.209 1.00 88.88 598 GLY A C 1
ATOM 4439 O O . GLY A 1 598 ? 4.889 11.461 -7.996 1.00 88.88 598 GLY A O 1
ATOM 4440 N N . GLY A 1 599 ? 4.174 9.643 -6.932 1.00 92.75 599 GLY A N 1
ATOM 4441 C CA . GLY A 1 599 ? 2.857 9.684 -7.565 1.00 92.75 599 GLY A CA 1
ATOM 4442 C C . GLY A 1 599 ? 1.740 9.181 -6.672 1.00 92.75 599 GLY A C 1
ATOM 4443 O O . GLY A 1 599 ? 1.959 8.656 -5.586 1.00 92.75 599 GLY A O 1
ATOM 4444 N N . ILE A 1 600 ? 0.511 9.382 -7.128 1.00 96.19 600 ILE A N 1
ATOM 4445 C CA . ILE A 1 600 ? -0.685 8.931 -6.428 1.00 96.19 600 ILE A CA 1
ATOM 4446 C C . ILE A 1 600 ? -1.130 7.615 -7.043 1.00 96.19 600 ILE A C 1
ATOM 4448 O O . ILE A 1 600 ? -1.368 7.543 -8.247 1.00 96.19 600 ILE A O 1
ATOM 4452 N N . HIS A 1 601 ? -1.329 6.605 -6.210 1.00 97.12 601 HIS A N 1
ATOM 4453 C CA . HIS A 1 601 ? -2.038 5.398 -6.600 1.00 97.12 601 HIS A CA 1
ATOM 4454 C C . HIS A 1 601 ? -3.511 5.516 -6.224 1.00 97.12 601 HIS A C 1
ATOM 4456 O O . HIS A 1 601 ? -3.844 5.829 -5.080 1.00 97.12 601 HIS A O 1
ATOM 4462 N N . LEU A 1 602 ? -4.389 5.246 -7.185 1.00 96.88 602 LEU A N 1
ATOM 4463 C CA . LEU A 1 602 ? -5.835 5.157 -7.019 1.00 96.88 602 LEU A CA 1
ATOM 4464 C C . LEU A 1 602 ? -6.295 3.764 -7.450 1.00 96.88 602 LEU A C 1
ATOM 4466 O O . LEU A 1 602 ? -6.305 3.432 -8.638 1.00 96.88 602 LEU A O 1
ATOM 4470 N N . TYR A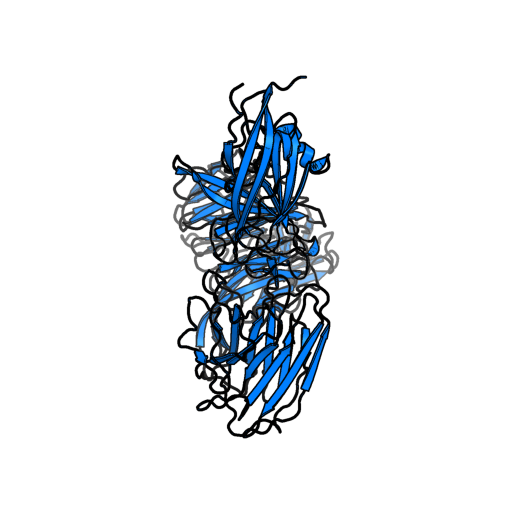 1 603 ? -6.716 2.963 -6.477 1.00 95.75 603 TYR A N 1
ATOM 4471 C CA . TYR A 1 603 ? -7.219 1.615 -6.693 1.00 95.75 603 TYR A CA 1
ATOM 4472 C C . TYR A 1 603 ? -8.750 1.608 -6.640 1.00 95.75 603 TYR A C 1
ATOM 4474 O O . TYR A 1 603 ? -9.344 2.092 -5.674 1.00 95.75 603 TYR A O 1
ATOM 4482 N N . LEU A 1 604 ? -9.380 1.074 -7.691 1.00 94.25 604 LEU A N 1
ATOM 4483 C CA . LEU A 1 604 ? -10.833 0.974 -7.845 1.00 94.25 604 LEU A CA 1
ATOM 4484 C C . LEU A 1 604 ? -11.279 -0.484 -7.769 1.00 94.25 604 LEU A C 1
ATOM 4486 O O . LEU A 1 604 ? -11.778 -1.039 -8.745 1.00 94.25 604 LEU A O 1
ATOM 4490 N N . SER A 1 605 ? -11.093 -1.092 -6.608 1.00 92.69 605 SER A N 1
ATOM 4491 C CA . SER A 1 605 ? -11.163 -2.537 -6.462 1.00 92.69 605 SER A CA 1
ATOM 4492 C C . SER A 1 605 ? -12.592 -3.054 -6.326 1.00 92.69 605 SER A C 1
ATOM 4494 O O . SER A 1 605 ? -13.399 -2.457 -5.620 1.00 92.69 605 SER A O 1
ATOM 4496 N N . GLY A 1 606 ? -12.975 -4.147 -6.981 1.00 90.38 606 GLY A N 1
ATOM 4497 C CA . GLY A 1 606 ? -14.347 -4.672 -6.855 1.00 90.38 606 GLY A CA 1
ATOM 4498 C C . GLY A 1 606 ? -14.645 -5.211 -5.447 1.00 90.38 606 GLY A C 1
ATOM 4499 O O . GLY A 1 606 ? -13.781 -5.816 -4.830 1.00 90.38 606 GLY A O 1
ATOM 4500 N N . TRP A 1 607 ? -15.856 -5.082 -4.890 1.00 87.62 607 TRP A N 1
ATOM 4501 C CA . TRP A 1 607 ? -16.170 -5.813 -3.636 1.00 87.62 607 TRP A CA 1
ATOM 4502 C C . TRP A 1 607 ? -16.157 -7.333 -3.842 1.00 87.62 607 TRP A C 1
ATOM 4504 O O . TRP A 1 607 ? -15.669 -8.096 -3.007 1.00 87.62 607 TRP A O 1
ATOM 4514 N N . THR A 1 608 ? -16.649 -7.749 -5.003 1.00 81.31 608 THR A N 1
ATOM 4515 C CA . THR A 1 608 ? -16.467 -9.078 -5.594 1.00 81.31 608 THR A CA 1
ATOM 4516 C C . THR A 1 608 ? -15.424 -8.979 -6.707 1.00 81.31 608 THR A C 1
ATOM 4518 O O . THR A 1 608 ? -15.095 -7.865 -7.113 1.00 81.31 608 THR A O 1
ATOM 4521 N N . ALA A 1 609 ? -14.867 -10.108 -7.157 1.00 70.06 609 ALA A N 1
ATOM 4522 C CA . ALA A 1 609 ? -13.907 -10.111 -8.261 1.00 70.06 609 ALA A CA 1
ATOM 4523 C C . ALA A 1 609 ? -14.546 -9.457 -9.497 1.00 70.06 609 ALA A C 1
ATOM 4525 O O . ALA A 1 609 ? -15.520 -9.971 -10.050 1.00 70.06 609 ALA A O 1
ATOM 4526 N N . LEU A 1 610 ? -14.042 -8.279 -9.858 1.00 64.88 610 LEU A N 1
ATOM 4527 C CA . LEU A 1 610 ? -14.465 -7.488 -11.003 1.00 64.88 610 LEU A CA 1
ATOM 4528 C C . LEU A 1 610 ? -13.198 -6.972 -11.670 1.00 64.88 610 LEU A C 1
ATOM 4530 O O . LEU A 1 610 ? -12.372 -6.370 -10.994 1.00 64.88 610 LEU A O 1
ATOM 4534 N N . ASP A 1 611 ? -13.099 -7.145 -12.983 1.00 69.19 611 ASP A N 1
ATOM 4535 C CA . ASP A 1 611 ? -12.031 -6.539 -13.773 1.00 69.19 611 ASP A CA 1
ATOM 4536 C C . ASP A 1 611 ? -12.218 -5.014 -13.784 1.00 69.19 611 ASP A C 1
ATOM 4538 O O . ASP A 1 611 ? -13.204 -4.487 -14.324 1.00 69.19 611 ASP A O 1
ATOM 4542 N N . ARG A 1 612 ? -11.317 -4.300 -13.104 1.00 77.31 612 ARG A N 1
ATOM 4543 C CA . ARG A 1 612 ? -11.326 -2.842 -13.020 1.00 77.31 612 ARG A CA 1
ATOM 4544 C C . ARG A 1 612 ? -9.929 -2.281 -13.154 1.00 77.31 612 ARG A C 1
ATOM 4546 O O . ARG A 1 612 ? -8.981 -2.769 -12.559 1.00 77.31 612 ARG A O 1
ATOM 4553 N N . ARG A 1 613 ? -9.857 -1.155 -13.862 1.00 89.06 613 ARG A N 1
ATOM 4554 C CA . ARG A 1 613 ? -8.615 -0.403 -14.021 1.00 89.06 613 ARG A CA 1
ATOM 4555 C C . ARG A 1 613 ? -8.311 0.423 -12.783 1.00 89.06 613 ARG A C 1
ATOM 4557 O O . ARG A 1 613 ? -9.157 1.190 -12.306 1.00 89.06 613 ARG A O 1
ATOM 4564 N N . HIS A 1 614 ? -7.066 0.340 -12.353 1.00 94.62 614 HIS A N 1
ATOM 4565 C CA . HIS A 1 614 ? -6.458 1.191 -11.341 1.00 94.62 614 HIS A CA 1
ATOM 4566 C C . HIS A 1 614 ? -5.620 2.278 -12.024 1.00 94.62 614 HIS A C 1
ATOM 4568 O O . HIS A 1 614 ? -5.456 2.279 -13.246 1.00 94.62 614 HIS A O 1
ATOM 4574 N N . TRP A 1 615 ? -5.115 3.240 -11.254 1.00 96.31 615 TRP A N 1
ATOM 4575 C CA . TRP A 1 615 ? -4.429 4.402 -11.812 1.00 96.31 615 TRP A CA 1
ATOM 4576 C C . TRP A 1 615 ? -3.211 4.785 -10.988 1.00 96.31 615 TRP A C 1
ATOM 4578 O O . TRP A 1 615 ? -3.312 4.968 -9.777 1.00 96.31 615 TRP A O 1
ATOM 4588 N N . PHE A 1 616 ? -2.086 4.977 -11.665 1.00 96.75 616 PHE A N 1
ATOM 4589 C CA . PHE A 1 616 ? -0.979 5.777 -11.169 1.00 96.75 616 PHE A CA 1
ATOM 4590 C C . PHE A 1 616 ? -1.092 7.181 -11.767 1.00 96.75 616 PHE A C 1
ATOM 4592 O O . PHE A 1 616 ? -1.312 7.353 -12.967 1.00 96.75 616 PHE A O 1
ATOM 4599 N N . ILE A 1 617 ? -1.011 8.201 -10.924 1.00 96.25 617 ILE A N 1
ATOM 4600 C CA . ILE A 1 617 ? -1.263 9.590 -11.298 1.00 96.25 617 ILE A CA 1
ATOM 4601 C C . ILE A 1 617 ? -0.048 10.418 -10.910 1.00 96.25 617 ILE A C 1
ATOM 4603 O O . ILE A 1 617 ? 0.294 10.538 -9.731 1.00 96.25 617 ILE A O 1
ATOM 4607 N N . ARG A 1 618 ? 0.582 11.036 -11.907 1.00 93.31 618 ARG A N 1
ATOM 4608 C CA . ARG A 1 618 ? 1.689 11.971 -11.699 1.00 93.31 618 ARG A CA 1
ATOM 4609 C C . ARG A 1 618 ? 1.148 13.388 -11.772 1.00 93.31 618 ARG A C 1
ATOM 4611 O O . ARG A 1 618 ? 0.493 13.745 -12.748 1.00 93.31 618 ARG A O 1
ATOM 4618 N N . LEU A 1 619 ? 1.415 14.184 -10.742 1.00 91.06 619 LEU A N 1
ATOM 4619 C CA . LEU A 1 619 ? 1.098 15.609 -10.752 1.00 91.06 619 LEU A CA 1
ATOM 4620 C C . LEU A 1 619 ? 2.288 16.396 -11.295 1.00 91.06 619 LEU A C 1
ATOM 4622 O O . LEU A 1 619 ? 3.425 16.169 -10.881 1.00 91.06 619 LEU A O 1
ATOM 4626 N N . HIS A 1 620 ? 2.024 17.362 -12.166 1.00 85.19 620 HIS A N 1
ATOM 4627 C CA . HIS A 1 620 ? 3.037 18.261 -12.709 1.00 85.19 620 HIS A CA 1
ATOM 4628 C C . HIS A 1 620 ? 2.523 19.695 -12.776 1.00 85.19 620 HIS A C 1
ATOM 4630 O O . HIS A 1 620 ? 1.321 19.958 -12.745 1.00 85.19 620 HIS A O 1
ATOM 4636 N N . SER A 1 621 ? 3.457 20.641 -12.843 1.00 77.88 621 SER A N 1
ATOM 4637 C CA . SER A 1 621 ? 3.120 22.048 -13.035 1.00 77.88 621 SER A CA 1
ATOM 4638 C C . SER A 1 621 ? 2.857 22.316 -14.516 1.00 77.88 621 SER A C 1
ATOM 4640 O O . SER A 1 621 ? 3.680 21.992 -15.375 1.00 77.88 621 SER A O 1
ATOM 4642 N N . GLY A 1 622 ? 1.700 22.893 -14.816 1.00 67.62 622 GLY A N 1
ATOM 4643 C CA . GLY A 1 622 ? 1.337 23.403 -16.128 1.00 67.62 622 GLY A CA 1
ATOM 4644 C C . GLY A 1 622 ? 2.151 24.644 -16.503 1.00 67.62 622 GLY A C 1
ATOM 4645 O O . GLY A 1 622 ? 2.816 25.270 -15.676 1.00 67.62 622 GLY A O 1
ATOM 4646 N N . LYS A 1 623 ? 2.094 25.033 -17.783 1.00 65.25 623 LYS A N 1
ATOM 4647 C CA . LYS A 1 623 ? 2.834 26.200 -18.311 1.00 65.25 623 LYS A CA 1
ATOM 4648 C C . LYS A 1 623 ? 2.400 27.536 -17.695 1.00 65.25 623 LYS A C 1
ATOM 4650 O O . LYS A 1 623 ? 3.156 28.499 -17.742 1.00 65.25 623 LYS A O 1
ATOM 4655 N N . ASP A 1 624 ? 1.188 27.586 -17.164 1.00 69.88 624 ASP A N 1
ATOM 4656 C CA . ASP A 1 624 ? 0.551 28.709 -16.476 1.00 69.88 624 ASP A CA 1
ATOM 4657 C C . ASP A 1 624 ? 0.653 28.609 -14.942 1.00 69.88 624 ASP A C 1
ATOM 4659 O O . ASP A 1 624 ? 0.106 29.451 -14.236 1.00 69.88 624 ASP A O 1
ATOM 4663 N N . GLY A 1 625 ? 1.358 27.597 -14.421 1.00 69.75 625 GLY A N 1
ATOM 4664 C CA . GLY A 1 625 ? 1.453 27.312 -12.990 1.00 69.75 625 GLY A CA 1
ATOM 4665 C C . GLY A 1 625 ? 0.267 26.525 -12.423 1.00 69.75 625 GLY A C 1
ATOM 4666 O O . GLY A 1 625 ? 0.273 26.224 -11.230 1.00 69.75 625 GLY A O 1
ATOM 4667 N N . ALA A 1 626 ? -0.727 26.158 -13.243 1.00 75.38 626 ALA A N 1
ATOM 4668 C CA . ALA A 1 626 ? -1.828 25.304 -12.807 1.00 75.38 626 ALA A CA 1
ATOM 4669 C C . ALA A 1 626 ? -1.344 23.866 -12.570 1.00 75.38 626 ALA A C 1
ATOM 4671 O O . ALA A 1 626 ? -0.534 23.338 -13.328 1.00 75.38 626 ALA A O 1
ATOM 4672 N N . VAL A 1 627 ? -1.856 23.196 -11.539 1.00 83.62 627 VAL A N 1
ATOM 4673 C CA . VAL A 1 627 ? -1.567 21.770 -11.316 1.00 83.62 627 VAL A CA 1
ATOM 4674 C C . VAL A 1 627 ? -2.283 20.933 -12.377 1.00 83.62 627 VAL A C 1
ATOM 4676 O O . VAL A 1 627 ? -3.498 21.010 -12.526 1.00 83.62 627 VAL A O 1
ATOM 4679 N N . GLN A 1 628 ? -1.529 20.110 -13.098 1.00 86.56 628 GLN A N 1
ATOM 4680 C CA . GLN A 1 628 ? -2.042 19.144 -14.065 1.00 86.56 628 GLN A CA 1
ATOM 4681 C C . GLN A 1 628 ? -1.717 17.718 -13.614 1.00 86.56 628 GLN A C 1
ATOM 4683 O O . GLN A 1 628 ? -0.851 17.504 -12.763 1.00 86.56 628 GLN A O 1
ATOM 4688 N N . ALA A 1 629 ? -2.420 16.745 -14.191 1.00 92.00 629 ALA A N 1
ATOM 4689 C CA . ALA A 1 629 ? -2.238 15.331 -13.898 1.00 92.00 629 ALA A CA 1
ATOM 4690 C C . ALA A 1 629 ? -2.010 14.529 -15.185 1.00 92.00 629 ALA A C 1
ATOM 4692 O O . ALA A 1 629 ? -2.731 14.701 -16.168 1.00 92.00 629 ALA A O 1
ATOM 4693 N N . ALA A 1 630 ? -1.021 13.638 -15.160 1.00 93.69 630 ALA A N 1
ATOM 4694 C CA . ALA A 1 630 ? -0.837 12.579 -16.143 1.00 93.69 630 ALA A CA 1
ATOM 4695 C C . ALA A 1 630 ? -1.355 11.260 -15.558 1.00 93.69 630 ALA A C 1
ATOM 4697 O O . ALA A 1 630 ? -0.992 10.884 -14.440 1.00 93.69 630 ALA A O 1
ATOM 4698 N N . PHE A 1 631 ? -2.206 10.568 -16.314 1.00 95.94 631 PHE A N 1
ATOM 4699 C CA . PHE A 1 631 ? -2.898 9.360 -15.869 1.00 95.94 631 PHE A CA 1
ATOM 4700 C C . PHE A 1 631 ? -2.298 8.116 -16.518 1.00 95.94 631 PHE A C 1
ATOM 4702 O O . PHE A 1 631 ? -2.184 8.046 -17.742 1.00 95.94 631 PHE A O 1
ATOM 4709 N N . TRP A 1 632 ? -1.970 7.119 -15.704 1.00 96.44 632 TRP A N 1
ATOM 4710 C CA . TRP A 1 632 ? -1.347 5.871 -16.133 1.00 96.44 632 TRP A CA 1
ATOM 4711 C C . TRP A 1 632 ? -2.192 4.694 -15.634 1.00 96.44 632 TRP A C 1
ATOM 4713 O O . TRP A 1 632 ? -2.160 4.385 -14.442 1.00 96.44 632 TRP A O 1
ATOM 4723 N N . PRO A 1 633 ? -3.017 4.077 -16.496 1.00 96.12 633 PRO A N 1
ATOM 4724 C CA . PRO A 1 633 ? -3.848 2.947 -16.104 1.00 96.12 633 PRO A CA 1
ATOM 4725 C C . PRO A 1 633 ? -2.989 1.725 -15.761 1.00 96.12 633 PRO A C 1
ATOM 4727 O O . PRO A 1 633 ? -1.969 1.452 -16.402 1.00 96.12 633 PRO A O 1
ATOM 4730 N N . MET A 1 634 ? -3.434 0.978 -14.758 1.00 94.38 634 MET A N 1
ATOM 4731 C CA . MET A 1 634 ? -2.784 -0.230 -14.263 1.00 94.38 634 MET A CA 1
ATOM 4732 C C . MET A 1 634 ? -3.815 -1.328 -14.056 1.00 94.38 634 MET A C 1
ATOM 4734 O O . MET A 1 634 ? -4.912 -1.044 -13.575 1.00 94.38 634 MET A O 1
ATOM 4738 N N . ASP A 1 635 ? -3.401 -2.558 -14.329 1.00 91.50 635 ASP A N 1
ATOM 4739 C CA . ASP A 1 635 ? -4.165 -3.768 -14.041 1.00 91.50 635 ASP A CA 1
ATOM 4740 C C . ASP A 1 635 ? -3.293 -4.730 -13.225 1.00 91.50 635 ASP A C 1
ATOM 4742 O O . ASP A 1 635 ? -2.059 -4.747 -13.358 1.00 91.50 635 ASP A O 1
ATOM 4746 N N . PHE A 1 636 ? -3.957 -5.529 -12.395 1.00 89.19 636 PHE A N 1
ATOM 4747 C CA . PHE A 1 636 ? -3.360 -6.565 -11.558 1.00 89.19 636 PHE A CA 1
ATOM 4748 C C . PHE A 1 636 ? -4.081 -7.886 -11.796 1.00 89.19 636 PHE A C 1
ATOM 4750 O O . PHE A 1 636 ? -5.228 -7.914 -12.236 1.00 89.19 636 PHE A O 1
ATOM 4757 N N . VAL A 1 637 ? -3.424 -8.987 -11.451 1.00 84.38 637 VAL A N 1
ATOM 4758 C CA . VAL A 1 637 ? -4.109 -10.276 -11.319 1.00 84.38 637 VAL A CA 1
ATOM 4759 C C . VAL A 1 637 ? -5.149 -10.166 -10.196 1.00 84.38 637 VAL A C 1
ATOM 4761 O O . VAL A 1 637 ? -4.842 -9.611 -9.141 1.00 84.38 637 VAL A O 1
ATOM 4764 N N . ASP A 1 638 ? -6.356 -10.711 -10.396 1.00 73.12 638 ASP A N 1
ATOM 4765 C CA . ASP A 1 638 ? -7.529 -10.535 -9.512 1.00 73.12 638 ASP A CA 1
ATOM 4766 C C . ASP A 1 638 ? -7.239 -10.705 -8.006 1.00 73.12 638 ASP A C 1
ATOM 4768 O O . ASP A 1 638 ? -7.814 -10.014 -7.162 1.00 73.12 638 ASP A O 1
ATOM 4772 N N . ASN A 1 639 ? -6.342 -11.624 -7.641 1.00 83.88 639 ASN A N 1
ATOM 4773 C CA . ASN A 1 639 ? -5.994 -11.903 -6.245 1.00 83.88 639 ASN A CA 1
ATOM 4774 C C . ASN A 1 639 ? -4.999 -10.892 -5.644 1.00 83.88 639 ASN A C 1
ATOM 4776 O O . ASN A 1 639 ? -4.991 -10.689 -4.429 1.00 83.88 639 ASN A O 1
ATOM 4780 N N . HIS A 1 640 ? -4.198 -10.229 -6.480 1.00 90.19 640 HIS A N 1
ATOM 4781 C CA . HIS A 1 640 ? -3.188 -9.244 -6.073 1.00 90.19 640 HIS A CA 1
ATOM 4782 C C . HIS A 1 640 ? -3.764 -7.826 -5.975 1.00 90.19 640 HIS A C 1
ATOM 4784 O O . HIS A 1 640 ? -3.082 -6.903 -5.532 1.00 90.19 640 HIS A O 1
ATOM 4790 N N . GLU A 1 641 ? -5.031 -7.654 -6.346 1.00 91.12 641 GLU A N 1
ATOM 4791 C CA . GLU A 1 641 ? -5.756 -6.390 -6.316 1.00 91.12 641 GLU A CA 1
ATOM 4792 C C . GLU A 1 641 ? -5.700 -5.723 -4.919 1.00 91.12 641 GLU A C 1
ATOM 4794 O O . GLU A 1 641 ? -6.140 -6.319 -3.923 1.00 91.12 641 GLU A O 1
ATOM 4799 N N . PRO A 1 642 ? -5.176 -4.485 -4.805 1.00 93.88 642 PRO A N 1
ATOM 4800 C CA . PRO A 1 642 ? -5.087 -3.784 -3.524 1.00 93.88 642 PRO A CA 1
ATOM 4801 C C . PRO A 1 642 ? -6.454 -3.339 -2.984 1.00 93.88 642 PRO A C 1
ATOM 4803 O O . PRO A 1 642 ? -7.212 -2.644 -3.650 1.00 93.88 642 PRO A O 1
ATOM 4806 N N . PHE A 1 643 ? -6.760 -3.677 -1.734 1.00 93.31 643 PHE A N 1
ATOM 4807 C CA . PHE A 1 643 ? -7.954 -3.247 -0.985 1.00 93.31 643 PHE A CA 1
ATOM 4808 C C . PHE A 1 643 ? -7.671 -2.156 0.040 1.00 93.31 643 PHE A C 1
ATOM 4810 O O . PHE A 1 643 ? -8.578 -1.415 0.456 1.00 93.31 643 PHE A O 1
ATOM 4817 N N . ARG A 1 644 ? -6.418 -2.103 0.486 1.00 94.75 644 ARG A N 1
ATOM 4818 C CA . ARG A 1 644 ? -5.900 -1.079 1.373 1.00 94.75 644 ARG A CA 1
ATOM 4819 C C . ARG A 1 644 ? -4.527 -0.638 0.987 1.00 94.75 644 ARG A C 1
ATOM 4821 O O . ARG A 1 644 ? -3.745 -1.419 0.464 1.00 94.75 644 ARG A O 1
ATOM 4828 N N . VAL A 1 645 ? -4.249 0.615 1.305 1.00 95.69 645 VAL A N 1
ATOM 4829 C CA . VAL A 1 645 ? -2.926 1.181 1.146 1.00 95.69 645 VAL A CA 1
ATOM 4830 C C . VAL A 1 645 ? -2.538 1.949 2.388 1.00 95.69 645 VAL A C 1
ATOM 4832 O O . VAL A 1 645 ? -3.391 2.531 3.056 1.00 95.69 645 VAL A O 1
ATOM 4835 N N . CYS A 1 646 ? -1.252 1.932 2.694 1.00 93.44 646 CYS A N 1
ATOM 4836 C CA . CYS A 1 646 ? -0.684 2.710 3.778 1.00 93.44 646 CYS A CA 1
ATOM 4837 C C . CYS A 1 646 ? 0.757 3.073 3.405 1.00 93.44 646 CYS A C 1
ATOM 4839 O O . CYS A 1 646 ? 1.499 2.184 2.978 1.00 93.44 646 CYS A O 1
ATOM 4841 N N . PRO A 1 647 ? 1.174 4.346 3.510 1.00 89.38 647 PRO A N 1
ATOM 4842 C CA . PRO A 1 647 ? 2.582 4.685 3.355 1.00 89.38 647 PRO A CA 1
ATOM 4843 C C . PRO A 1 647 ? 3.387 3.967 4.444 1.00 89.38 647 PRO A C 1
ATOM 4845 O O . PRO A 1 647 ? 3.068 4.070 5.628 1.00 89.38 647 PRO A O 1
ATOM 4848 N N . SER A 1 648 ? 4.407 3.210 4.047 1.00 79.00 648 SER A N 1
ATOM 4849 C CA . SER A 1 648 ? 5.260 2.474 4.972 1.00 79.00 648 SER A CA 1
ATOM 4850 C C . SER A 1 648 ? 6.114 3.438 5.778 1.00 79.00 648 SER A C 1
ATOM 4852 O O . SER A 1 648 ? 6.893 4.220 5.231 1.00 79.00 648 SER A O 1
ATOM 4854 N N . THR A 1 649 ? 6.023 3.307 7.091 1.00 72.94 649 THR A N 1
ATOM 4855 C CA . THR A 1 649 ? 7.019 3.799 8.051 1.00 72.94 649 THR A CA 1
ATOM 4856 C C . THR A 1 649 ? 7.597 2.645 8.874 1.00 72.94 649 THR A C 1
ATOM 4858 O O . THR A 1 649 ? 8.283 2.867 9.871 1.00 72.94 649 THR A O 1
ATOM 4861 N N . SER A 1 650 ? 7.321 1.409 8.435 1.00 72.94 650 SER A N 1
ATOM 4862 C CA . SER A 1 650 ? 7.842 0.175 9.010 1.00 72.94 650 SER A CA 1
ATOM 4863 C C . SER A 1 650 ? 9.360 0.139 8.897 1.00 72.94 650 SER A C 1
ATOM 4865 O O . SER A 1 650 ? 9.930 0.501 7.869 1.00 72.94 650 SER A O 1
ATOM 4867 N N . SER A 1 651 ? 10.010 -0.365 9.942 1.00 69.19 651 SER A N 1
ATOM 4868 C CA . SER A 1 651 ? 11.454 -0.594 9.916 1.00 69.19 651 SER A CA 1
ATOM 4869 C C . SER A 1 651 ? 11.845 -1.813 9.065 1.00 69.19 651 SER A C 1
ATOM 4871 O O . SER A 1 651 ? 12.977 -1.889 8.593 1.00 69.19 651 SER A O 1
ATOM 4873 N N . LEU A 1 652 ? 10.921 -2.759 8.847 1.00 76.94 652 LEU A N 1
ATOM 4874 C CA . LEU A 1 652 ? 11.181 -4.029 8.154 1.00 76.94 652 LEU A CA 1
ATOM 4875 C C . LEU A 1 652 ? 11.139 -3.950 6.626 1.00 76.94 652 LEU A C 1
ATOM 4877 O O . LEU A 1 652 ? 11.534 -4.905 5.953 1.00 76.94 652 LEU A O 1
ATOM 4881 N N . VAL A 1 653 ? 10.651 -2.838 6.091 1.00 75.62 653 VAL A N 1
ATOM 4882 C CA . VAL A 1 653 ? 10.440 -2.590 4.662 1.00 75.62 653 VAL A CA 1
ATOM 4883 C C . VAL A 1 653 ? 11.240 -1.339 4.277 1.00 75.62 653 VAL A C 1
ATOM 4885 O O . VAL A 1 653 ? 11.426 -0.481 5.142 1.00 75.62 653 VAL A O 1
ATOM 4888 N N . PRO A 1 654 ? 11.728 -1.186 3.027 1.00 69.06 654 PRO A N 1
ATOM 4889 C CA . PRO A 1 654 ? 12.346 0.066 2.605 1.00 69.06 654 PRO A CA 1
ATOM 4890 C C . PRO A 1 654 ? 11.483 1.283 2.945 1.00 69.06 654 PRO A C 1
ATOM 4892 O O . PRO A 1 654 ? 10.269 1.296 2.689 1.00 69.06 654 PRO A O 1
ATOM 4895 N N . TYR A 1 655 ? 12.122 2.302 3.524 1.00 60.56 655 TYR A N 1
ATOM 4896 C CA . TYR A 1 655 ? 11.475 3.571 3.843 1.00 60.56 655 TYR A CA 1
ATOM 4897 C C . TYR A 1 655 ? 10.832 4.163 2.580 1.00 60.56 655 TYR A C 1
ATOM 4899 O O . TYR A 1 655 ? 11.341 3.985 1.477 1.00 60.56 655 TYR A O 1
ATOM 4907 N N . ASN A 1 656 ? 9.707 4.867 2.737 1.00 74.88 656 ASN A N 1
ATOM 4908 C CA . ASN A 1 656 ? 8.973 5.550 1.657 1.00 74.88 656 ASN A CA 1
ATOM 4909 C C . ASN A 1 656 ? 8.210 4.646 0.668 1.00 74.88 656 ASN A C 1
ATOM 4911 O O . ASN A 1 656 ? 7.601 5.166 -0.269 1.00 74.88 656 ASN A O 1
ATOM 4915 N N . SER A 1 657 ? 8.174 3.329 0.896 1.00 83.75 657 SER A N 1
ATOM 4916 C CA . SER A 1 657 ? 7.339 2.406 0.113 1.00 83.75 657 SER A CA 1
ATOM 4917 C C . SER A 1 657 ? 5.848 2.623 0.388 1.00 83.75 657 SER A C 1
ATOM 4919 O O . SER A 1 657 ? 5.458 2.851 1.532 1.00 83.75 657 SER A O 1
ATOM 4921 N N . LEU A 1 658 ? 4.982 2.459 -0.613 1.00 92.88 658 LEU A N 1
ATOM 4922 C CA . LEU A 1 658 ? 3.540 2.314 -0.389 1.00 92.88 658 LEU A CA 1
ATOM 4923 C C . LEU A 1 658 ? 3.196 0.831 -0.184 1.00 92.88 658 LEU A C 1
ATOM 4925 O O . LEU A 1 658 ? 3.429 0.012 -1.072 1.00 92.88 658 LEU A O 1
ATOM 4929 N N . LEU A 1 659 ? 2.633 0.484 0.975 1.00 95.44 659 LEU A N 1
ATOM 4930 C CA . LEU A 1 659 ? 2.167 -0.874 1.260 1.00 95.44 659 LEU A CA 1
ATOM 4931 C C . LEU A 1 659 ? 0.770 -1.086 0.695 1.00 95.44 659 LEU A C 1
ATOM 4933 O O . LEU A 1 659 ? -0.086 -0.210 0.819 1.00 95.44 659 LEU A O 1
ATOM 4937 N N . LEU A 1 660 ? 0.538 -2.267 0.131 1.00 96.12 660 LEU A N 1
ATOM 4938 C CA . LEU A 1 660 ? -0.686 -2.677 -0.543 1.00 96.12 660 LEU A CA 1
ATOM 4939 C C . LEU A 1 660 ? -1.250 -3.914 0.161 1.00 96.12 660 LEU A C 1
ATOM 4941 O O . LEU A 1 660 ? -0.687 -4.998 0.071 1.00 96.12 660 LEU A O 1
ATOM 4945 N N . GLY A 1 661 ? -2.356 -3.769 0.878 1.00 96.06 661 GLY A N 1
ATOM 4946 C CA . GLY A 1 661 ? -3.090 -4.885 1.464 1.00 96.06 661 GLY A CA 1
ATOM 4947 C C . GLY A 1 661 ? -4.014 -5.479 0.412 1.00 96.06 661 GLY A C 1
ATOM 4948 O O . GLY A 1 661 ? -4.971 -4.816 0.012 1.00 96.06 661 GLY A O 1
ATOM 4949 N N . CYS A 1 662 ? -3.728 -6.692 -0.046 1.00 95.06 662 CYS A N 1
ATOM 4950 C CA . CYS A 1 662 ? -4.368 -7.305 -1.207 1.00 95.06 662 CYS A CA 1
ATOM 4951 C C . CYS A 1 662 ? -5.591 -8.165 -0.843 1.00 95.06 662 CYS A C 1
ATOM 4953 O O . CYS A 1 662 ? -5.861 -8.473 0.325 1.00 95.06 662 CYS A O 1
ATOM 4955 N N . ARG A 1 663 ? -6.358 -8.551 -1.869 1.00 92.50 663 ARG A N 1
ATOM 4956 C CA . ARG A 1 663 ? -7.549 -9.411 -1.756 1.00 92.50 663 ARG A CA 1
ATOM 4957 C C . ARG A 1 663 ? -7.249 -10.792 -1.168 1.00 92.50 663 ARG A C 1
ATOM 4959 O O . ARG A 1 663 ? -8.093 -11.342 -0.466 1.00 92.50 663 ARG A O 1
ATOM 4966 N N . ASP A 1 664 ? -6.075 -11.330 -1.451 1.00 93.56 664 ASP A N 1
ATOM 4967 C CA . ASP A 1 664 ? -5.610 -12.650 -1.019 1.00 93.56 664 ASP A CA 1
ATOM 4968 C C . ASP A 1 664 ? -4.951 -12.668 0.367 1.00 93.56 664 ASP A C 1
ATOM 4970 O O . ASP A 1 664 ? -4.368 -13.672 0.765 1.00 93.56 664 ASP A O 1
ATOM 4974 N N . GLY A 1 665 ? -5.025 -11.567 1.114 1.00 95.06 665 GLY A N 1
ATOM 4975 C CA . GLY A 1 665 ? -4.477 -11.489 2.463 1.00 95.06 665 GLY A CA 1
ATOM 4976 C C . GLY A 1 665 ? -2.973 -11.250 2.528 1.00 95.06 665 GLY A C 1
ATOM 4977 O O . GLY A 1 665 ? -2.453 -11.159 3.635 1.00 95.06 665 GLY A O 1
ATOM 4978 N N . TYR A 1 666 ? -2.268 -11.104 1.404 1.00 95.50 666 TYR A N 1
ATOM 4979 C CA . TYR A 1 666 ? -0.877 -10.655 1.425 1.00 95.50 666 TYR A CA 1
ATOM 4980 C C . TYR A 1 666 ? -0.777 -9.131 1.492 1.00 95.50 666 TYR A C 1
ATOM 4982 O O . TYR A 1 666 ? -1.641 -8.395 1.005 1.00 95.50 666 TYR A O 1
ATOM 4990 N N . VAL A 1 667 ? 0.318 -8.655 2.082 1.00 95.50 667 VAL A N 1
ATOM 4991 C CA . VAL A 1 667 ? 0.732 -7.253 2.012 1.00 95.50 667 VAL A CA 1
ATOM 4992 C C . VAL A 1 667 ? 1.905 -7.154 1.040 1.00 95.50 667 VAL A C 1
ATOM 4994 O O . VAL A 1 667 ? 2.943 -7.783 1.248 1.00 95.50 667 VAL A O 1
ATOM 4997 N N . ARG A 1 668 ? 1.737 -6.379 -0.032 1.00 94.06 668 ARG A N 1
ATOM 4998 C CA . ARG A 1 668 ? 2.711 -6.196 -1.116 1.00 94.06 668 ARG A CA 1
ATOM 4999 C C . ARG A 1 668 ? 3.242 -4.766 -1.177 1.00 94.06 668 ARG A C 1
ATOM 5001 O O . ARG A 1 668 ? 2.707 -3.866 -0.532 1.00 94.06 668 ARG A O 1
ATOM 5008 N N . ARG A 1 669 ? 4.296 -4.562 -1.959 1.00 92.81 669 ARG A N 1
ATOM 5009 C CA . ARG A 1 669 ? 4.851 -3.254 -2.336 1.00 92.81 669 ARG A CA 1
ATOM 5010 C C . ARG A 1 669 ? 5.389 -3.315 -3.764 1.00 92.81 669 ARG A C 1
ATOM 5012 O O . ARG A 1 669 ? 5.613 -4.410 -4.274 1.00 92.81 669 ARG A O 1
ATOM 5019 N N . TYR A 1 670 ? 5.635 -2.158 -4.369 1.00 90.94 670 TYR A N 1
ATOM 5020 C CA . TYR A 1 670 ? 6.400 -2.084 -5.613 1.00 90.94 670 TYR A CA 1
ATOM 5021 C C . TYR A 1 670 ? 7.893 -2.320 -5.359 1.00 90.94 670 TYR A C 1
ATOM 5023 O O . TYR A 1 670 ? 8.421 -1.944 -4.306 1.00 90.94 670 TYR A O 1
ATOM 5031 N N . GLU A 1 671 ? 8.555 -2.946 -6.326 1.00 86.19 671 GLU A N 1
ATOM 5032 C CA . GLU A 1 671 ? 9.995 -3.189 -6.340 1.00 86.19 671 GLU A CA 1
ATOM 5033 C C . GLU A 1 671 ? 10.546 -2.940 -7.745 1.00 86.19 671 GLU A C 1
ATOM 5035 O O . GLU A 1 671 ? 10.183 -3.626 -8.701 1.00 86.19 671 GLU A O 1
ATOM 5040 N N . ASP A 1 672 ? 11.455 -1.973 -7.858 1.00 81.88 672 ASP A N 1
ATOM 5041 C CA . ASP A 1 672 ? 11.962 -1.468 -9.141 1.00 81.88 672 ASP A CA 1
ATOM 5042 C C . ASP A 1 672 ? 12.761 -2.502 -9.934 1.00 81.88 672 ASP A C 1
ATOM 5044 O O . ASP A 1 672 ? 12.851 -2.450 -11.164 1.00 81.88 672 ASP A O 1
ATOM 5048 N N . THR A 1 673 ? 13.336 -3.474 -9.228 1.00 79.06 673 THR A N 1
ATOM 5049 C CA . THR A 1 673 ? 14.087 -4.564 -9.848 1.00 79.06 673 THR A CA 1
ATOM 5050 C C . THR A 1 673 ? 13.225 -5.756 -10.258 1.00 79.06 673 THR A C 1
ATOM 5052 O O . THR A 1 673 ? 13.733 -6.619 -10.968 1.00 79.06 673 THR A O 1
ATOM 5055 N N . SER A 1 674 ? 11.946 -5.802 -9.862 1.00 83.50 674 SER A N 1
ATOM 5056 C CA . SER A 1 674 ? 11.057 -6.922 -10.176 1.00 83.50 674 SER A CA 1
ATOM 5057 C C . SER A 1 674 ? 10.421 -6.777 -11.560 1.00 83.50 674 SER A C 1
ATOM 5059 O O . SER A 1 674 ? 9.792 -5.762 -11.861 1.00 83.50 674 SER A O 1
ATOM 5061 N N . ASP A 1 675 ? 10.530 -7.832 -12.370 1.00 83.56 675 ASP A N 1
ATOM 5062 C CA . ASP A 1 675 ? 9.865 -7.968 -13.675 1.00 83.56 675 ASP A CA 1
ATOM 5063 C C . ASP A 1 675 ? 8.420 -8.503 -13.563 1.00 83.56 675 ASP A C 1
ATOM 5065 O O . ASP A 1 675 ? 7.665 -8.499 -14.538 1.00 83.56 675 ASP A O 1
ATOM 5069 N N . PHE A 1 676 ? 8.025 -8.968 -12.373 1.00 86.56 676 PHE A N 1
ATOM 5070 C CA . PHE A 1 676 ? 6.787 -9.711 -12.136 1.00 86.56 676 PHE A CA 1
ATOM 5071 C C . PHE A 1 676 ? 5.973 -9.122 -10.979 1.00 86.56 676 PHE A C 1
ATOM 5073 O O . PHE A 1 676 ? 6.515 -8.501 -10.064 1.00 86.56 676 PHE A O 1
ATOM 5080 N N . ASP A 1 677 ? 4.665 -9.369 -10.997 1.00 89.50 677 ASP A N 1
ATOM 5081 C CA . ASP A 1 677 ? 3.774 -9.165 -9.859 1.00 89.50 677 ASP A CA 1
ATOM 5082 C C . ASP A 1 677 ? 3.654 -10.451 -9.045 1.00 89.50 677 ASP A C 1
ATOM 5084 O O . ASP A 1 677 ? 2.696 -11.200 -9.239 1.00 89.50 677 ASP A O 1
ATOM 5088 N N . ASP A 1 678 ? 4.599 -10.686 -8.131 1.00 87.19 678 ASP A N 1
ATOM 5089 C CA . ASP A 1 678 ? 4.609 -11.841 -7.222 1.00 87.19 678 ASP A CA 1
ATOM 5090 C C . ASP A 1 678 ? 4.379 -13.139 -8.011 1.00 87.19 678 ASP A C 1
ATOM 5092 O O . ASP A 1 678 ? 3.283 -13.686 -8.002 1.00 87.19 678 ASP A O 1
ATOM 5096 N N . ASP A 1 679 ? 5.390 -13.533 -8.793 1.00 82.50 679 ASP A N 1
ATOM 5097 C CA . ASP A 1 679 ? 5.405 -14.641 -9.767 1.00 82.50 679 ASP A CA 1
ATOM 5098 C C . ASP A 1 679 ? 4.582 -14.485 -11.067 1.00 82.50 679 ASP A C 1
ATOM 5100 O O . ASP A 1 679 ? 4.751 -15.289 -11.994 1.00 82.50 679 ASP A O 1
ATOM 5104 N N . ASN A 1 680 ? 3.767 -13.428 -11.199 1.00 86.44 680 ASN A N 1
ATOM 5105 C CA . ASN A 1 680 ? 2.909 -13.221 -12.371 1.00 86.44 680 ASN A CA 1
ATOM 5106 C C . ASN A 1 680 ? 3.493 -12.229 -13.382 1.00 86.44 680 ASN A C 1
ATOM 5108 O O . ASN A 1 680 ? 3.926 -11.129 -13.050 1.00 86.44 680 ASN A O 1
ATOM 5112 N N . ALA A 1 681 ? 3.433 -12.595 -14.661 1.00 85.31 681 ALA A N 1
ATOM 5113 C CA . ALA A 1 681 ? 3.821 -11.734 -15.771 1.00 85.31 681 ALA A CA 1
ATOM 5114 C C . ALA A 1 681 ? 2.981 -10.450 -15.851 1.00 85.31 681 ALA A C 1
ATOM 5116 O O . ALA A 1 681 ? 1.750 -10.495 -15.872 1.00 85.31 681 ALA A O 1
ATOM 5117 N N . ILE A 1 682 ? 3.651 -9.310 -16.019 1.00 88.94 682 ILE A N 1
ATOM 5118 C CA . ILE A 1 682 ? 2.993 -8.021 -16.249 1.00 88.94 682 ILE A CA 1
ATOM 5119 C C . ILE A 1 682 ? 2.754 -7.863 -17.750 1.00 88.94 682 ILE A C 1
ATOM 5121 O O . ILE A 1 682 ? 3.684 -7.962 -18.545 1.00 88.94 682 ILE A O 1
ATOM 5125 N N . SER A 1 683 ? 1.523 -7.581 -18.177 1.00 91.00 683 SER A N 1
ATOM 5126 C CA . SER A 1 683 ? 1.270 -7.123 -19.550 1.00 91.00 683 SER A CA 1
ATOM 5127 C C . SER A 1 683 ? 1.365 -5.604 -19.590 1.00 91.00 683 SER A C 1
ATOM 5129 O O . SER A 1 683 ? 0.598 -4.937 -18.897 1.00 91.00 683 SER A O 1
ATOM 5131 N N . SER A 1 684 ? 2.297 -5.054 -20.372 1.00 93.69 684 SER A N 1
ATOM 5132 C CA . SER A 1 684 ? 2.507 -3.605 -20.460 1.00 93.69 684 SER A CA 1
ATOM 5133 C C . SER A 1 684 ? 2.576 -3.132 -21.905 1.00 93.69 684 SER A C 1
ATOM 5135 O O . SER A 1 684 ? 3.178 -3.780 -22.765 1.00 93.69 684 SER A O 1
ATOM 5137 N N . HIS A 1 685 ? 1.940 -1.995 -22.187 1.00 94.31 685 HIS A N 1
ATOM 5138 C CA . HIS A 1 685 ? 1.975 -1.399 -23.516 1.00 94.31 685 HIS A CA 1
ATOM 5139 C C . HIS A 1 685 ? 1.705 0.107 -23.518 1.00 94.31 685 HIS A C 1
ATOM 5141 O O . HIS A 1 685 ? 1.090 0.665 -22.609 1.00 94.31 685 HIS A O 1
ATOM 5147 N N . VAL A 1 686 ? 2.128 0.760 -24.598 1.00 94.81 686 VAL A N 1
ATOM 5148 C CA . VAL A 1 686 ? 1.823 2.160 -24.904 1.00 94.81 686 VAL A CA 1
ATOM 5149 C C . VAL A 1 686 ? 1.585 2.336 -26.400 1.00 94.81 686 VAL A C 1
ATOM 5151 O O . VAL A 1 686 ? 2.255 1.726 -27.239 1.00 94.81 686 VAL A O 1
ATOM 5154 N N . LEU A 1 687 ? 0.646 3.208 -26.750 1.00 93.81 687 LEU A N 1
ATOM 5155 C CA . LEU A 1 687 ? 0.382 3.613 -28.122 1.00 93.81 687 LEU A CA 1
ATOM 5156 C C . LEU A 1 687 ? 0.918 5.029 -28.364 1.00 93.81 687 LEU A C 1
ATOM 5158 O O . LEU A 1 687 ? 0.392 6.008 -27.841 1.00 93.81 687 LEU A O 1
ATOM 5162 N N . ILE A 1 688 ? 1.949 5.160 -29.196 1.00 92.25 688 ILE A N 1
ATOM 5163 C CA . ILE A 1 688 ? 2.481 6.457 -29.624 1.00 92.25 688 ILE A CA 1
ATOM 5164 C C . ILE A 1 688 ? 1.743 6.918 -30.884 1.00 92.25 688 ILE A C 1
ATOM 5166 O O . ILE A 1 688 ? 1.703 6.222 -31.907 1.00 92.25 688 ILE A O 1
ATOM 5170 N N . GLY A 1 689 ? 1.181 8.125 -30.821 1.00 87.56 689 GLY A N 1
ATOM 5171 C CA . GLY A 1 689 ? 0.398 8.731 -31.894 1.00 87.56 689 GLY A CA 1
ATOM 5172 C C . GLY A 1 689 ? -1.064 8.962 -31.495 1.00 87.56 689 GLY A C 1
ATOM 5173 O O . GLY A 1 689 ? -1.385 8.942 -30.312 1.00 87.56 689 GLY A O 1
ATOM 5174 N N . PRO A 1 690 ? -1.968 9.208 -32.457 1.00 89.06 690 PRO A N 1
ATOM 5175 C CA . PRO A 1 690 ? -1.785 9.048 -33.899 1.00 89.06 690 PRO A CA 1
ATOM 5176 C C . PRO A 1 690 ? -0.939 10.155 -34.538 1.00 89.06 690 PRO A C 1
ATOM 5178 O O . PRO A 1 690 ? -1.254 11.345 -34.472 1.00 89.06 690 PRO A O 1
ATOM 5181 N N . VAL A 1 691 ? 0.128 9.750 -35.228 1.00 88.19 691 VAL A N 1
ATOM 5182 C CA . VAL A 1 691 ? 1.050 10.652 -35.923 1.00 88.19 691 VAL A CA 1
ATOM 5183 C C . VAL A 1 691 ? 0.540 10.904 -37.333 1.00 88.19 691 VAL A C 1
ATOM 5185 O O . VAL A 1 691 ? 0.194 9.973 -38.064 1.00 88.19 691 VAL A O 1
ATOM 5188 N N . ARG A 1 692 ? 0.533 12.176 -37.746 1.00 84.38 692 ARG A N 1
ATOM 5189 C CA . ARG A 1 692 ? 0.332 12.538 -39.151 1.00 84.38 692 ARG A CA 1
ATOM 5190 C C . ARG A 1 692 ? 1.652 12.886 -39.823 1.00 84.38 692 ARG A C 1
ATOM 5192 O O . ARG A 1 692 ? 2.257 13.896 -39.463 1.00 84.38 692 ARG A O 1
ATOM 5199 N N . PRO A 1 693 ? 2.084 12.095 -40.817 1.00 74.94 693 PRO A N 1
ATOM 5200 C CA . PRO A 1 693 ? 3.323 12.378 -41.533 1.00 74.94 693 PRO A CA 1
ATOM 5201 C C . PRO A 1 693 ? 3.243 13.625 -42.429 1.00 74.94 693 PRO A C 1
ATOM 5203 O O . PRO A 1 693 ? 4.266 14.246 -42.717 1.00 74.94 693 PRO A O 1
ATOM 5206 N N . GLN A 1 694 ? 2.037 13.952 -42.904 1.00 73.62 694 GLN A N 1
ATOM 5207 C CA . GLN A 1 694 ? 1.731 14.998 -43.883 1.00 73.62 694 GLN A CA 1
ATOM 5208 C C . GLN A 1 694 ? 0.428 15.732 -43.508 1.00 73.62 694 GLN A C 1
ATOM 5210 O O . GLN A 1 694 ? -0.251 15.352 -42.551 1.00 73.62 694 GLN A O 1
ATOM 5215 N N . GLY A 1 695 ? 0.120 16.818 -44.229 1.00 70.62 695 GLY A N 1
ATOM 5216 C CA . GLY A 1 695 ? -1.052 17.669 -43.988 1.00 70.62 695 GLY A CA 1
ATOM 5217 C C . GLY A 1 695 ? -2.403 16.946 -44.080 1.00 70.62 695 GLY A C 1
ATOM 5218 O O . GLY A 1 695 ? -2.488 15.750 -44.358 1.00 70.62 695 GLY A O 1
ATOM 5219 N N . ASP A 1 696 ? -3.489 17.684 -43.838 1.00 67.44 696 ASP A N 1
ATOM 5220 C CA . ASP A 1 696 ? -4.830 17.119 -43.958 1.00 67.44 696 ASP A CA 1
ATOM 5221 C C . ASP A 1 696 ? -5.116 16.690 -45.409 1.00 67.44 696 ASP A C 1
ATOM 5223 O O . ASP A 1 696 ? -4.892 17.472 -46.329 1.00 67.44 696 ASP A O 1
ATOM 5227 N N . TYR A 1 697 ? -5.560 15.438 -45.609 1.00 76.06 697 TYR A N 1
ATOM 5228 C CA . TYR A 1 697 ? -5.881 14.813 -46.912 1.00 76.06 697 TYR A CA 1
ATOM 5229 C C . TYR A 1 697 ? -4.705 14.315 -47.769 1.00 76.06 697 TYR A C 1
ATOM 5231 O O . TYR A 1 697 ? -4.843 14.161 -48.986 1.00 76.06 697 TYR A O 1
ATOM 5239 N N . GLN A 1 698 ? -3.547 14.034 -47.169 1.00 82.56 698 GLN A N 1
ATOM 5240 C CA . GLN A 1 698 ? -2.415 13.431 -47.876 1.00 82.56 698 GLN A CA 1
ATOM 5241 C C . GLN A 1 698 ? -2.002 12.092 -47.277 1.00 82.56 698 GLN A C 1
ATOM 5243 O O . GLN A 1 698 ? -1.911 11.939 -46.062 1.00 82.56 698 GLN A O 1
ATOM 5248 N N . ASP A 1 699 ? -1.686 11.148 -48.159 1.00 85.88 699 ASP A N 1
ATOM 5249 C CA . ASP A 1 699 ? -1.053 9.895 -47.789 1.00 85.88 699 ASP A CA 1
ATOM 5250 C C . ASP A 1 699 ? 0.454 10.077 -47.655 1.00 85.88 699 ASP A C 1
ATOM 5252 O O . ASP A 1 699 ? 1.119 10.794 -48.418 1.00 85.88 699 ASP A O 1
ATOM 5256 N N . ALA A 1 700 ? 1.014 9.313 -46.733 1.00 88.31 700 ALA A N 1
ATOM 5257 C CA . ALA A 1 700 ? 2.440 9.138 -46.614 1.00 88.31 700 ALA A CA 1
ATOM 5258 C C . ALA A 1 700 ? 2.788 7.673 -46.374 1.00 88.31 700 ALA A C 1
ATOM 5260 O O . ALA A 1 700 ? 1.945 6.833 -46.055 1.00 88.31 700 ALA A O 1
ATOM 5261 N N . ARG A 1 701 ? 4.069 7.370 -46.557 1.00 90.19 701 ARG A N 1
ATOM 5262 C CA . ARG A 1 701 ? 4.648 6.071 -46.249 1.00 90.19 701 ARG A CA 1
ATOM 5263 C C . ARG A 1 701 ? 5.631 6.208 -45.103 1.00 90.19 701 ARG A C 1
ATOM 5265 O O . ARG A 1 701 ? 6.559 7.010 -45.203 1.00 90.19 701 ARG A O 1
ATOM 5272 N N . LEU A 1 702 ? 5.464 5.395 -44.066 1.00 92.56 702 LEU A N 1
ATOM 5273 C CA . LEU A 1 702 ? 6.488 5.164 -43.056 1.00 92.56 702 LEU A CA 1
ATOM 5274 C C . LEU A 1 702 ? 7.563 4.263 -43.662 1.00 92.56 702 LEU A C 1
ATOM 5276 O O . LEU A 1 702 ? 7.359 3.070 -43.882 1.00 92.56 702 LEU A O 1
ATOM 5280 N N . ASP A 1 703 ? 8.697 4.859 -44.002 1.00 92.38 703 ASP A N 1
ATOM 5281 C CA . ASP A 1 703 ? 9.789 4.183 -44.689 1.00 92.38 703 ASP A CA 1
ATOM 5282 C C . ASP A 1 703 ? 10.709 3.431 -43.733 1.00 92.38 703 ASP A C 1
ATOM 5284 O O . ASP A 1 703 ? 11.240 2.383 -44.111 1.00 92.38 703 ASP A O 1
ATOM 5288 N N . GLU A 1 704 ? 10.915 3.987 -42.542 1.00 94.06 704 GLU A N 1
ATOM 5289 C CA . GLU A 1 704 ? 11.934 3.537 -41.604 1.00 94.06 704 GLU A CA 1
ATOM 5290 C C . GLU A 1 704 ? 11.555 3.855 -40.157 1.00 94.06 704 GLU A C 1
ATOM 5292 O O . GLU A 1 704 ? 10.961 4.903 -39.894 1.00 94.06 704 GLU A O 1
ATOM 5297 N N . LEU A 1 705 ? 11.939 2.965 -39.245 1.00 94.69 705 LEU A N 1
ATOM 5298 C CA . LEU A 1 705 ? 11.894 3.156 -37.800 1.00 94.69 705 LEU A CA 1
ATOM 5299 C C . LEU A 1 705 ? 13.226 2.726 -37.186 1.00 94.69 705 LEU A C 1
ATOM 5301 O O . LEU A 1 705 ? 13.777 1.687 -37.552 1.00 94.69 705 LEU A O 1
ATOM 5305 N N . VAL A 1 706 ? 13.712 3.508 -36.231 1.00 94.69 706 VAL A N 1
ATOM 5306 C CA . VAL A 1 706 ? 14.882 3.197 -35.408 1.00 94.69 706 VAL A CA 1
ATOM 5307 C C . VAL A 1 706 ? 14.539 3.549 -33.974 1.00 94.69 706 VAL A C 1
ATOM 5309 O O . VAL A 1 706 ? 14.005 4.631 -33.735 1.00 94.69 706 VAL A O 1
ATOM 5312 N N . ALA A 1 707 ? 14.870 2.669 -33.037 1.00 94.94 707 ALA A N 1
ATOM 5313 C CA . ALA A 1 707 ? 14.761 2.954 -31.616 1.00 94.94 707 ALA A CA 1
ATOM 5314 C C . ALA A 1 707 ? 16.104 2.783 -30.913 1.00 94.94 707 ALA A C 1
ATOM 5316 O O . ALA A 1 707 ? 16.943 1.967 -31.306 1.00 94.94 707 ALA A O 1
ATOM 5317 N N . THR A 1 708 ? 16.269 3.549 -29.850 1.00 94.50 708 THR A N 1
ATOM 5318 C CA . THR A 1 708 ? 17.264 3.306 -28.818 1.00 94.50 708 THR A CA 1
ATOM 5319 C C . THR A 1 708 ? 16.490 2.934 -27.565 1.00 94.50 708 THR A C 1
ATOM 5321 O O . THR A 1 708 ? 15.675 3.731 -27.099 1.00 94.50 708 THR A O 1
ATOM 5324 N N . LEU A 1 709 ? 16.693 1.721 -27.064 1.00 92.38 709 LEU A N 1
ATOM 5325 C CA . LEU A 1 709 ? 16.171 1.289 -25.773 1.00 92.38 709 LEU A CA 1
ATOM 5326 C C . LEU A 1 709 ? 17.172 1.627 -24.667 1.00 92.38 709 LEU A C 1
ATOM 5328 O O . LEU A 1 709 ? 18.344 1.907 -24.947 1.00 92.38 709 LEU A O 1
ATOM 5332 N N . GLY A 1 710 ? 16.714 1.584 -23.415 1.00 84.56 710 GLY A N 1
ATOM 5333 C CA . GLY A 1 710 ? 17.621 1.610 -22.271 1.00 84.56 710 GLY A CA 1
ATOM 5334 C C . GLY A 1 710 ? 18.642 0.469 -22.358 1.00 84.56 710 GLY A C 1
ATOM 5335 O O . GLY A 1 710 ? 18.373 -0.571 -22.960 1.00 84.56 710 GLY A O 1
ATOM 5336 N N . VAL A 1 711 ? 19.820 0.666 -21.765 1.00 76.50 711 VAL A N 1
ATOM 5337 C CA . VAL A 1 711 ? 20.872 -0.368 -21.697 1.00 76.50 711 VAL A CA 1
ATOM 5338 C C . VAL A 1 711 ? 20.452 -1.597 -20.870 1.00 76.50 711 VAL A C 1
ATOM 5340 O O . VAL A 1 711 ? 21.039 -2.646 -21.051 1.00 76.50 711 VAL A O 1
ATOM 5343 N N . ASP A 1 712 ? 19.403 -1.475 -20.046 1.00 72.31 712 ASP A N 1
ATOM 5344 C CA . ASP A 1 712 ? 18.787 -2.548 -19.233 1.00 72.31 712 ASP A CA 1
ATOM 5345 C C . ASP A 1 712 ? 17.371 -2.904 -19.655 1.00 72.31 712 ASP A C 1
ATOM 5347 O O . ASP A 1 712 ? 16.591 -3.485 -18.895 1.00 72.31 712 ASP A O 1
ATOM 5351 N N . SER A 1 713 ? 16.972 -2.432 -20.829 1.00 85.38 713 SER A N 1
ATOM 5352 C CA . SER A 1 713 ? 15.645 -2.735 -21.318 1.00 85.38 713 SER A CA 1
ATOM 5353 C C . SER A 1 713 ? 15.586 -4.188 -21.764 1.00 85.38 713 SER A C 1
ATOM 5355 O O . SER A 1 713 ? 16.333 -4.574 -22.661 1.00 85.38 713 SER A O 1
ATOM 5357 N N . GLY A 1 714 ? 14.596 -4.928 -21.271 1.00 86.19 714 GLY A N 1
ATOM 5358 C CA . GLY A 1 714 ? 14.133 -6.129 -21.948 1.00 86.19 714 GLY A CA 1
ATOM 5359 C C . GLY A 1 714 ? 13.604 -5.810 -23.348 1.00 86.19 714 GLY A C 1
ATOM 5360 O O . GLY A 1 714 ? 13.460 -4.647 -23.763 1.00 86.19 714 GLY A O 1
ATOM 5361 N N . ASN A 1 715 ? 13.327 -6.867 -24.101 1.00 90.69 715 ASN A N 1
ATOM 5362 C CA . ASN A 1 715 ? 12.940 -6.753 -25.500 1.00 90.69 715 ASN A CA 1
ATOM 5363 C C . ASN A 1 715 ? 11.582 -6.042 -25.658 1.00 90.69 715 ASN A C 1
ATOM 5365 O O . ASN A 1 715 ? 10.611 -6.330 -24.958 1.00 90.69 715 ASN A O 1
ATOM 5369 N N . VAL A 1 716 ? 11.482 -5.141 -26.639 1.00 93.44 716 VAL A N 1
ATOM 5370 C CA . VAL A 1 716 ? 10.245 -4.409 -26.955 1.00 93.44 716 VAL A CA 1
ATOM 5371 C C . VAL A 1 716 ? 9.680 -4.904 -28.275 1.00 93.44 716 VAL A C 1
ATOM 5373 O O . VAL A 1 716 ? 10.313 -4.780 -29.325 1.00 93.44 716 VAL A O 1
ATOM 5376 N N . THR A 1 717 ? 8.450 -5.407 -28.246 1.00 94.56 717 THR A N 1
ATOM 5377 C CA . THR A 1 717 ? 7.685 -5.674 -29.465 1.00 94.56 717 THR A CA 1
ATOM 5378 C C . THR A 1 717 ? 7.085 -4.367 -29.965 1.00 94.56 717 THR A C 1
ATOM 5380 O O . THR A 1 717 ? 6.310 -3.718 -29.263 1.00 94.56 717 THR A O 1
ATOM 5383 N N . TRP A 1 718 ? 7.415 -3.981 -31.195 1.00 94.44 718 TRP A N 1
ATOM 5384 C CA . TRP A 1 718 ? 6.819 -2.828 -31.860 1.00 94.44 718 TRP A CA 1
ATOM 5385 C C . TRP A 1 718 ? 5.866 -3.278 -32.963 1.00 94.44 718 TRP A C 1
ATOM 5387 O O . TRP A 1 718 ? 6.166 -4.186 -33.739 1.00 94.44 718 TRP A O 1
ATOM 5397 N N . ALA A 1 719 ? 4.731 -2.595 -33.079 1.00 93.38 719 ALA A N 1
ATOM 5398 C CA . ALA A 1 719 ? 3.748 -2.810 -34.129 1.00 93.38 719 ALA A CA 1
ATOM 5399 C C . ALA A 1 719 ? 3.299 -1.473 -34.728 1.00 93.38 719 ALA A C 1
ATOM 5401 O O . ALA A 1 719 ? 2.795 -0.584 -34.041 1.00 93.38 719 ALA A O 1
ATOM 5402 N N . VAL A 1 720 ? 3.464 -1.336 -36.043 1.00 93.19 720 VAL A N 1
ATOM 5403 C CA . VAL A 1 720 ? 2.976 -0.187 -36.807 1.00 93.19 720 VAL A CA 1
ATOM 5404 C C . VAL A 1 720 ? 1.570 -0.475 -37.282 1.00 93.19 720 VAL A C 1
ATOM 5406 O O . VAL A 1 720 ? 1.306 -1.510 -37.898 1.00 93.19 720 VAL A O 1
ATOM 5409 N N . ARG A 1 721 ? 0.679 0.486 -37.069 1.00 90.88 721 ARG A N 1
ATOM 5410 C CA . ARG A 1 721 ? -0.686 0.435 -37.582 1.00 90.88 721 ARG A CA 1
ATOM 5411 C C . ARG A 1 721 ? -0.996 1.713 -38.341 1.00 90.88 721 ARG A C 1
ATOM 5413 O O . ARG A 1 721 ? -0.448 2.767 -38.026 1.00 90.88 721 ARG A O 1
ATOM 5420 N N . VAL A 1 722 ? -1.803 1.605 -39.390 1.00 90.12 722 VAL A N 1
ATOM 5421 C CA . VAL A 1 722 ? -2.078 2.699 -40.327 1.00 90.12 722 VAL A CA 1
ATOM 5422 C C . VAL A 1 722 ? -3.570 2.812 -40.577 1.00 90.12 722 VAL A C 1
ATOM 5424 O O . VAL A 1 722 ? -4.282 1.813 -40.589 1.00 90.12 722 VAL A O 1
ATOM 5427 N N . GLY A 1 723 ? -4.025 4.037 -40.805 1.00 88.44 723 GLY A N 1
ATOM 5428 C CA . GLY A 1 723 ? -5.403 4.330 -41.172 1.00 88.44 723 GLY A CA 1
ATOM 5429 C C . GLY A 1 723 ? -5.474 5.458 -42.189 1.00 88.44 723 GLY A C 1
ATOM 5430 O O . GLY A 1 723 ? -4.505 6.196 -42.405 1.00 88.44 723 GLY A O 1
ATOM 5431 N N . GLU A 1 724 ? -6.635 5.595 -42.823 1.00 87.38 724 GLU A N 1
ATOM 5432 C CA . GLU A 1 724 ? -6.923 6.722 -43.717 1.00 87.38 724 GLU A CA 1
ATOM 5433 C C . GLU A 1 724 ? -6.906 8.052 -42.952 1.00 87.38 724 GLU A C 1
ATOM 5435 O O . GLU A 1 724 ? -6.426 9.066 -43.455 1.00 87.38 724 GLU A O 1
ATOM 5440 N N . ASP A 1 725 ? -7.331 8.032 -41.691 1.00 86.94 725 ASP A N 1
ATOM 5441 C CA . ASP A 1 725 ? -7.238 9.148 -40.762 1.00 86.94 725 ASP A CA 1
ATOM 5442 C C . ASP A 1 725 ? -6.699 8.705 -39.388 1.00 86.94 725 ASP A C 1
ATOM 5444 O O . ASP A 1 725 ? -6.270 7.567 -39.185 1.00 86.94 725 ASP A O 1
ATOM 5448 N N . ARG A 1 726 ? -6.659 9.652 -38.442 1.00 87.00 726 ARG A N 1
ATOM 5449 C CA . ARG A 1 726 ? -6.111 9.433 -37.096 1.00 87.00 726 ARG A CA 1
ATOM 5450 C C . ARG A 1 726 ? -6.963 8.473 -36.269 1.00 87.00 726 ARG A C 1
ATOM 5452 O O . ARG A 1 726 ? -6.400 7.712 -35.494 1.00 87.00 726 ARG A O 1
ATOM 5459 N N . GLU A 1 727 ? -8.279 8.524 -36.426 1.00 87.81 727 GLU A N 1
ATOM 5460 C CA . GLU A 1 727 ? -9.204 7.660 -35.698 1.00 87.81 727 GLU A CA 1
ATOM 5461 C C . GLU A 1 727 ? -9.111 6.235 -36.230 1.00 87.81 727 GLU A C 1
ATOM 5463 O O . GLU A 1 727 ? -8.872 5.318 -35.456 1.00 87.81 727 GLU A O 1
ATOM 5468 N N . ALA A 1 728 ? -9.155 6.057 -37.550 1.00 86.44 728 ALA A N 1
ATOM 5469 C CA . ALA A 1 728 ? -8.956 4.766 -38.193 1.00 86.44 728 ALA A CA 1
ATOM 5470 C C . ALA A 1 728 ? -7.598 4.146 -37.824 1.00 86.44 728 ALA A C 1
ATOM 5472 O O . ALA A 1 728 ? -7.522 2.944 -37.587 1.00 86.44 728 ALA A O 1
ATOM 5473 N N . ALA A 1 729 ? -6.529 4.947 -37.717 1.00 87.00 729 ALA A N 1
ATOM 5474 C CA . ALA A 1 729 ? -5.225 4.450 -37.279 1.00 87.00 729 ALA A CA 1
ATOM 5475 C C . ALA A 1 729 ? -5.260 3.942 -35.827 1.00 87.00 729 ALA A C 1
ATOM 5477 O O . ALA A 1 729 ? -4.734 2.865 -35.557 1.00 87.00 729 ALA A O 1
ATOM 5478 N N . VAL A 1 730 ? -5.926 4.654 -34.912 1.00 86.56 730 VAL A N 1
ATOM 5479 C CA . VAL A 1 730 ? -6.096 4.193 -33.525 1.00 86.56 730 VAL A CA 1
ATOM 5480 C C . VAL A 1 730 ? -7.031 2.986 -33.447 1.00 86.56 730 VAL A C 1
ATOM 5482 O O . VAL A 1 730 ? -6.683 2.011 -32.806 1.00 86.56 730 VAL A O 1
ATOM 5485 N N . LEU A 1 731 ? -8.176 2.976 -34.129 1.00 82.94 731 LEU A N 1
ATOM 5486 C CA . LEU A 1 731 ? -9.131 1.858 -34.098 1.00 82.94 731 LEU A CA 1
ATOM 5487 C C . LEU A 1 731 ? -8.620 0.608 -34.826 1.00 82.94 731 LEU A C 1
ATOM 5489 O O . LEU A 1 731 ? -8.990 -0.517 -34.486 1.00 82.94 731 LEU A O 1
ATOM 5493 N N . SER A 1 732 ? -7.706 0.767 -35.786 1.00 73.25 732 SER A N 1
ATOM 5494 C CA . SER A 1 732 ? -6.987 -0.375 -36.353 1.00 73.25 732 SER A CA 1
ATOM 5495 C C . SER A 1 732 ? -6.193 -1.135 -35.288 1.00 73.25 732 SER A C 1
ATOM 5497 O O . SER A 1 732 ? -5.920 -2.318 -35.475 1.00 73.25 732 SER A O 1
ATOM 5499 N N . ALA A 1 733 ? -5.915 -0.504 -34.136 1.00 60.94 733 ALA A N 1
ATOM 5500 C CA . ALA A 1 733 ? -5.300 -1.150 -32.989 1.00 60.94 733 ALA A CA 1
ATOM 5501 C C . ALA A 1 733 ? -6.070 -2.340 -32.431 1.00 60.94 733 ALA A C 1
ATOM 5503 O O . ALA A 1 733 ? -5.462 -3.291 -31.943 1.00 60.94 733 ALA A O 1
ATOM 5504 N N . THR A 1 734 ? -7.389 -2.301 -32.534 1.00 58.06 734 THR A N 1
ATOM 5505 C CA . THR A 1 734 ? -8.271 -3.308 -31.950 1.00 58.06 734 THR A CA 1
ATOM 5506 C C . THR A 1 734 ? -8.895 -4.219 -33.002 1.00 58.06 734 THR A C 1
ATOM 5508 O O . THR A 1 734 ? -9.443 -5.258 -32.651 1.00 58.06 734 THR A O 1
ATOM 5511 N N . THR A 1 735 ? -8.809 -3.852 -34.287 1.00 52.47 735 THR A N 1
ATOM 5512 C CA . THR A 1 735 ? -9.680 -4.423 -35.332 1.00 52.47 735 THR A CA 1
ATOM 5513 C C . THR A 1 735 ? -8.923 -5.052 -36.508 1.00 52.47 735 THR A C 1
ATOM 5515 O O . THR A 1 735 ? -9.471 -5.916 -37.189 1.00 52.47 735 THR A O 1
ATOM 5518 N N . PHE A 1 736 ? -7.668 -4.663 -36.766 1.00 57.97 736 PHE A N 1
ATOM 5519 C CA . PHE A 1 736 ? -6.909 -5.115 -37.941 1.00 57.97 736 PHE A CA 1
ATOM 5520 C C . PHE A 1 736 ? -5.484 -5.573 -37.574 1.00 57.97 736 PHE A C 1
ATOM 5522 O O . PHE A 1 736 ? -4.912 -5.086 -36.594 1.00 57.97 736 PHE A O 1
ATOM 5529 N N . PRO A 1 737 ? -4.877 -6.503 -38.343 1.00 67.94 737 PRO A N 1
ATOM 5530 C CA . PRO A 1 737 ? -3.485 -6.895 -38.134 1.00 67.94 737 PRO A CA 1
ATOM 5531 C C . PRO A 1 737 ? -2.547 -5.697 -38.327 1.00 67.94 737 PRO A C 1
ATOM 5533 O O . PRO A 1 737 ? -2.827 -4.783 -39.107 1.00 67.94 737 PRO A O 1
ATOM 5536 N N . SER A 1 738 ? -1.418 -5.698 -37.616 1.00 81.44 738 SER A N 1
ATOM 5537 C CA . SER A 1 738 ? -0.401 -4.658 -37.768 1.00 81.44 738 SER A CA 1
ATOM 5538 C C . SER A 1 738 ? 0.140 -4.627 -39.201 1.00 81.44 738 SER A C 1
ATOM 5540 O O . SER A 1 738 ? 0.354 -5.658 -39.835 1.00 81.44 738 SER A O 1
ATOM 5542 N N . ALA A 1 739 ? 0.371 -3.422 -39.724 1.00 84.00 739 ALA A N 1
ATOM 5543 C CA . ALA A 1 739 ? 0.941 -3.231 -41.057 1.00 84.00 739 ALA A CA 1
ATOM 5544 C C . ALA A 1 739 ? 2.408 -3.681 -41.117 1.00 84.00 739 ALA A C 1
ATOM 5546 O O . ALA A 1 739 ? 2.899 -4.080 -42.170 1.00 84.00 739 ALA A O 1
ATOM 5547 N N . ALA A 1 740 ? 3.105 -3.600 -39.985 1.00 91.31 740 ALA A N 1
ATOM 5548 C CA . ALA A 1 740 ? 4.411 -4.197 -39.763 1.00 91.31 740 ALA A CA 1
ATOM 5549 C C . ALA A 1 740 ? 4.604 -4.444 -38.266 1.00 91.31 740 ALA A C 1
ATOM 5551 O O . ALA A 1 740 ? 4.044 -3.720 -37.440 1.00 91.31 740 ALA A O 1
ATOM 5552 N N . THR A 1 741 ? 5.432 -5.422 -37.925 1.00 93.50 741 THR A N 1
ATOM 5553 C CA . THR A 1 741 ? 5.799 -5.732 -36.544 1.00 93.50 741 THR A CA 1
ATOM 5554 C C . THR A 1 741 ? 7.254 -6.170 -36.480 1.00 93.50 741 THR A C 1
ATOM 5556 O O . THR A 1 741 ? 7.808 -6.631 -37.482 1.00 93.50 741 THR A O 1
ATOM 5559 N N . GLY A 1 742 ? 7.862 -6.051 -35.310 1.00 94.06 742 GLY A N 1
ATOM 5560 C CA . GLY A 1 742 ? 9.180 -6.600 -35.033 1.00 94.06 742 GLY A CA 1
ATOM 5561 C C . GLY A 1 742 ? 9.554 -6.431 -33.571 1.00 94.06 742 GLY A C 1
ATOM 5562 O O . GLY A 1 742 ? 8.735 -5.998 -32.762 1.00 94.06 742 GLY A O 1
ATOM 5563 N N . THR A 1 743 ? 10.805 -6.747 -33.263 1.00 94.56 743 THR A N 1
ATOM 5564 C CA . THR A 1 743 ? 11.351 -6.662 -31.908 1.00 94.56 743 THR A CA 1
ATOM 5565 C C . THR A 1 743 ? 12.562 -5.744 -31.911 1.00 94.56 743 THR A C 1
ATOM 5567 O O . THR A 1 743 ? 13.364 -5.766 -32.850 1.00 94.56 743 THR A O 1
ATOM 5570 N N . TRP A 1 744 ? 12.664 -4.914 -30.883 1.00 94.62 744 TRP A N 1
ATOM 5571 C CA . TRP A 1 744 ? 13.861 -4.166 -30.532 1.00 94.62 744 TRP A CA 1
ATOM 5572 C C . TRP A 1 744 ? 14.492 -4.776 -29.284 1.00 94.62 744 TRP A C 1
ATOM 5574 O O . TRP A 1 744 ? 13.773 -5.194 -28.381 1.00 94.62 744 TRP A O 1
ATOM 5584 N N . THR A 1 745 ? 15.818 -4.819 -29.258 1.00 91.81 745 THR A N 1
ATOM 5585 C CA . THR A 1 745 ? 16.638 -5.291 -28.133 1.00 91.81 745 THR A CA 1
ATOM 5586 C C . THR A 1 745 ? 17.275 -4.102 -27.416 1.00 91.81 745 THR A C 1
ATOM 5588 O O . THR A 1 745 ? 17.186 -2.974 -27.910 1.00 91.81 745 THR A O 1
ATOM 5591 N N . GLU A 1 746 ? 17.928 -4.332 -26.278 1.00 88.19 746 GLU A N 1
ATOM 5592 C CA . GLU A 1 746 ? 18.645 -3.301 -25.515 1.00 88.19 746 GLU A CA 1
ATOM 5593 C C . GLU A 1 746 ? 19.521 -2.374 -26.387 1.00 88.19 746 GLU A C 1
ATOM 5595 O O . GLU A 1 746 ? 20.080 -2.759 -27.422 1.00 88.19 746 GLU A O 1
ATOM 5600 N N . GLY A 1 747 ? 19.642 -1.111 -25.970 1.00 89.19 747 GLY A N 1
ATOM 5601 C CA . GLY A 1 747 ? 20.475 -0.124 -26.653 1.00 89.19 747 GLY A CA 1
ATOM 5602 C C . GLY A 1 747 ? 20.007 0.247 -28.070 1.00 89.19 747 GLY A C 1
ATOM 5603 O O . GLY A 1 747 ? 18.815 0.359 -28.372 1.00 89.19 747 GLY A O 1
ATOM 5604 N N . ARG A 1 748 ? 20.962 0.552 -28.959 1.00 91.75 748 ARG A N 1
ATOM 5605 C CA . ARG A 1 748 ? 20.676 1.094 -30.299 1.00 91.75 748 ARG A CA 1
ATOM 5606 C C . ARG A 1 748 ? 20.318 -0.013 -31.290 1.00 91.75 748 ARG A C 1
ATOM 5608 O O . ARG A 1 748 ? 21.157 -0.843 -31.629 1.00 91.75 748 ARG A O 1
ATOM 5615 N N . ASN A 1 749 ? 19.123 0.073 -31.865 1.00 94.44 749 ASN A N 1
ATOM 5616 C CA . ASN A 1 749 ? 18.618 -0.925 -32.802 1.00 94.44 749 ASN A CA 1
ATOM 5617 C C . ASN A 1 749 ? 18.935 -0.615 -34.270 1.00 94.44 749 ASN A C 1
ATOM 5619 O O . ASN A 1 749 ? 19.215 0.522 -34.666 1.00 94.44 749 ASN A O 1
ATOM 5623 N N . LEU A 1 750 ? 18.851 -1.657 -35.102 1.00 92.44 750 LEU A N 1
ATOM 5624 C CA . LEU A 1 750 ? 18.934 -1.541 -36.555 1.00 92.44 750 LEU A CA 1
ATOM 5625 C C . LEU A 1 750 ? 17.678 -0.889 -37.147 1.00 92.44 750 LEU A C 1
ATOM 5627 O O . LEU A 1 750 ? 16.592 -0.892 -36.569 1.00 92.44 750 LEU A O 1
ATOM 5631 N N . HIS A 1 751 ? 17.835 -0.368 -38.361 1.00 91.38 751 HIS A N 1
ATOM 5632 C CA . HIS A 1 751 ? 16.759 0.261 -39.116 1.00 91.38 751 HIS A CA 1
ATOM 5633 C C . HIS A 1 751 ? 15.694 -0.762 -39.529 1.00 91.38 751 HIS A C 1
ATOM 5635 O O . HIS A 1 751 ? 15.889 -1.534 -40.473 1.00 91.38 751 HIS A O 1
ATOM 5641 N N . ALA A 1 752 ? 14.533 -0.713 -38.880 1.00 92.94 752 ALA A N 1
ATOM 5642 C CA . ALA A 1 752 ? 13.339 -1.402 -39.340 1.00 92.94 752 ALA A CA 1
ATOM 5643 C C . ALA A 1 752 ? 12.763 -0.668 -40.557 1.00 92.94 752 ALA A C 1
ATOM 5645 O O . ALA A 1 752 ? 12.780 0.561 -40.628 1.00 92.94 752 ALA A O 1
ATOM 5646 N N . ARG A 1 753 ? 12.223 -1.407 -41.533 1.00 93.75 753 ARG A N 1
ATOM 5647 C CA . ARG A 1 753 ? 11.661 -0.839 -42.774 1.00 93.75 753 ARG A CA 1
ATOM 5648 C C . ARG A 1 753 ? 10.196 -1.251 -42.963 1.00 93.75 753 ARG A C 1
ATOM 5650 O O . ARG A 1 753 ? 9.929 -2.061 -43.847 1.00 93.75 753 ARG A O 1
ATOM 5657 N N . PRO A 1 754 ? 9.251 -0.690 -42.180 1.00 91.00 754 PRO A N 1
ATOM 5658 C CA . PRO A 1 754 ? 7.833 -1.055 -42.244 1.00 91.00 754 PRO A CA 1
ATOM 5659 C C . PRO A 1 754 ? 7.205 -0.896 -43.631 1.00 91.00 754 PRO A C 1
ATOM 5661 O O . PRO A 1 754 ? 6.362 -1.690 -44.024 1.00 91.00 754 PRO A O 1
ATOM 5664 N N . ARG A 1 755 ? 7.589 0.158 -44.371 1.00 90.00 755 ARG A N 1
ATOM 5665 C CA . ARG A 1 755 ? 6.997 0.544 -45.670 1.00 90.00 755 ARG A CA 1
ATOM 5666 C C . ARG A 1 755 ? 5.465 0.656 -45.641 1.00 90.00 755 ARG A C 1
ATOM 5668 O O . ARG A 1 755 ? 4.820 0.502 -46.677 1.00 90.00 755 ARG A O 1
ATOM 5675 N N . ALA A 1 756 ? 4.895 0.989 -44.485 1.00 89.38 756 ALA A N 1
ATOM 5676 C CA . ALA A 1 756 ? 3.454 1.080 -44.282 1.00 89.38 756 ALA A CA 1
ATOM 5677 C C . ALA A 1 756 ? 2.899 2.403 -44.838 1.00 89.38 756 ALA A C 1
ATOM 5679 O O . ALA A 1 756 ? 3.483 3.464 -44.613 1.00 89.38 756 ALA A O 1
ATOM 5680 N N . ARG A 1 757 ? 1.784 2.346 -45.575 1.00 89.62 757 ARG A N 1
ATOM 5681 C CA . ARG A 1 757 ? 1.118 3.505 -46.197 1.00 89.62 757 ARG A CA 1
ATOM 5682 C C . ARG A 1 757 ? -0.167 3.852 -45.448 1.00 89.62 757 ARG A C 1
ATOM 5684 O O . ARG A 1 757 ? -0.964 2.961 -45.192 1.00 89.62 757 ARG A O 1
ATOM 5691 N N . GLY A 1 758 ? -0.396 5.139 -45.197 1.00 88.31 758 GLY A N 1
ATOM 5692 C CA . GLY A 1 758 ? -1.663 5.656 -44.675 1.00 88.31 758 GLY A CA 1
ATOM 5693 C C . GLY A 1 758 ? -1.658 7.177 -44.525 1.00 88.31 758 GLY A C 1
ATOM 5694 O O . GLY A 1 758 ? -0.618 7.824 -44.688 1.00 88.31 758 GLY A O 1
ATOM 5695 N N . GLY A 1 759 ? -2.816 7.745 -44.192 1.00 88.06 759 GLY A N 1
ATOM 5696 C CA . GLY A 1 759 ? -2.947 9.163 -43.837 1.00 88.06 759 GLY A CA 1
ATOM 5697 C C . GLY A 1 759 ? -2.482 9.460 -42.414 1.00 88.06 759 GLY A C 1
ATOM 5698 O O . GLY A 1 759 ? -2.009 10.558 -42.118 1.00 88.06 759 GLY A O 1
ATOM 5699 N N . ALA A 1 760 ? -2.562 8.467 -41.529 1.00 90.06 760 ALA A N 1
ATOM 5700 C CA . ALA A 1 760 ? -1.965 8.494 -40.201 1.00 90.06 760 ALA A CA 1
ATOM 5701 C C . ALA A 1 760 ? -1.412 7.115 -39.829 1.00 90.06 760 ALA A C 1
ATOM 5703 O O . ALA A 1 760 ? -1.807 6.094 -40.399 1.00 90.06 760 ALA A O 1
ATOM 5704 N N . PHE A 1 761 ? -0.504 7.094 -38.855 1.00 90.56 761 PHE A N 1
ATOM 5705 C CA . PHE A 1 761 ? -0.018 5.857 -38.258 1.00 90.56 761 PHE A CA 1
ATOM 5706 C C . PHE A 1 761 ? 0.065 5.966 -36.735 1.00 90.56 761 PHE A C 1
ATOM 5708 O O . PHE A 1 761 ? 0.174 7.060 -36.176 1.00 90.56 761 PHE A O 1
ATOM 5715 N N . THR A 1 762 ? 0.042 4.817 -36.075 1.00 92.25 762 THR A N 1
ATOM 5716 C CA . THR A 1 762 ? 0.352 4.661 -34.654 1.00 92.25 762 THR A CA 1
ATOM 5717 C C . THR A 1 762 ? 1.475 3.647 -34.496 1.00 92.25 762 THR A C 1
ATOM 5719 O O . THR A 1 762 ? 1.613 2.724 -35.305 1.00 92.25 762 THR A O 1
ATOM 5722 N N . LEU A 1 763 ? 2.256 3.806 -33.437 1.00 93.44 763 LEU A N 1
ATOM 5723 C CA . LEU A 1 763 ? 3.289 2.865 -33.035 1.00 93.44 763 LEU A CA 1
ATOM 5724 C C . LEU A 1 763 ? 2.896 2.278 -31.681 1.00 93.44 763 LEU A C 1
ATOM 5726 O O . LEU A 1 763 ? 2.887 2.986 -30.681 1.00 93.44 763 LEU A O 1
ATOM 5730 N N . HIS A 1 764 ? 2.521 1.005 -31.672 1.00 93.56 764 HIS A N 1
ATOM 5731 C CA . HIS A 1 764 ? 2.215 0.264 -30.456 1.00 93.56 764 HIS A CA 1
ATOM 5732 C C . HIS A 1 764 ? 3.481 -0.425 -29.965 1.00 93.56 764 HIS A C 1
ATOM 5734 O O . HIS A 1 764 ? 4.121 -1.134 -30.743 1.00 93.56 764 HIS A O 1
ATOM 5740 N N . LEU A 1 765 ? 3.824 -0.217 -28.703 1.00 94.56 765 LEU A N 1
ATOM 5741 C CA . LEU A 1 765 ? 4.996 -0.792 -28.058 1.00 94.56 765 LEU A CA 1
ATOM 5742 C C . LEU A 1 765 ? 4.518 -1.611 -26.871 1.00 94.56 765 LEU A C 1
ATOM 5744 O O . LEU A 1 765 ? 3.686 -1.131 -26.105 1.00 94.56 765 LEU A O 1
ATOM 5748 N N . SER A 1 766 ? 5.016 -2.831 -26.737 1.00 94.00 766 SER A N 1
ATOM 5749 C CA . SER A 1 766 ? 4.695 -3.715 -25.620 1.00 94.00 766 SER A CA 1
ATOM 5750 C C . SER A 1 766 ? 5.905 -4.537 -25.222 1.00 94.00 766 SER A C 1
ATOM 5752 O O . SER A 1 766 ? 6.804 -4.760 -26.040 1.00 94.00 766 SER A O 1
ATOM 5754 N N . ASN A 1 767 ? 5.907 -5.032 -23.990 1.00 90.19 767 ASN A N 1
ATOM 5755 C CA . ASN A 1 767 ? 6.932 -5.974 -23.573 1.00 90.19 767 ASN A CA 1
ATOM 5756 C C . ASN A 1 767 ? 6.919 -7.245 -24.429 1.00 90.19 767 ASN A C 1
ATOM 5758 O O . ASN A 1 767 ? 5.861 -7.765 -24.793 1.00 90.19 767 ASN A O 1
ATOM 5762 N N . ALA A 1 768 ? 8.107 -7.742 -24.762 1.00 82.50 768 ALA A N 1
ATOM 5763 C CA . ALA A 1 768 ? 8.294 -9.107 -25.228 1.00 82.50 768 ALA A CA 1
ATOM 5764 C C . ALA A 1 768 ? 8.593 -10.005 -24.019 1.00 82.50 768 ALA A C 1
ATOM 5766 O O . ALA A 1 768 ? 9.251 -9.573 -23.078 1.00 82.50 768 ALA A O 1
ATOM 5767 N N . GLU A 1 769 ? 8.080 -11.238 -24.039 1.00 74.62 769 GLU A N 1
ATOM 5768 C CA . GLU A 1 769 ? 8.410 -12.275 -23.040 1.00 74.62 769 GLU A CA 1
ATOM 5769 C C . GLU A 1 769 ? 8.186 -11.853 -21.575 1.00 74.62 769 GLU A C 1
ATOM 5771 O O . GLU A 1 769 ? 8.791 -12.396 -20.660 1.00 74.62 769 GLU A O 1
ATOM 5776 N N . SER A 1 770 ? 7.277 -10.899 -21.349 1.00 76.62 770 SER A N 1
ATOM 5777 C CA . SER A 1 770 ? 6.895 -10.415 -20.018 1.00 76.62 770 SER A CA 1
ATOM 5778 C C . SER A 1 770 ? 8.004 -9.722 -19.215 1.00 76.62 770 SER A C 1
ATOM 5780 O O . SER A 1 770 ? 7.834 -9.525 -18.019 1.00 76.62 770 SER A O 1
ATOM 5782 N N . GLN A 1 771 ? 9.086 -9.287 -19.864 1.00 82.12 771 GLN A N 1
ATOM 5783 C CA . GLN A 1 771 ? 10.182 -8.552 -19.223 1.00 82.12 771 GLN A CA 1
ATOM 5784 C C . GLN A 1 771 ? 9.860 -7.060 -19.056 1.00 82.12 771 GLN A C 1
ATOM 5786 O O . GLN A 1 771 ? 9.043 -6.497 -19.804 1.00 82.12 771 GLN A O 1
ATOM 5791 N N . ARG A 1 772 ? 10.535 -6.387 -18.115 1.00 86.31 772 ARG A N 1
ATOM 5792 C CA . ARG A 1 772 ? 10.530 -4.920 -18.057 1.00 86.31 772 ARG A CA 1
ATOM 5793 C C . ARG A 1 772 ? 11.182 -4.316 -19.294 1.00 86.31 772 ARG A C 1
ATOM 5795 O O . ARG A 1 772 ? 12.081 -4.897 -19.894 1.00 86.31 772 ARG A O 1
ATOM 5802 N N . TRP A 1 773 ? 10.787 -3.103 -19.652 1.00 90.44 773 TRP A N 1
ATOM 5803 C CA . TRP A 1 773 ? 11.374 -2.405 -20.794 1.00 90.44 773 TRP A CA 1
ATOM 5804 C C . TRP A 1 773 ? 11.355 -0.897 -20.615 1.00 90.44 773 TRP A C 1
ATOM 5806 O O . TRP A 1 773 ? 10.488 -0.347 -19.940 1.00 90.44 773 TRP A O 1
ATOM 5816 N N . THR A 1 774 ? 12.313 -0.225 -21.253 1.00 91.19 774 THR A N 1
ATOM 5817 C CA . THR A 1 774 ? 12.458 1.234 -21.235 1.00 91.19 774 THR A CA 1
ATOM 5818 C C . THR A 1 774 ? 12.922 1.755 -22.590 1.00 91.19 774 THR A C 1
ATOM 5820 O O . THR A 1 774 ? 13.634 1.073 -23.330 1.00 91.19 774 THR A O 1
ATOM 5823 N N . ILE A 1 775 ? 12.531 2.982 -22.935 1.00 92.12 775 ILE A N 1
ATOM 5824 C CA . ILE A 1 775 ? 12.821 3.577 -24.247 1.00 92.12 775 ILE A CA 1
ATOM 5825 C C . ILE A 1 775 ? 13.577 4.882 -24.068 1.00 92.12 775 ILE A C 1
ATOM 5827 O O . ILE A 1 775 ? 13.192 5.702 -23.259 1.00 92.12 775 ILE A O 1
ATOM 5831 N N . GLU A 1 776 ? 14.633 5.105 -24.846 1.00 90.56 776 GLU A N 1
ATOM 5832 C CA . GLU A 1 776 ? 15.373 6.374 -24.836 1.00 90.56 776 GLU A CA 1
ATOM 5833 C C . GLU A 1 776 ? 14.915 7.303 -25.963 1.00 90.56 776 GLU A C 1
ATOM 5835 O O . GLU A 1 776 ? 14.698 8.493 -25.760 1.00 90.56 776 GLU A O 1
ATOM 5840 N N . ALA A 1 777 ? 14.779 6.775 -27.182 1.00 92.00 777 ALA A N 1
ATOM 5841 C CA . ALA A 1 777 ? 14.384 7.578 -28.335 1.00 92.00 777 ALA A CA 1
ATOM 5842 C C . ALA A 1 777 ? 13.837 6.717 -29.468 1.00 92.00 777 ALA A C 1
ATOM 5844 O O . ALA A 1 777 ? 14.301 5.598 -29.694 1.00 92.00 777 ALA A O 1
ATOM 5845 N N . ILE A 1 778 ? 12.912 7.278 -30.249 1.00 94.69 778 ILE A N 1
ATOM 5846 C CA . ILE A 1 778 ? 12.416 6.661 -31.479 1.00 94.69 778 ILE A CA 1
ATOM 5847 C C . ILE A 1 778 ? 12.468 7.682 -32.614 1.00 94.69 778 ILE A C 1
ATOM 5849 O O . ILE A 1 778 ? 11.926 8.783 -32.524 1.00 94.69 778 ILE A O 1
ATOM 5853 N N . GLN A 1 779 ? 13.081 7.291 -33.729 1.00 95.00 779 GLN A N 1
ATOM 5854 C CA . GLN A 1 779 ? 13.135 8.081 -34.950 1.00 95.00 779 GLN A CA 1
ATOM 5855 C C . GLN A 1 779 ? 12.371 7.380 -36.073 1.00 95.00 779 GLN A C 1
ATOM 5857 O O . GLN A 1 779 ? 12.620 6.218 -36.397 1.00 95.00 779 GLN A O 1
ATOM 5862 N N . ALA A 1 780 ? 11.463 8.115 -36.710 1.00 93.75 780 ALA A N 1
ATOM 5863 C CA . ALA A 1 780 ? 10.697 7.659 -37.862 1.00 93.75 780 ALA A CA 1
ATOM 5864 C C . ALA A 1 780 ? 11.081 8.446 -39.119 1.00 93.75 780 ALA A C 1
ATOM 5866 O O . ALA A 1 780 ? 11.214 9.669 -39.076 1.00 93.75 780 ALA A O 1
ATOM 5867 N N . VAL A 1 781 ? 11.208 7.774 -40.265 1.00 94.00 781 VAL A N 1
ATOM 5868 C CA . VAL A 1 781 ? 11.403 8.435 -41.567 1.00 94.00 781 VAL A CA 1
ATOM 5869 C C . VAL A 1 781 ? 10.173 8.225 -42.432 1.00 94.00 781 VAL A C 1
ATOM 5871 O O . VAL A 1 781 ? 9.755 7.092 -42.673 1.00 94.00 781 VAL A O 1
ATOM 5874 N N . VAL A 1 782 ? 9.608 9.320 -42.936 1.00 92.38 782 VAL A N 1
ATOM 5875 C CA . VAL A 1 782 ? 8.378 9.319 -43.731 1.00 92.38 782 VAL A CA 1
ATOM 5876 C C . VAL A 1 782 ? 8.588 9.952 -45.107 1.00 92.38 782 VAL A C 1
ATOM 5878 O O . VAL A 1 782 ? 9.343 10.916 -45.253 1.00 92.38 782 VAL A O 1
ATOM 5881 N N . SER A 1 783 ? 7.898 9.420 -46.119 1.00 90.75 783 SER A N 1
ATOM 5882 C CA . SER A 1 783 ? 7.863 9.965 -47.484 1.00 90.75 783 SER A CA 1
ATOM 5883 C C . SER A 1 783 ? 6.433 10.322 -47.903 1.00 90.75 783 SER A C 1
ATOM 5885 O O . SER A 1 783 ? 5.532 9.509 -47.689 1.00 90.75 783 SER A O 1
ATOM 5887 N N . PRO A 1 784 ? 6.197 11.480 -48.543 1.00 86.81 784 PRO A N 1
ATOM 5888 C CA . PRO A 1 784 ? 4.893 11.805 -49.118 1.00 86.81 784 PRO A CA 1
ATOM 5889 C C . PRO A 1 784 ? 4.524 10.901 -50.297 1.00 86.81 784 PRO A C 1
ATOM 5891 O O . PRO A 1 784 ? 5.370 10.597 -51.137 1.00 86.81 784 PRO A O 1
ATOM 5894 N N . LEU A 1 785 ? 3.243 10.532 -50.395 1.00 83.00 785 LEU A N 1
ATOM 5895 C CA . LEU A 1 785 ? 2.691 9.755 -51.512 1.00 83.00 785 LEU A CA 1
ATOM 5896 C C . LEU A 1 785 ? 1.619 10.504 -52.325 1.00 83.00 785 LEU A C 1
ATOM 5898 O O . LEU A 1 785 ? 1.245 10.036 -53.399 1.00 83.00 785 LEU A O 1
ATOM 5902 N N . GLY A 1 786 ? 1.178 11.682 -51.870 1.00 78.75 786 GLY A N 1
ATOM 5903 C CA . GLY A 1 786 ? 0.231 12.551 -52.580 1.00 78.75 786 GLY A CA 1
ATOM 5904 C C . GLY A 1 786 ? -1.139 12.638 -51.904 1.00 78.75 786 GLY A C 1
ATOM 5905 O O . GLY A 1 786 ? -1.310 12.195 -50.773 1.00 78.75 786 GLY A O 1
ATOM 5906 N N . VAL A 1 787 ? -2.109 13.254 -52.584 1.00 79.69 787 VAL A N 1
ATOM 5907 C CA . VAL A 1 787 ? -3.472 13.465 -52.060 1.00 79.69 787 VAL A CA 1
ATOM 5908 C C . VAL A 1 787 ? -4.227 12.138 -51.974 1.00 79.69 787 VAL A C 1
ATOM 5910 O O . VAL A 1 787 ? -4.180 11.336 -52.911 1.00 79.69 787 VAL A O 1
ATOM 5913 N N . GLN A 1 788 ? -4.939 11.930 -50.867 1.00 77.19 788 GLN A N 1
ATOM 5914 C CA . GLN A 1 788 ? -5.834 10.791 -50.680 1.00 77.19 788 GLN A CA 1
ATOM 5915 C C . GLN A 1 788 ? -6.937 10.804 -51.738 1.00 77.19 788 GLN A C 1
ATOM 5917 O O . GLN A 1 788 ? -7.637 11.802 -51.910 1.00 77.19 788 GLN A O 1
ATOM 5922 N N . ARG A 1 789 ? -7.088 9.699 -52.469 1.00 63.00 789 ARG A N 1
ATOM 5923 C CA . ARG A 1 789 ? -8.205 9.508 -53.399 1.00 63.00 789 ARG A CA 1
ATOM 5924 C C . ARG A 1 789 ? -9.269 8.701 -52.667 1.00 63.00 789 ARG A C 1
ATOM 5926 O O . ARG A 1 789 ? -8.969 7.581 -52.268 1.00 63.00 789 ARG A O 1
ATOM 5933 N N . LYS A 1 790 ? -10.445 9.296 -52.467 1.00 55.03 790 LYS A N 1
ATOM 5934 C CA . LYS A 1 790 ? -11.651 8.556 -52.084 1.00 55.03 790 LYS A CA 1
ATOM 5935 C C . LYS A 1 790 ? -12.174 7.753 -53.263 1.00 55.03 790 LYS A C 1
ATOM 5937 O O . LYS A 1 790 ? -12.080 8.279 -54.398 1.00 55.03 790 LYS A O 1
#

Foldseek 3Di:
DPPFDWDKDWFAALQLFAFDQDDQVCDDPSYFPDWAQKHQAALLLRHRFIWGFFFWDFLFLDFAQQQFFWQDKDKFKAWDWFQKDKDKDLPPDFADDPQKDWQPVWPGAATDCPSANPDHCLDQTKTKIWGAQDQFPLQAKKKKKWKWFFAQQWAFFKKKKWWLAFNPNRHQQQFTKIWMKTTTDFAQWIKIWIWGAARNDIDDTHIWIDHDGFTGGIGMFMWMRNNQWIWTDDSSHTGGGTDRCPVHGYPSGHGMMMMIDGGPHRVTGIDTRMIMMMGGHPGIDTDIAMKMWIDANFWIWIDDSRGTDTQDDDPHGADHQHRKDWEYAPRKIKILRADPLKDWDAKWWADFQKIQAAPFAPVSDDQFFKWKAWAPWPDQAAGAIFGWPDGHHRMTGTPGGRHGGMTIMMMTTAMWIQHPRVSHIGGQAAPEGHDDGRFREWYAAQQWIWTDDFQKIKTAFRVGNRHRDPPDLALRHIDMPDPPDDPDDRRNFGFQYWDDQPRFWIWGFGQQFIWIWGHRVSVVIDIGTLDRGKGFHHQQKEAAPPRKIWTQIQQAIWIDDPPDSHIDHACCSRPRDQSHRLPVVQWQWHWYAQQSSQWIKIAGAGSPQDFHWIWTWHWDQDPVRDIHIHIHIYGDDSFQRFNYWDQDPHPSGPHRWIWGRTRRSGIMTGDSSDLYHHSHFGKIKTKRDQDFPDDPQWKKWFFKKWFFWAQSFAKKKKFKAAEQDSVRQVVCVPPPHGLDIDIDGHGTDDIDTSRDMYRTMMMMIIHDPRGMTGTNIMMIIMGTDTGDDD

Sequence (790 aa):
MPKSQKRALSLEWPAGGFHRGAAYRQQPPWATPDCLNVWPDDPITGRSRGGSRPGLVKAFDAVLGSGAKVNLLANCTYVGVDKWAMFQDFFEGETLSDSWTAASWLSAAPGILPLSSAAVSTTYQNLGATLAAETVDTTAAYEIAIWISPFDGAHHGTYSIFGRMNNTTPIATTDGFVATLTATGTVGVYSGSLIAYNAGSAGSTHTFTITATGQADSGWFKVLVNGNNVSCSWLGTSCLTATDISSELGGSAGARVGFGLNCTVAGGICIVNGFRQQYTYNGFKRAPRTILYAAANGTLYVEGARDLGAVTHTNYTLSKTEPLEAVDLLQKLYIADYSSDEIKVDTCTVSGTTITVTGVTAANTNIYDHVVELTNGTDSTVNATYQLATVGSGTLTVSSAPGNGTATVRIARSLKVADPIAGTMVKLTPTAGSPPVGARFVCAYMSRLCAAVGSVCYQSRVDDPLDWDISETDAEAAQFSTAADSESGQIGDIFTALIPFKEDYLIYGCRNSIWRQVGDLGLGGEIVNVTHDYGIKEHGWCHLPGGRIAFLAQDGLYVWHPSDNWPMNVSKDALPGQLKDVNTTTTKISMGYDLANGGIHLYLSGWTALDRRHWFIRLHSGKDGAVQAAFWPMDFVDNHEPFRVCPSTSSLVPYNSLLLGCRDGYVRRYEDTSDFDDDNAISSHVLIGPVRPQGDYQDARLDELVATLGVDSGNVTWAVRVGEDREAAVLSATTFPSAATGTWTEGRNLHARPRARGGAFTLHLSNAESQRWTIEAIQAVVSPLGVQRK

Radius of gyration: 30.44 Å; chains: 1; bounding box: 80×61×96 Å

Organism: NCBI:txid1070528